Protein AF-A0A936GLF3-F1 (afdb_monomer)

Solvent-accessible surface area (backbone atoms only — not comparable to full-atom values): 52045 Å² total; per-residue (Å²): 117,77,66,60,58,56,53,58,58,56,68,70,69,73,68,84,71,76,74,74,59,72,46,74,48,62,35,44,57,38,58,92,47,51,23,3,26,34,34,38,21,39,68,71,64,82,55,68,41,81,65,39,56,28,52,60,91,56,74,83,63,98,60,67,26,32,47,21,50,56,65,43,80,45,95,91,67,32,33,36,32,35,21,38,41,87,27,85,92,68,18,25,17,34,37,32,41,34,35,80,88,76,57,47,74,45,73,72,43,76,30,51,71,90,50,32,27,46,44,82,72,38,44,62,40,79,44,87,86,66,30,39,32,40,50,25,28,52,7,38,97,63,51,31,1,26,37,34,41,31,36,77,90,81,73,46,76,46,79,76,44,65,16,71,66,83,86,15,34,30,74,57,52,60,46,72,47,97,86,57,33,38,36,38,38,26,51,36,26,39,29,40,31,35,78,90,75,74,43,78,44,82,78,44,84,49,81,32,49,53,51,57,78,46,76,45,98,84,45,34,35,36,36,37,22,49,41,32,66,91,70,80,42,61,52,33,39,36,39,38,29,70,88,77,72,47,72,51,73,38,61,54,84,88,81,84,91,83,86,88,83,89,61,82,60,80,85,88,91,87,86,79,93,59,57,86,52,86,53,88,67,81,46,44,43,57,35,46,40,79,75,80,70,34,68,67,43,53,50,72,66,80,95,70,97,70,57,75,50,52,50,75,49,73,47,75,84,70,33,38,36,35,39,40,71,46,92,82,56,21,48,32,36,34,41,32,37,74,91,78,62,44,59,44,81,78,46,70,48,91,51,74,83,67,71,66,67,78,74,84,68,82,84,84,78,79,82,55,66,26,26,63,27,78,94,53,53,69,33,68,41,92,43,54,71,52,70,47,45,36,51,76,60,73,68,30,55,25,32,42,38,37,38,34,41,93,90,49,74,42,73,36,71,44,91,40,62,52,48,59,43,45,49,28,65,54,46,58,61,69,61,37,60,28,41,34,30,23,21,40,23,41,78,94,40,72,40,44,68,28,62,73,35,39,36,30,35,32,78,78,67,56,52,16,22,66,35,73,93,58,48,72,36,71,44,86,52,58,81,45,69,48,48,40,50,79,47,91,83,46,73,32,26,39,39,37,35,28,32,74,83,80,62,51,73,44,76,47,77,36,53,54,60,39,47,46,49,73,45,78,80,47,46,57,55,37,47,27,42,35,33,23,21,33,25,28,61,84,28,74,39,39,55,59,59,74,37,39,37,26,40,36,78,66,55,69,64,28,36,69,27,87,82,51,57,62,28,72,39,88,44,58,71,51,78,41,45,36,52,80,71,72,38,41,51,25,29,40,39,36,43,24,35,70,82,80,66,50,76,44,77,45,73,60,53,88,50,34,51,57,50,37,61,65,82,46,91,88,56,64,62,55,38,46,28,37,36,30,27,20,36,23,20,86,90,48,69,32,51,69,38,72,65,35,43,36,30,38,29,69,66,52,66,62,23,29,64,39,71,91,55,42,75,31,76,40,75,47,52,74,51,78,42,50,39,54,87,57,89,65,35,45,27,31,40,39,38,35,21,40,84,88,68,50,79,68,33,67,40,79,35,70,78,52,41,51,61,48,37,55,58,80,45,40,89,81,63,60,72,41,61,34,35,36,31,25,18,35,23,40,96,88,48,79,31,48,67,30,57,77,32,42,36,32,28,51,44,32,28,65,31,73,90,57,49,72,34,68,40,91,44,67,65,45,74,48,48,37,53,75,53,84,83,31,43,14,25,35,41,35,39,29,43,81,85,66,52,75,42,75,36,78,37,88,36,58,76,43,40,43,46,38,53,44,75,60,48,88,78,63,63,58,42,54,28,40,34,30,25,18,42,24,40,98,89,47,72,52,48,69,18,64,71,36,44,33,26,35,30,66,75,76,84,52,42,67,43,68,82,56,53,66,34,75,58,87,53,61,82,41,69,50,45,38,56,80,58,93,72,51,60,38,31,43,36,39,46,35,40,81,90,69,53,81,51,78,72,46,74,32,75,50,58,44,46,52,48,65,82,54,91,84,61,68,71,41,45,34,38,36,34,43,30,42,27,38,100,87,48,72,53,74,85,44,69,77,39,51,34,45,30,7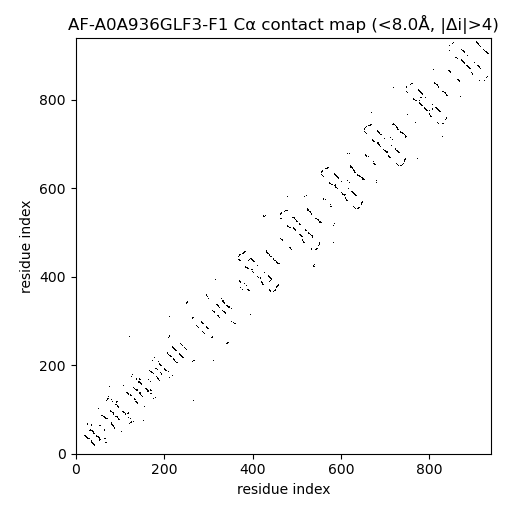8,64,90,74,83,86,77,89,131

Mean predicted aligned error: 22.21 Å

Radius of gyration: 53.86 Å; Cα contacts (8 Å, |Δi|>4): 2291; chains: 1; bounding box: 113×99×156 Å

Foldseek 3Di:
DVVVVVVVVVVVVPPPDPPFPKDKFKDCADDPQRQIFIWIDGPARPRIDTLGDFDHQDQPDDGFTRWAEGWDQFPVRWTKTKGARDHDQFAGTAIWTAHPVVRDIDGLGGHGPQAFHHLHRADWEQFPVRWIWTWGALGHPQRFIFIWTAHPVVSDIDTLDDDNPVLAGSPAYWDAFPVRWIWGDGQFFIWIADPVVSDIGTLDGADFADWHWDQDPQQKIKTWGQARPVVRAGTKIWIARPVPRDIDIAGDPDDDDDDDDDDDDDFDDDDDDADPDPTPPAAWGWGAGLLQRDIFWIGGDDDDDHYDHKDWDQHLVRKIWIWDADPQQKIWIWIADPVVRDIDTPDIHPHHGDIDDGPPDDDDDDFDEKFWDPVQFQEEDPALQDKTFIDQRRQFAKKWKWWDFPPDIFIDIDNGSGRIDSNLLSVDAAQTKTWMWMWTAHSNDITDTHDTGIYGYHNDFDEKFWPPVQFPEEDPALQDKTFMDDDPQFPWKWKWWQFPPPRDIFIDIGHRIDRSLPRAQDFAQTKTWIWMWGRHNNYIGYTPDIGIYHYHNAFDEKFWDPPQFQEEDPAQQPKTFIDQGRNFQWKKKWKAFPVPRDIDIDTPGDSGRIDGNLVDAPDDAQTKIWMWMWTHRPPDIHDTDGTGIYHYHNAFDAKWWDPVQFPD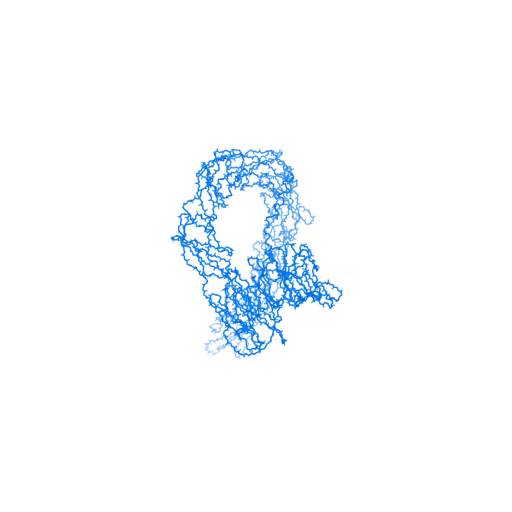EDAALQDKTFMDQTRQFQKKKKWKDFPVRHTQFIDIDGGSGRIDGNVVTHDDAAQGKMWMWMWTDHPPDTHDTDDIGIYHYHFKDWDPVFFPEEDPAQQDKTAIDQYPQQQWKWKWKAWPVGDIQIDTDRHSVVSIGGNCVRDNDDAFTKIWMWMWTAHPVGTHDTGDIGIGTYHHDDDKDWDVVLFADEDPDQQDKTFIDDGPQFQKKWKWKAWPVGDGDDIDIDRHRIDGNVVTDDDAQIKMWMWMWTDGPPDTDDIDDIGIYTHHDPDDDDDD

Nearest PDB structures (foldseek):
  7mrs-assembly1_A  TM=2.825E-01  e=1.597E-08  Danio rerio
  5e53-assembly1_A  TM=2.829E-01  e=9.459E-08  Gallus gallus
  7y8s-assembly1_B  TM=2.877E-01  e=1.962E-07  Chelicerata
  7y6e-assembly1_A  TM=3.778E-01  e=4.888E-05  Chelicerata
  5myb-assembly1_B  TM=4.053E-01  e=6.577E-04  Homo sapiens

pLDDT: mean 76.63, std 19.27, range [21.12, 97.56]

Sequence (940 aa):
MKHIYLLLIALVLSTSIYSQTEFWGTSRYGGANGTGYIFKTDGNGNNLSILYSFPKYNNTELTPFYPMGDMILAPDGNFYGNFASGCSGCGRGGIYQFNPKTYKLEGKIFFPEQYFGSVENKQLVLGEDGNIYGITINSGEYNRGCFFKYNPEINEINTIIDFNGLNGDGSHTILKGLDGEIYVQTYTNLCKYDPKTDTFTIIYESTGQRGRLILDSDNTMYGVTYNDNDKNEYFTIFKYNLNNNDFSYSTIPTILNTSTTGMLLEIVKYNESNISGCIYGQDTEINYDITTNTISKIDIFDQHNIMHPTILFKANNNMVYGFGLLFYQKLVLFEYNPLINEVKIKYTSSESNQQVPNNFFSIKELPIQTQLSAQYRNTTLEKIFSPIACDAVVGATNYTWRFTSGTEVITYETTTTSNILNPAEAGIKFNTQYSVEVKAKINNTWGIYGEAFQITTPQTIPTSKLQTAYCGITINALTESIKCIATSGATQYEYTFVDNVSGKKIVIKNLSTLRLDKVATLEYGRTYTVTVRPVFNNSYGNSDGSCTITTPATIPTTRLSEPYRNMQLTALNTTIYCDKLPCVSDYQWEVTDAVTNKVLVKLRGNNSNSFQLSMINGIDYGRTYKIRIKGVSGTLKGAYAESFNISTPTEVPTTSLQENYCNKTFSSPNDLLVCNTVLGATNYEWEVKDVAGNILGTKLKGSSSTTMTLALILTVEYNKTYEVRVRAKTSTKTGNYGSVCTVIFSGTTLTSKYCGITLTALNQSVFCNQIPNAIGYEWEVTSPTGAIYPKRFNTATSYFVKFNAIFTPEYGKTYQVRIKPIFSTGDGEFGAACSLTTPAFPDISLIETDCGSEITSLNQNISCTPILGVLKYEWQIYAIDGFYVNPITTTTPYLNIKDFRQENSTFYSIRVKGITNTQWQVWKLLCYYNTIYTEIRYRI

Structure (mmCIF, N/CA/C/O backbone):
data_AF-A0A936GLF3-F1
#
_entry.id   AF-A0A936GLF3-F1
#
loop_
_atom_site.group_PDB
_atom_site.id
_atom_site.type_symbol
_atom_site.label_atom_id
_atom_site.label_alt_id
_atom_site.label_comp_id
_atom_site.label_asym_id
_atom_site.label_entity_id
_atom_site.label_seq_id
_atom_site.pdbx_PDB_ins_code
_atom_site.Cartn_x
_atom_site.Cartn_y
_atom_site.Cartn_z
_atom_site.occupancy
_atom_site.B_iso_or_equiv
_atom_site.auth_seq_id
_atom_site.auth_comp_id
_atom_site.auth_asym_id
_atom_site.auth_atom_id
_atom_site.pdbx_PDB_model_num
ATOM 1 N N . MET A 1 1 ? -6.603 -14.149 -34.338 1.00 45.97 1 MET A N 1
ATOM 2 C CA . MET A 1 1 ? -6.456 -15.145 -33.248 1.00 45.97 1 MET A CA 1
ATOM 3 C C . MET A 1 1 ? -5.031 -15.690 -33.070 1.00 45.97 1 MET A C 1
ATOM 5 O O . MET A 1 1 ? -4.661 -15.922 -31.931 1.00 45.97 1 MET A O 1
ATOM 9 N N . LYS A 1 2 ? -4.180 -15.805 -34.109 1.00 36.19 2 LYS A N 1
ATOM 10 C CA . LYS A 1 2 ? -2.767 -16.244 -33.957 1.00 36.19 2 LYS A CA 1
ATOM 11 C C . LYS A 1 2 ? -1.847 -15.293 -33.158 1.00 36.19 2 LYS A C 1
ATOM 13 O O . LYS A 1 2 ? -0.898 -15.759 -32.546 1.00 36.19 2 LYS A O 1
ATOM 18 N N . HIS A 1 3 ? -2.135 -13.991 -33.097 1.00 42.34 3 HIS A N 1
ATOM 19 C CA . HIS A 1 3 ? -1.296 -13.025 -32.362 1.00 42.34 3 HIS A CA 1
ATOM 20 C C . HIS A 1 3 ? -1.610 -12.901 -30.862 1.00 42.34 3 HIS A C 1
ATOM 22 O O . HIS A 1 3 ? -0.771 -12.421 -30.110 1.00 42.34 3 HIS A O 1
ATOM 28 N N . ILE A 1 4 ? -2.773 -13.385 -30.411 1.00 45.56 4 ILE A N 1
ATOM 29 C CA . ILE A 1 4 ? -3.137 -13.390 -28.982 1.00 45.56 4 ILE A CA 1
ATOM 30 C C . ILE A 1 4 ? -2.404 -14.521 -28.243 1.00 45.56 4 ILE A C 1
ATOM 32 O O . ILE A 1 4 ? -1.982 -14.335 -27.107 1.00 45.56 4 ILE A O 1
ATOM 36 N N . TYR A 1 5 ? -2.140 -15.646 -28.916 1.00 41.78 5 TYR A N 1
ATOM 37 C CA . TYR A 1 5 ? -1.329 -16.733 -28.360 1.00 41.78 5 TYR A CA 1
ATOM 38 C C . TYR A 1 5 ? 0.158 -16.368 -28.226 1.00 41.78 5 TYR A C 1
ATOM 40 O O . TYR A 1 5 ? 0.781 -16.749 -27.241 1.00 41.78 5 TYR A O 1
ATOM 48 N N . LEU A 1 6 ? 0.717 -15.567 -29.143 1.00 40.53 6 LEU A N 1
ATOM 49 C CA . LEU A 1 6 ? 2.108 -15.103 -29.030 1.00 40.53 6 LEU A CA 1
ATOM 50 C C . LEU A 1 6 ? 2.318 -14.124 -27.859 1.00 40.53 6 LEU A C 1
ATOM 52 O O . LEU A 1 6 ? 3.379 -14.126 -27.243 1.00 40.53 6 LEU A O 1
ATOM 56 N N . LEU A 1 7 ? 1.306 -13.313 -27.530 1.00 39.41 7 LEU A N 1
ATOM 57 C CA . LEU A 1 7 ? 1.382 -12.337 -26.436 1.00 39.41 7 LEU A CA 1
ATOM 58 C C . LEU A 1 7 ? 1.214 -12.977 -25.048 1.00 39.41 7 LEU A C 1
ATOM 60 O O . LEU A 1 7 ? 1.805 -12.499 -24.085 1.00 39.41 7 LEU A O 1
ATOM 64 N N . LEU A 1 8 ? 0.461 -14.078 -24.950 1.00 40.53 8 LEU A N 1
ATOM 65 C CA . LEU A 1 8 ? 0.349 -14.872 -23.720 1.00 40.53 8 LEU A CA 1
ATOM 66 C C . LEU A 1 8 ? 1.626 -15.676 -23.422 1.00 40.53 8 LEU A C 1
ATOM 68 O O . LEU A 1 8 ? 1.959 -15.851 -22.257 1.00 40.53 8 LEU A O 1
ATOM 72 N N . ILE A 1 9 ? 2.382 -16.089 -24.446 1.00 45.22 9 ILE A N 1
ATOM 73 C CA . ILE A 1 9 ? 3.684 -16.762 -24.277 1.00 45.22 9 ILE A CA 1
ATOM 74 C C . ILE A 1 9 ? 4.770 -15.770 -23.819 1.00 45.22 9 ILE A C 1
ATOM 76 O O . ILE A 1 9 ? 5.608 -16.115 -22.992 1.00 45.22 9 ILE A O 1
ATOM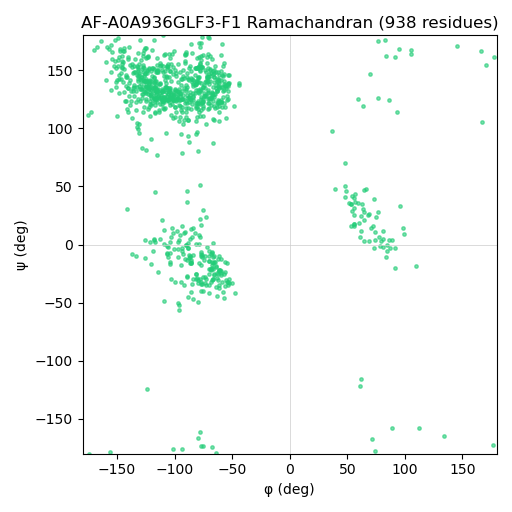 80 N N . ALA A 1 10 ? 4.719 -14.513 -24.274 1.00 43.03 10 ALA A N 1
ATOM 81 C CA . ALA A 1 10 ? 5.670 -13.475 -23.865 1.00 43.03 10 ALA A CA 1
ATOM 82 C C . ALA A 1 10 ? 5.452 -12.963 -22.425 1.00 43.03 10 ALA A C 1
ATOM 84 O O . ALA A 1 10 ? 6.412 -12.550 -21.778 1.00 43.03 10 ALA A O 1
ATOM 85 N N . LEU A 1 11 ? 4.219 -13.015 -21.898 1.00 35.62 11 LEU A N 1
ATOM 86 C CA . LEU A 1 11 ? 3.904 -12.542 -20.539 1.00 35.62 11 LEU A CA 1
ATOM 87 C C . LEU A 1 11 ? 4.306 -13.530 -19.426 1.00 35.62 11 LEU A C 1
ATOM 89 O O . LEU A 1 11 ? 4.382 -13.138 -18.266 1.00 35.62 11 LEU A O 1
ATOM 93 N N . VAL A 1 12 ? 4.581 -14.794 -19.768 1.00 40.00 12 VAL A N 1
ATOM 94 C CA . VAL A 1 12 ? 5.098 -15.814 -18.833 1.00 40.00 12 VAL A CA 1
ATOM 95 C C . VAL A 1 12 ? 6.639 -15.784 -18.763 1.00 40.00 12 VAL A C 1
ATOM 97 O O . VAL A 1 12 ? 7.228 -16.344 -17.848 1.00 40.00 12 VAL A O 1
ATOM 100 N N . LEU A 1 13 ? 7.308 -15.070 -19.678 1.00 39.56 13 LEU A N 1
ATOM 101 C CA . LEU A 1 13 ? 8.775 -15.014 -19.792 1.00 39.56 13 LEU A CA 1
ATOM 102 C C . LEU A 1 13 ? 9.434 -13.811 -19.084 1.00 39.56 13 LEU A C 1
ATOM 104 O O . LEU A 1 13 ? 10.646 -13.648 -19.186 1.00 39.56 13 LEU A O 1
ATOM 108 N N . SER A 1 14 ? 8.682 -12.968 -18.362 1.00 40.59 14 SER A N 1
ATOM 109 C CA . SER A 1 14 ? 9.227 -11.776 -17.678 1.00 40.59 14 SER A CA 1
ATOM 110 C C . SER A 1 14 ? 9.281 -11.865 -16.148 1.00 40.59 14 SER A C 1
ATOM 112 O O . SER A 1 14 ? 9.501 -10.852 -15.486 1.00 40.59 14 SER A O 1
ATOM 114 N N . THR A 1 15 ? 9.095 -13.047 -15.560 1.00 33.34 15 THR A N 1
ATOM 115 C CA . THR A 1 15 ? 9.520 -13.292 -14.177 1.00 33.34 15 THR A CA 1
ATOM 116 C C . THR A 1 15 ? 10.960 -13.782 -14.204 1.00 33.34 15 THR A C 1
ATOM 118 O O . THR A 1 15 ? 11.213 -14.927 -14.574 1.00 33.34 15 THR A O 1
ATOM 121 N N . SER A 1 16 ? 11.906 -12.937 -13.799 1.00 42.03 16 SER A N 1
ATOM 122 C CA . SER A 1 16 ? 13.244 -13.396 -13.431 1.00 42.03 16 SER A CA 1
ATOM 123 C C . SER A 1 16 ? 13.117 -14.244 -12.165 1.00 42.03 16 SER A C 1
ATOM 125 O O . SER A 1 16 ? 13.180 -13.735 -11.048 1.00 42.03 16 SER A O 1
ATOM 127 N N . ILE A 1 17 ? 12.865 -15.539 -12.339 1.00 30.55 17 ILE A N 1
ATOM 128 C CA . ILE A 1 17 ? 13.081 -16.534 -11.296 1.00 30.55 17 ILE A CA 1
ATOM 129 C C . ILE A 1 17 ? 14.597 -16.555 -11.104 1.00 30.55 17 ILE A C 1
ATOM 131 O O . ILE A 1 17 ? 15.321 -17.016 -11.984 1.00 30.55 17 ILE A O 1
ATOM 135 N N . TYR A 1 18 ? 15.098 -16.022 -9.989 1.00 39.81 18 TYR A N 1
ATOM 136 C CA . TYR A 1 18 ? 16.417 -16.441 -9.529 1.00 39.81 18 TYR A CA 1
ATOM 137 C C . TYR A 1 18 ? 16.290 -17.936 -9.251 1.00 39.81 18 TYR A C 1
ATOM 139 O O . TYR A 1 18 ? 15.622 -18.331 -8.296 1.00 39.81 18 TYR A O 1
ATOM 147 N N . SER A 1 19 ? 16.855 -18.772 -10.125 1.00 33.81 19 SER A N 1
ATOM 148 C CA . SER A 1 19 ? 17.089 -20.167 -9.775 1.00 33.81 19 SER A CA 1
ATOM 149 C C . SER A 1 19 ? 17.927 -20.139 -8.505 1.00 33.81 19 SER A C 1
ATOM 151 O O . SER A 1 19 ? 19.028 -19.588 -8.518 1.00 33.81 19 SER A O 1
ATOM 153 N N . GLN A 1 20 ? 17.415 -20.682 -7.401 1.00 48.06 20 GLN A N 1
ATOM 154 C CA . GLN A 1 20 ? 18.305 -21.055 -6.309 1.00 48.06 20 GLN A CA 1
ATOM 155 C C . GLN A 1 20 ? 19.348 -22.011 -6.892 1.00 48.06 20 GLN A C 1
ATOM 157 O O . GLN A 1 20 ? 19.014 -22.880 -7.702 1.00 48.06 20 GLN A O 1
ATOM 162 N N . THR A 1 21 ? 20.612 -21.817 -6.528 1.00 60.88 21 THR A N 1
ATOM 163 C CA . THR A 1 21 ? 21.656 -22.789 -6.838 1.00 60.88 21 THR A CA 1
ATOM 164 C C . THR A 1 21 ? 21.333 -24.053 -6.049 1.00 60.88 21 THR A C 1
ATOM 166 O O . THR A 1 21 ? 21.428 -24.060 -4.821 1.00 60.88 21 THR A O 1
ATOM 169 N N . GLU A 1 22 ? 20.873 -25.091 -6.743 1.00 72.06 22 GLU A N 1
ATOM 170 C CA . GLU A 1 22 ? 20.688 -26.421 -6.169 1.00 72.06 22 GLU A CA 1
ATOM 171 C C . GLU A 1 22 ? 22.010 -27.186 -6.297 1.00 72.06 22 GLU A C 1
ATOM 173 O O . GLU A 1 22 ? 22.526 -27.372 -7.401 1.00 72.06 22 GLU A O 1
ATOM 178 N N . PHE A 1 23 ? 22.554 -27.643 -5.174 1.00 75.69 23 PHE A N 1
ATOM 179 C CA . PHE A 1 23 ? 23.678 -28.569 -5.145 1.00 75.69 23 PHE A CA 1
ATOM 180 C C . PHE A 1 23 ? 23.168 -29.997 -5.098 1.00 75.69 23 PHE A C 1
ATOM 182 O O . PHE A 1 23 ? 22.276 -30.313 -4.316 1.00 75.69 23 PHE A O 1
ATOM 189 N N . TRP A 1 24 ? 23.757 -30.857 -5.920 1.00 84.44 24 TRP A N 1
ATOM 190 C CA . TRP A 1 24 ? 23.415 -32.269 -6.019 1.00 84.44 24 TRP A CA 1
ATOM 191 C C . TRP A 1 24 ? 24.628 -33.092 -5.633 1.00 84.44 24 TRP A C 1
ATOM 193 O O . TRP A 1 24 ? 25.751 -32.757 -6.006 1.00 84.44 24 TRP A O 1
ATOM 203 N N . GLY A 1 25 ? 24.398 -34.169 -4.898 1.00 82.25 25 GLY A N 1
ATOM 204 C CA . GLY A 1 25 ? 25.475 -35.026 -4.437 1.00 82.25 25 GLY A CA 1
ATOM 205 C C . GLY A 1 25 ? 25.000 -36.438 -4.170 1.00 82.25 25 GLY A C 1
ATOM 206 O O . GLY A 1 25 ? 23.803 -36.742 -4.192 1.00 82.25 25 GLY A O 1
ATOM 207 N N . THR A 1 26 ? 25.966 -37.309 -3.914 1.00 82.88 26 THR A N 1
ATOM 208 C CA . THR A 1 26 ? 25.702 -38.675 -3.484 1.00 82.88 26 THR A CA 1
ATOM 209 C C . THR A 1 26 ? 26.369 -38.939 -2.149 1.00 82.88 26 THR A C 1
ATOM 211 O O . THR A 1 26 ? 27.368 -38.320 -1.791 1.00 82.88 26 THR A O 1
ATOM 214 N N . SER A 1 27 ? 25.791 -39.855 -1.389 1.00 79.19 27 SER A N 1
ATOM 215 C CA . SER A 1 27 ? 26.422 -40.428 -0.215 1.00 79.19 27 SER A CA 1
ATOM 216 C C . SER A 1 27 ? 26.583 -41.916 -0.448 1.00 79.19 27 SER A C 1
ATOM 218 O O . SER A 1 27 ? 25.613 -42.597 -0.783 1.00 79.19 27 SER A O 1
ATOM 220 N N . ARG A 1 28 ? 27.809 -42.420 -0.277 1.00 74.44 28 ARG A N 1
ATOM 221 C CA . ARG A 1 28 ? 28.138 -43.840 -0.444 1.00 74.44 28 ARG A CA 1
ATOM 222 C C . ARG A 1 28 ? 27.364 -44.722 0.535 1.00 74.44 28 ARG A C 1
ATOM 224 O O . ARG A 1 28 ? 26.961 -45.817 0.167 1.00 74.44 28 ARG A O 1
ATOM 231 N N . TYR A 1 29 ? 27.164 -44.256 1.765 1.00 76.50 29 TYR A N 1
ATOM 232 C CA . TYR A 1 29 ? 26.521 -45.006 2.846 1.00 76.50 29 TYR A CA 1
ATOM 233 C C . TYR A 1 29 ? 25.313 -44.245 3.405 1.00 76.50 29 TYR A C 1
ATOM 235 O O . TYR A 1 29 ? 25.161 -43.045 3.200 1.00 76.50 29 TYR A O 1
ATOM 243 N N . GLY A 1 30 ? 24.431 -44.946 4.117 1.00 79.25 30 GLY A N 1
ATOM 244 C CA . GLY A 1 30 ? 23.194 -44.363 4.650 1.00 79.25 30 GLY A CA 1
ATOM 245 C C . GLY A 1 30 ? 22.020 -44.441 3.668 1.00 79.25 30 GLY A C 1
ATOM 246 O O . GLY A 1 30 ? 21.996 -45.300 2.785 1.00 79.25 30 GLY A O 1
ATOM 247 N N . GLY A 1 31 ? 21.016 -43.579 3.847 1.00 77.44 31 GLY A N 1
ATOM 248 C CA . GLY A 1 31 ? 19.733 -43.679 3.138 1.00 77.44 31 GLY A CA 1
ATOM 249 C C . GLY A 1 31 ? 18.855 -44.814 3.679 1.00 77.44 31 GLY A C 1
ATOM 250 O O . GLY A 1 31 ? 19.233 -45.504 4.626 1.00 77.44 31 GLY A O 1
ATOM 251 N N . ALA A 1 32 ? 17.682 -45.035 3.076 1.00 83.12 32 ALA A N 1
ATOM 252 C CA . ALA A 1 32 ? 16.688 -45.989 3.593 1.00 83.12 32 ALA A CA 1
ATOM 253 C C . ALA A 1 32 ? 17.197 -47.445 3.696 1.00 83.12 32 ALA A C 1
ATOM 255 O O . ALA A 1 32 ? 16.669 -48.225 4.483 1.00 83.12 32 ALA A O 1
ATOM 256 N N . ASN A 1 33 ? 18.230 -47.798 2.922 1.00 80.44 33 ASN A N 1
ATOM 257 C CA . ASN A 1 33 ? 18.776 -49.154 2.835 1.00 80.44 33 ASN A CA 1
ATOM 258 C C . ASN A 1 33 ? 20.240 -49.277 3.303 1.00 80.44 33 ASN A C 1
ATOM 260 O O . ASN A 1 33 ? 20.811 -50.363 3.212 1.00 80.44 33 ASN A O 1
ATOM 264 N N . GLY A 1 34 ? 20.866 -48.189 3.773 1.00 81.88 34 GLY A N 1
ATOM 265 C CA . GLY A 1 34 ? 22.269 -48.170 4.220 1.00 81.88 34 GLY A CA 1
ATOM 266 C C . GLY A 1 34 ? 23.331 -48.243 3.109 1.00 81.88 34 GLY A C 1
ATOM 267 O O . GLY A 1 34 ? 24.523 -48.161 3.398 1.00 81.88 34 GLY A O 1
ATOM 268 N N . THR A 1 35 ? 22.920 -48.371 1.849 1.00 80.19 35 THR A N 1
ATOM 269 C CA . THR A 1 35 ? 23.762 -48.568 0.651 1.00 80.19 35 THR A CA 1
ATOM 270 C C . THR A 1 35 ? 23.959 -47.301 -0.183 1.00 80.19 35 THR A C 1
ATOM 272 O O . THR A 1 35 ? 24.411 -47.374 -1.328 1.00 80.19 35 THR A O 1
ATOM 275 N N . GLY A 1 36 ? 23.624 -46.147 0.396 1.00 85.06 36 GLY A N 1
ATOM 276 C CA . GLY A 1 36 ? 23.843 -44.832 -0.186 1.00 85.06 36 GLY A CA 1
ATOM 277 C C . GLY A 1 36 ? 22.580 -44.168 -0.723 1.00 85.06 36 GLY A C 1
ATOM 278 O O . GLY A 1 36 ? 21.517 -44.782 -0.859 1.00 85.06 36 GLY A O 1
ATOM 279 N N . TYR A 1 37 ? 22.686 -42.877 -1.026 1.00 88.38 37 TYR A N 1
ATOM 280 C CA . TYR A 1 37 ? 21.581 -42.064 -1.534 1.00 88.38 37 TYR A CA 1
ATOM 281 C C . TYR A 1 37 ? 22.063 -40.900 -2.407 1.00 88.38 37 TYR A C 1
ATOM 283 O O . TYR A 1 37 ? 23.205 -40.464 -2.297 1.00 88.38 37 TYR A O 1
ATOM 291 N N . ILE A 1 38 ? 21.179 -40.391 -3.264 1.00 90.94 38 ILE A N 1
ATOM 292 C CA . ILE A 1 38 ? 21.331 -39.130 -3.999 1.00 90.94 38 ILE A CA 1
ATOM 293 C C . ILE A 1 38 ? 20.532 -38.065 -3.260 1.00 90.94 38 ILE A C 1
ATOM 295 O O . ILE A 1 38 ? 19.369 -38.291 -2.904 1.00 90.94 38 ILE A O 1
ATOM 299 N N . PHE A 1 39 ? 21.139 -36.905 -3.048 1.00 88.56 39 PHE A N 1
ATOM 300 C CA . PHE A 1 39 ? 20.505 -35.773 -2.392 1.00 88.56 39 PHE A CA 1
ATOM 301 C C . PHE A 1 39 ? 20.621 -34.496 -3.219 1.00 88.56 39 PHE A C 1
ATOM 303 O O . PHE A 1 39 ? 21.487 -34.377 -4.089 1.00 88.56 39 PHE A O 1
ATOM 310 N N . LYS A 1 40 ? 19.770 -33.523 -2.889 1.00 86.62 40 LYS A N 1
ATOM 311 C CA . LYS A 1 40 ? 19.974 -32.122 -3.253 1.00 86.62 40 LYS A CA 1
ATOM 312 C C . LYS A 1 40 ? 19.887 -31.207 -2.038 1.00 86.62 40 LYS A C 1
ATOM 314 O O . LYS A 1 40 ? 19.178 -31.528 -1.087 1.00 86.62 40 LYS A O 1
ATOM 319 N N . THR A 1 41 ? 20.568 -30.072 -2.085 1.00 81.50 41 THR A N 1
ATOM 320 C CA . THR A 1 41 ? 20.508 -29.012 -1.072 1.00 81.50 41 THR A CA 1
ATOM 321 C C . THR A 1 41 ? 20.606 -27.629 -1.714 1.00 81.50 41 THR A C 1
ATOM 323 O O . THR A 1 41 ? 20.953 -27.508 -2.886 1.00 81.50 41 THR A O 1
ATOM 326 N N . ASP A 1 42 ? 20.293 -26.579 -0.959 1.00 75.88 42 ASP A N 1
ATOM 327 C CA . ASP A 1 42 ? 20.563 -25.201 -1.364 1.00 75.88 42 ASP A CA 1
ATOM 328 C C . ASP A 1 42 ? 22.032 -24.802 -1.141 1.00 75.88 42 ASP A C 1
ATOM 330 O O . ASP A 1 42 ? 22.810 -25.529 -0.517 1.00 75.88 42 ASP A O 1
ATOM 334 N N . GLY A 1 43 ? 22.385 -23.606 -1.623 1.00 59.06 43 GLY A N 1
ATOM 335 C CA . GLY A 1 43 ? 23.725 -23.024 -1.530 1.00 59.06 43 GLY A CA 1
ATOM 336 C C . GLY A 1 43 ? 24.329 -22.919 -0.122 1.00 59.06 43 GLY A C 1
ATOM 337 O O . GLY A 1 43 ? 25.534 -22.739 0.005 1.00 59.06 43 GLY A O 1
ATOM 338 N N . ASN A 1 44 ? 23.501 -23.042 0.919 1.00 63.75 44 ASN A N 1
ATOM 339 C CA . ASN A 1 44 ? 23.886 -22.908 2.324 1.00 63.75 44 ASN A CA 1
ATOM 340 C C . ASN A 1 44 ? 23.781 -24.231 3.104 1.00 63.75 44 ASN A C 1
ATOM 342 O O . ASN A 1 44 ? 23.942 -24.224 4.322 1.00 63.75 44 ASN A O 1
ATOM 346 N N . GLY A 1 45 ? 23.454 -25.349 2.445 1.00 60.41 45 GLY A N 1
ATOM 347 C CA . GLY A 1 45 ? 23.322 -26.657 3.096 1.00 60.41 45 GLY A CA 1
ATOM 348 C C . GLY A 1 45 ? 22.056 -26.851 3.949 1.00 60.41 45 GLY A C 1
ATOM 349 O O . GLY A 1 45 ? 21.902 -27.896 4.576 1.00 60.41 45 GLY A O 1
ATOM 350 N N . ASN A 1 46 ? 21.136 -25.880 3.990 1.00 67.25 46 ASN A N 1
ATOM 351 C CA . ASN A 1 46 ? 20.007 -25.865 4.933 1.00 67.25 46 ASN A CA 1
ATOM 352 C C . ASN A 1 46 ? 18.777 -26.638 4.437 1.00 67.25 46 ASN A C 1
ATOM 354 O O . ASN A 1 46 ? 17.888 -26.958 5.223 1.00 67.25 46 ASN A O 1
ATOM 358 N N . ASN A 1 47 ? 18.719 -26.941 3.139 1.00 73.12 47 ASN A N 1
ATOM 359 C CA . ASN A 1 47 ? 17.574 -27.582 2.488 1.00 73.12 47 ASN A CA 1
ATOM 360 C C . ASN A 1 47 ? 17.929 -28.957 1.904 1.00 73.12 47 ASN A C 1
ATOM 362 O O . ASN A 1 47 ? 17.560 -29.284 0.773 1.00 73.12 47 ASN A O 1
ATOM 366 N N . LEU A 1 48 ? 18.654 -29.768 2.680 1.00 80.50 48 LEU A N 1
ATOM 367 C CA . LEU A 1 48 ? 19.023 -31.129 2.303 1.00 80.50 48 LEU A CA 1
ATOM 368 C C . LEU A 1 48 ? 17.779 -32.013 2.126 1.00 80.50 48 LEU A C 1
ATOM 370 O O . LEU A 1 48 ? 16.981 -32.196 3.044 1.00 80.50 48 LEU A O 1
ATOM 374 N N . SER A 1 49 ? 17.646 -32.619 0.953 1.00 85.81 49 SER A N 1
ATOM 375 C CA . SER A 1 49 ? 16.577 -33.559 0.624 1.00 85.81 49 SER A CA 1
ATOM 376 C C . SER A 1 49 ? 17.143 -34.794 -0.061 1.00 85.81 49 SER A C 1
ATOM 378 O O . SER A 1 49 ? 17.938 -34.696 -0.993 1.00 85.81 49 SER A O 1
ATOM 380 N N . ILE A 1 50 ? 16.724 -35.971 0.404 1.00 90.31 50 ILE A N 1
ATOM 381 C CA . ILE A 1 50 ? 17.079 -37.253 -0.207 1.00 90.31 50 ILE A CA 1
ATOM 382 C C . ILE A 1 50 ? 16.096 -37.522 -1.345 1.00 90.31 50 ILE A C 1
ATOM 384 O O . ILE A 1 50 ? 14.889 -37.590 -1.121 1.00 90.31 50 ILE A O 1
ATOM 388 N N . LEU A 1 51 ? 16.614 -37.679 -2.559 1.00 91.44 51 LEU A N 1
ATOM 389 C CA . LEU A 1 51 ? 15.814 -37.831 -3.778 1.00 91.44 51 LEU A CA 1
ATOM 390 C C . LEU A 1 51 ? 15.750 -39.274 -4.265 1.00 91.44 51 LEU A C 1
ATOM 392 O O . LEU A 1 51 ? 14.767 -39.681 -4.878 1.00 91.44 51 LEU A O 1
ATOM 396 N N . TYR A 1 52 ? 16.795 -40.048 -3.985 1.00 91.62 52 TYR A N 1
ATOM 397 C CA . TYR A 1 52 ? 16.870 -41.457 -4.340 1.00 91.62 52 TYR A CA 1
ATOM 398 C C . TYR A 1 52 ? 17.688 -42.199 -3.291 1.00 91.62 52 TYR A C 1
ATOM 400 O O . TYR A 1 52 ? 18.783 -41.768 -2.951 1.00 91.62 52 TYR A O 1
ATOM 408 N N . SER A 1 53 ? 17.176 -43.311 -2.772 1.00 92.06 53 SER A N 1
ATOM 409 C CA . SER A 1 53 ? 17.971 -44.236 -1.959 1.00 92.06 53 SER A CA 1
ATOM 410 C C . SER A 1 53 ? 18.360 -45.419 -2.826 1.00 92.06 53 SER A C 1
ATOM 412 O O . SER A 1 53 ? 17.491 -46.024 -3.455 1.00 92.06 53 SER A O 1
ATOM 414 N N . PHE A 1 54 ? 19.648 -45.758 -2.843 1.00 87.44 54 PHE A N 1
ATOM 415 C CA . PHE A 1 54 ? 20.106 -46.943 -3.554 1.00 87.44 54 PHE A CA 1
ATOM 416 C C . PHE A 1 54 ? 19.447 -48.189 -2.940 1.00 87.44 54 PHE A C 1
ATOM 418 O O . PHE A 1 54 ? 19.142 -48.202 -1.738 1.00 87.44 54 PHE A O 1
ATOM 425 N N . PRO A 1 55 ? 19.133 -49.211 -3.754 1.00 85.56 55 PRO A N 1
ATOM 426 C CA . PRO A 1 55 ? 18.439 -50.400 -3.277 1.00 85.56 55 PRO A CA 1
ATOM 427 C C . PRO A 1 55 ? 19.247 -51.104 -2.179 1.00 85.56 55 PRO A C 1
ATOM 429 O O . PRO A 1 55 ? 20.440 -50.864 -2.005 1.00 85.56 55 PRO A O 1
ATOM 432 N N . LYS A 1 56 ? 18.621 -51.990 -1.405 1.00 82.62 56 LYS A N 1
ATOM 433 C CA . LYS A 1 56 ? 19.363 -52.808 -0.437 1.00 82.62 56 LYS A CA 1
ATOM 434 C C . LYS A 1 56 ? 20.287 -53.769 -1.175 1.00 82.62 56 LYS A C 1
ATOM 436 O O . LYS A 1 56 ? 19.844 -54.420 -2.114 1.00 82.62 56 LYS A O 1
ATOM 441 N N . TYR A 1 57 ? 21.524 -53.882 -0.697 1.00 72.88 57 TYR A N 1
ATOM 442 C CA . TYR A 1 57 ? 22.510 -54.811 -1.236 1.00 72.88 57 TYR A CA 1
ATOM 443 C C . TYR A 1 57 ? 21.901 -56.211 -1.394 1.00 72.88 57 TYR A C 1
ATOM 445 O O . TYR A 1 57 ? 21.456 -56.815 -0.411 1.00 72.88 57 TYR A O 1
ATOM 453 N N . ASN A 1 58 ? 21.877 -56.701 -2.633 1.00 68.44 58 ASN A N 1
ATOM 454 C CA . ASN A 1 58 ? 21.508 -58.064 -2.974 1.00 68.44 58 ASN A CA 1
ATOM 455 C C . ASN A 1 58 ? 22.650 -58.709 -3.772 1.00 68.44 58 ASN A C 1
ATOM 457 O O . ASN A 1 58 ? 23.408 -58.041 -4.471 1.00 68.44 58 ASN A O 1
ATOM 461 N N . ASN A 1 59 ? 22.825 -60.018 -3.606 1.00 65.00 59 ASN A N 1
ATOM 462 C CA . ASN A 1 59 ? 23.891 -60.771 -4.265 1.00 65.00 59 ASN A CA 1
ATOM 463 C C . ASN A 1 59 ? 23.445 -61.457 -5.565 1.00 65.00 59 ASN A C 1
ATOM 465 O O . ASN A 1 59 ? 24.194 -62.258 -6.112 1.00 65.00 59 ASN A O 1
ATOM 469 N N . THR A 1 60 ? 22.227 -61.168 -6.028 1.00 63.25 60 THR A N 1
ATOM 470 C CA . THR A 1 60 ? 21.566 -61.872 -7.136 1.00 63.25 60 THR A CA 1
ATOM 471 C C . THR A 1 60 ? 21.197 -60.979 -8.316 1.00 63.25 60 THR A C 1
ATOM 473 O O . THR A 1 60 ? 20.922 -61.514 -9.385 1.00 63.25 60 THR A O 1
ATOM 476 N N . GLU A 1 61 ? 21.157 -59.651 -8.158 1.00 66.81 61 GLU A N 1
ATOM 477 C CA . GLU A 1 61 ? 20.747 -58.730 -9.225 1.00 66.81 61 GLU A CA 1
ATOM 478 C C . GLU A 1 61 ? 21.840 -57.705 -9.535 1.00 66.81 61 GLU A C 1
ATOM 480 O O . GLU A 1 61 ? 22.506 -57.166 -8.651 1.00 66.81 61 GLU A O 1
ATOM 485 N N . LEU A 1 62 ? 21.998 -57.407 -10.826 1.00 71.06 62 LEU A N 1
ATOM 486 C CA . LEU A 1 62 ? 22.869 -56.346 -11.316 1.00 71.06 62 LEU A CA 1
ATOM 487 C C . LEU A 1 62 ? 22.163 -54.998 -11.171 1.00 71.06 62 LEU A C 1
ATOM 489 O O . LEU A 1 62 ? 21.594 -54.474 -12.127 1.00 71.06 62 LEU A O 1
ATOM 493 N N . THR A 1 63 ? 22.188 -54.429 -9.969 1.00 76.81 63 THR A N 1
ATOM 494 C CA . THR A 1 63 ? 21.667 -53.078 -9.723 1.00 76.81 63 THR A CA 1
ATOM 495 C C . THR A 1 63 ? 22.735 -52.153 -9.142 1.00 76.81 63 THR A C 1
ATOM 497 O O . THR A 1 63 ? 23.635 -52.620 -8.444 1.00 76.81 63 THR A O 1
ATOM 500 N N . PRO A 1 64 ? 22.660 -50.835 -9.402 1.00 83.19 64 PRO A N 1
ATOM 501 C CA . PRO A 1 64 ? 23.576 -49.882 -8.790 1.00 83.19 64 PRO A CA 1
ATOM 502 C C . PRO A 1 64 ? 23.425 -49.835 -7.265 1.00 83.19 64 PRO A C 1
ATOM 504 O O . PRO A 1 64 ? 22.315 -49.699 -6.756 1.00 83.19 64 PRO A O 1
ATOM 507 N N . PHE A 1 65 ? 24.546 -49.902 -6.547 1.00 78.25 65 PHE A N 1
ATOM 508 C CA . PHE A 1 65 ? 24.671 -49.748 -5.092 1.00 78.25 65 PHE A CA 1
ATOM 509 C C . PHE A 1 65 ? 25.931 -48.940 -4.787 1.00 78.25 65 PHE A C 1
ATOM 511 O O . PHE A 1 65 ? 26.808 -48.866 -5.642 1.00 78.25 65 PHE A O 1
ATOM 518 N N . TYR A 1 66 ? 26.053 -48.361 -3.589 1.00 78.19 66 TYR A N 1
ATOM 519 C CA . TYR A 1 66 ? 27.268 -47.658 -3.160 1.00 78.19 66 TYR A CA 1
ATOM 520 C C . TYR A 1 66 ? 27.771 -46.667 -4.229 1.00 78.19 66 TYR A C 1
ATOM 522 O O . TYR A 1 66 ? 28.794 -46.935 -4.871 1.00 78.19 66 TYR A O 1
ATOM 530 N N . PRO A 1 67 ? 27.052 -45.553 -4.475 1.00 81.25 67 PRO A N 1
ATOM 531 C CA . PRO A 1 67 ? 27.505 -44.549 -5.433 1.00 81.25 67 PRO A CA 1
ATOM 532 C C . PRO A 1 67 ? 28.934 -44.109 -5.097 1.00 81.25 67 PRO A C 1
ATOM 534 O O . PRO A 1 67 ? 29.265 -43.854 -3.935 1.00 81.25 67 PRO A O 1
ATOM 537 N N . MET A 1 68 ? 29.779 -44.081 -6.124 1.00 73.00 68 MET A N 1
ATOM 538 C CA . MET A 1 68 ? 31.197 -43.754 -6.064 1.00 73.00 68 MET A CA 1
ATOM 539 C C . MET A 1 68 ? 31.407 -42.376 -6.699 1.00 73.00 68 MET A C 1
ATOM 541 O O . MET A 1 68 ? 31.168 -42.203 -7.892 1.00 73.00 68 MET A O 1
ATOM 545 N N . GLY A 1 69 ? 31.889 -41.417 -5.909 1.00 67.75 69 GLY A N 1
ATOM 546 C CA . GLY A 1 69 ? 32.283 -40.095 -6.398 1.00 67.75 69 GLY A CA 1
ATOM 547 C C . GLY A 1 69 ? 31.132 -39.171 -6.815 1.00 67.75 69 GLY A C 1
ATOM 548 O O . GLY A 1 69 ? 29.958 -39.394 -6.500 1.00 67.75 69 GLY A O 1
ATOM 549 N N . ASP A 1 70 ? 31.512 -38.094 -7.504 1.00 73.19 70 ASP A N 1
ATOM 550 C CA . ASP A 1 70 ? 30.606 -37.039 -7.957 1.00 73.19 70 ASP A CA 1
ATOM 551 C C . ASP A 1 70 ? 29.783 -37.477 -9.176 1.00 73.19 70 ASP A C 1
ATOM 553 O O . ASP A 1 70 ? 30.216 -38.294 -9.992 1.00 73.19 70 ASP A O 1
ATOM 557 N N . MET A 1 71 ? 28.596 -36.886 -9.326 1.00 86.31 71 MET A N 1
ATOM 558 C CA . MET A 1 71 ? 27.794 -37.021 -10.541 1.00 86.31 71 MET A CA 1
ATOM 559 C C . MET A 1 71 ? 28.093 -35.888 -11.515 1.00 86.31 71 MET A C 1
ATOM 561 O O . MET A 1 71 ? 28.251 -34.734 -11.119 1.00 86.31 71 MET A O 1
ATOM 565 N N . ILE A 1 72 ? 28.052 -36.200 -12.803 1.00 87.88 72 ILE A N 1
ATOM 566 C CA . ILE A 1 72 ? 28.171 -35.228 -13.884 1.00 87.88 72 ILE A CA 1
ATOM 567 C C . ILE A 1 72 ? 26.835 -35.023 -14.565 1.00 87.88 72 ILE A C 1
ATOM 569 O O . ILE A 1 72 ? 26.193 -35.983 -14.977 1.00 87.88 72 ILE A O 1
ATOM 573 N N . LEU A 1 73 ? 26.449 -33.762 -14.738 1.00 89.06 73 LEU A N 1
ATOM 574 C CA . LEU A 1 73 ? 25.325 -33.395 -15.587 1.00 89.06 73 LEU A CA 1
ATOM 575 C C . LEU A 1 73 ? 25.768 -33.417 -17.055 1.00 89.06 73 LEU A C 1
ATOM 577 O O . LEU A 1 73 ? 26.598 -32.601 -17.455 1.00 89.06 73 LEU A O 1
ATOM 581 N N . ALA A 1 74 ? 25.219 -34.338 -17.844 1.00 86.31 74 ALA A N 1
ATOM 582 C CA . ALA A 1 74 ? 25.499 -34.439 -19.273 1.00 86.31 74 ALA A CA 1
ATOM 583 C C . ALA A 1 74 ? 24.515 -33.588 -20.114 1.00 86.31 74 ALA A C 1
ATOM 585 O O . ALA A 1 74 ? 23.472 -33.161 -19.605 1.00 86.31 74 ALA A O 1
ATOM 586 N N . PRO A 1 75 ? 24.808 -33.333 -21.409 1.00 85.06 75 PRO A N 1
ATOM 587 C CA . PRO A 1 75 ? 23.962 -32.507 -22.283 1.00 85.06 75 PRO A CA 1
ATOM 588 C C . PRO A 1 75 ? 22.531 -33.031 -22.485 1.00 85.06 75 PRO A C 1
ATOM 590 O O . PRO A 1 75 ? 21.629 -32.252 -22.791 1.00 85.06 75 PRO A O 1
ATOM 593 N N . ASP A 1 76 ? 22.300 -34.328 -22.265 1.00 85.00 76 ASP A N 1
ATOM 594 C CA . ASP A 1 76 ? 20.971 -34.956 -22.288 1.00 85.00 76 ASP A CA 1
ATOM 595 C C . ASP A 1 76 ? 20.079 -34.552 -21.087 1.00 85.00 76 ASP A C 1
ATOM 597 O O . ASP A 1 76 ? 18.895 -34.899 -21.028 1.00 85.00 76 ASP A O 1
ATOM 601 N N . GLY A 1 77 ? 20.635 -33.795 -20.133 1.00 87.69 77 GLY A N 1
ATOM 602 C CA . GLY A 1 77 ? 19.958 -33.309 -18.936 1.00 87.69 77 GLY A CA 1
ATOM 603 C C . GLY A 1 77 ? 19.855 -34.335 -17.807 1.00 87.69 77 GLY A C 1
ATOM 604 O O . GLY A 1 77 ? 19.101 -34.096 -16.858 1.00 87.69 77 GLY A O 1
ATOM 605 N N . ASN A 1 78 ? 20.573 -35.459 -17.896 1.00 93.12 78 ASN A N 1
ATOM 606 C CA . ASN A 1 78 ? 20.656 -36.471 -16.847 1.00 93.12 78 ASN A CA 1
ATOM 607 C C . ASN A 1 78 ? 22.009 -36.413 -16.124 1.00 93.12 78 ASN A C 1
ATOM 609 O O . ASN A 1 78 ? 23.029 -36.006 -16.681 1.00 93.12 78 ASN A O 1
ATOM 613 N N . PHE A 1 79 ? 22.007 -36.837 -14.863 1.00 93.25 79 PHE A N 1
ATOM 614 C CA . PHE A 1 79 ? 23.223 -37.048 -14.094 1.00 93.25 79 PHE A CA 1
ATOM 615 C C . PHE A 1 79 ? 23.798 -38.427 -14.389 1.00 93.25 79 PHE A C 1
ATOM 617 O O . PHE A 1 79 ? 23.063 -39.408 -14.422 1.00 93.25 79 PHE A O 1
ATOM 624 N N . TYR A 1 80 ? 25.109 -38.513 -14.544 1.00 91.62 80 TYR A N 1
ATOM 625 C CA . TYR A 1 80 ? 25.836 -39.762 -14.693 1.00 91.62 80 TYR A CA 1
ATOM 626 C C . TYR A 1 80 ? 26.834 -39.896 -13.560 1.00 91.62 80 TYR A C 1
ATOM 628 O O . TYR A 1 80 ? 27.530 -38.939 -13.227 1.00 91.62 80 TYR A O 1
ATOM 636 N N . GLY A 1 81 ? 26.900 -41.076 -12.964 1.00 88.12 81 GLY A N 1
ATOM 637 C CA . GLY A 1 81 ? 27.812 -41.343 -11.864 1.00 88.12 81 GLY A CA 1
ATOM 638 C C . GLY A 1 81 ? 28.286 -42.782 -11.873 1.00 88.12 81 GLY A C 1
ATOM 639 O O . GLY A 1 81 ? 27.724 -43.641 -12.556 1.00 88.12 81 GLY A O 1
ATOM 640 N N . ASN A 1 82 ? 29.328 -43.036 -11.092 1.00 84.12 82 ASN A N 1
ATOM 641 C CA . ASN A 1 82 ? 29.877 -44.371 -10.929 1.00 84.12 82 ASN A CA 1
ATOM 642 C C . ASN A 1 82 ? 29.237 -45.062 -9.727 1.00 84.12 82 ASN A C 1
ATOM 644 O O . ASN A 1 82 ? 28.859 -44.422 -8.746 1.00 84.12 82 ASN A O 1
ATOM 648 N N . PHE A 1 83 ? 29.137 -46.382 -9.770 1.00 80.12 83 PHE A N 1
ATOM 649 C CA . PHE A 1 83 ? 28.690 -47.182 -8.631 1.00 80.12 83 PHE A CA 1
ATOM 650 C C . PHE A 1 83 ? 29.586 -48.400 -8.444 1.00 80.12 83 PHE A C 1
ATOM 652 O O . PHE A 1 83 ? 30.174 -48.898 -9.406 1.00 80.12 83 PHE A O 1
ATOM 659 N N . ALA A 1 84 ? 29.668 -48.896 -7.211 1.00 73.38 84 ALA A N 1
ATOM 660 C CA . ALA A 1 84 ? 30.332 -50.158 -6.911 1.00 73.38 84 ALA A CA 1
ATOM 661 C C . ALA A 1 84 ? 29.297 -51.292 -6.822 1.00 73.38 84 ALA A C 1
ATOM 663 O O . ALA A 1 84 ? 28.299 -51.185 -6.114 1.00 73.38 84 ALA A O 1
ATOM 664 N N . SER A 1 85 ? 29.530 -52.418 -7.498 1.00 64.38 85 SER A N 1
ATOM 665 C CA . SER A 1 85 ? 28.751 -53.642 -7.265 1.00 64.38 85 SER A CA 1
ATOM 666 C C . SER A 1 85 ? 29.459 -54.502 -6.225 1.00 64.38 85 SER A C 1
ATOM 668 O O . SER A 1 85 ? 30.649 -54.780 -6.331 1.00 64.38 85 SER A O 1
ATOM 670 N N . GLY A 1 86 ? 28.727 -54.919 -5.193 1.00 53.47 86 GLY A N 1
ATOM 671 C CA . GLY A 1 86 ? 29.295 -55.720 -4.110 1.00 53.47 86 GLY A CA 1
ATOM 672 C C . GLY A 1 86 ? 29.076 -57.231 -4.243 1.00 53.47 86 GLY A C 1
ATOM 673 O O . GLY A 1 86 ? 29.404 -57.939 -3.296 1.00 53.47 86 GLY A O 1
ATOM 674 N N . CYS A 1 87 ? 28.441 -57.749 -5.303 1.00 53.78 87 CYS A N 1
ATOM 675 C CA . CYS A 1 87 ? 28.142 -59.185 -5.391 1.00 53.78 87 CYS A CA 1
ATOM 676 C C . CYS A 1 87 ? 29.255 -59.989 -6.070 1.00 53.78 87 CYS A C 1
ATOM 678 O O . CYS A 1 87 ? 29.769 -59.601 -7.116 1.00 53.78 87 CYS A O 1
ATOM 680 N N . SER A 1 88 ? 29.653 -61.102 -5.438 1.00 51.38 88 SER A N 1
ATOM 681 C CA . SER A 1 88 ? 30.617 -62.056 -6.009 1.00 51.38 88 SER A CA 1
ATOM 682 C C . SER A 1 88 ? 30.073 -62.609 -7.327 1.00 51.38 88 SER A C 1
ATOM 684 O O . SER A 1 88 ? 28.965 -63.142 -7.330 1.00 51.38 88 SER A O 1
ATOM 686 N N . GLY A 1 89 ? 30.828 -62.488 -8.425 1.00 53.66 89 GLY A N 1
ATOM 687 C CA . GLY A 1 89 ? 30.431 -62.982 -9.752 1.00 53.66 89 GLY A CA 1
ATOM 688 C C . GLY A 1 89 ? 29.686 -61.982 -10.646 1.00 53.66 89 GLY A C 1
ATOM 689 O O . GLY A 1 89 ? 29.363 -62.311 -11.783 1.00 53.66 89 GLY A O 1
ATOM 690 N N . CYS A 1 90 ? 29.391 -60.770 -10.164 1.00 53.56 90 CYS A N 1
ATOM 691 C CA . CYS A 1 90 ? 28.493 -59.824 -10.841 1.00 53.56 90 CYS A CA 1
ATOM 692 C C . CYS A 1 90 ? 29.187 -58.651 -11.563 1.00 53.56 90 CYS A C 1
ATOM 694 O O . CYS A 1 90 ? 28.513 -57.768 -12.086 1.00 53.56 90 CYS A O 1
ATOM 696 N N . GLY A 1 91 ? 30.520 -58.586 -11.562 1.00 57.44 91 GLY A N 1
ATOM 697 C CA . GLY A 1 91 ? 31.259 -57.397 -12.004 1.00 57.44 91 GLY A CA 1
ATOM 698 C C . GLY A 1 91 ? 31.647 -56.461 -10.854 1.00 57.44 91 GLY A C 1
ATOM 699 O O . GLY A 1 91 ? 31.208 -56.654 -9.718 1.00 57.44 91 GLY A O 1
ATOM 700 N N . ARG A 1 92 ? 32.519 -55.476 -11.123 1.00 65.62 92 ARG A N 1
ATOM 701 C CA . ARG A 1 92 ? 33.175 -54.611 -10.108 1.00 65.62 92 ARG A CA 1
ATOM 702 C C . ARG A 1 92 ? 32.713 -53.141 -10.121 1.00 65.62 92 ARG A C 1
ATOM 704 O O . ARG A 1 92 ? 33.416 -52.268 -9.618 1.00 65.62 92 ARG A O 1
ATOM 711 N N . GLY A 1 93 ? 31.534 -52.856 -10.668 1.00 76.50 93 GLY A N 1
ATOM 712 C CA . GLY A 1 93 ? 30.932 -51.523 -10.706 1.00 76.50 93 GLY A CA 1
ATOM 713 C C . GLY A 1 93 ? 30.374 -51.165 -12.076 1.00 76.50 93 GLY A C 1
ATOM 714 O O . GLY A 1 93 ? 30.180 -52.033 -12.927 1.00 76.50 93 GLY A O 1
ATOM 715 N N . GLY A 1 94 ? 30.102 -49.885 -12.293 1.00 81.19 94 GLY A N 1
ATOM 716 C CA . GLY A 1 94 ? 29.542 -49.419 -13.554 1.00 81.19 94 GLY A CA 1
ATOM 717 C C . GLY A 1 94 ? 29.215 -47.933 -13.572 1.00 81.19 94 GLY A C 1
ATOM 718 O O . GLY A 1 94 ? 29.504 -47.213 -12.615 1.00 81.19 94 GLY A O 1
ATOM 719 N N . ILE A 1 95 ? 28.566 -47.508 -14.655 1.00 87.56 95 ILE A N 1
ATOM 720 C CA . ILE A 1 95 ? 28.025 -46.156 -14.837 1.00 87.56 95 ILE A CA 1
ATOM 721 C C . ILE A 1 95 ? 26.504 -46.235 -14.715 1.00 87.56 95 ILE A C 1
ATOM 723 O O . ILE A 1 95 ? 25.864 -47.037 -15.401 1.00 87.56 95 ILE A O 1
ATOM 727 N N . TYR A 1 96 ? 25.911 -45.404 -13.861 1.00 90.12 96 TYR A N 1
ATOM 728 C CA . TYR A 1 96 ? 24.466 -45.192 -13.813 1.00 90.12 96 TYR A CA 1
ATOM 729 C C . TYR A 1 96 ? 24.093 -43.842 -14.422 1.00 90.12 96 TYR A C 1
ATOM 731 O O . TYR A 1 96 ? 24.878 -42.897 -14.409 1.00 90.12 96 TYR A O 1
ATOM 739 N N . GLN A 1 97 ? 22.857 -43.756 -14.901 1.00 94.19 97 GLN A N 1
ATOM 740 C CA . GLN A 1 97 ? 22.170 -42.529 -15.270 1.00 94.19 97 GLN A CA 1
ATOM 741 C C . GLN A 1 97 ? 21.076 -42.255 -14.235 1.00 94.19 97 GLN A C 1
ATOM 743 O O . GLN A 1 97 ? 20.316 -43.145 -13.858 1.00 94.19 97 GLN A O 1
ATOM 748 N N . PHE A 1 98 ? 20.966 -41.014 -13.794 1.00 94.81 98 PHE A N 1
ATOM 749 C CA . PHE A 1 98 ? 19.936 -40.535 -12.896 1.00 94.81 98 PHE A CA 1
ATOM 750 C C . PHE A 1 98 ? 19.220 -39.346 -13.529 1.00 94.81 98 PHE A C 1
ATOM 752 O O . PHE A 1 98 ? 19.833 -38.342 -13.887 1.00 94.81 98 PHE A O 1
ATOM 759 N N . ASN A 1 99 ? 17.903 -39.453 -13.668 1.00 94.38 99 ASN A N 1
ATOM 760 C CA . ASN A 1 99 ? 17.090 -38.405 -14.259 1.00 94.38 99 ASN A CA 1
ATOM 761 C C . ASN A 1 99 ? 16.607 -37.434 -13.166 1.00 94.38 99 ASN A C 1
ATOM 763 O O . ASN A 1 99 ? 15.715 -37.794 -12.389 1.00 94.38 99 ASN A O 1
ATOM 767 N N . PRO A 1 100 ? 17.111 -36.186 -13.118 1.00 91.50 100 PRO A N 1
ATOM 768 C CA . PRO A 1 100 ? 16.786 -35.253 -12.039 1.00 91.50 100 PRO A CA 1
ATOM 769 C C . PRO A 1 100 ? 15.336 -34.745 -12.066 1.00 91.50 100 PRO A C 1
ATOM 771 O O . PRO A 1 100 ? 14.902 -34.114 -11.109 1.00 91.50 100 PRO A O 1
ATOM 774 N N . LYS A 1 101 ? 14.567 -35.013 -13.135 1.00 90.06 101 LYS A N 1
ATOM 775 C CA . LYS A 1 101 ? 13.150 -34.614 -13.253 1.00 90.06 101 LYS A CA 1
ATOM 776 C C . LYS A 1 101 ? 12.189 -35.687 -12.745 1.00 90.06 101 LYS A C 1
ATOM 778 O O . LYS A 1 101 ? 11.128 -35.364 -12.224 1.00 90.06 101 LYS A O 1
ATOM 783 N N . THR A 1 102 ? 12.533 -36.957 -12.944 1.00 92.56 102 THR A N 1
ATOM 784 C CA . THR A 1 102 ? 11.691 -38.112 -12.580 1.00 92.56 102 THR A CA 1
ATOM 785 C C . THR A 1 102 ? 12.203 -38.863 -11.354 1.00 92.56 102 THR A C 1
ATOM 787 O O . THR A 1 102 ? 11.510 -39.752 -10.866 1.00 92.56 102 THR A O 1
ATOM 790 N N . TYR A 1 103 ? 13.404 -38.518 -10.874 1.00 91.56 103 TYR A N 1
ATOM 791 C CA . TYR A 1 103 ? 14.129 -39.180 -9.786 1.00 91.56 103 TYR A CA 1
ATOM 792 C C . TYR A 1 103 ? 14.322 -40.687 -9.998 1.00 91.56 103 TYR A C 1
ATOM 794 O O . TYR A 1 103 ? 14.410 -41.463 -9.047 1.00 91.56 103 TYR A O 1
ATOM 802 N N . LYS A 1 104 ? 14.389 -41.107 -11.265 1.00 92.25 104 LYS A N 1
ATOM 803 C CA . LYS A 1 104 ? 14.658 -42.492 -11.653 1.00 92.25 104 LYS A CA 1
ATOM 804 C C . LYS A 1 104 ? 16.142 -42.689 -11.918 1.00 92.25 104 LYS A C 1
ATOM 806 O O . LYS A 1 104 ? 16.765 -41.854 -12.573 1.00 92.25 104 LYS A O 1
ATOM 811 N N . LEU A 1 105 ? 16.667 -43.811 -11.436 1.00 92.62 105 LEU A N 1
ATOM 812 C CA . LEU A 1 105 ? 18.033 -44.259 -11.666 1.00 92.62 105 LEU A CA 1
ATOM 813 C C . LEU A 1 105 ? 18.032 -45.524 -12.529 1.00 92.62 105 LEU A C 1
ATOM 815 O O . LEU A 1 105 ? 17.214 -46.418 -12.318 1.00 92.62 105 LEU A O 1
ATOM 819 N N . GLU A 1 106 ? 18.966 -45.602 -13.468 1.00 90.75 106 GLU A N 1
ATOM 820 C CA . GLU A 1 106 ? 19.160 -46.735 -14.369 1.00 90.75 106 GLU A CA 1
ATOM 821 C C . GLU A 1 106 ? 20.656 -47.056 -14.478 1.00 90.75 106 GLU A C 1
ATOM 823 O O . GLU A 1 106 ? 21.469 -46.159 -14.688 1.00 90.75 106 GLU A O 1
ATOM 828 N N . GLY A 1 107 ? 21.046 -48.325 -14.338 1.00 88.06 107 GLY A N 1
ATOM 829 C CA . GLY A 1 107 ? 22.416 -48.754 -14.638 1.00 88.06 107 GLY A CA 1
ATOM 830 C C . GLY A 1 107 ? 22.617 -48.841 -16.151 1.00 88.06 107 GLY A C 1
ATOM 831 O O . GLY A 1 107 ? 21.866 -49.548 -16.816 1.00 88.06 107 GLY A O 1
ATOM 832 N N . LYS A 1 108 ? 23.599 -48.116 -16.694 1.00 89.19 108 LYS A N 1
ATOM 833 C CA . LYS A 1 108 ? 23.851 -48.016 -18.142 1.00 89.19 108 LYS A CA 1
ATOM 834 C C . LYS A 1 108 ? 24.936 -48.963 -18.618 1.00 89.19 108 LYS A C 1
ATOM 836 O O . LYS A 1 108 ? 24.718 -49.733 -19.549 1.00 89.19 108 LYS A O 1
ATOM 841 N N . ILE A 1 109 ? 26.071 -48.941 -17.927 1.00 85.62 109 ILE A N 1
ATOM 842 C CA . ILE A 1 109 ? 27.202 -49.827 -18.184 1.00 85.62 109 ILE A CA 1
ATOM 843 C C . ILE A 1 109 ? 27.474 -50.620 -16.914 1.00 85.62 109 ILE A C 1
ATOM 845 O O . ILE A 1 109 ? 27.624 -50.031 -15.846 1.00 85.62 109 ILE A O 1
ATOM 849 N N . PHE A 1 110 ? 27.558 -51.942 -17.042 1.00 80.44 110 PHE A N 1
ATOM 850 C CA . PHE A 1 110 ? 27.975 -52.849 -15.977 1.00 80.44 110 PHE A CA 1
ATOM 851 C C . PHE A 1 110 ? 29.314 -53.465 -16.366 1.00 80.44 110 PHE A C 1
ATOM 853 O O . PHE A 1 110 ? 29.434 -54.097 -17.416 1.00 80.44 110 PHE A O 1
ATOM 860 N N . PHE A 1 111 ? 30.327 -53.251 -15.535 1.00 74.75 111 PHE A N 1
ATOM 861 C CA . PHE A 1 111 ? 31.695 -53.662 -15.814 1.00 74.75 111 PHE A CA 1
ATOM 862 C C . PHE A 1 111 ? 31.898 -55.161 -15.525 1.00 74.75 111 PHE A C 1
ATOM 864 O O . PHE A 1 111 ? 31.770 -55.563 -14.367 1.00 74.75 111 PHE A O 1
ATOM 871 N N . PRO A 1 112 ? 32.222 -56.004 -16.529 1.00 63.66 112 PRO A N 1
ATOM 872 C CA . PRO A 1 112 ? 32.379 -57.447 -16.342 1.00 63.66 112 PRO A CA 1
ATOM 873 C C . PRO A 1 112 ? 33.622 -57.810 -15.511 1.00 63.66 112 PRO A C 1
ATOM 875 O O . PRO A 1 112 ? 34.646 -57.128 -15.549 1.00 63.66 112 PRO A O 1
ATOM 878 N N . GLU A 1 113 ? 33.544 -58.942 -14.804 1.00 56.84 113 GLU A N 1
ATOM 879 C CA . GLU A 1 113 ? 34.495 -59.385 -13.765 1.00 56.84 113 GLU A CA 1
ATOM 880 C C . GLU A 1 113 ? 35.952 -59.562 -14.245 1.00 56.84 113 GLU A C 1
ATOM 882 O O . GLU A 1 113 ? 36.884 -59.409 -13.459 1.00 56.84 113 GLU A O 1
ATOM 887 N N . GLN A 1 114 ? 36.149 -59.845 -15.536 1.00 50.53 114 GLN A N 1
ATOM 888 C CA . GLN A 1 114 ? 37.434 -60.240 -16.131 1.00 50.53 114 GLN A CA 1
ATOM 889 C C . GLN A 1 114 ? 38.193 -59.121 -16.868 1.00 50.53 114 GLN A C 1
ATOM 891 O O . GLN A 1 114 ? 39.316 -59.356 -17.299 1.00 50.53 114 GLN A O 1
ATOM 896 N N . TYR A 1 115 ? 37.630 -57.913 -16.995 1.00 47.38 115 TYR A N 1
ATOM 897 C CA . TYR A 1 115 ? 38.300 -56.814 -17.716 1.00 47.38 115 TYR A CA 1
ATOM 898 C C . TYR A 1 115 ? 38.223 -55.451 -17.030 1.00 47.38 115 TYR A C 1
ATOM 900 O O . TYR A 1 115 ? 38.920 -54.527 -17.445 1.00 47.38 115 TYR A O 1
ATOM 908 N N . PHE A 1 116 ? 37.443 -55.309 -15.956 1.00 52.69 116 PHE A N 1
ATOM 909 C CA . PHE A 1 116 ? 37.219 -54.009 -15.339 1.00 52.69 116 PHE A CA 1
ATOM 910 C C . PHE A 1 116 ? 37.182 -54.096 -13.811 1.00 52.69 116 PHE A C 1
ATOM 912 O O . PHE A 1 116 ? 36.343 -54.775 -13.227 1.00 52.69 116 PHE A O 1
ATOM 919 N N . GLY A 1 117 ? 38.141 -53.437 -13.164 1.00 45.06 117 GLY A N 1
ATOM 920 C CA . GLY A 1 117 ? 38.252 -53.313 -11.723 1.00 45.06 117 GLY A CA 1
ATOM 921 C C . GLY A 1 117 ? 37.451 -52.163 -11.126 1.00 45.06 117 GLY A C 1
ATOM 922 O O . GLY A 1 117 ? 36.842 -51.361 -11.830 1.00 45.06 117 GLY A O 1
ATOM 923 N N . SER A 1 118 ? 37.435 -52.160 -9.793 1.00 47.69 118 SER A N 1
ATOM 924 C CA . SER A 1 118 ? 36.711 -51.236 -8.917 1.00 47.69 118 SER A CA 1
ATOM 925 C C . SER A 1 118 ? 36.839 -49.773 -9.364 1.00 47.69 118 SER A C 1
ATOM 927 O O . SER A 1 118 ? 37.927 -49.319 -9.702 1.00 47.69 118 SER A O 1
ATOM 929 N N . VAL A 1 119 ? 35.745 -49.008 -9.331 1.00 50.41 119 VAL A N 1
ATOM 930 C CA . VAL A 1 119 ? 35.738 -47.550 -9.586 1.00 50.41 119 VAL A CA 1
ATOM 931 C C . VAL A 1 119 ? 35.961 -46.765 -8.286 1.00 50.41 119 VAL A C 1
ATOM 933 O O . VAL A 1 119 ? 35.336 -45.732 -8.049 1.00 50.41 119 VAL A O 1
ATOM 936 N N . GLU A 1 120 ? 36.804 -47.291 -7.394 1.00 46.28 120 GLU A N 1
ATOM 937 C CA . GLU A 1 120 ? 37.086 -46.684 -6.093 1.00 46.28 120 GLU A CA 1
ATOM 938 C C . GLU A 1 120 ? 37.562 -45.236 -6.265 1.00 46.28 120 GLU A C 1
ATOM 940 O O . GLU A 1 120 ? 38.676 -44.976 -6.714 1.00 46.28 120 GLU A O 1
ATOM 945 N N . ASN A 1 121 ? 36.679 -44.313 -5.872 1.00 51.66 121 ASN A N 1
ATOM 946 C CA . ASN A 1 121 ? 36.901 -42.876 -5.691 1.00 51.66 121 ASN A CA 1
ATOM 947 C C . ASN A 1 121 ? 37.082 -41.993 -6.940 1.00 51.66 121 ASN A C 1
ATOM 949 O O . ASN A 1 121 ? 37.474 -40.839 -6.790 1.00 51.66 121 ASN A O 1
ATOM 953 N N . LYS A 1 122 ? 36.735 -42.440 -8.156 1.00 62.09 122 LYS A N 1
ATOM 954 C CA . LYS A 1 122 ? 37.153 -41.695 -9.365 1.00 62.09 122 LYS A CA 1
ATOM 955 C C . LYS A 1 122 ? 36.077 -40.834 -9.991 1.00 62.09 122 LYS A C 1
ATOM 957 O O . LYS A 1 122 ? 34.980 -41.295 -10.311 1.00 62.09 122 LYS A O 1
ATOM 962 N N . GLN A 1 123 ? 36.456 -39.576 -10.189 1.00 70.25 123 GLN A N 1
ATOM 963 C CA . GLN A 1 123 ? 35.676 -38.568 -10.886 1.00 70.25 123 GLN A CA 1
ATOM 964 C C . GLN A 1 123 ? 35.460 -38.988 -12.340 1.00 70.25 123 GLN A C 1
ATOM 966 O O . GLN A 1 123 ? 36.381 -39.451 -13.011 1.00 70.25 123 GLN A O 1
ATOM 971 N N . LEU A 1 124 ? 34.236 -38.819 -12.825 1.00 83.88 124 LEU A N 1
ATOM 972 C CA . LEU A 1 124 ? 33.995 -38.712 -14.257 1.00 83.88 124 LEU A CA 1
ATOM 973 C C . LEU A 1 124 ? 34.350 -37.286 -14.690 1.00 83.88 124 LEU A C 1
ATOM 975 O O . LEU A 1 124 ? 34.404 -36.384 -13.853 1.00 83.88 124 LEU A O 1
ATOM 979 N N . VAL A 1 125 ? 34.569 -37.066 -15.985 1.00 87.06 125 VAL A N 1
ATOM 980 C CA . VAL A 1 125 ? 34.753 -35.733 -16.580 1.00 87.06 125 VAL A CA 1
ATOM 981 C C . VAL A 1 125 ? 33.945 -35.625 -17.872 1.00 87.06 125 VAL A C 1
ATOM 983 O O . VAL A 1 125 ? 33.976 -36.534 -18.692 1.00 87.06 125 VAL A O 1
ATOM 986 N N . LEU A 1 126 ? 33.230 -34.514 -18.079 1.00 89.62 126 LEU A N 1
ATOM 987 C CA . LEU A 1 126 ? 32.500 -34.252 -19.325 1.00 89.62 126 LEU A CA 1
ATOM 988 C C . LEU A 1 126 ? 33.389 -33.508 -20.328 1.00 89.62 126 LEU A C 1
ATOM 990 O O . LEU A 1 126 ? 33.738 -32.340 -20.109 1.00 89.62 126 LEU A O 1
ATOM 994 N N . GLY A 1 127 ? 33.722 -34.161 -21.439 1.00 87.31 127 GLY A N 1
ATOM 995 C CA . GLY A 1 127 ? 34.448 -33.541 -22.547 1.00 87.31 127 GLY A CA 1
ATOM 996 C C . GLY A 1 127 ? 33.608 -32.507 -23.301 1.00 87.31 127 GLY A C 1
ATOM 997 O O . GLY A 1 127 ? 32.386 -32.445 -23.170 1.00 87.31 127 GLY A O 1
ATOM 998 N N . GLU A 1 128 ? 34.262 -31.640 -24.080 1.00 87.25 128 GLU A N 1
ATOM 999 C CA . GLU A 1 128 ? 33.557 -30.698 -24.976 1.00 87.25 128 GLU A CA 1
ATOM 1000 C C . GLU A 1 128 ? 32.808 -31.399 -26.117 1.00 87.25 128 GLU A C 1
ATOM 1002 O O . GLU A 1 128 ? 31.870 -30.844 -26.679 1.00 87.25 128 GLU A O 1
ATOM 1007 N N . ASP A 1 129 ? 33.212 -32.623 -26.434 1.00 86.44 129 ASP A N 1
ATOM 1008 C CA . ASP A 1 129 ? 32.606 -33.504 -27.428 1.00 86.44 129 ASP A CA 1
ATOM 1009 C C . ASP A 1 129 ? 31.337 -34.215 -26.921 1.00 86.44 129 ASP A C 1
ATOM 1011 O O . ASP A 1 129 ? 30.741 -35.001 -27.651 1.00 86.44 129 ASP A O 1
ATOM 1015 N N . GLY A 1 130 ? 30.920 -33.954 -25.676 1.00 87.06 130 GLY A N 1
ATOM 1016 C CA . GLY A 1 130 ? 29.731 -34.548 -25.062 1.00 87.06 130 GLY A CA 1
ATOM 1017 C C . GLY A 1 130 ? 29.936 -35.960 -24.508 1.00 87.06 130 GLY A C 1
ATOM 1018 O O . GLY A 1 130 ? 29.016 -36.499 -23.890 1.00 87.06 130 GLY A O 1
ATOM 1019 N N . ASN A 1 131 ? 31.131 -36.542 -24.664 1.00 91.69 131 ASN A N 1
ATOM 1020 C CA . ASN A 1 131 ? 31.474 -37.832 -24.074 1.00 91.69 131 ASN A CA 1
ATOM 1021 C C . ASN A 1 131 ? 31.879 -37.678 -22.601 1.00 91.69 131 ASN A C 1
ATOM 1023 O O . ASN A 1 131 ? 32.396 -36.647 -22.161 1.00 91.69 131 ASN A O 1
ATOM 1027 N N . ILE A 1 132 ? 31.653 -38.740 -21.832 1.00 91.06 132 ILE A N 1
ATOM 1028 C CA . ILE A 1 132 ? 32.028 -38.838 -20.425 1.00 91.06 132 ILE A CA 1
ATOM 1029 C C . ILE A 1 132 ? 33.298 -39.667 -20.316 1.00 91.06 132 ILE A C 1
ATOM 1031 O O . ILE A 1 132 ? 33.355 -40.811 -20.755 1.00 91.06 132 ILE A O 1
ATOM 1035 N N . TYR A 1 133 ? 34.309 -39.098 -19.690 1.00 89.50 133 TYR A N 1
ATOM 1036 C CA . TYR A 1 133 ? 35.626 -39.682 -19.554 1.00 89.50 133 TYR A CA 1
ATOM 1037 C C . TYR A 1 133 ? 35.846 -40.161 -18.136 1.00 89.50 133 TYR A C 1
ATOM 1039 O O . TYR A 1 133 ? 35.409 -39.525 -17.175 1.00 89.50 133 TYR A O 1
ATOM 1047 N N . GLY A 1 134 ? 36.551 -41.274 -18.003 1.00 85.06 134 GLY A N 1
ATOM 1048 C CA . GLY A 1 134 ? 36.855 -41.827 -16.700 1.00 85.06 134 GLY A CA 1
ATOM 1049 C C . GLY A 1 134 ? 38.069 -42.727 -16.730 1.00 85.06 134 GLY A C 1
ATOM 1050 O O . GLY A 1 134 ? 38.580 -43.117 -17.779 1.00 85.06 134 GLY A O 1
ATOM 1051 N N . ILE A 1 135 ? 38.525 -43.049 -15.530 1.00 80.44 135 ILE A N 1
ATOM 1052 C CA . ILE A 1 135 ? 39.622 -43.972 -15.292 1.00 80.44 135 ILE A CA 1
ATOM 1053 C C . ILE A 1 135 ? 39.145 -45.067 -14.347 1.00 80.44 135 ILE A C 1
ATOM 1055 O O . ILE A 1 135 ? 38.401 -44.818 -13.400 1.00 80.44 135 ILE A O 1
ATOM 1059 N N . THR A 1 136 ? 39.576 -46.290 -14.610 1.00 77.06 136 THR A N 1
ATOM 1060 C CA . THR A 1 136 ? 39.327 -47.451 -13.745 1.00 77.06 136 THR A CA 1
ATOM 1061 C C . THR A 1 136 ? 40.639 -47.904 -13.114 1.00 77.06 136 THR A C 1
ATOM 1063 O O . THR A 1 136 ? 41.700 -47.665 -13.685 1.00 77.06 136 THR A O 1
ATOM 1066 N N . ILE A 1 137 ? 40.589 -48.560 -11.952 1.00 69.44 137 ILE A N 1
ATOM 1067 C CA . ILE A 1 137 ? 41.755 -49.243 -11.360 1.00 69.44 137 ILE A CA 1
ATOM 1068 C C . ILE A 1 137 ? 41.593 -50.747 -11.507 1.00 69.44 137 ILE A C 1
ATOM 1070 O O . ILE A 1 137 ? 40.471 -51.240 -11.526 1.00 69.44 137 ILE A O 1
ATOM 1074 N N . ASN A 1 138 ? 42.702 -51.487 -11.572 1.00 68.44 138 ASN A N 1
ATOM 1075 C CA . ASN A 1 138 ? 42.691 -52.955 -11.622 1.00 68.44 138 ASN A CA 1
ATOM 1076 C C . ASN A 1 138 ? 41.813 -53.518 -12.764 1.00 68.44 138 ASN A C 1
ATOM 1078 O O . ASN A 1 138 ? 41.024 -54.444 -12.568 1.00 68.44 138 ASN A O 1
ATOM 1082 N N . SER A 1 139 ? 41.907 -52.883 -13.935 1.00 68.81 139 SER A N 1
ATOM 1083 C CA . SER A 1 139 ? 41.228 -53.208 -15.198 1.00 68.81 139 SER A CA 1
ATOM 1084 C C . SER A 1 139 ? 42.232 -53.253 -16.357 1.00 68.81 139 SER A C 1
ATOM 1086 O O . SER A 1 139 ? 43.412 -52.926 -16.162 1.00 68.81 139 SER A O 1
ATOM 1088 N N . GLY A 1 140 ? 41.754 -53.624 -17.549 1.00 67.88 140 GLY A N 1
ATOM 1089 C CA . GLY A 1 140 ? 42.561 -53.677 -18.769 1.00 67.88 140 GLY A CA 1
ATOM 1090 C C . GLY A 1 140 ? 43.486 -54.894 -18.826 1.00 67.88 140 GLY A C 1
ATOM 1091 O O . GLY A 1 140 ? 43.588 -55.665 -17.868 1.00 67.88 140 GLY A O 1
ATOM 1092 N N . GLU A 1 141 ? 44.187 -55.064 -19.950 1.00 75.69 141 GLU A N 1
ATOM 1093 C CA . GLU A 1 141 ? 45.059 -56.225 -20.219 1.00 75.69 141 GLU A CA 1
ATOM 1094 C C . GLU A 1 141 ? 46.125 -56.454 -19.127 1.00 75.69 141 GLU A C 1
ATOM 1096 O O . GLU A 1 141 ? 46.472 -57.590 -18.808 1.00 75.69 141 GLU A O 1
ATOM 1101 N N . TYR A 1 142 ? 46.601 -55.374 -18.499 1.00 78.25 142 TYR A N 1
ATOM 1102 C CA . TYR A 1 142 ? 47.684 -55.410 -17.511 1.00 78.25 142 TYR A CA 1
ATOM 1103 C C . TYR A 1 142 ? 47.216 -55.282 -16.058 1.00 78.25 142 TYR A C 1
ATOM 1105 O O . TYR A 1 142 ? 48.056 -55.170 -15.163 1.00 78.25 142 TYR A O 1
ATOM 1113 N N . ASN A 1 143 ? 45.899 -55.280 -15.805 1.00 75.19 143 ASN A N 1
ATOM 1114 C CA . ASN A 1 143 ? 45.311 -55.127 -14.468 1.00 75.19 143 ASN A CA 1
ATOM 1115 C C . ASN A 1 143 ? 45.828 -53.880 -13.714 1.00 75.19 143 ASN A C 1
ATOM 1117 O O . ASN A 1 143 ? 46.015 -53.896 -12.498 1.00 75.19 143 ASN A O 1
ATOM 1121 N N . ARG A 1 144 ? 46.093 -52.794 -14.447 1.00 75.56 144 ARG A N 1
ATOM 1122 C CA . ARG A 1 144 ? 46.622 -51.522 -13.917 1.00 75.56 144 ARG A CA 1
ATOM 1123 C C . ARG A 1 144 ? 45.676 -50.347 -14.133 1.00 75.56 144 ARG A C 1
ATOM 1125 O O . ARG A 1 144 ? 46.005 -49.232 -13.739 1.00 75.56 144 ARG A O 1
ATOM 1132 N N . GLY A 1 145 ? 44.492 -50.593 -14.686 1.00 79.56 145 GLY A N 1
ATOM 1133 C CA . GLY A 1 145 ? 43.529 -49.549 -14.997 1.00 79.56 145 GLY A CA 1
ATOM 1134 C C . GLY A 1 145 ? 43.451 -49.254 -16.490 1.00 79.56 145 GLY A C 1
ATOM 1135 O O . GLY A 1 145 ? 44.381 -49.552 -17.237 1.00 79.56 145 GLY A O 1
ATOM 1136 N N . CYS A 1 146 ? 42.390 -48.575 -16.908 1.00 81.38 146 CYS A N 1
ATOM 1137 C CA . CYS A 1 146 ? 42.288 -47.995 -18.243 1.00 81.38 146 CYS A CA 1
ATOM 1138 C C . CYS A 1 146 ? 41.665 -46.602 -18.179 1.00 81.38 146 CYS A C 1
ATOM 1140 O O . CYS A 1 146 ? 40.908 -46.294 -17.251 1.00 81.38 146 CYS A O 1
ATOM 1142 N N . PHE A 1 147 ? 41.986 -45.774 -19.169 1.00 86.88 147 PHE A N 1
ATOM 1143 C CA . PHE A 1 147 ? 41.308 -44.515 -19.451 1.00 86.88 147 PHE A CA 1
ATOM 1144 C C . PHE A 1 147 ? 40.300 -44.748 -20.577 1.00 86.88 147 PHE A C 1
ATOM 1146 O O . PHE A 1 147 ? 40.654 -45.287 -21.627 1.00 86.88 147 PHE A O 1
ATOM 1153 N N . PHE A 1 148 ? 39.040 -44.379 -20.352 1.00 87.00 148 PHE A N 1
ATOM 1154 C CA . PHE A 1 148 ? 37.925 -44.667 -21.252 1.00 87.00 148 PHE A CA 1
ATOM 1155 C C . PHE A 1 148 ? 37.112 -43.411 -21.579 1.00 87.00 148 PHE A C 1
ATOM 1157 O O . PHE A 1 148 ? 37.095 -42.447 -20.808 1.00 87.00 148 PHE A O 1
ATOM 1164 N N . LYS A 1 149 ? 36.377 -43.471 -22.695 1.00 90.94 149 LYS A N 1
ATOM 1165 C CA . LYS A 1 149 ? 35.280 -42.558 -23.041 1.00 90.94 149 LYS A CA 1
ATOM 1166 C C . LYS A 1 149 ? 33.968 -43.322 -23.168 1.00 90.94 149 LYS A C 1
ATOM 1168 O O . LYS A 1 149 ? 33.915 -44.383 -23.783 1.00 90.94 149 LYS A O 1
ATOM 1173 N N . TYR A 1 150 ? 32.911 -42.776 -22.592 1.00 89.88 150 TYR A N 1
ATOM 1174 C CA . TYR A 1 150 ? 31.546 -43.275 -22.645 1.00 89.88 150 TYR A CA 1
ATOM 1175 C C . TYR A 1 150 ? 30.669 -42.260 -23.374 1.00 89.88 150 TYR A C 1
ATOM 1177 O O . TYR A 1 150 ? 30.632 -41.087 -22.999 1.00 89.88 150 TYR A O 1
ATOM 1185 N N . ASN A 1 151 ? 29.961 -42.717 -24.402 1.00 91.56 151 ASN A N 1
ATOM 1186 C CA . ASN A 1 151 ? 29.005 -41.910 -25.138 1.00 91.56 151 ASN A CA 1
ATOM 1187 C C . ASN A 1 151 ? 27.591 -42.138 -24.567 1.00 91.56 151 ASN A C 1
ATOM 1189 O O . ASN A 1 151 ? 27.018 -43.216 -24.776 1.00 91.56 151 ASN A O 1
ATOM 1193 N N . PRO A 1 152 ? 27.004 -41.143 -23.873 1.00 90.44 152 PRO A N 1
ATOM 1194 C CA . PRO A 1 152 ? 25.680 -41.277 -23.275 1.00 90.44 152 PRO A CA 1
ATOM 1195 C C . PRO A 1 152 ? 24.534 -41.362 -24.296 1.00 90.44 152 PRO A C 1
ATOM 1197 O O . PRO A 1 152 ? 23.469 -41.865 -23.946 1.00 90.44 152 PRO A O 1
ATOM 1200 N N . GLU A 1 153 ? 24.722 -40.903 -25.540 1.00 87.75 153 GLU A N 1
ATOM 1201 C CA . GLU A 1 153 ? 23.669 -40.905 -26.568 1.00 87.75 153 GLU A CA 1
ATOM 1202 C C . GLU A 1 153 ? 23.411 -42.302 -27.140 1.00 87.75 153 GLU A C 1
ATOM 1204 O O . GLU A 1 153 ? 22.260 -42.679 -27.359 1.00 87.75 153 GLU A O 1
ATOM 1209 N N . ILE A 1 154 ? 24.477 -43.073 -27.367 1.00 88.56 154 ILE A N 1
ATOM 1210 C CA . ILE A 1 154 ? 24.405 -44.426 -27.949 1.00 88.56 154 ILE A CA 1
ATOM 1211 C C . ILE A 1 154 ? 24.647 -45.541 -26.922 1.00 88.56 154 ILE A C 1
ATOM 1213 O O . ILE A 1 154 ? 24.529 -46.715 -27.259 1.00 88.56 154 ILE A O 1
ATOM 1217 N N . ASN A 1 155 ? 24.926 -45.185 -25.662 1.00 88.44 155 ASN A N 1
ATOM 1218 C CA . ASN A 1 155 ? 25.237 -46.109 -24.566 1.00 88.44 155 ASN A CA 1
ATOM 1219 C C . ASN A 1 155 ? 26.430 -47.039 -24.873 1.00 88.44 155 ASN A C 1
ATOM 1221 O O . ASN A 1 155 ? 26.391 -48.237 -24.594 1.00 88.44 155 ASN A O 1
ATOM 1225 N N . GLU A 1 156 ? 27.498 -46.481 -25.445 1.00 88.69 156 GLU A N 1
ATOM 1226 C CA . GLU A 1 156 ? 28.717 -47.222 -25.791 1.00 88.69 156 GLU A CA 1
ATOM 1227 C C . GLU A 1 156 ? 29.920 -46.711 -24.998 1.00 88.69 156 GLU A C 1
ATOM 1229 O O . GLU A 1 156 ? 30.095 -45.507 -24.809 1.00 88.69 156 GLU A O 1
ATOM 1234 N N . ILE A 1 157 ? 30.776 -47.632 -24.554 1.00 87.19 157 ILE A N 1
ATOM 1235 C CA . ILE A 1 157 ? 32.033 -47.330 -23.867 1.00 87.19 157 ILE A CA 1
ATOM 1236 C C . ILE A 1 157 ? 33.214 -47.821 -24.702 1.00 87.19 157 ILE A C 1
ATOM 1238 O O . ILE A 1 157 ? 33.211 -48.947 -25.193 1.00 87.19 157 ILE A O 1
ATOM 1242 N N . ASN A 1 158 ? 34.231 -46.975 -24.841 1.00 87.62 158 ASN A N 1
ATOM 1243 C CA . ASN A 1 158 ? 35.463 -47.273 -25.556 1.00 87.62 158 ASN A CA 1
ATOM 1244 C C . ASN A 1 158 ? 36.669 -47.018 -24.652 1.00 87.62 158 ASN A C 1
ATOM 1246 O O . ASN A 1 158 ? 36.795 -45.945 -24.056 1.00 87.62 158 ASN A O 1
ATOM 1250 N N . THR A 1 159 ? 37.580 -47.982 -24.591 1.00 86.62 159 THR A N 1
ATOM 1251 C CA . THR A 1 159 ? 38.886 -47.796 -23.956 1.00 86.62 159 THR A CA 1
ATOM 1252 C C . THR A 1 159 ? 39.774 -46.954 -24.869 1.00 86.62 159 THR A C 1
ATOM 1254 O O . THR A 1 159 ? 39.961 -47.295 -26.033 1.00 86.62 159 THR A O 1
ATOM 1257 N N . ILE A 1 160 ? 40.311 -45.850 -24.345 1.00 88.50 160 ILE A N 1
ATOM 1258 C CA . ILE A 1 160 ? 41.266 -44.982 -25.049 1.00 88.50 160 ILE A CA 1
ATOM 1259 C C . ILE A 1 160 ? 42.676 -45.544 -24.890 1.00 88.50 160 ILE A C 1
ATOM 1261 O O . ILE A 1 160 ? 43.419 -45.647 -25.862 1.00 88.50 160 ILE A O 1
ATOM 1265 N N . ILE A 1 161 ? 43.049 -45.914 -23.662 1.00 86.75 161 ILE A N 1
ATOM 1266 C CA . ILE A 1 161 ? 44.344 -46.532 -23.381 1.00 86.75 161 ILE A CA 1
ATOM 1267 C C . ILE A 1 161 ? 44.255 -47.462 -22.170 1.00 86.75 161 ILE A C 1
ATOM 1269 O O . ILE A 1 161 ? 43.675 -47.109 -21.139 1.00 86.75 161 ILE A O 1
ATOM 1273 N N . ASP A 1 162 ? 44.856 -48.644 -22.297 1.00 85.62 162 ASP A N 1
ATOM 1274 C CA . ASP A 1 162 ? 45.124 -49.541 -21.176 1.00 85.62 162 ASP A CA 1
ATOM 1275 C C . ASP A 1 162 ? 46.460 -49.173 -20.536 1.00 85.62 162 ASP A C 1
ATOM 1277 O O . ASP A 1 162 ? 47.492 -49.046 -21.208 1.00 85.62 162 ASP A O 1
ATOM 1281 N N . PHE A 1 163 ? 46.449 -48.997 -19.218 1.00 84.25 163 PHE A N 1
ATOM 1282 C CA . PHE A 1 163 ? 47.664 -48.687 -18.492 1.00 84.25 163 PHE A CA 1
ATOM 1283 C C . PHE A 1 163 ? 48.509 -49.947 -18.303 1.00 84.25 163 PHE A C 1
ATOM 1285 O O . PHE A 1 163 ? 47.994 -50.986 -17.904 1.00 84.25 163 PHE A O 1
ATOM 1292 N N . ASN A 1 164 ? 49.814 -49.862 -18.557 1.00 83.50 164 ASN A N 1
ATOM 1293 C CA . ASN A 1 164 ? 50.756 -50.986 -18.482 1.00 83.50 164 ASN A CA 1
ATOM 1294 C C . ASN A 1 164 ? 51.912 -50.751 -17.492 1.00 83.50 164 ASN A C 1
ATOM 1296 O O . ASN A 1 164 ? 52.780 -51.608 -17.327 1.00 83.50 164 ASN A O 1
ATOM 1300 N N . GLY A 1 165 ? 51.917 -49.610 -16.797 1.00 73.62 165 GLY A N 1
ATOM 1301 C CA . GLY A 1 165 ? 52.978 -49.199 -15.878 1.00 73.62 165 GLY A CA 1
ATOM 1302 C C . GLY A 1 165 ? 54.081 -48.357 -16.519 1.00 73.62 165 GLY A C 1
ATOM 1303 O O . GLY A 1 165 ? 54.754 -47.641 -15.789 1.00 73.62 165 GLY A O 1
ATOM 1304 N N . LEU A 1 166 ? 54.247 -48.395 -17.847 1.00 75.31 166 LEU A N 1
ATOM 1305 C CA . LEU A 1 166 ? 55.133 -47.487 -18.592 1.00 75.31 166 LEU A CA 1
ATOM 1306 C C . LEU A 1 166 ? 54.382 -46.211 -18.988 1.00 75.31 166 LEU A C 1
ATOM 1308 O O . LEU A 1 166 ? 54.865 -45.103 -18.783 1.00 75.31 166 LEU A O 1
ATOM 1312 N N . ASN A 1 167 ? 53.156 -46.362 -19.492 1.00 74.19 167 ASN A N 1
ATOM 1313 C CA . ASN A 1 167 ? 52.259 -45.247 -19.822 1.00 74.19 167 ASN A CA 1
ATOM 1314 C C . ASN A 1 167 ? 51.435 -44.744 -18.617 1.00 74.19 167 ASN A C 1
ATOM 1316 O O . ASN A 1 167 ? 50.576 -43.877 -18.775 1.00 74.19 167 ASN A O 1
ATOM 1320 N N . GLY A 1 168 ? 51.724 -45.261 -17.421 1.00 75.12 168 GLY A N 1
ATOM 1321 C CA . GLY A 1 168 ? 51.084 -44.906 -16.160 1.00 75.12 168 GLY A CA 1
ATOM 1322 C C . GLY A 1 168 ? 50.248 -46.043 -15.573 1.00 75.12 168 GLY A C 1
ATOM 1323 O O . GLY A 1 168 ? 50.469 -47.222 -15.858 1.00 75.12 168 GLY A O 1
ATOM 1324 N N . ASP A 1 169 ? 49.302 -45.676 -14.717 1.00 74.44 169 ASP A N 1
ATOM 1325 C CA . ASP A 1 169 ? 48.312 -46.518 -14.052 1.00 74.44 169 ASP A CA 1
ATOM 1326 C C . ASP A 1 169 ? 47.012 -45.726 -13.810 1.00 74.44 169 ASP A C 1
ATOM 1328 O O . ASP A 1 169 ? 46.990 -44.495 -13.826 1.00 74.44 169 ASP A O 1
ATOM 1332 N N . GLY A 1 170 ? 45.905 -46.420 -13.568 1.00 66.75 170 GLY A N 1
ATOM 1333 C CA . GLY A 1 170 ? 44.602 -45.792 -13.356 1.00 66.75 170 GLY A CA 1
ATOM 1334 C C . GLY A 1 170 ? 44.416 -45.176 -11.970 1.00 66.75 170 GLY A C 1
ATOM 1335 O O . GLY A 1 170 ? 43.277 -44.951 -11.570 1.00 66.75 170 GLY A O 1
ATOM 1336 N N . SER A 1 171 ? 45.478 -44.940 -11.190 1.00 61.97 171 SER A N 1
ATOM 1337 C CA . SER A 1 171 ? 45.393 -44.860 -9.722 1.00 61.97 171 SER A CA 1
ATOM 1338 C C . SER A 1 171 ? 45.049 -43.493 -9.127 1.00 61.97 171 SER A C 1
ATOM 1340 O O . SER A 1 171 ? 44.653 -43.474 -7.964 1.00 61.97 171 SER A O 1
ATOM 1342 N N . HIS A 1 172 ? 45.030 -42.382 -9.882 1.00 68.56 172 HIS A N 1
ATOM 1343 C CA . HIS A 1 172 ? 44.820 -41.041 -9.290 1.00 68.56 172 HIS A CA 1
ATOM 1344 C C . HIS A 1 172 ? 43.637 -40.248 -9.871 1.00 68.56 172 HIS A C 1
ATOM 1346 O O . HIS A 1 172 ? 42.514 -40.738 -9.795 1.00 68.56 172 HIS A O 1
ATOM 1352 N N . THR A 1 173 ? 43.857 -39.031 -10.380 1.00 72.31 173 THR A N 1
ATOM 1353 C CA . THR A 1 173 ? 42.799 -38.054 -10.686 1.00 72.31 173 THR A CA 1
ATOM 1354 C C . THR A 1 173 ? 42.663 -37.818 -12.185 1.00 72.31 173 THR A C 1
ATOM 1356 O O . THR A 1 173 ? 43.630 -37.918 -12.937 1.00 72.31 173 THR A O 1
ATOM 1359 N N . ILE A 1 174 ? 41.465 -37.431 -12.602 1.00 78.44 174 ILE A N 1
ATOM 1360 C CA . ILE A 1 174 ? 41.163 -36.940 -13.944 1.00 78.44 174 ILE A CA 1
ATOM 1361 C C . ILE A 1 174 ? 40.506 -35.562 -13.817 1.00 78.44 174 ILE A C 1
ATOM 1363 O O . ILE A 1 174 ? 39.691 -35.350 -12.921 1.00 78.44 174 ILE A O 1
ATOM 1367 N N . LEU A 1 175 ? 40.885 -34.609 -14.667 1.00 79.25 175 LEU A N 1
ATOM 1368 C CA . LEU A 1 175 ? 40.285 -33.274 -14.701 1.00 79.25 175 LEU A CA 1
ATOM 1369 C C . LEU A 1 175 ? 40.205 -32.739 -16.132 1.00 79.25 175 LEU A C 1
ATOM 1371 O O . LEU A 1 175 ? 40.971 -33.148 -17.000 1.00 79.25 175 LEU A O 1
ATOM 1375 N N . LYS A 1 176 ? 39.292 -31.797 -16.369 1.00 83.44 176 LYS A N 1
ATOM 1376 C CA . LYS A 1 176 ? 39.209 -31.040 -17.624 1.00 83.44 176 LYS A CA 1
ATOM 1377 C C . LYS A 1 176 ? 39.925 -29.700 -17.479 1.00 83.44 176 LYS A C 1
ATOM 1379 O O . LYS A 1 176 ? 39.651 -28.974 -16.522 1.00 83.44 176 LYS A O 1
ATOM 1384 N N . GLY A 1 177 ? 40.807 -29.383 -18.424 1.00 76.50 177 GLY A N 1
ATOM 1385 C CA . GLY A 1 177 ? 41.435 -28.068 -18.539 1.00 76.50 177 GLY A CA 1
ATOM 1386 C C . GLY A 1 177 ? 40.505 -27.022 -19.159 1.00 76.50 177 GLY A C 1
ATOM 1387 O O . GLY A 1 177 ? 39.513 -27.360 -19.810 1.00 76.50 177 GLY A O 1
ATOM 1388 N N . LEU A 1 178 ? 40.817 -25.730 -18.980 1.00 74.75 178 LEU A N 1
ATOM 1389 C CA . LEU A 1 178 ? 40.089 -24.642 -19.664 1.00 74.75 178 LEU A CA 1
ATOM 1390 C C . LEU A 1 178 ? 40.370 -24.603 -21.177 1.00 74.75 178 LEU A C 1
ATOM 1392 O O . LEU A 1 178 ? 39.650 -23.944 -21.921 1.00 74.75 178 LEU A O 1
ATOM 1396 N N . ASP A 1 179 ? 41.409 -25.305 -21.622 1.00 78.44 179 ASP A N 1
ATOM 1397 C CA . ASP A 1 179 ? 41.762 -25.559 -23.023 1.00 78.44 179 ASP A CA 1
ATOM 1398 C C . ASP A 1 179 ? 40.874 -26.624 -23.700 1.00 78.44 179 ASP A C 1
ATOM 1400 O O . ASP A 1 179 ? 40.926 -26.793 -24.921 1.00 78.44 179 ASP A O 1
ATOM 1404 N N . GLY A 1 180 ? 40.037 -27.319 -22.925 1.00 79.31 180 GLY A N 1
ATOM 1405 C CA . GLY A 1 180 ? 39.174 -28.397 -23.401 1.00 79.31 180 GLY A CA 1
ATOM 1406 C C . GLY A 1 180 ? 39.861 -29.765 -23.474 1.00 79.31 180 GLY A C 1
ATOM 1407 O O . GLY A 1 180 ? 39.189 -30.741 -23.815 1.00 79.31 180 GLY A O 1
ATOM 1408 N N . GLU A 1 181 ? 41.149 -29.859 -23.123 1.00 87.94 181 GLU A N 1
ATOM 1409 C CA . GLU A 1 181 ? 41.879 -31.125 -22.998 1.00 87.94 181 GLU A CA 1
ATOM 1410 C C . GLU A 1 181 ? 41.568 -31.802 -21.646 1.00 87.94 181 GLU A C 1
ATOM 1412 O O . GLU A 1 181 ? 41.077 -31.192 -20.686 1.00 87.94 181 GLU A O 1
ATOM 1417 N N . ILE A 1 182 ? 41.832 -33.106 -21.570 1.00 87.56 182 ILE A N 1
ATOM 1418 C CA . ILE A 1 182 ? 41.599 -33.936 -20.387 1.00 87.56 182 ILE A CA 1
ATOM 1419 C C . ILE A 1 182 ? 42.938 -34.348 -19.804 1.00 87.56 182 ILE A C 1
ATOM 1421 O O . ILE A 1 182 ? 43.733 -35.019 -20.453 1.00 87.56 182 ILE A O 1
ATOM 1425 N N . TYR A 1 183 ? 43.164 -33.985 -18.551 1.00 82.88 183 TYR A N 1
ATOM 1426 C CA . TYR A 1 183 ? 44.397 -34.267 -17.840 1.00 82.88 183 TYR A CA 1
ATOM 1427 C C . TYR A 1 183 ? 44.192 -35.456 -16.914 1.00 82.88 183 TYR A C 1
ATOM 1429 O O . TYR A 1 183 ? 43.284 -35.468 -16.079 1.00 82.88 183 TYR A O 1
ATOM 1437 N N . VAL A 1 184 ? 45.042 -36.463 -17.079 1.00 80.69 184 VAL A N 1
ATOM 1438 C CA . VAL A 1 184 ? 45.010 -37.711 -16.323 1.00 80.69 184 VAL A CA 1
ATOM 1439 C C . VAL A 1 184 ? 46.298 -37.814 -15.527 1.00 80.69 184 VAL A C 1
ATOM 1441 O O . VAL A 1 184 ? 47.384 -37.956 -16.087 1.00 80.69 184 VAL A O 1
ATOM 1444 N N . GLN A 1 185 ? 46.172 -37.763 -14.207 1.00 76.25 185 GLN A N 1
ATOM 1445 C CA . GLN A 1 185 ? 47.267 -38.081 -13.308 1.00 76.25 185 GLN A CA 1
ATOM 1446 C C . GLN A 1 185 ? 47.266 -39.583 -13.042 1.00 76.25 185 GLN A C 1
ATOM 1448 O O . GLN A 1 185 ? 46.276 -40.160 -12.589 1.00 76.25 185 GLN A O 1
ATOM 1453 N N . THR A 1 186 ? 48.419 -40.191 -13.264 1.00 74.56 186 THR A N 1
ATOM 1454 C CA . THR A 1 186 ? 48.729 -41.570 -12.895 1.00 74.56 186 THR A CA 1
ATOM 1455 C C . THR A 1 186 ? 49.754 -41.580 -11.754 1.00 74.56 186 THR A C 1
ATOM 1457 O O . THR A 1 186 ? 50.164 -40.523 -11.275 1.00 74.56 186 THR A O 1
ATOM 1460 N N . TYR A 1 187 ? 50.170 -42.748 -11.269 1.00 66.69 187 TYR A N 1
ATOM 1461 C CA . TYR A 1 187 ? 51.174 -42.860 -10.200 1.00 66.69 187 TYR A CA 1
ATOM 1462 C C . TYR A 1 187 ? 52.536 -42.271 -10.577 1.00 66.69 187 TYR A C 1
ATOM 1464 O O . TYR A 1 187 ? 53.225 -41.702 -9.730 1.00 66.69 187 TYR A O 1
ATOM 1472 N N . THR A 1 188 ? 52.922 -42.400 -11.843 1.00 65.75 188 THR A N 1
ATOM 1473 C CA . THR A 1 188 ? 54.231 -41.961 -12.338 1.00 65.75 188 THR A CA 1
ATOM 1474 C C . THR A 1 188 ? 54.125 -40.825 -13.338 1.00 65.75 188 THR A C 1
ATOM 1476 O O . THR A 1 188 ? 55.064 -40.063 -13.477 1.00 65.75 188 THR A O 1
ATOM 1479 N N . ASN A 1 189 ? 52.995 -40.655 -14.018 1.00 75.50 189 ASN A N 1
ATOM 1480 C CA . ASN A 1 189 ? 52.899 -39.759 -15.167 1.00 75.50 189 ASN A CA 1
ATOM 1481 C C . ASN A 1 189 ? 51.743 -38.774 -15.008 1.00 75.50 189 ASN A C 1
ATOM 1483 O O . ASN A 1 189 ? 50.653 -39.161 -14.579 1.00 75.50 189 ASN A O 1
ATOM 1487 N N . LEU A 1 190 ? 51.960 -37.533 -15.432 1.00 79.00 190 LEU A N 1
ATOM 1488 C CA . LEU A 1 190 ? 50.887 -36.618 -15.793 1.00 79.00 190 LEU A CA 1
ATOM 1489 C C . LEU A 1 190 ? 50.713 -36.688 -17.310 1.00 79.00 190 LEU A C 1
ATOM 1491 O O . LEU A 1 190 ? 51.638 -36.416 -18.081 1.00 79.00 190 LEU A O 1
ATOM 1495 N N . CYS A 1 191 ? 49.516 -37.070 -17.726 1.00 82.12 191 CYS A N 1
ATOM 1496 C CA . CYS A 1 191 ? 49.149 -37.247 -19.118 1.00 82.12 191 CYS A CA 1
ATOM 1497 C C . CYS A 1 191 ? 48.075 -36.235 -19.503 1.00 82.12 191 CYS A C 1
ATOM 1499 O O . CYS A 1 191 ? 47.285 -35.798 -18.664 1.00 82.12 191 CYS A O 1
ATOM 1501 N N . LYS A 1 192 ? 48.014 -35.910 -20.789 1.00 87.06 192 LYS A N 1
ATOM 1502 C CA . LYS A 1 192 ? 46.914 -35.168 -21.386 1.00 87.06 192 LYS A CA 1
ATOM 1503 C C . LYS A 1 192 ? 46.310 -35.937 -22.548 1.00 87.06 192 LYS A C 1
ATOM 1505 O O . LYS A 1 192 ? 47.002 -36.664 -23.257 1.00 87.06 192 LYS A O 1
ATOM 1510 N N . TYR A 1 193 ? 45.024 -35.746 -22.750 1.00 89.12 193 TYR A N 1
ATOM 1511 C CA . TYR A 1 193 ? 44.266 -36.286 -23.854 1.00 89.12 193 TYR A CA 1
ATOM 1512 C C . TYR A 1 193 ? 43.510 -35.154 -24.529 1.00 89.12 193 TYR A C 1
ATOM 1514 O O . TYR A 1 193 ? 42.813 -34.395 -23.858 1.00 89.12 193 TYR A O 1
ATOM 1522 N N . ASP A 1 194 ? 43.639 -35.059 -25.846 1.00 90.06 194 ASP A N 1
ATOM 1523 C CA . ASP A 1 194 ? 42.871 -34.124 -26.657 1.00 90.06 194 ASP A CA 1
ATOM 1524 C C . ASP A 1 194 ? 41.688 -34.856 -27.317 1.00 90.06 194 ASP A C 1
ATOM 1526 O O . ASP A 1 194 ? 41.898 -35.640 -28.251 1.00 90.06 194 ASP A O 1
ATOM 1530 N N . PRO A 1 195 ? 40.437 -34.588 -26.887 1.00 88.19 195 PRO A N 1
ATOM 1531 C CA . PRO A 1 195 ? 39.241 -35.164 -27.502 1.00 88.19 195 PRO A CA 1
ATOM 1532 C C . PRO A 1 195 ? 39.067 -34.823 -28.988 1.00 88.19 195 PRO A C 1
ATOM 1534 O O . PRO A 1 195 ? 38.395 -35.560 -29.706 1.00 88.19 195 PRO A O 1
ATOM 1537 N N . LYS A 1 196 ? 39.646 -33.711 -29.470 1.00 86.94 196 LYS A N 1
ATOM 1538 C CA . LYS A 1 196 ? 39.492 -33.250 -30.864 1.00 86.94 196 LYS A CA 1
ATOM 1539 C C . LYS A 1 196 ? 40.355 -34.057 -31.825 1.00 86.94 196 LYS A C 1
ATOM 1541 O O . LYS A 1 196 ? 39.959 -34.270 -32.969 1.00 86.94 196 LYS A O 1
ATOM 1546 N N . THR A 1 197 ? 41.529 -34.485 -31.369 1.00 87.00 197 THR A N 1
ATOM 1547 C CA . THR A 1 197 ? 42.505 -35.234 -32.174 1.00 87.00 197 THR A CA 1
ATOM 1548 C C . THR A 1 197 ? 42.631 -36.702 -31.763 1.00 87.00 197 THR A C 1
ATOM 1550 O O . THR A 1 197 ? 43.420 -37.424 -32.365 1.00 87.00 197 THR A O 1
ATOM 1553 N N . ASP A 1 198 ? 41.867 -37.149 -30.758 1.00 85.94 198 ASP A N 1
ATOM 1554 C CA . ASP A 1 198 ? 41.916 -38.495 -30.158 1.00 85.94 198 ASP A CA 1
ATOM 1555 C C . ASP A 1 198 ? 43.343 -38.909 -29.750 1.00 85.94 198 ASP A C 1
ATOM 1557 O O . ASP A 1 198 ? 43.750 -40.061 -29.889 1.00 85.94 198 ASP A O 1
ATOM 1561 N N . THR A 1 199 ? 44.137 -37.941 -29.278 1.00 88.25 199 THR A N 1
ATOM 1562 C CA . THR A 1 199 ? 45.569 -38.127 -29.009 1.00 88.25 199 THR A CA 1
ATOM 1563 C C . THR A 1 199 ? 45.850 -38.115 -27.509 1.00 88.25 199 THR A C 1
ATOM 1565 O O . THR A 1 199 ? 45.554 -37.139 -26.823 1.00 88.25 199 THR A O 1
ATOM 1568 N N . PHE A 1 200 ? 46.470 -39.185 -27.000 1.00 86.38 200 PHE A N 1
ATOM 1569 C CA . PHE A 1 200 ? 46.939 -39.304 -25.615 1.00 86.38 200 PHE A CA 1
ATOM 1570 C C . PHE A 1 200 ? 48.453 -39.065 -25.540 1.00 86.38 200 PHE A C 1
ATOM 1572 O O . PHE A 1 200 ? 49.223 -39.737 -26.223 1.00 86.38 200 PHE A O 1
ATOM 1579 N N . THR A 1 201 ? 48.888 -38.116 -24.711 1.00 86.44 201 THR A N 1
ATOM 1580 C CA . THR A 1 201 ? 50.291 -37.688 -24.590 1.00 86.44 201 THR A CA 1
ATOM 1581 C C . THR A 1 201 ? 50.727 -37.668 -23.130 1.00 86.44 201 THR A C 1
ATOM 1583 O O . THR A 1 201 ? 50.040 -37.109 -22.279 1.00 86.44 201 THR A O 1
ATOM 1586 N N . ILE A 1 202 ? 51.899 -38.224 -22.832 1.00 83.06 202 ILE A N 1
ATOM 1587 C CA . ILE A 1 202 ? 52.549 -38.065 -21.526 1.00 83.06 202 ILE A CA 1
ATOM 1588 C C . ILE A 1 202 ? 53.275 -36.718 -21.539 1.00 83.06 202 ILE A C 1
ATOM 1590 O O . ILE A 1 202 ? 54.130 -36.495 -22.393 1.00 83.06 202 ILE A O 1
ATOM 1594 N N . ILE A 1 203 ? 52.907 -35.807 -20.636 1.00 77.62 203 ILE A N 1
ATOM 1595 C CA . ILE A 1 203 ? 53.473 -34.445 -20.585 1.00 77.62 203 ILE A CA 1
ATOM 1596 C C . ILE A 1 203 ? 54.476 -34.255 -19.456 1.00 77.62 203 ILE A C 1
ATOM 1598 O O . ILE A 1 203 ? 55.265 -33.314 -19.494 1.00 77.62 203 ILE A O 1
ATOM 1602 N N . TYR A 1 204 ? 54.475 -35.157 -18.476 1.00 73.75 204 TYR A N 1
ATOM 1603 C CA . TYR A 1 204 ? 55.486 -35.197 -17.432 1.00 73.75 204 TYR A CA 1
ATOM 1604 C C . TYR A 1 204 ? 55.607 -36.609 -16.850 1.00 73.75 204 TYR A C 1
ATOM 1606 O O . TYR A 1 204 ? 54.599 -37.240 -16.526 1.00 73.75 204 TYR A O 1
ATOM 1614 N N . GLU A 1 205 ? 56.843 -37.085 -16.707 1.00 68.31 205 GLU A N 1
ATOM 1615 C CA . GLU A 1 205 ? 57.197 -38.360 -16.076 1.00 68.31 205 GLU A CA 1
ATOM 1616 C C . GLU A 1 205 ? 57.844 -38.089 -14.710 1.00 68.31 205 GLU A C 1
ATOM 1618 O O . GLU A 1 205 ? 58.676 -37.197 -14.557 1.00 68.31 205 GLU A O 1
ATOM 1623 N N . SER A 1 206 ? 57.441 -38.851 -13.701 1.00 58.38 206 SER A N 1
ATOM 1624 C CA . SER A 1 206 ? 57.803 -38.694 -12.295 1.00 58.38 206 SER A CA 1
ATOM 1625 C C . SER A 1 206 ? 58.086 -40.056 -11.660 1.00 58.38 206 SER A C 1
ATOM 1627 O O . SER A 1 206 ? 57.367 -41.032 -11.875 1.00 58.38 206 SER A O 1
ATOM 1629 N N . THR A 1 207 ? 59.096 -40.112 -10.794 1.00 50.94 207 THR A N 1
ATOM 1630 C CA . THR A 1 207 ? 59.546 -41.339 -10.114 1.00 50.94 207 THR A CA 1
ATOM 1631 C C . THR A 1 207 ? 58.913 -41.566 -8.736 1.00 50.94 207 THR A C 1
ATOM 1633 O O . THR A 1 207 ? 59.124 -42.622 -8.130 1.00 50.94 207 THR A O 1
ATOM 1636 N N . GLY A 1 208 ? 58.076 -40.649 -8.238 1.00 56.75 208 GLY A N 1
ATOM 1637 C CA . GLY A 1 208 ? 57.308 -40.891 -7.016 1.00 56.75 208 GLY A CA 1
ATOM 1638 C C . GLY A 1 208 ? 56.324 -39.783 -6.660 1.00 56.75 208 GLY A C 1
ATOM 1639 O O . GLY A 1 208 ? 56.729 -38.691 -6.273 1.00 56.75 208 GLY A O 1
ATOM 1640 N N . GLN A 1 209 ? 55.014 -40.052 -6.745 1.00 57.69 209 GLN A N 1
ATOM 1641 C CA . GLN A 1 209 ? 53.998 -39.096 -6.293 1.00 57.69 209 GLN A CA 1
ATOM 1642 C C . GLN A 1 209 ? 52.742 -39.746 -5.707 1.00 57.69 209 GLN A C 1
ATOM 1644 O O . GLN A 1 209 ? 52.241 -40.759 -6.187 1.00 57.69 209 GLN A O 1
ATOM 1649 N N . ARG A 1 210 ? 52.220 -39.086 -4.664 1.00 56.25 210 ARG A N 1
ATOM 1650 C CA . ARG A 1 210 ? 50.827 -39.142 -4.213 1.00 56.25 210 ARG A CA 1
ATOM 1651 C C . ARG A 1 210 ? 50.419 -37.756 -3.724 1.00 56.25 210 ARG A C 1
ATOM 1653 O O . ARG A 1 210 ? 51.041 -37.227 -2.806 1.00 56.25 210 ARG A O 1
ATOM 1660 N N . GLY A 1 211 ? 49.359 -37.231 -4.326 1.00 52.19 211 GLY A N 1
ATOM 1661 C CA . GLY A 1 211 ? 48.696 -35.975 -3.992 1.00 52.19 211 GLY A CA 1
ATOM 1662 C C . GLY A 1 211 ? 47.680 -35.628 -5.081 1.00 52.19 211 GLY A C 1
ATOM 1663 O O . GLY A 1 211 ? 47.794 -36.098 -6.213 1.00 52.19 211 GLY A O 1
ATOM 1664 N N . ARG A 1 212 ? 46.647 -34.851 -4.744 1.00 56.16 212 ARG A N 1
ATOM 1665 C CA . ARG A 1 212 ? 45.619 -34.442 -5.708 1.00 56.16 212 ARG A CA 1
ATOM 1666 C C . ARG A 1 212 ? 46.049 -33.188 -6.474 1.00 56.16 212 ARG A C 1
ATOM 1668 O O . ARG A 1 212 ? 46.635 -32.286 -5.882 1.00 56.16 212 ARG A O 1
ATOM 1675 N N . LEU A 1 213 ? 45.696 -33.113 -7.759 1.00 64.50 213 LEU A N 1
ATOM 1676 C CA . LEU A 1 213 ? 45.847 -31.901 -8.561 1.00 64.50 213 LEU A CA 1
ATOM 1677 C C . LEU A 1 213 ? 44.702 -30.910 -8.325 1.00 64.50 213 LEU A C 1
ATOM 1679 O O . LEU A 1 213 ? 43.526 -31.288 -8.306 1.00 64.50 213 LEU A O 1
ATOM 1683 N N . ILE A 1 214 ? 45.044 -29.628 -8.224 1.00 61.50 214 ILE A N 1
ATOM 1684 C CA . ILE A 1 214 ? 44.094 -28.524 -8.381 1.00 61.50 214 ILE A CA 1
ATOM 1685 C C . ILE A 1 214 ? 44.486 -27.699 -9.606 1.00 61.50 214 ILE A C 1
ATOM 1687 O O . ILE A 1 214 ? 45.647 -27.342 -9.765 1.00 61.50 214 ILE A O 1
ATOM 1691 N N . LEU A 1 215 ? 43.516 -27.395 -10.468 1.00 62.94 215 LEU A N 1
ATOM 1692 C CA . LEU A 1 215 ? 43.690 -26.484 -11.600 1.00 62.94 215 LEU A CA 1
ATOM 1693 C C . LEU A 1 215 ? 43.205 -25.092 -11.205 1.00 62.94 215 LEU A C 1
ATOM 1695 O O . LEU A 1 215 ? 42.064 -24.954 -10.764 1.00 62.94 215 LEU A O 1
ATOM 1699 N N . ASP A 1 216 ? 44.043 -24.078 -11.333 1.00 60.53 216 ASP A N 1
ATOM 1700 C CA . ASP A 1 216 ? 43.715 -22.687 -11.034 1.00 60.53 216 ASP A CA 1
ATOM 1701 C C . ASP A 1 216 ? 43.183 -21.943 -12.274 1.00 60.53 216 ASP A C 1
ATOM 1703 O O . ASP A 1 216 ? 43.283 -22.423 -13.403 1.00 60.53 216 ASP A O 1
ATOM 1707 N N . SER A 1 217 ? 42.550 -20.784 -12.067 1.00 61.03 217 SER A N 1
ATOM 1708 C CA . SER A 1 217 ? 41.900 -20.011 -13.142 1.00 61.03 217 SER A CA 1
ATOM 1709 C C . SER A 1 217 ? 42.878 -19.455 -14.181 1.00 61.03 217 SER A C 1
ATOM 1711 O O . SER A 1 217 ? 42.461 -19.011 -15.245 1.00 61.03 217 SER A O 1
ATOM 1713 N N . ASP A 1 218 ? 44.169 -19.443 -13.859 1.00 62.44 218 ASP A N 1
ATOM 1714 C CA . ASP A 1 218 ? 45.271 -19.031 -14.726 1.00 62.44 218 ASP A CA 1
ATOM 1715 C C . ASP A 1 218 ? 45.866 -20.201 -15.535 1.00 62.44 218 ASP A C 1
ATOM 1717 O O . ASP A 1 218 ? 46.918 -20.039 -16.157 1.00 62.44 218 ASP A O 1
ATOM 1721 N N . ASN A 1 219 ? 45.201 -21.365 -15.538 1.00 65.56 219 ASN A N 1
ATOM 1722 C CA . ASN A 1 219 ? 45.677 -22.604 -16.154 1.00 65.56 219 ASN A CA 1
ATOM 1723 C C . ASN A 1 219 ? 46.950 -23.180 -15.503 1.00 65.56 219 ASN A C 1
ATOM 1725 O O . ASN A 1 219 ? 47.645 -23.998 -16.106 1.00 65.56 219 ASN A O 1
ATOM 1729 N N . THR A 1 220 ? 47.257 -22.805 -14.258 1.00 68.94 220 THR A N 1
ATOM 1730 C CA . THR A 1 220 ? 48.313 -23.456 -13.477 1.00 68.94 220 THR A CA 1
ATOM 1731 C C . THR A 1 220 ? 47.742 -24.629 -12.680 1.00 68.94 220 THR A C 1
ATOM 1733 O O . THR A 1 220 ? 46.818 -24.475 -11.881 1.00 68.94 220 THR A O 1
ATOM 1736 N N . MET A 1 221 ? 48.297 -25.823 -12.878 1.00 69.38 221 MET A N 1
ATOM 1737 C CA . MET A 1 221 ? 48.036 -26.991 -12.043 1.00 69.38 221 MET A CA 1
ATOM 1738 C C . MET A 1 221 ? 49.009 -27.041 -10.874 1.00 69.38 221 MET A C 1
ATOM 1740 O O . MET A 1 221 ? 50.211 -26.886 -11.061 1.00 69.38 221 MET A O 1
ATOM 1744 N N . TYR A 1 222 ? 48.499 -27.320 -9.680 1.00 69.31 222 TYR A N 1
ATOM 1745 C CA . TYR A 1 222 ? 49.301 -27.553 -8.484 1.00 69.31 222 TYR A CA 1
ATOM 1746 C C . TYR A 1 222 ? 49.087 -28.976 -7.985 1.00 69.31 222 TYR A C 1
ATOM 1748 O O . TYR A 1 222 ? 47.950 -29.448 -7.953 1.00 69.31 222 TYR A O 1
ATOM 1756 N N . GLY A 1 223 ? 50.160 -29.632 -7.553 1.00 64.56 223 GLY A N 1
ATOM 1757 C CA . GLY A 1 223 ? 50.113 -30.955 -6.938 1.00 64.56 223 GLY A CA 1
ATOM 1758 C C . GLY A 1 223 ? 51.136 -31.109 -5.819 1.00 64.56 223 GLY A C 1
ATOM 1759 O O . GLY A 1 223 ? 52.006 -30.260 -5.627 1.00 64.56 223 GLY A O 1
ATOM 1760 N N . VAL A 1 224 ? 51.016 -32.197 -5.059 1.00 63.59 224 VAL A N 1
ATOM 1761 C CA . VAL A 1 224 ? 51.955 -32.556 -3.986 1.00 63.59 224 VAL A CA 1
ATOM 1762 C C . VAL A 1 224 ? 52.498 -33.960 -4.213 1.00 63.59 224 VAL A C 1
ATOM 1764 O O . VAL A 1 224 ? 51.772 -34.854 -4.645 1.00 63.59 224 VAL A O 1
ATOM 1767 N N . THR A 1 225 ? 53.776 -34.155 -3.903 1.00 60.22 225 THR A N 1
ATOM 1768 C CA . THR A 1 225 ? 54.455 -35.450 -3.913 1.00 60.22 225 THR A CA 1
ATOM 1769 C C . THR A 1 225 ? 54.490 -36.032 -2.498 1.00 60.22 225 THR A C 1
ATOM 1771 O O . THR A 1 225 ? 54.704 -35.312 -1.530 1.00 60.22 225 THR A O 1
ATOM 1774 N N . TYR A 1 226 ? 54.282 -37.341 -2.343 1.00 52.19 226 TYR A N 1
ATOM 1775 C CA . TYR A 1 226 ? 54.435 -38.007 -1.043 1.00 52.19 226 TYR A CA 1
ATOM 1776 C C . TYR A 1 226 ? 55.887 -38.416 -0.798 1.00 52.19 226 TYR A C 1
ATOM 1778 O O . TYR A 1 226 ? 56.376 -38.228 0.305 1.00 52.19 226 TYR A O 1
ATOM 1786 N N . ASN A 1 227 ? 56.580 -38.926 -1.819 1.00 53.34 227 ASN A N 1
ATOM 1787 C CA . ASN A 1 227 ? 57.997 -39.275 -1.762 1.00 53.34 227 ASN A CA 1
ATOM 1788 C C . ASN A 1 227 ? 58.606 -39.096 -3.160 1.00 53.34 227 ASN A C 1
ATOM 1790 O O . ASN A 1 227 ? 58.252 -39.855 -4.063 1.00 53.34 227 ASN A O 1
ATOM 1794 N N . ASP A 1 228 ? 59.466 -38.093 -3.342 1.00 52.75 228 ASP A N 1
ATOM 1795 C CA . ASP A 1 228 ? 60.266 -37.930 -4.561 1.00 52.75 228 ASP A CA 1
ATOM 1796 C C . ASP A 1 228 ? 61.480 -38.870 -4.450 1.00 52.75 228 ASP A C 1
ATOM 1798 O O . ASP A 1 228 ? 62.468 -38.563 -3.777 1.00 52.75 228 ASP A O 1
ATOM 1802 N N . ASN A 1 229 ? 61.377 -40.059 -5.058 1.00 48.22 229 ASN A N 1
ATOM 1803 C CA . ASN A 1 229 ? 62.408 -41.099 -4.963 1.00 48.22 229 ASN A CA 1
ATOM 1804 C C . ASN A 1 229 ? 63.758 -40.652 -5.551 1.00 48.22 229 ASN A C 1
ATOM 1806 O O . ASN A 1 229 ? 64.792 -41.152 -5.112 1.00 48.22 229 ASN A O 1
ATOM 1810 N N . ASP A 1 230 ? 63.768 -39.698 -6.490 1.00 49.50 230 ASP A N 1
ATOM 1811 C CA . ASP A 1 230 ? 65.009 -39.157 -7.059 1.00 49.50 230 ASP A CA 1
ATOM 1812 C C . ASP A 1 230 ? 65.701 -38.164 -6.115 1.00 49.50 230 ASP A C 1
ATOM 1814 O O . ASP A 1 230 ? 66.892 -37.885 -6.273 1.00 49.50 230 ASP A O 1
ATOM 1818 N N . LYS A 1 231 ? 64.977 -37.634 -5.117 1.00 49.78 231 LYS A N 1
ATOM 1819 C CA . LYS A 1 231 ? 65.480 -36.602 -4.195 1.00 49.78 231 LYS A CA 1
ATOM 1820 C C . LYS A 1 231 ? 65.507 -37.006 -2.721 1.00 49.78 231 LYS A C 1
ATOM 1822 O O . LYS A 1 231 ? 66.067 -36.258 -1.928 1.00 49.78 231 LYS A O 1
ATOM 1827 N N . ASN A 1 232 ? 64.985 -38.180 -2.344 1.00 48.97 232 ASN A N 1
ATOM 1828 C CA . ASN A 1 232 ? 64.867 -38.628 -0.943 1.00 48.97 232 ASN A CA 1
ATOM 1829 C C . ASN A 1 232 ? 64.083 -37.637 -0.048 1.00 48.97 232 ASN A C 1
ATOM 1831 O O . ASN A 1 232 ? 64.350 -37.522 1.151 1.00 48.97 232 ASN A O 1
ATOM 1835 N N . GLU A 1 233 ? 63.111 -36.915 -0.612 1.00 50.84 233 GLU A N 1
ATOM 1836 C CA . GLU A 1 233 ? 62.346 -35.875 0.089 1.00 50.84 233 GLU A CA 1
ATOM 1837 C C . GLU A 1 233 ? 60.835 -36.165 0.070 1.00 50.84 233 GLU A C 1
ATOM 1839 O O . GLU A 1 233 ? 60.266 -36.572 -0.946 1.00 50.84 233 GLU A O 1
ATOM 1844 N N . TYR A 1 234 ? 60.176 -35.940 1.212 1.00 50.44 234 TYR A N 1
ATOM 1845 C CA . TYR A 1 234 ? 58.731 -36.112 1.400 1.00 50.44 234 TYR A CA 1
ATOM 1846 C C . TYR A 1 234 ? 58.004 -34.752 1.284 1.00 50.44 234 TYR A C 1
ATOM 1848 O O . TYR A 1 234 ? 58.525 -33.743 1.757 1.00 50.44 234 TYR A O 1
ATOM 1856 N N . PHE A 1 235 ? 56.781 -34.724 0.731 1.00 53.38 235 PHE A N 1
ATOM 1857 C CA . PHE A 1 235 ? 55.888 -33.542 0.675 1.00 53.38 235 PHE A CA 1
ATOM 1858 C C . PHE A 1 235 ? 56.367 -32.349 -0.185 1.00 53.38 235 PHE A C 1
ATOM 1860 O O . PHE A 1 235 ? 56.302 -31.199 0.250 1.00 53.38 235 PHE A O 1
ATOM 1867 N N . THR A 1 236 ? 56.813 -32.574 -1.425 1.00 58.00 236 THR A N 1
ATOM 1868 C CA . THR A 1 236 ? 57.149 -31.476 -2.358 1.00 58.00 236 THR A CA 1
ATOM 1869 C C . THR A 1 236 ? 55.891 -30.927 -3.036 1.00 58.00 236 THR A C 1
ATOM 1871 O O . THR A 1 236 ? 55.096 -31.700 -3.565 1.00 58.00 236 THR A O 1
ATOM 1874 N N . ILE A 1 237 ? 55.714 -29.602 -3.084 1.00 63.41 237 ILE A N 1
ATOM 1875 C CA . ILE A 1 237 ? 54.658 -28.967 -3.892 1.00 63.41 237 ILE A CA 1
ATOM 1876 C C . ILE A 1 237 ? 55.224 -28.697 -5.283 1.00 63.41 237 ILE A C 1
ATOM 1878 O O . ILE A 1 237 ? 56.278 -28.073 -5.405 1.00 63.41 237 ILE A O 1
ATOM 1882 N N . PHE A 1 238 ? 54.521 -29.118 -6.329 1.00 66.69 238 PHE A N 1
ATOM 1883 C CA . PHE A 1 238 ? 54.842 -28.750 -7.704 1.00 66.69 238 PHE A CA 1
ATOM 1884 C C . PHE A 1 238 ? 53.737 -27.898 -8.320 1.00 66.69 238 PHE A C 1
ATOM 1886 O O . PHE A 1 238 ? 52.561 -28.025 -7.974 1.00 66.69 238 PHE A O 1
ATOM 1893 N N . LYS A 1 239 ? 54.135 -27.032 -9.250 1.00 71.38 239 LYS A N 1
ATOM 1894 C CA . LYS A 1 239 ? 53.245 -26.279 -10.124 1.00 71.38 239 LYS A CA 1
ATOM 1895 C C . LYS A 1 239 ? 53.627 -26.508 -11.582 1.00 71.38 239 LYS A C 1
ATOM 1897 O O . LYS A 1 239 ? 54.811 -26.547 -11.918 1.00 71.38 239 LYS A O 1
ATOM 1902 N N . TYR A 1 240 ? 52.619 -26.634 -12.430 1.00 71.00 240 TYR A N 1
ATOM 1903 C CA . TYR A 1 240 ? 52.756 -26.795 -13.868 1.00 71.00 240 TYR A CA 1
ATOM 1904 C C . TYR A 1 240 ? 51.788 -25.859 -14.579 1.00 71.00 240 TYR A C 1
ATOM 1906 O O . TYR A 1 240 ? 50.575 -25.987 -14.418 1.00 71.00 240 TYR A O 1
ATOM 1914 N N . ASN A 1 241 ? 52.303 -24.897 -15.337 1.00 71.31 241 ASN A N 1
ATOM 1915 C CA . ASN A 1 241 ? 51.465 -23.964 -16.078 1.00 71.31 241 ASN A CA 1
ATOM 1916 C C . ASN A 1 241 ? 51.174 -24.510 -17.481 1.00 71.31 241 ASN A C 1
ATOM 1918 O O . ASN A 1 241 ? 52.077 -24.695 -18.294 1.00 71.31 241 ASN A O 1
ATOM 1922 N N . LEU A 1 242 ? 49.892 -24.760 -17.759 1.00 69.38 242 LEU A N 1
ATOM 1923 C CA . LEU A 1 242 ? 49.432 -25.376 -19.006 1.00 69.38 242 LEU A CA 1
ATOM 1924 C C . LEU A 1 242 ? 49.610 -24.465 -20.230 1.00 69.38 242 LEU A C 1
ATOM 1926 O O . LEU A 1 242 ? 49.651 -24.953 -21.353 1.00 69.38 242 LEU A O 1
ATOM 1930 N N . ASN A 1 243 ? 49.728 -23.145 -20.043 1.00 68.25 243 ASN A N 1
ATOM 1931 C CA . ASN A 1 243 ? 49.836 -22.211 -21.168 1.00 68.25 243 ASN A CA 1
ATOM 1932 C C . ASN A 1 243 ? 51.253 -22.161 -21.756 1.00 68.25 243 ASN A C 1
ATOM 1934 O O . ASN A 1 243 ? 51.420 -21.856 -22.936 1.00 68.25 243 ASN A O 1
ATOM 1938 N N . ASN A 1 244 ? 52.278 -22.392 -20.933 1.00 70.12 244 ASN A N 1
ATOM 1939 C CA . ASN A 1 244 ? 53.685 -22.268 -21.325 1.00 70.12 244 ASN A CA 1
ATOM 1940 C C . ASN A 1 244 ? 54.518 -23.532 -21.044 1.00 70.12 244 ASN A C 1
ATOM 1942 O O . ASN A 1 244 ? 55.723 -23.518 -21.291 1.00 70.12 244 ASN A O 1
ATOM 1946 N N . ASN A 1 245 ? 53.888 -24.609 -20.562 1.00 67.44 245 ASN A N 1
ATOM 1947 C CA . ASN A 1 245 ? 54.520 -25.863 -20.144 1.00 67.44 245 ASN A CA 1
ATOM 1948 C C . ASN A 1 245 ? 55.610 -25.685 -19.069 1.00 67.44 245 ASN A C 1
ATOM 1950 O O . ASN A 1 245 ? 56.523 -26.506 -18.973 1.00 67.44 245 ASN A O 1
ATOM 1954 N N . ASP A 1 246 ? 55.540 -24.613 -18.277 1.00 71.25 246 ASP A N 1
ATOM 1955 C CA . ASP A 1 246 ? 56.534 -24.311 -17.248 1.00 71.25 246 ASP A CA 1
ATOM 1956 C C . ASP A 1 246 ? 56.283 -25.150 -15.989 1.00 71.25 246 ASP A C 1
ATOM 1958 O O . ASP A 1 246 ? 55.198 -25.103 -15.401 1.00 71.25 246 ASP A O 1
ATOM 1962 N N . PHE A 1 247 ? 57.293 -25.916 -15.573 1.00 66.12 247 PHE A N 1
ATOM 1963 C CA . PHE A 1 247 ? 57.246 -26.792 -14.404 1.00 66.12 247 PHE A CA 1
ATOM 1964 C C . PHE A 1 247 ? 58.213 -26.296 -13.331 1.00 66.12 247 PHE A C 1
ATOM 1966 O O . PHE A 1 247 ? 59.407 -26.124 -13.575 1.00 66.12 247 PHE A O 1
ATOM 1973 N N . SER A 1 248 ? 57.722 -26.122 -12.105 1.00 66.19 248 SER A N 1
ATOM 1974 C CA . SER A 1 248 ? 58.572 -25.777 -10.960 1.00 66.19 248 SER A CA 1
ATOM 1975 C C . SER A 1 248 ? 58.069 -26.409 -9.670 1.00 66.19 248 SER A C 1
ATOM 1977 O O . SER A 1 248 ? 56.901 -26.772 -9.547 1.00 66.19 248 SER A O 1
ATOM 1979 N N . TYR A 1 249 ? 58.964 -26.560 -8.697 1.00 61.94 249 TYR A N 1
ATOM 1980 C CA . TYR A 1 249 ? 58.657 -27.174 -7.411 1.00 61.94 249 TYR A CA 1
ATOM 1981 C C . TYR A 1 249 ? 59.217 -26.358 -6.240 1.00 61.94 249 TYR A C 1
ATOM 1983 O O . TYR A 1 249 ? 60.114 -25.527 -6.409 1.00 61.94 249 TYR A O 1
ATOM 1991 N N . SER A 1 250 ? 58.659 -26.581 -5.051 1.00 54.22 250 SER A N 1
ATOM 1992 C CA . SER A 1 250 ? 59.108 -26.006 -3.782 1.00 54.22 250 SER A CA 1
ATOM 1993 C C . SER A 1 250 ? 59.015 -27.063 -2.682 1.00 54.22 250 SER A C 1
ATOM 1995 O O . SER A 1 250 ? 58.040 -27.818 -2.607 1.00 54.22 250 SER A O 1
ATOM 1997 N N . THR A 1 251 ? 60.059 -27.165 -1.863 1.00 50.19 251 THR A N 1
ATOM 1998 C CA . THR A 1 251 ? 60.209 -28.204 -0.837 1.00 50.19 251 THR A CA 1
ATOM 1999 C C . THR A 1 251 ? 59.856 -27.654 0.543 1.00 50.19 251 THR A C 1
ATOM 2001 O O . THR A 1 251 ? 60.071 -26.477 0.841 1.00 50.19 251 THR A O 1
ATOM 2004 N N . ILE A 1 252 ? 59.290 -28.502 1.404 1.00 46.62 252 ILE A N 1
ATOM 2005 C CA . ILE A 1 252 ? 59.127 -28.179 2.826 1.00 46.62 252 ILE A CA 1
ATOM 2006 C C . ILE A 1 252 ? 60.510 -28.311 3.496 1.00 46.62 252 ILE A C 1
ATOM 2008 O O . ILE A 1 252 ? 61.200 -29.296 3.232 1.00 46.62 252 ILE A O 1
ATOM 2012 N N . PRO A 1 253 ? 60.940 -27.373 4.364 1.00 42.38 253 PRO A N 1
ATOM 2013 C CA . PRO A 1 253 ? 62.217 -27.484 5.069 1.00 42.38 253 PRO A CA 1
ATOM 2014 C C . PRO A 1 253 ? 62.337 -28.819 5.828 1.00 42.38 253 PRO A C 1
ATOM 2016 O O . PRO A 1 253 ? 61.454 -29.181 6.606 1.00 42.38 253 PRO A O 1
ATOM 2019 N N . THR A 1 254 ? 63.429 -29.548 5.592 1.00 37.38 254 THR A N 1
ATOM 2020 C CA . THR A 1 254 ? 63.678 -30.927 6.039 1.00 37.38 254 THR A CA 1
ATOM 2021 C C . THR A 1 254 ? 63.639 -31.081 7.562 1.00 37.38 254 THR A C 1
ATOM 2023 O O . THR A 1 254 ? 64.449 -30.489 8.274 1.00 37.38 254 THR A O 1
ATOM 2026 N N . ILE A 1 255 ? 62.767 -31.958 8.075 1.00 34.84 255 ILE A N 1
ATOM 2027 C CA . ILE A 1 255 ? 62.874 -32.505 9.436 1.00 34.84 255 ILE A CA 1
ATOM 2028 C C . ILE A 1 255 ? 62.712 -34.040 9.374 1.00 34.84 255 ILE A C 1
ATOM 2030 O O . ILE A 1 255 ? 61.602 -34.555 9.356 1.00 34.84 255 ILE A O 1
ATOM 2034 N N . LEU A 1 256 ? 63.866 -34.726 9.415 1.00 30.53 256 LEU A N 1
ATOM 2035 C CA . LEU A 1 256 ? 64.137 -36.124 9.824 1.00 30.53 256 LEU A CA 1
ATOM 2036 C C . LEU A 1 256 ? 64.001 -37.299 8.817 1.00 30.53 256 LEU A C 1
ATOM 2038 O O . LEU A 1 256 ? 62.951 -37.584 8.257 1.00 30.53 256 LEU A O 1
ATOM 2042 N N . ASN A 1 257 ? 65.118 -38.041 8.714 1.00 32.78 257 ASN A N 1
ATOM 2043 C CA . ASN A 1 257 ? 65.321 -39.361 8.099 1.00 32.78 257 ASN A CA 1
ATOM 2044 C C . ASN A 1 257 ? 64.487 -40.471 8.774 1.00 32.78 257 ASN A C 1
ATOM 2046 O O . ASN A 1 257 ? 64.540 -40.590 9.997 1.00 32.78 257 ASN A O 1
ATOM 2050 N N . THR A 1 258 ? 63.841 -41.353 7.999 1.00 28.62 258 THR A N 1
ATOM 2051 C CA . THR A 1 258 ? 63.937 -42.842 8.023 1.00 28.62 258 THR A CA 1
ATOM 2052 C C . THR A 1 258 ? 62.795 -43.494 7.216 1.00 28.62 258 THR A C 1
ATOM 2054 O O . THR A 1 258 ? 61.881 -42.831 6.744 1.00 28.62 258 THR A O 1
ATOM 2057 N N . SER A 1 259 ? 62.954 -44.789 6.944 1.00 32.91 259 SER A N 1
ATOM 2058 C CA . SER A 1 259 ? 62.443 -45.592 5.828 1.00 32.91 259 SER A CA 1
ATOM 2059 C C . SER A 1 259 ? 61.020 -46.185 5.953 1.00 32.91 259 SER A C 1
ATOM 2061 O O . SER A 1 259 ? 60.531 -46.412 7.053 1.00 32.91 259 SER A O 1
ATOM 2063 N N . THR A 1 260 ? 60.495 -46.623 4.793 1.00 26.33 260 THR A N 1
ATOM 2064 C CA . THR A 1 260 ? 59.512 -47.708 4.491 1.00 26.33 260 THR A CA 1
ATOM 2065 C C . THR A 1 260 ? 57.983 -47.444 4.376 1.00 26.33 260 THR A C 1
ATOM 2067 O O . THR A 1 260 ? 57.291 -47.230 5.359 1.00 26.33 260 THR A O 1
ATOM 2070 N N . THR A 1 261 ? 57.502 -47.645 3.126 1.00 25.67 261 THR A N 1
ATOM 2071 C CA . THR A 1 261 ? 56.255 -48.277 2.582 1.00 25.67 261 THR A CA 1
ATOM 2072 C C . THR A 1 261 ? 54.822 -47.752 2.835 1.00 25.67 261 THR A C 1
ATOM 2074 O O . THR A 1 261 ? 54.306 -47.905 3.929 1.00 25.67 261 THR A O 1
ATOM 2077 N N . GLY A 1 262 ? 54.136 -47.397 1.716 1.00 25.11 262 GLY A N 1
ATOM 2078 C CA . GLY A 1 262 ? 52.675 -47.521 1.424 1.00 25.11 262 GLY A CA 1
ATOM 2079 C C . GLY A 1 262 ? 51.721 -46.593 2.212 1.00 25.11 262 GLY A C 1
ATOM 2080 O O . GLY A 1 262 ? 51.985 -46.315 3.358 1.00 25.11 262 GLY A O 1
ATOM 2081 N N . MET A 1 263 ? 50.572 -46.060 1.761 1.00 21.12 263 MET A N 1
ATOM 2082 C CA . MET A 1 263 ? 49.580 -46.380 0.715 1.00 21.12 263 MET A CA 1
ATOM 2083 C C . MET A 1 263 ? 48.582 -45.124 0.580 1.00 21.12 263 MET A C 1
ATOM 2085 O O . MET A 1 263 ? 48.697 -44.220 1.405 1.00 21.12 263 MET A O 1
ATOM 2089 N N . LEU A 1 264 ? 47.717 -44.986 -0.464 1.00 23.25 264 LEU A N 1
ATOM 2090 C CA . LEU A 1 264 ? 46.872 -43.819 -0.946 1.00 23.25 264 LEU A CA 1
ATOM 2091 C C . LEU A 1 264 ? 45.603 -43.335 -0.146 1.00 23.25 264 LEU A C 1
ATOM 2093 O O . LEU A 1 264 ? 44.910 -44.177 0.405 1.00 23.25 264 LEU A O 1
ATOM 2097 N N . LEU A 1 265 ? 45.163 -42.050 -0.298 1.00 23.19 265 LEU A N 1
ATOM 2098 C CA . LEU A 1 265 ? 43.753 -41.633 -0.635 1.00 23.19 265 LEU A CA 1
ATOM 2099 C C . LEU A 1 265 ? 43.598 -40.129 -1.060 1.00 23.19 265 LEU A C 1
ATOM 2101 O O . LEU A 1 265 ? 44.546 -39.361 -0.956 1.00 23.19 265 LEU A O 1
ATOM 2105 N N . GLU A 1 266 ? 42.412 -39.738 -1.564 1.00 23.62 266 GLU A N 1
ATOM 2106 C CA . GLU A 1 266 ? 42.037 -38.659 -2.529 1.00 23.62 266 GLU A CA 1
ATOM 2107 C C . GLU A 1 266 ? 41.092 -37.563 -1.911 1.00 23.62 266 GLU A C 1
ATOM 2109 O O . GLU A 1 266 ? 40.665 -37.772 -0.782 1.00 23.62 266 GLU A O 1
ATOM 2114 N N . ILE A 1 267 ? 40.692 -36.448 -2.600 1.00 25.88 267 ILE A N 1
ATOM 2115 C CA . ILE A 1 267 ? 39.837 -35.320 -2.041 1.00 25.88 267 ILE A CA 1
ATOM 2116 C C . ILE A 1 267 ? 39.701 -33.960 -2.828 1.00 25.88 267 ILE A C 1
ATOM 2118 O O . ILE A 1 267 ? 40.623 -33.157 -2.776 1.00 25.88 267 ILE A O 1
ATOM 2122 N N . VAL A 1 268 ? 38.552 -33.700 -3.488 1.00 24.80 268 VAL A N 1
ATOM 2123 C CA . VAL A 1 268 ? 37.995 -32.634 -4.381 1.00 24.80 268 VAL A CA 1
ATOM 2124 C C . VAL A 1 268 ? 37.884 -31.183 -3.880 1.00 24.80 268 VAL A C 1
ATOM 2126 O O . VAL A 1 268 ? 37.655 -30.914 -2.711 1.00 24.80 268 VAL A O 1
ATOM 2129 N N . LYS A 1 269 ? 38.012 -30.253 -4.844 1.00 22.45 269 LYS A N 1
ATOM 2130 C CA . LYS A 1 269 ? 37.954 -28.779 -4.783 1.00 22.45 269 LYS A CA 1
ATOM 2131 C C . LYS A 1 269 ? 36.510 -28.256 -4.621 1.00 22.45 269 LYS A C 1
ATOM 2133 O O . LYS A 1 269 ? 35.656 -28.674 -5.394 1.00 22.45 269 LYS A O 1
ATOM 2138 N N . TYR A 1 270 ? 36.264 -27.283 -3.732 1.00 24.86 270 TYR A N 1
ATOM 2139 C CA . TYR A 1 270 ? 35.001 -26.518 -3.638 1.00 24.86 270 TYR A CA 1
ATOM 2140 C C . TYR A 1 270 ? 35.222 -25.067 -3.147 1.00 24.86 270 TYR A C 1
ATOM 2142 O O . TYR A 1 270 ? 36.043 -24.836 -2.268 1.00 24.86 270 TYR A O 1
ATOM 2150 N N . ASN A 1 271 ? 34.455 -24.125 -3.712 1.00 24.00 271 ASN A N 1
ATOM 2151 C CA . ASN A 1 271 ? 34.119 -22.759 -3.247 1.00 24.00 271 ASN A CA 1
ATOM 2152 C C . ASN A 1 271 ? 32.667 -22.513 -3.753 1.00 24.00 271 ASN A C 1
ATOM 2154 O O . ASN A 1 271 ? 32.311 -23.067 -4.789 1.00 24.00 271 ASN A O 1
ATOM 2158 N N . GLU A 1 272 ? 31.738 -21.780 -3.129 1.00 27.06 272 GLU A N 1
ATOM 2159 C CA . GLU A 1 272 ? 31.817 -20.615 -2.241 1.00 27.06 272 GLU A CA 1
ATOM 2160 C C . GLU A 1 272 ? 30.522 -20.462 -1.403 1.00 27.06 272 GLU A C 1
ATOM 2162 O O . GLU A 1 272 ? 29.441 -20.852 -1.844 1.00 27.06 272 GLU A O 1
ATOM 2167 N N . SER A 1 273 ? 30.659 -19.771 -0.261 1.00 25.27 273 SER A N 1
ATOM 2168 C CA . SER A 1 273 ? 29.663 -19.024 0.547 1.00 25.27 273 SER A CA 1
ATOM 2169 C C . SER A 1 273 ? 29.209 -19.558 1.915 1.00 25.27 273 SER A C 1
ATOM 2171 O O . SER A 1 273 ? 28.807 -18.735 2.729 1.00 25.27 273 SER A O 1
ATOM 2173 N N . ASN A 1 274 ? 29.392 -20.839 2.243 1.00 25.70 274 ASN A N 1
ATOM 2174 C CA . ASN A 1 274 ? 29.482 -21.365 3.621 1.00 25.70 274 ASN A CA 1
ATOM 2175 C C . ASN A 1 274 ? 29.870 -22.849 3.545 1.00 25.70 274 ASN A C 1
ATOM 2177 O O . ASN A 1 274 ? 29.098 -23.654 3.031 1.00 25.70 274 ASN A O 1
ATOM 2181 N N . ILE A 1 275 ? 31.059 -23.228 4.025 1.00 29.27 275 ILE A N 1
ATOM 2182 C CA . ILE A 1 275 ? 31.466 -24.639 4.083 1.00 29.27 275 ILE A CA 1
ATOM 2183 C C . ILE A 1 275 ? 31.082 -25.188 5.458 1.00 29.27 275 ILE A C 1
ATOM 2185 O O . ILE A 1 275 ? 31.776 -24.957 6.443 1.00 29.27 275 ILE A O 1
ATOM 2189 N N . SER A 1 276 ? 30.004 -25.964 5.514 1.00 29.30 276 SER A N 1
ATOM 2190 C CA . SER A 1 276 ? 29.921 -27.102 6.430 1.00 29.30 276 SER A CA 1
ATOM 2191 C C . SER A 1 276 ? 30.043 -28.363 5.576 1.00 29.30 276 SER A C 1
ATOM 2193 O O . SER A 1 276 ? 29.102 -28.810 4.925 1.00 29.30 276 SER A O 1
ATOM 2195 N N . GLY A 1 277 ? 31.261 -28.892 5.484 1.00 28.52 277 GLY A N 1
ATOM 2196 C CA . GLY A 1 277 ? 31.564 -30.081 4.695 1.00 28.52 277 GLY A CA 1
ATOM 2197 C C . GLY A 1 277 ? 32.052 -31.201 5.601 1.00 28.52 277 GLY A C 1
ATOM 2198 O O . GLY A 1 277 ? 33.143 -31.111 6.151 1.00 28.52 277 GLY A O 1
ATOM 2199 N N . CYS A 1 278 ? 31.282 -32.283 5.724 1.00 26.52 278 CYS A N 1
ATOM 2200 C CA . CYS A 1 278 ? 31.840 -33.566 6.149 1.00 26.52 278 CYS A CA 1
ATOM 2201 C C . CYS A 1 278 ? 32.658 -34.130 4.980 1.00 26.52 278 CYS A C 1
ATOM 2203 O O . CYS A 1 278 ? 32.094 -34.610 3.997 1.00 26.52 278 CYS A O 1
ATOM 2205 N N . ILE A 1 279 ? 33.984 -34.047 5.070 1.00 28.31 279 ILE A N 1
ATOM 2206 C CA . ILE A 1 279 ? 34.906 -34.624 4.087 1.00 28.31 279 ILE A CA 1
ATOM 2207 C C . ILE A 1 279 ? 35.178 -36.069 4.519 1.00 28.31 279 ILE A C 1
ATOM 2209 O O . ILE A 1 279 ? 35.869 -36.298 5.506 1.00 28.31 279 ILE A O 1
ATOM 2213 N N . TYR A 1 280 ? 34.630 -37.063 3.812 1.00 30.94 280 TYR A N 1
ATOM 2214 C CA . TYR A 1 280 ? 34.946 -38.467 4.100 1.00 30.94 280 TYR A CA 1
ATOM 2215 C C . TYR A 1 280 ? 36.179 -38.918 3.311 1.00 30.94 280 TYR A C 1
ATOM 2217 O O . TYR A 1 280 ? 36.088 -39.392 2.181 1.00 30.94 280 TYR A O 1
ATOM 2225 N N . GLY A 1 281 ? 37.331 -38.806 3.963 1.00 28.03 281 GLY A N 1
ATOM 2226 C CA . GLY A 1 281 ? 38.456 -39.721 3.817 1.00 28.03 281 GLY A CA 1
ATOM 2227 C C . GLY A 1 281 ? 38.832 -40.149 5.227 1.00 28.03 281 GLY A C 1
ATOM 2228 O O . GLY A 1 281 ? 39.655 -39.487 5.827 1.00 28.03 281 GLY A O 1
ATOM 2229 N N . GLN A 1 282 ? 38.123 -41.148 5.762 1.00 34.62 282 GLN A N 1
ATOM 2230 C CA . GLN A 1 282 ? 38.216 -41.663 7.138 1.00 34.62 282 GLN A CA 1
ATOM 2231 C C . GLN A 1 282 ? 38.475 -40.594 8.216 1.00 34.62 282 GLN A C 1
ATOM 2233 O O . GLN A 1 282 ? 39.600 -40.205 8.511 1.00 34.62 282 GLN A O 1
ATOM 2238 N N . ASP A 1 283 ? 37.373 -40.179 8.840 1.00 43.41 283 ASP A N 1
ATOM 2239 C CA . ASP A 1 283 ? 37.373 -39.721 10.222 1.00 43.41 283 ASP A CA 1
ATOM 2240 C C . ASP A 1 283 ? 38.177 -38.442 10.507 1.00 43.41 283 ASP A C 1
ATOM 2242 O O . ASP A 1 283 ? 38.910 -38.381 11.486 1.00 43.41 283 ASP A O 1
ATOM 2246 N N . THR A 1 284 ? 38.029 -37.386 9.690 1.00 39.59 284 THR A N 1
ATOM 2247 C CA . THR A 1 284 ? 38.436 -36.017 10.069 1.00 39.59 284 THR A CA 1
ATOM 2248 C C . THR A 1 284 ? 37.406 -34.955 9.645 1.00 39.59 284 THR A C 1
ATOM 2250 O O . THR A 1 284 ? 37.082 -34.836 8.466 1.00 39.59 284 THR A O 1
ATOM 2253 N N . GLU A 1 285 ? 36.894 -34.156 10.585 1.00 41.25 285 GLU A N 1
ATOM 2254 C CA . GLU A 1 285 ? 35.965 -33.036 10.345 1.00 41.25 285 GLU A CA 1
ATOM 2255 C C . GLU A 1 285 ? 36.725 -31.705 10.452 1.00 41.25 285 GLU A C 1
ATOM 2257 O O . GLU A 1 285 ? 37.259 -31.411 11.517 1.00 41.25 285 GLU A O 1
ATOM 2262 N N . ILE A 1 286 ? 36.760 -30.887 9.388 1.00 45.28 286 ILE A N 1
ATOM 2263 C CA . ILE A 1 286 ? 37.367 -29.541 9.399 1.00 45.28 286 ILE A CA 1
ATOM 2264 C C . ILE A 1 286 ? 36.302 -28.498 9.060 1.00 45.28 286 ILE A C 1
ATOM 2266 O O . ILE A 1 286 ? 35.743 -28.521 7.966 1.00 45.28 286 ILE A O 1
ATOM 2270 N N . ASN A 1 287 ? 36.079 -27.535 9.957 1.00 42.56 287 ASN A N 1
ATOM 2271 C CA . ASN A 1 287 ? 35.207 -26.389 9.691 1.00 42.56 287 ASN A CA 1
ATOM 2272 C C . ASN A 1 287 ? 36.056 -25.149 9.400 1.00 42.56 287 ASN A C 1
ATOM 2274 O O . ASN A 1 287 ? 36.733 -24.630 10.287 1.00 42.56 287 ASN A O 1
ATOM 2278 N N . TYR A 1 288 ? 36.027 -24.682 8.151 1.00 40.19 288 TYR A N 1
ATOM 2279 C CA . TYR A 1 288 ? 36.715 -23.475 7.693 1.00 40.19 288 TYR A CA 1
ATOM 2280 C C . TYR A 1 288 ? 35.695 -22.441 7.215 1.00 40.19 288 TYR A C 1
ATOM 2282 O O . TYR A 1 288 ? 34.920 -22.679 6.291 1.00 40.19 288 TYR A O 1
ATOM 2290 N N . ASP A 1 289 ? 35.712 -21.282 7.860 1.00 40.62 289 ASP A N 1
ATOM 2291 C CA . ASP A 1 289 ? 34.874 -20.141 7.537 1.00 40.62 289 ASP A CA 1
ATOM 2292 C C . ASP A 1 289 ? 35.628 -19.237 6.551 1.00 40.62 289 ASP A C 1
ATOM 2294 O O . ASP A 1 289 ? 36.596 -18.564 6.905 1.00 40.62 289 ASP A O 1
ATOM 2298 N N . ILE A 1 290 ? 35.187 -19.243 5.291 1.00 36.12 290 ILE A N 1
ATOM 2299 C CA . ILE A 1 290 ? 35.749 -18.430 4.199 1.00 36.12 290 ILE A CA 1
ATOM 2300 C C . ILE A 1 290 ? 35.506 -16.926 4.418 1.00 36.12 290 ILE A C 1
ATOM 2302 O O . ILE A 1 290 ? 36.308 -16.099 3.978 1.00 36.12 290 ILE A O 1
ATOM 2306 N N . THR A 1 291 ? 34.414 -16.557 5.093 1.00 35.78 291 THR A N 1
ATOM 2307 C CA . THR A 1 291 ? 34.040 -15.156 5.340 1.00 35.78 291 THR A CA 1
ATOM 2308 C C . THR A 1 291 ? 34.876 -14.503 6.429 1.00 35.78 291 THR A C 1
ATOM 2310 O O . THR A 1 291 ? 35.188 -13.316 6.340 1.00 35.78 291 THR A O 1
ATOM 2313 N N . THR A 1 292 ? 35.282 -15.263 7.440 1.00 38.94 292 THR A N 1
ATOM 2314 C CA . THR A 1 292 ? 36.212 -14.793 8.476 1.00 38.94 292 THR A CA 1
ATOM 2315 C C . THR A 1 292 ? 37.653 -15.210 8.194 1.00 38.94 292 THR A C 1
ATOM 2317 O O . THR A 1 292 ? 38.570 -14.707 8.840 1.00 38.94 292 THR A O 1
ATOM 2320 N N . ASN A 1 293 ? 37.861 -16.103 7.222 1.00 38.72 293 ASN A N 1
ATOM 2321 C CA . ASN A 1 293 ? 39.129 -16.763 6.929 1.00 38.72 293 ASN A CA 1
ATOM 2322 C C . ASN A 1 293 ? 39.700 -17.510 8.158 1.00 38.72 293 ASN A C 1
ATOM 2324 O O . ASN A 1 293 ? 40.902 -17.461 8.426 1.00 38.72 293 ASN A O 1
ATOM 2328 N N . THR A 1 294 ? 38.837 -18.182 8.934 1.00 40.09 294 THR A N 1
ATOM 2329 C CA . THR A 1 294 ? 39.216 -18.882 10.179 1.00 40.09 294 THR A CA 1
ATOM 2330 C C . THR A 1 294 ? 38.823 -20.355 10.168 1.00 40.09 294 THR A C 1
ATOM 2332 O O . THR A 1 294 ? 37.720 -20.697 9.757 1.00 40.09 294 THR A O 1
ATOM 2335 N N . ILE A 1 295 ? 39.678 -21.228 10.704 1.00 41.28 295 ILE A N 1
ATOM 2336 C CA . ILE A 1 295 ? 39.331 -22.630 10.985 1.00 41.28 295 ILE A CA 1
ATOM 2337 C C . ILE A 1 295 ? 38.760 -22.708 12.404 1.00 41.28 295 ILE A C 1
ATOM 2339 O O . ILE A 1 295 ? 39.429 -22.310 13.359 1.00 41.28 295 ILE A O 1
ATOM 2343 N N . SER A 1 296 ? 37.528 -23.192 12.539 1.00 43.09 296 SER A N 1
ATOM 2344 C CA . SER A 1 296 ? 36.775 -23.218 13.797 1.00 43.09 296 SER A CA 1
ATOM 2345 C C . SER A 1 296 ? 36.711 -24.594 14.462 1.00 43.09 296 SER A C 1
ATOM 2347 O O . SER A 1 296 ? 36.359 -24.660 15.635 1.00 43.09 296 SER A O 1
ATOM 2349 N N . LYS A 1 297 ? 37.045 -25.685 13.754 1.00 41.09 297 LYS A N 1
ATOM 2350 C CA . LYS A 1 297 ? 37.056 -27.049 14.312 1.00 41.09 297 LYS A CA 1
ATOM 2351 C C . LYS A 1 297 ? 37.928 -27.997 13.483 1.00 41.09 297 LYS A C 1
ATOM 2353 O O . LYS A 1 297 ? 37.892 -27.905 12.258 1.00 41.09 297 LYS A O 1
ATOM 2358 N N . ILE A 1 298 ? 38.661 -28.895 14.149 1.00 43.34 298 ILE A N 1
ATOM 2359 C CA . ILE A 1 298 ? 39.310 -30.082 13.562 1.00 43.34 298 ILE A CA 1
ATOM 2360 C C . ILE A 1 298 ? 39.081 -31.265 14.522 1.00 43.34 298 ILE A C 1
ATOM 2362 O O . ILE A 1 298 ? 39.675 -31.268 15.599 1.00 43.34 298 ILE A O 1
ATOM 2366 N N . ASP A 1 299 ? 38.241 -32.238 14.160 1.00 40.44 299 ASP A N 1
ATOM 2367 C CA . ASP A 1 299 ? 38.043 -33.491 14.922 1.00 40.44 299 ASP A CA 1
ATOM 2368 C C . ASP A 1 299 ? 38.576 -34.683 14.120 1.00 40.44 299 ASP A C 1
ATOM 2370 O O . ASP A 1 299 ? 38.315 -34.736 12.926 1.00 40.44 299 ASP A O 1
ATOM 2374 N N . ILE A 1 300 ? 39.268 -35.639 14.757 1.00 42.94 300 ILE A N 1
ATOM 2375 C CA . ILE A 1 300 ? 39.766 -36.887 14.140 1.00 42.94 300 ILE A CA 1
ATOM 2376 C C . ILE A 1 300 ? 39.158 -38.094 14.888 1.00 42.94 300 ILE A C 1
ATOM 2378 O O . ILE A 1 300 ? 39.238 -38.131 16.115 1.00 42.94 300 ILE A O 1
ATOM 2382 N N . PHE A 1 301 ? 38.559 -39.076 14.198 1.00 39.44 301 PHE A N 1
ATOM 2383 C CA . PHE A 1 301 ? 37.859 -40.233 14.799 1.00 39.44 301 PHE A CA 1
ATOM 2384 C C . PHE A 1 301 ? 38.541 -41.606 14.498 1.00 39.44 301 PHE A C 1
ATOM 2386 O O . PHE A 1 301 ? 38.021 -42.419 13.755 1.00 39.44 301 PHE A O 1
ATOM 2393 N N . ASP A 1 302 ? 39.642 -41.913 15.199 1.00 35.47 302 ASP A N 1
ATOM 2394 C CA . ASP A 1 302 ? 40.061 -43.270 15.661 1.00 35.47 302 ASP A CA 1
ATOM 2395 C C . ASP A 1 302 ? 40.999 -44.230 14.843 1.00 35.47 302 ASP A C 1
ATOM 2397 O O . ASP A 1 302 ? 41.265 -44.117 13.651 1.00 35.47 302 ASP A O 1
ATOM 2401 N N . GLN A 1 303 ? 41.541 -45.198 15.607 1.00 33.91 303 GLN A N 1
ATOM 2402 C CA . GLN A 1 303 ? 42.844 -45.899 15.644 1.00 33.91 303 GLN A CA 1
ATOM 2403 C C . GLN A 1 303 ? 43.247 -46.940 14.569 1.00 33.91 303 GLN A C 1
ATOM 2405 O O . GLN A 1 303 ? 44.115 -47.777 14.846 1.00 33.91 303 GLN A O 1
ATOM 2410 N N . HIS A 1 304 ? 42.703 -46.941 13.349 1.00 34.06 304 HIS A N 1
ATOM 2411 C CA . HIS A 1 304 ? 43.075 -47.985 12.371 1.00 34.06 304 HIS A CA 1
ATOM 2412 C C . HIS A 1 304 ? 44.191 -47.567 11.397 1.00 34.06 304 HIS A C 1
ATOM 2414 O O . HIS A 1 304 ? 44.171 -46.529 10.750 1.00 34.06 304 HIS A O 1
ATOM 2420 N N . ASN A 1 305 ? 45.207 -48.427 11.334 1.00 35.94 305 ASN A N 1
ATOM 2421 C CA . ASN A 1 305 ? 46.568 -48.196 10.851 1.00 35.94 305 ASN A CA 1
ATOM 2422 C C . ASN A 1 305 ? 46.700 -48.175 9.306 1.00 35.94 305 ASN A C 1
ATOM 2424 O O . ASN A 1 305 ? 47.504 -48.927 8.753 1.00 35.94 305 ASN A O 1
ATOM 2428 N N . ILE A 1 306 ? 45.879 -47.395 8.582 1.00 30.44 306 ILE A N 1
ATOM 2429 C CA . ILE A 1 306 ? 45.857 -47.395 7.103 1.00 30.44 306 ILE A CA 1
ATOM 2430 C C . ILE A 1 306 ? 45.674 -45.972 6.508 1.00 30.44 306 ILE A C 1
ATOM 2432 O O . ILE A 1 306 ? 44.596 -45.407 6.595 1.00 30.44 306 ILE A O 1
ATOM 2436 N N . MET A 1 307 ? 46.724 -45.486 5.814 1.00 35.34 307 MET A N 1
ATOM 2437 C CA . MET A 1 307 ? 46.794 -44.467 4.725 1.00 35.34 307 MET A CA 1
ATOM 2438 C C . MET A 1 307 ? 46.290 -43.022 4.948 1.00 35.34 307 MET A C 1
ATOM 2440 O O . MET A 1 307 ? 45.115 -42.797 5.199 1.00 35.34 307 MET A O 1
ATOM 2444 N N . HIS A 1 308 ? 47.143 -42.010 4.704 1.00 44.31 308 HIS A N 1
ATOM 2445 C CA . HIS A 1 308 ? 46.834 -40.596 4.995 1.00 44.31 308 HIS A CA 1
ATOM 2446 C C . HIS A 1 308 ? 47.020 -39.628 3.791 1.00 44.31 308 HIS A C 1
ATOM 2448 O O . HIS A 1 308 ? 48.148 -39.486 3.312 1.00 44.31 308 HIS A O 1
ATOM 2454 N N . PRO A 1 309 ? 45.959 -38.939 3.304 1.00 44.94 309 PRO A N 1
ATOM 2455 C CA . PRO A 1 309 ? 46.015 -37.932 2.226 1.00 44.94 309 PRO A CA 1
ATOM 2456 C C . PRO A 1 309 ? 46.643 -36.593 2.633 1.00 44.94 309 PRO A C 1
ATOM 2458 O O . PRO A 1 309 ? 46.444 -36.130 3.755 1.00 44.94 309 PRO A O 1
ATOM 2461 N N . THR A 1 310 ? 47.279 -35.908 1.674 1.00 50.31 310 THR A N 1
ATOM 2462 C CA . THR A 1 310 ? 47.590 -34.469 1.763 1.00 50.31 310 THR A CA 1
ATOM 2463 C C . THR A 1 310 ? 46.473 -33.667 1.091 1.00 50.31 310 THR A C 1
ATOM 2465 O O . THR A 1 310 ? 46.246 -33.827 -0.110 1.00 50.31 310 THR A O 1
ATOM 2468 N N . ILE A 1 311 ? 45.776 -32.801 1.832 1.00 51.44 311 ILE A N 1
ATOM 2469 C CA . ILE A 1 311 ? 44.728 -31.919 1.282 1.00 51.44 311 ILE A CA 1
ATOM 2470 C C . ILE A 1 311 ? 45.374 -30.602 0.854 1.00 51.44 311 ILE A C 1
ATOM 2472 O O . ILE A 1 311 ? 46.133 -30.033 1.632 1.00 51.44 311 ILE A O 1
ATOM 2476 N N . LEU A 1 312 ? 45.047 -30.105 -0.344 1.00 51.19 312 LEU A N 1
ATOM 2477 C CA . LEU A 1 312 ? 45.413 -28.767 -0.819 1.00 51.19 312 LEU A CA 1
ATOM 2478 C C . LEU A 1 312 ? 44.160 -27.930 -1.056 1.00 51.19 312 LEU A C 1
ATOM 2480 O O . LEU A 1 312 ? 43.214 -28.388 -1.697 1.00 51.19 312 LEU A O 1
ATOM 2484 N N . PHE A 1 313 ? 44.183 -26.679 -0.610 1.00 52.22 313 PHE A N 1
ATOM 2485 C CA . PHE A 1 313 ? 43.153 -25.700 -0.935 1.00 52.22 313 PHE A CA 1
ATOM 2486 C C . PHE A 1 313 ? 43.778 -24.322 -1.150 1.00 52.22 313 PHE A C 1
ATOM 2488 O O . PHE A 1 313 ? 44.774 -23.958 -0.528 1.00 52.22 313 PHE A O 1
ATOM 2495 N N . LYS A 1 314 ? 43.198 -23.547 -2.064 1.00 50.78 314 LYS A N 1
ATOM 2496 C CA . LYS A 1 314 ? 43.608 -22.168 -2.326 1.00 50.78 314 LYS A CA 1
ATOM 2497 C C . LYS A 1 314 ? 42.672 -21.243 -1.560 1.00 50.78 314 LYS A C 1
ATOM 2499 O O . LYS A 1 314 ? 41.460 -21.351 -1.729 1.00 50.78 314 LYS A O 1
ATOM 2504 N N . ALA A 1 315 ? 43.217 -20.360 -0.728 1.00 46.62 315 ALA A N 1
ATOM 2505 C CA . ALA A 1 315 ? 42.409 -19.359 -0.039 1.00 46.62 315 ALA A CA 1
ATOM 2506 C C . ALA A 1 315 ? 42.306 -18.071 -0.872 1.00 46.62 315 ALA A C 1
ATOM 2508 O O . ALA A 1 315 ? 43.096 -17.823 -1.787 1.00 46.62 315 ALA A O 1
ATOM 2509 N N . ASN A 1 316 ? 41.346 -17.214 -0.522 1.00 42.75 316 ASN A N 1
ATOM 2510 C CA . ASN A 1 316 ? 41.033 -15.982 -1.263 1.00 42.75 316 ASN A CA 1
ATOM 2511 C C . ASN A 1 316 ? 42.192 -14.966 -1.317 1.00 42.75 316 ASN A C 1
ATOM 2513 O O . ASN A 1 316 ? 42.158 -14.031 -2.110 1.00 42.75 316 ASN A O 1
ATOM 2517 N N . ASN A 1 317 ? 43.235 -15.156 -0.506 1.00 48.84 317 ASN A N 1
ATOM 2518 C CA . ASN A 1 317 ? 44.451 -14.341 -0.480 1.00 48.84 317 ASN A CA 1
ATOM 2519 C C . ASN A 1 317 ? 45.526 -14.787 -1.497 1.00 48.84 317 ASN A C 1
ATOM 2521 O O . ASN A 1 317 ? 46.672 -14.359 -1.382 1.00 48.84 317 ASN A O 1
ATOM 2525 N N . ASN A 1 318 ? 45.184 -15.647 -2.467 1.00 50.44 318 ASN A N 1
ATOM 2526 C CA . ASN A 1 318 ? 46.103 -16.245 -3.449 1.00 50.44 318 ASN A CA 1
ATOM 2527 C C . ASN A 1 318 ? 47.212 -17.133 -2.860 1.00 50.44 318 ASN A C 1
ATOM 2529 O O . ASN A 1 318 ? 48.117 -17.534 -3.589 1.00 50.44 318 ASN A O 1
ATOM 2533 N N . MET A 1 319 ? 47.132 -17.494 -1.582 1.00 51.59 319 MET A N 1
ATOM 2534 C CA . MET A 1 319 ? 48.022 -18.479 -0.973 1.00 51.59 319 MET A CA 1
ATOM 2535 C C . MET A 1 319 ? 47.423 -19.877 -1.136 1.00 51.59 319 MET A C 1
ATOM 2537 O O . MET A 1 319 ? 46.201 -20.059 -1.122 1.00 51.59 319 MET A O 1
ATOM 2541 N N . VAL A 1 320 ? 48.290 -20.874 -1.277 1.00 52.38 320 VAL A N 1
ATOM 2542 C CA . VAL A 1 320 ? 47.887 -22.282 -1.291 1.00 52.38 320 VAL A CA 1
ATOM 2543 C C . VAL A 1 320 ? 48.211 -22.861 0.073 1.00 52.38 320 VAL A C 1
ATOM 2545 O O . VAL A 1 320 ? 49.340 -22.768 0.535 1.00 52.38 320 VAL A O 1
ATOM 2548 N N . TYR A 1 321 ? 47.237 -23.462 0.732 1.00 57.41 321 TYR A N 1
ATOM 2549 C CA . TYR A 1 321 ? 47.434 -24.134 2.006 1.00 57.41 321 TYR A CA 1
ATOM 2550 C C . TYR A 1 321 ? 47.347 -25.635 1.802 1.00 57.41 321 TYR A C 1
ATOM 2552 O O . TYR A 1 321 ? 46.610 -26.116 0.935 1.00 57.41 321 TYR A O 1
ATOM 2560 N N . GLY A 1 322 ? 48.085 -26.376 2.620 1.00 53.69 322 GLY A N 1
ATOM 2561 C CA . GLY A 1 322 ? 47.959 -27.817 2.645 1.00 53.69 322 GLY A CA 1
ATOM 2562 C C . GLY A 1 322 ? 48.156 -28.436 4.014 1.00 53.69 322 GLY A C 1
ATOM 2563 O O . GLY A 1 322 ? 48.845 -27.893 4.876 1.00 53.69 322 GLY A O 1
ATOM 2564 N N . PHE A 1 323 ? 47.522 -29.588 4.198 1.00 55.91 323 PHE A N 1
ATOM 2565 C CA . PHE A 1 323 ? 47.659 -30.422 5.386 1.00 55.91 323 PHE A CA 1
ATOM 2566 C C . PHE A 1 323 ? 48.401 -31.700 5.022 1.00 55.91 323 PHE A C 1
ATOM 2568 O O . PHE A 1 323 ? 48.021 -32.340 4.049 1.00 55.91 323 PHE A O 1
ATOM 2575 N N . GLY A 1 324 ? 49.413 -32.088 5.797 1.00 50.62 324 GLY A N 1
ATOM 2576 C CA . GLY A 1 324 ? 50.124 -33.363 5.656 1.00 50.62 324 GLY A CA 1
ATOM 2577 C C . GLY A 1 324 ? 50.257 -34.086 6.997 1.00 50.62 324 GLY A C 1
ATOM 2578 O O . GLY A 1 324 ? 50.232 -33.451 8.048 1.00 50.62 324 GLY A O 1
ATOM 2579 N N . LEU A 1 325 ? 50.401 -35.412 6.978 1.00 49.38 325 LEU A N 1
ATOM 2580 C CA . LEU A 1 325 ? 50.645 -36.228 8.173 1.00 49.38 325 LEU A CA 1
ATOM 2581 C C . LEU A 1 325 ? 52.079 -36.773 8.145 1.00 49.38 325 LEU A C 1
ATOM 2583 O O . LEU A 1 325 ? 52.442 -37.533 7.249 1.00 49.38 325 LEU A O 1
ATOM 2587 N N . LEU A 1 326 ? 52.897 -36.381 9.126 1.00 45.94 326 LEU A N 1
ATOM 2588 C CA . LEU A 1 326 ? 54.241 -36.932 9.334 1.00 45.94 326 LEU A CA 1
ATOM 2589 C C . LEU A 1 326 ? 54.154 -38.252 10.120 1.00 45.94 326 LEU A C 1
ATOM 2591 O O . LEU A 1 326 ? 53.232 -38.446 10.919 1.00 45.94 326 LEU A O 1
ATOM 2595 N N . PHE A 1 327 ? 55.127 -39.151 9.910 1.00 43.38 327 PHE A N 1
ATOM 2596 C CA . PHE A 1 327 ? 55.250 -40.420 10.646 1.00 43.38 327 PHE A CA 1
ATOM 2597 C C . PHE A 1 327 ? 55.026 -40.211 12.159 1.00 43.38 327 PHE A C 1
ATOM 2599 O O . PHE A 1 327 ? 55.507 -39.230 12.726 1.00 43.38 327 PHE A O 1
ATOM 2606 N N . TYR A 1 328 ? 54.301 -41.145 12.792 1.00 44.31 328 TYR A N 1
ATOM 2607 C CA . TYR A 1 328 ? 53.737 -41.061 14.156 1.00 44.31 328 TYR A CA 1
ATOM 2608 C C . TYR A 1 328 ? 52.474 -40.192 14.321 1.00 44.31 328 TYR A C 1
ATOM 2610 O O . TYR A 1 328 ? 52.215 -39.693 15.413 1.00 44.31 328 TYR A O 1
ATOM 2618 N N . GLN A 1 329 ? 51.654 -40.056 13.269 1.00 49.28 329 GLN A N 1
ATOM 2619 C CA . GLN A 1 329 ? 50.320 -39.434 13.335 1.00 49.28 329 GLN A CA 1
ATOM 2620 C C . GLN A 1 329 ? 50.339 -37.938 13.748 1.00 49.28 329 GLN A C 1
ATOM 2622 O O . GLN A 1 329 ? 49.434 -37.453 14.430 1.00 49.28 329 GLN A O 1
ATOM 2627 N N . LYS A 1 330 ? 51.374 -37.187 13.333 1.00 48.47 330 LYS A N 1
ATOM 2628 C CA . LYS A 1 330 ? 51.484 -35.736 13.578 1.00 48.47 330 LYS A CA 1
ATOM 2629 C C . LYS A 1 330 ? 50.968 -34.930 12.389 1.00 48.47 330 LYS A C 1
ATOM 2631 O O . LYS A 1 330 ? 51.519 -35.029 11.294 1.00 48.47 330 LYS A O 1
ATOM 2636 N N . LEU A 1 331 ? 49.940 -34.113 12.610 1.00 51.94 331 LEU A N 1
ATOM 2637 C CA . LEU A 1 331 ? 49.336 -33.241 11.602 1.00 51.94 331 LEU A CA 1
ATOM 2638 C C . LEU A 1 331 ? 50.201 -31.994 11.387 1.00 51.94 331 LEU A C 1
ATOM 2640 O O . LEU A 1 331 ? 50.568 -31.317 12.346 1.00 51.94 331 LEU A O 1
ATOM 2644 N N . VAL A 1 332 ? 50.479 -31.661 10.130 1.00 53.00 332 VAL A N 1
ATOM 2645 C CA . VAL A 1 332 ? 51.226 -30.473 9.710 1.00 53.00 332 VAL A CA 1
ATOM 2646 C C . VAL A 1 332 ? 50.352 -29.617 8.810 1.00 53.00 332 VAL A C 1
ATOM 2648 O O . VAL A 1 332 ? 49.836 -30.112 7.814 1.00 53.00 332 VAL A O 1
ATOM 2651 N N . LEU A 1 333 ? 50.226 -28.329 9.126 1.00 55.62 333 LEU A N 1
ATOM 2652 C CA . LEU A 1 333 ? 49.650 -27.332 8.220 1.00 55.62 333 LEU A CA 1
ATOM 2653 C C . LEU A 1 333 ? 50.780 -26.490 7.642 1.00 55.62 333 LEU A C 1
ATOM 2655 O O . LEU A 1 333 ? 51.559 -25.889 8.391 1.00 55.62 333 LEU A O 1
ATOM 2659 N N . PHE A 1 334 ? 50.838 -26.416 6.319 1.00 56.69 334 PHE A N 1
ATOM 2660 C CA . PHE A 1 334 ? 51.773 -25.576 5.588 1.00 56.69 334 PHE A CA 1
ATOM 2661 C C . PHE A 1 334 ? 51.042 -24.565 4.698 1.00 56.69 334 PHE A C 1
ATOM 2663 O O . PHE A 1 334 ? 49.936 -24.793 4.214 1.00 56.69 334 PHE A O 1
ATOM 2670 N N . GLU A 1 335 ? 51.677 -23.416 4.514 1.00 58.12 335 GLU A N 1
ATOM 2671 C CA . GLU A 1 335 ? 51.260 -22.319 3.647 1.00 58.12 335 GLU A CA 1
ATOM 2672 C C . GLU A 1 335 ? 52.296 -22.175 2.530 1.00 58.12 335 GLU A C 1
ATOM 2674 O O . GLU A 1 335 ? 53.490 -22.081 2.803 1.00 58.12 335 GLU A O 1
ATOM 2679 N N . TYR A 1 336 ? 51.845 -22.123 1.285 1.00 52.34 336 TYR A N 1
ATOM 2680 C CA . TYR A 1 336 ? 52.644 -21.883 0.094 1.00 52.34 336 TYR A CA 1
ATOM 2681 C C . TYR A 1 336 ? 52.265 -20.545 -0.533 1.00 52.34 336 TYR A C 1
ATOM 2683 O O . TYR A 1 336 ? 51.096 -20.282 -0.829 1.00 52.34 336 TYR A O 1
ATOM 2691 N N . ASN A 1 337 ? 53.274 -19.703 -0.747 1.00 59.28 337 ASN A N 1
ATOM 2692 C CA . ASN A 1 337 ? 53.142 -18.461 -1.486 1.00 59.28 337 ASN A CA 1
ATOM 2693 C C . ASN A 1 337 ? 53.555 -18.672 -2.951 1.00 59.28 337 ASN A C 1
ATOM 2695 O O . ASN A 1 337 ? 54.757 -18.749 -3.234 1.00 59.28 337 ASN A O 1
ATOM 2699 N N . PRO A 1 338 ? 52.606 -18.705 -3.900 1.00 48.22 338 PRO A N 1
ATOM 2700 C CA . PRO A 1 338 ? 52.923 -18.948 -5.303 1.00 48.22 338 PRO A CA 1
ATOM 2701 C C . PRO A 1 338 ? 53.667 -17.786 -5.978 1.00 48.22 338 PRO A C 1
ATOM 2703 O O . PRO A 1 338 ? 54.343 -18.021 -6.981 1.00 48.22 338 PRO A O 1
ATOM 2706 N N . LEU A 1 339 ? 53.588 -16.561 -5.433 1.00 52.91 339 LEU A N 1
ATOM 2707 C CA . LEU A 1 339 ? 54.249 -15.374 -5.995 1.00 52.91 339 LEU A CA 1
ATOM 2708 C C . LEU A 1 339 ? 55.763 -15.382 -5.767 1.00 52.91 339 LEU A C 1
ATOM 2710 O O . LEU A 1 339 ? 56.511 -14.887 -6.603 1.00 52.91 339 LEU A O 1
ATOM 2714 N N . ILE A 1 340 ? 56.208 -15.944 -4.641 1.00 53.91 340 ILE A N 1
ATOM 2715 C CA . ILE A 1 340 ? 57.629 -15.980 -4.247 1.00 53.91 340 ILE A CA 1
ATOM 2716 C C . ILE A 1 340 ? 58.187 -17.404 -4.120 1.00 53.91 340 ILE A C 1
ATOM 2718 O O . ILE A 1 340 ? 59.337 -17.580 -3.735 1.00 53.91 340 ILE A O 1
ATOM 2722 N N . ASN A 1 341 ? 57.384 -18.415 -4.458 1.00 50.78 341 ASN A N 1
ATOM 2723 C CA . ASN A 1 341 ? 57.727 -19.837 -4.417 1.00 50.78 341 ASN A CA 1
ATOM 2724 C C . ASN A 1 341 ? 58.198 -20.355 -3.039 1.00 50.78 341 ASN A C 1
ATOM 2726 O O . ASN A 1 341 ? 59.075 -21.215 -2.956 1.00 50.78 341 ASN A O 1
ATOM 2730 N N . GLU A 1 342 ? 57.608 -19.852 -1.954 1.00 53.66 342 GLU A N 1
ATOM 2731 C CA . GLU A 1 342 ? 58.033 -20.148 -0.578 1.00 53.66 342 GLU A CA 1
ATOM 2732 C C . GLU A 1 342 ? 56.994 -21.003 0.162 1.00 53.66 342 GLU A C 1
ATOM 2734 O O . GLU A 1 342 ? 55.807 -20.674 0.137 1.00 53.66 342 GLU A O 1
ATOM 2739 N N . VAL A 1 343 ? 57.438 -22.056 0.862 1.00 47.88 343 VAL A N 1
ATOM 2740 C CA . VAL A 1 343 ? 56.596 -22.884 1.746 1.00 47.88 343 VAL A CA 1
ATOM 2741 C C . VAL A 1 343 ? 56.955 -22.643 3.213 1.00 47.88 343 VAL A C 1
ATOM 2743 O O . VAL A 1 343 ? 58.123 -22.684 3.597 1.00 47.88 343 VAL A O 1
ATOM 2746 N N . LYS A 1 344 ? 55.942 -22.422 4.056 1.00 55.41 344 LYS A N 1
ATOM 2747 C CA . LYS A 1 344 ? 56.073 -22.205 5.502 1.00 55.41 344 LYS A CA 1
ATOM 2748 C C . LYS A 1 344 ? 55.222 -23.191 6.283 1.00 55.41 344 LYS A C 1
ATOM 2750 O O . LYS A 1 344 ? 54.023 -23.294 6.050 1.00 55.41 344 LYS A O 1
ATOM 2755 N N . ILE A 1 345 ? 55.815 -23.846 7.278 1.00 52.12 345 ILE A N 1
ATOM 2756 C CA . ILE A 1 345 ? 55.055 -24.623 8.262 1.00 52.12 345 ILE A CA 1
ATOM 2757 C C . ILE A 1 345 ? 54.388 -23.642 9.229 1.00 52.12 345 ILE A C 1
ATOM 2759 O O . ILE A 1 345 ? 55.056 -22.824 9.861 1.00 52.12 345 ILE A O 1
ATOM 2763 N N . LYS A 1 346 ? 53.061 -23.715 9.333 1.00 51.94 346 LYS A N 1
ATOM 2764 C CA . LYS A 1 346 ? 52.263 -22.911 10.268 1.00 51.94 346 LYS A CA 1
ATOM 2765 C C . LYS A 1 346 ? 51.991 -23.643 11.570 1.00 51.94 346 LYS A C 1
ATOM 2767 O O . LYS A 1 346 ? 51.871 -22.996 12.605 1.00 51.94 346 LYS A O 1
ATOM 2772 N N . TYR A 1 347 ? 51.868 -24.967 11.514 1.00 50.03 347 TYR A N 1
ATOM 2773 C CA . TYR A 1 347 ? 51.502 -25.777 12.669 1.00 50.03 347 TYR A CA 1
ATOM 2774 C C . TYR A 1 347 ? 52.001 -27.218 12.531 1.00 50.03 347 TYR A C 1
ATOM 2776 O O . TYR A 1 347 ? 52.067 -27.751 11.423 1.00 50.03 347 TYR A O 1
ATOM 2784 N N . THR A 1 348 ? 52.324 -27.843 13.663 1.00 51.31 348 THR A N 1
ATOM 2785 C CA . THR A 1 348 ? 52.713 -29.254 13.785 1.00 51.31 348 THR A CA 1
ATOM 2786 C C . THR A 1 348 ? 52.097 -29.791 15.080 1.00 51.31 348 THR A C 1
ATOM 2788 O O . THR A 1 348 ? 52.344 -29.215 16.141 1.00 51.31 348 THR A O 1
ATOM 2791 N N . SER A 1 349 ? 51.291 -30.855 15.032 1.00 47.94 349 SER A N 1
ATOM 2792 C CA . SER A 1 349 ? 50.710 -31.444 16.248 1.00 47.94 349 SER A CA 1
ATOM 2793 C C . SER A 1 349 ? 51.737 -32.285 17.018 1.00 47.94 349 SER A C 1
ATOM 2795 O O . SER A 1 349 ? 52.703 -32.804 16.448 1.00 47.94 349 SER A O 1
ATOM 2797 N N . SER A 1 350 ? 51.558 -32.403 18.338 1.00 44.97 350 SER A N 1
ATOM 2798 C CA . SER A 1 350 ? 52.451 -33.190 19.196 1.00 44.97 350 SER A CA 1
ATOM 2799 C C . SER A 1 350 ? 52.097 -34.683 19.243 1.00 44.97 350 SER A C 1
ATOM 2801 O O . SER A 1 350 ? 53.036 -35.467 19.296 1.00 44.97 350 SER A O 1
ATOM 2803 N N . GLU A 1 351 ? 50.813 -35.068 19.160 1.00 45.84 351 GLU A N 1
ATOM 2804 C CA . GLU A 1 351 ? 50.276 -36.447 19.024 1.00 45.84 351 GLU A CA 1
ATOM 2805 C C . GLU A 1 351 ? 48.836 -36.405 18.443 1.00 45.84 351 GLU A C 1
ATOM 2807 O O . GLU A 1 351 ? 48.244 -35.328 18.334 1.00 45.84 351 GLU A O 1
ATOM 2812 N N . SER A 1 352 ? 48.271 -37.556 18.060 1.00 43.28 352 SER A N 1
ATOM 2813 C CA . SER A 1 352 ? 47.105 -37.718 17.164 1.00 43.28 352 SER A CA 1
ATOM 2814 C C . SER A 1 352 ? 45.699 -37.487 17.726 1.00 43.28 352 SER A C 1
ATOM 2816 O O . SER A 1 352 ? 44.734 -37.736 17.015 1.00 43.28 352 SER A O 1
ATOM 2818 N N . ASN A 1 353 ? 45.541 -36.993 18.956 1.00 37.75 353 ASN A N 1
ATOM 2819 C CA . ASN A 1 353 ? 44.223 -36.957 19.612 1.00 37.75 353 ASN A CA 1
ATOM 2820 C C . ASN A 1 353 ? 43.939 -35.694 20.445 1.00 37.75 353 ASN A C 1
ATOM 2822 O O . ASN A 1 353 ? 43.204 -35.745 21.431 1.00 37.75 353 ASN A O 1
ATOM 2826 N N . GLN A 1 354 ? 44.496 -34.537 20.076 1.00 39.41 354 GLN A N 1
ATOM 2827 C CA . GLN A 1 354 ? 44.110 -33.266 20.704 1.00 39.41 354 GLN A CA 1
ATOM 2828 C C . GLN A 1 354 ? 43.322 -32.370 19.751 1.00 39.41 354 GLN A C 1
ATOM 2830 O O . GLN A 1 354 ? 43.805 -32.026 18.673 1.00 39.41 354 GLN A O 1
ATOM 2835 N N . GLN A 1 355 ? 42.132 -31.946 20.195 1.00 39.69 355 GLN A N 1
ATOM 2836 C CA . GLN A 1 355 ? 41.403 -30.835 19.588 1.00 39.69 355 GLN A CA 1
ATOM 2837 C C . GLN A 1 355 ? 42.308 -29.604 19.548 1.00 39.69 355 GLN A C 1
ATOM 2839 O O . GLN A 1 355 ? 42.812 -29.151 20.580 1.00 39.69 355 GLN A O 1
ATOM 2844 N N . VAL A 1 356 ? 42.496 -29.050 18.350 1.00 37.28 356 VAL A N 1
ATOM 2845 C CA . VAL A 1 356 ? 43.127 -27.741 18.188 1.00 37.28 356 VAL A CA 1
ATOM 2846 C C . VAL A 1 356 ? 42.238 -26.722 18.917 1.00 37.28 356 VAL A C 1
ATOM 2848 O O . VAL A 1 356 ? 41.047 -26.655 18.612 1.00 37.28 356 VAL A O 1
ATOM 2851 N N . PRO A 1 357 ? 42.751 -25.950 19.892 1.00 35.84 357 PRO A N 1
ATOM 2852 C CA . PRO A 1 357 ? 41.924 -25.017 20.648 1.00 35.84 357 PRO A CA 1
ATOM 2853 C C . PRO A 1 357 ? 41.263 -23.994 19.719 1.00 35.84 357 PRO A C 1
ATOM 2855 O O . PRO A 1 357 ? 41.925 -23.421 18.850 1.00 35.84 357 PRO A O 1
ATOM 2858 N N . ASN A 1 358 ? 39.969 -23.741 19.927 1.00 33.03 358 ASN A N 1
ATOM 2859 C CA . ASN A 1 358 ? 39.228 -22.721 19.187 1.00 33.03 358 ASN A CA 1
ATOM 2860 C C . ASN A 1 358 ? 39.963 -21.371 19.289 1.00 33.03 358 ASN A C 1
ATOM 2862 O O . ASN A 1 358 ? 40.192 -20.885 20.398 1.00 33.03 358 ASN A O 1
ATOM 2866 N N . ASN A 1 359 ? 40.276 -20.769 18.132 1.00 35.75 359 ASN A N 1
ATOM 2867 C CA . ASN A 1 359 ? 40.847 -19.419 17.934 1.00 35.75 359 ASN A CA 1
ATOM 2868 C C . ASN A 1 359 ? 42.376 -19.269 17.767 1.00 35.75 359 ASN A C 1
ATOM 2870 O O . ASN A 1 359 ? 42.925 -18.228 18.125 1.00 35.75 359 ASN A O 1
ATOM 2874 N N . PHE A 1 360 ? 43.086 -20.221 17.155 1.00 32.00 360 PHE A N 1
ATOM 2875 C CA . PHE A 1 360 ? 44.531 -20.058 16.891 1.00 32.00 360 PHE A CA 1
ATOM 2876 C C . PHE A 1 360 ? 44.921 -19.236 15.638 1.00 32.00 360 PHE A C 1
ATOM 2878 O O . PHE A 1 360 ? 46.113 -19.041 15.402 1.00 32.00 360 PHE A O 1
ATOM 2885 N N . PHE A 1 361 ? 43.974 -18.694 14.856 1.00 32.25 361 PHE A N 1
ATOM 2886 C CA . PHE A 1 361 ? 44.283 -17.869 13.675 1.00 32.25 361 PHE A CA 1
ATOM 2887 C C . PHE A 1 361 ? 43.658 -16.467 13.732 1.00 32.25 361 PHE A C 1
ATOM 2889 O O . PHE A 1 361 ? 42.446 -16.310 13.642 1.00 32.25 361 PHE A O 1
ATOM 2896 N N . SER A 1 362 ? 44.509 -15.437 13.771 1.00 29.11 362 SER A N 1
ATOM 2897 C CA . SER A 1 362 ? 44.204 -14.108 13.225 1.00 29.11 362 SER A CA 1
ATOM 2898 C C . SER A 1 362 ? 45.396 -13.658 12.378 1.00 29.11 362 SER A C 1
ATOM 2900 O O . SER A 1 362 ? 46.450 -13.304 12.915 1.00 29.11 362 SER A O 1
ATOM 2902 N N . ILE A 1 363 ? 45.271 -13.716 11.053 1.00 33.97 363 ILE A N 1
ATOM 2903 C CA . ILE A 1 363 ? 46.301 -13.202 10.145 1.00 33.97 363 ILE A CA 1
ATOM 2904 C C . ILE A 1 363 ? 46.117 -11.683 10.067 1.00 33.97 363 ILE A C 1
ATOM 2906 O O . ILE A 1 363 ? 45.046 -11.195 9.724 1.00 33.97 363 ILE A O 1
ATOM 2910 N N . LYS A 1 364 ? 47.156 -10.923 10.419 1.00 30.39 364 LYS A N 1
ATOM 2911 C CA . LYS A 1 364 ? 47.177 -9.463 10.282 1.00 30.39 364 LYS A CA 1
ATOM 2912 C C . LYS A 1 364 ? 47.453 -9.115 8.812 1.00 30.39 364 LYS A C 1
ATOM 2914 O O . LYS A 1 364 ? 48.548 -9.384 8.327 1.00 30.39 364 LYS A O 1
ATOM 2919 N N . GLU A 1 365 ? 46.457 -8.573 8.112 1.00 36.53 365 GLU A N 1
ATOM 2920 C CA . GLU A 1 365 ? 46.519 -8.234 6.681 1.00 36.53 365 GLU A CA 1
ATOM 2921 C C . GLU A 1 365 ? 47.477 -7.065 6.364 1.00 36.53 365 GLU A C 1
ATOM 2923 O O . GLU A 1 365 ? 47.596 -6.108 7.134 1.00 36.53 365 GLU A O 1
ATOM 2928 N N . LEU A 1 366 ? 48.105 -7.111 5.180 1.00 37.62 366 LEU A N 1
ATOM 2929 C CA . LEU A 1 366 ? 48.490 -5.910 4.428 1.00 37.62 366 LEU A CA 1
ATOM 2930 C C . LEU A 1 366 ? 47.248 -5.423 3.655 1.00 37.62 366 LEU A C 1
ATOM 2932 O O . LEU A 1 366 ? 46.538 -6.259 3.095 1.00 37.62 366 LEU A O 1
ATOM 2936 N N . PRO A 1 367 ? 46.957 -4.110 3.607 1.00 45.75 367 PRO A N 1
ATOM 2937 C CA . PRO A 1 367 ? 45.708 -3.610 3.045 1.00 45.75 367 PRO A CA 1
ATOM 2938 C C . PRO A 1 367 ? 45.624 -3.847 1.532 1.00 45.75 367 PRO A C 1
ATOM 2940 O O . PRO A 1 367 ? 46.531 -3.502 0.777 1.00 45.75 367 PRO A O 1
ATOM 2943 N N . ILE A 1 368 ? 44.498 -4.407 1.098 1.00 55.19 368 ILE A N 1
ATOM 2944 C CA . ILE A 1 368 ? 44.206 -4.745 -0.296 1.00 55.19 368 ILE A CA 1
ATOM 2945 C C . ILE A 1 368 ? 43.980 -3.455 -1.107 1.00 55.19 368 ILE A C 1
ATOM 2947 O O . ILE A 1 368 ? 43.141 -2.627 -0.741 1.00 55.19 368 ILE A O 1
ATOM 2951 N N . GLN A 1 369 ? 44.733 -3.291 -2.201 1.00 72.06 369 GLN A N 1
ATOM 2952 C CA . GLN A 1 369 ? 44.663 -2.158 -3.134 1.00 72.06 369 GLN A CA 1
ATOM 2953 C C . GLN A 1 369 ? 44.269 -2.623 -4.545 1.00 72.06 369 GLN A C 1
ATOM 2955 O O . GLN A 1 369 ? 44.676 -3.691 -4.992 1.00 72.06 369 GLN A O 1
ATOM 2960 N N . THR A 1 370 ? 43.492 -1.799 -5.254 1.00 85.44 370 THR A N 1
ATOM 2961 C CA . THR A 1 370 ? 43.153 -1.945 -6.684 1.00 85.44 370 THR A CA 1
ATOM 2962 C C . THR A 1 370 ? 43.235 -0.585 -7.355 1.00 85.44 370 THR A C 1
ATOM 2964 O O . THR A 1 370 ? 43.047 0.441 -6.705 1.00 85.44 370 THR A O 1
ATOM 2967 N N . GLN A 1 371 ? 43.512 -0.556 -8.651 1.00 89.56 371 GLN A N 1
ATOM 2968 C CA . GLN A 1 371 ? 43.630 0.676 -9.418 1.00 89.56 371 GLN A CA 1
ATOM 2969 C C . GLN A 1 371 ? 43.096 0.487 -10.833 1.00 89.56 371 GLN A C 1
ATOM 2971 O O . GLN A 1 371 ? 42.847 -0.633 -11.272 1.00 89.56 371 GLN A O 1
ATOM 2976 N N . LEU A 1 372 ? 42.893 1.589 -11.550 1.00 92.19 372 LEU A N 1
ATOM 2977 C CA . LEU A 1 372 ? 42.395 1.568 -12.925 1.00 92.19 372 LEU A CA 1
ATOM 2978 C C . LEU A 1 372 ? 43.271 0.655 -13.804 1.00 92.19 372 LEU A C 1
ATOM 2980 O O . LEU A 1 372 ? 44.490 0.691 -13.676 1.00 92.19 372 LEU A O 1
ATOM 2984 N N . SER A 1 373 ? 42.701 -0.153 -14.698 1.00 91.12 373 SER A N 1
ATOM 2985 C CA . SER A 1 373 ? 43.476 -1.059 -15.554 1.00 91.12 373 SER A CA 1
ATOM 2986 C C . SER A 1 373 ? 44.354 -0.292 -16.535 1.00 91.12 373 SER A C 1
ATOM 2988 O O . SER A 1 373 ? 43.974 0.776 -17.020 1.00 91.12 373 SER A O 1
ATOM 2990 N N . ALA A 1 374 ? 45.517 -0.863 -16.862 1.00 85.62 374 ALA A N 1
ATOM 2991 C CA . ALA A 1 374 ? 46.585 -0.202 -17.619 1.00 85.62 374 ALA A CA 1
ATOM 2992 C C . ALA A 1 374 ? 46.112 0.526 -18.890 1.00 85.62 374 ALA A C 1
ATOM 2994 O O . ALA A 1 374 ? 46.519 1.658 -19.130 1.00 85.62 374 ALA A O 1
ATOM 2995 N N . GLN A 1 375 ? 45.200 -0.081 -19.651 1.00 86.69 375 GLN A N 1
ATOM 2996 C CA . GLN A 1 375 ? 44.670 0.465 -20.906 1.00 86.69 375 GLN A CA 1
ATOM 2997 C C . GLN A 1 375 ? 43.876 1.779 -20.770 1.00 86.69 375 GLN A C 1
ATOM 2999 O O . GLN A 1 375 ? 43.702 2.478 -21.761 1.00 86.69 375 GLN A O 1
ATOM 3004 N N . TYR A 1 376 ? 43.390 2.126 -19.572 1.00 89.38 376 TYR A N 1
ATOM 3005 C CA . TYR A 1 376 ? 42.573 3.328 -19.347 1.00 89.38 376 TYR A CA 1
ATOM 3006 C C . TYR A 1 376 ? 43.338 4.453 -18.638 1.00 89.38 376 TYR A C 1
ATOM 3008 O O . TYR A 1 376 ? 42.850 5.583 -18.568 1.00 89.38 376 TYR A O 1
ATOM 3016 N N . ARG A 1 377 ? 44.540 4.173 -18.120 1.00 91.75 377 ARG A N 1
ATOM 3017 C CA . ARG A 1 377 ? 45.338 5.124 -17.334 1.00 91.75 377 ARG A CA 1
ATOM 3018 C C . ARG A 1 377 ? 45.803 6.290 -18.204 1.00 91.75 377 ARG A C 1
ATOM 3020 O O . ARG A 1 377 ? 46.504 6.086 -19.189 1.00 91.75 377 ARG A O 1
ATOM 3027 N N . ASN A 1 378 ? 45.464 7.514 -17.803 1.00 90.88 378 ASN A N 1
ATOM 3028 C CA . ASN A 1 378 ? 45.865 8.762 -18.464 1.00 90.88 378 ASN A CA 1
ATOM 3029 C C . ASN A 1 378 ? 45.393 8.862 -19.926 1.00 90.88 378 ASN A C 1
ATOM 3031 O O . ASN A 1 378 ? 46.085 9.419 -20.776 1.00 90.88 378 ASN A O 1
ATOM 3035 N N . THR A 1 379 ? 44.204 8.327 -20.218 1.00 89.12 379 THR A N 1
ATOM 3036 C CA . THR A 1 379 ? 43.632 8.288 -21.574 1.00 89.12 379 THR A CA 1
ATOM 3037 C C . THR A 1 379 ? 42.452 9.246 -21.750 1.00 89.12 379 THR A C 1
ATOM 3039 O O . THR A 1 379 ? 41.856 9.735 -20.787 1.00 89.12 379 THR A O 1
ATOM 3042 N N . THR A 1 380 ? 42.096 9.514 -23.009 1.00 88.75 380 THR A N 1
ATOM 3043 C CA . THR A 1 380 ? 40.799 10.106 -23.364 1.00 88.75 380 THR A CA 1
ATOM 3044 C C . THR A 1 380 ? 39.870 8.985 -23.805 1.00 88.75 380 THR A C 1
ATOM 3046 O O . THR A 1 380 ? 40.213 8.228 -24.711 1.00 88.75 380 THR A O 1
ATOM 3049 N N . LEU A 1 381 ? 38.702 8.867 -23.177 1.00 84.81 381 LEU A N 1
ATOM 3050 C CA . LEU A 1 381 ? 37.717 7.857 -23.557 1.00 84.81 381 LEU A CA 1
ATOM 3051 C C . LEU A 1 381 ? 37.159 8.187 -24.946 1.00 84.81 381 LEU A C 1
ATOM 3053 O O . LEU A 1 381 ? 36.709 9.307 -25.171 1.00 84.81 381 LEU A O 1
ATOM 3057 N N . GLU A 1 382 ? 37.117 7.213 -25.859 1.00 75.75 382 GLU A N 1
ATOM 3058 C CA . GLU A 1 382 ? 36.495 7.409 -27.181 1.00 75.75 382 GLU A CA 1
ATOM 3059 C C . GLU A 1 382 ? 34.987 7.678 -27.071 1.00 75.75 382 GLU A C 1
ATOM 3061 O O . GLU A 1 382 ? 34.412 8.465 -27.825 1.00 75.75 382 GLU A O 1
ATOM 3066 N N . LYS A 1 383 ? 34.330 7.012 -26.115 1.00 75.00 383 LYS A N 1
ATOM 3067 C CA . LYS A 1 383 ? 32.913 7.179 -25.782 1.00 75.00 383 LYS A CA 1
ATOM 3068 C C . LYS A 1 383 ? 32.766 7.081 -24.270 1.00 75.00 383 LYS A C 1
ATOM 3070 O O . LYS A 1 383 ? 33.297 6.162 -23.658 1.00 75.00 383 LYS A O 1
ATOM 3075 N N . ILE A 1 384 ? 31.977 7.970 -23.672 1.00 76.62 384 ILE A N 1
ATOM 3076 C CA . ILE A 1 384 ? 31.699 7.948 -22.224 1.00 76.62 384 ILE A CA 1
ATOM 3077 C C . ILE A 1 384 ? 30.913 6.691 -21.787 1.00 76.62 384 ILE A C 1
ATOM 3079 O O . ILE A 1 384 ? 30.836 6.401 -20.601 1.00 76.62 384 ILE A O 1
ATOM 3083 N N . PHE A 1 385 ? 30.329 5.964 -22.752 1.00 73.12 385 PHE A N 1
ATOM 3084 C CA . PHE A 1 385 ? 29.579 4.716 -22.552 1.00 73.12 385 PHE A CA 1
ATOM 3085 C C . PHE A 1 385 ? 30.425 3.456 -22.722 1.00 73.12 385 PHE A C 1
ATOM 3087 O O . PHE A 1 385 ? 29.903 2.355 -22.553 1.00 73.12 385 PHE A O 1
ATOM 3094 N N . SER A 1 386 ? 31.688 3.601 -23.129 1.00 78.31 386 SER A N 1
ATOM 3095 C CA . SER A 1 386 ? 32.596 2.465 -23.205 1.00 78.31 386 SER A CA 1
ATOM 3096 C C . SER A 1 386 ? 33.005 2.075 -21.783 1.00 78.31 386 SER A C 1
ATOM 3098 O O . SER A 1 386 ? 33.427 2.954 -21.027 1.00 78.31 386 SER A O 1
ATOM 3100 N N . PRO A 1 387 ? 32.869 0.797 -21.398 1.00 85.50 387 PRO A N 1
ATOM 3101 C CA . PRO A 1 387 ? 33.237 0.346 -20.065 1.00 85.50 387 PRO A CA 1
ATOM 3102 C C . PRO A 1 387 ? 34.728 0.570 -19.793 1.00 85.50 387 PRO A C 1
ATOM 3104 O O . PRO A 1 387 ? 35.564 0.306 -20.654 1.00 85.50 387 PRO A O 1
ATOM 3107 N N . ILE A 1 388 ? 35.047 1.023 -18.582 1.00 90.69 388 ILE A N 1
ATOM 3108 C CA . ILE A 1 388 ? 36.400 1.046 -18.021 1.00 90.69 388 ILE A CA 1
ATOM 3109 C C . ILE A 1 388 ? 36.514 -0.039 -16.952 1.00 90.69 388 ILE A C 1
ATOM 3111 O O . ILE A 1 388 ? 35.517 -0.417 -16.344 1.00 90.69 388 ILE A O 1
ATOM 3115 N N . ALA A 1 389 ? 37.719 -0.541 -16.709 1.00 91.50 389 ALA A N 1
ATOM 3116 C CA . ALA A 1 389 ? 37.964 -1.587 -15.721 1.00 91.50 389 ALA A CA 1
ATOM 3117 C C . ALA A 1 389 ? 39.080 -1.185 -14.757 1.00 91.50 389 ALA A C 1
ATOM 3119 O O . ALA A 1 389 ? 39.960 -0.403 -15.123 1.00 91.50 389 ALA A O 1
ATOM 3120 N N . CYS A 1 390 ? 39.019 -1.699 -13.531 1.00 90.19 390 CYS A N 1
ATOM 3121 C CA . CYS A 1 390 ? 40.118 -1.701 -12.576 1.00 90.19 390 CYS A CA 1
ATOM 3122 C C . CYS A 1 390 ? 40.723 -3.101 -12.496 1.00 90.19 390 CYS A C 1
ATOM 3124 O O . CYS A 1 390 ? 40.128 -4.078 -12.954 1.00 90.19 390 CYS A O 1
ATOM 3126 N N . ASP A 1 391 ? 41.920 -3.208 -11.937 1.00 87.94 391 ASP A N 1
ATOM 3127 C CA . ASP A 1 391 ? 42.569 -4.496 -11.735 1.00 87.94 391 ASP A CA 1
ATOM 3128 C C . ASP A 1 391 ? 41.698 -5.349 -10.794 1.00 87.94 391 ASP A C 1
ATOM 3130 O O . ASP A 1 391 ? 41.328 -4.913 -9.696 1.00 87.94 391 ASP A O 1
ATOM 3134 N N . ALA A 1 392 ? 41.299 -6.534 -11.266 1.00 81.12 392 ALA A N 1
ATOM 3135 C CA . ALA A 1 392 ? 40.343 -7.382 -10.566 1.00 81.12 392 ALA A CA 1
ATOM 3136 C C . ALA A 1 392 ? 40.951 -7.903 -9.259 1.00 81.12 392 ALA A C 1
ATOM 3138 O O . ALA A 1 392 ? 42.045 -8.465 -9.242 1.00 81.12 392 ALA A O 1
ATOM 3139 N N . VAL A 1 393 ? 40.216 -7.733 -8.167 1.00 78.00 393 VAL A N 1
ATOM 3140 C CA . VAL A 1 393 ? 40.581 -8.216 -6.840 1.00 78.00 393 VAL A CA 1
ATOM 3141 C C . VAL A 1 393 ? 39.778 -9.473 -6.535 1.00 78.00 393 VAL A C 1
ATOM 3143 O O . VAL A 1 393 ? 38.546 -9.459 -6.516 1.00 78.00 393 VAL A O 1
ATOM 3146 N N . VAL A 1 394 ? 40.489 -10.568 -6.289 1.00 70.06 394 VAL A N 1
ATOM 3147 C CA . VAL A 1 394 ? 39.895 -11.860 -5.931 1.00 70.06 394 VAL A CA 1
ATOM 3148 C C . VAL A 1 394 ? 39.144 -11.731 -4.600 1.00 70.06 394 VAL A C 1
ATOM 3150 O O . VAL A 1 394 ? 39.653 -11.147 -3.647 1.00 70.06 394 VAL A O 1
ATOM 3153 N N . GLY A 1 395 ? 37.909 -12.239 -4.543 1.00 68.38 395 GLY A N 1
ATOM 3154 C CA . GLY A 1 395 ? 37.042 -12.148 -3.360 1.00 68.38 395 GLY A CA 1
ATOM 3155 C C . GLY A 1 395 ? 36.340 -10.798 -3.166 1.00 68.38 395 GLY A C 1
ATOM 3156 O O . GLY A 1 395 ? 35.631 -10.617 -2.174 1.00 68.38 395 GLY A O 1
ATOM 3157 N N . ALA A 1 396 ? 36.509 -9.841 -4.087 1.00 74.81 396 ALA A N 1
ATOM 3158 C CA . ALA A 1 396 ? 35.808 -8.567 -4.010 1.00 74.81 396 ALA A CA 1
ATOM 3159 C C . ALA A 1 396 ? 34.309 -8.734 -4.292 1.00 74.81 396 ALA A C 1
ATOM 3161 O O . ALA A 1 396 ? 33.915 -9.164 -5.375 1.00 74.81 396 ALA A O 1
ATOM 3162 N N . THR A 1 397 ? 33.462 -8.340 -3.341 1.00 81.50 397 THR A N 1
ATOM 3163 C CA . THR A 1 397 ? 32.004 -8.353 -3.511 1.00 81.50 397 THR A CA 1
ATOM 3164 C C . THR A 1 397 ? 31.519 -7.146 -4.310 1.00 81.50 397 THR A C 1
ATOM 3166 O O . THR A 1 397 ? 30.541 -7.247 -5.046 1.00 81.50 397 THR A O 1
ATOM 3169 N N . ASN A 1 398 ? 32.201 -6.004 -4.161 1.00 88.19 398 ASN A N 1
ATOM 3170 C CA . ASN A 1 398 ? 31.850 -4.715 -4.758 1.00 88.19 398 ASN A CA 1
ATOM 3171 C C . ASN A 1 398 ? 33.108 -3.849 -4.925 1.00 88.19 398 ASN A C 1
ATOM 3173 O O . ASN A 1 398 ? 34.098 -4.024 -4.210 1.00 88.19 398 ASN A O 1
ATOM 3177 N N . TYR A 1 399 ? 33.042 -2.859 -5.811 1.00 91.44 399 TYR A N 1
ATOM 3178 C CA . TYR A 1 399 ? 34.081 -1.852 -6.010 1.00 91.44 399 TYR A CA 1
ATOM 3179 C C . TYR A 1 399 ? 33.499 -0.461 -5.792 1.00 91.44 399 TYR A C 1
ATOM 3181 O O . TYR A 1 399 ? 32.402 -0.160 -6.255 1.00 91.44 399 TYR A O 1
ATOM 3189 N N . THR A 1 400 ? 34.250 0.408 -5.120 1.00 93.00 400 THR A N 1
ATOM 3190 C CA . THR A 1 400 ? 33.950 1.839 -5.055 1.00 93.00 400 THR A CA 1
ATOM 3191 C C . THR A 1 400 ? 34.924 2.593 -5.942 1.00 93.00 400 THR A C 1
ATOM 3193 O O . THR A 1 400 ? 36.137 2.519 -5.742 1.00 93.00 400 THR A O 1
ATOM 3196 N N . TRP A 1 401 ? 34.375 3.359 -6.871 1.00 94.25 401 TRP A N 1
ATOM 3197 C CA . TRP A 1 401 ? 35.076 4.242 -7.789 1.00 94.25 401 TRP A CA 1
ATOM 3198 C C . TRP A 1 401 ? 34.910 5.677 -7.325 1.00 94.25 401 TRP A C 1
ATOM 3200 O O . TRP A 1 401 ? 33.793 6.106 -7.036 1.00 94.25 401 TRP A O 1
ATOM 3210 N N . ARG A 1 402 ? 36.001 6.434 -7.281 1.00 94.38 402 ARG A N 1
ATOM 3211 C CA . ARG A 1 402 ? 36.002 7.854 -6.945 1.00 94.38 402 ARG A CA 1
ATOM 3212 C C . ARG A 1 402 ? 36.582 8.646 -8.105 1.00 94.38 402 ARG A C 1
ATOM 3214 O O . ARG A 1 402 ? 37.732 8.437 -8.467 1.00 94.38 402 ARG A O 1
ATOM 3221 N N . PHE A 1 403 ? 35.795 9.563 -8.655 1.00 93.88 403 PHE A N 1
ATOM 3222 C CA . PHE A 1 403 ? 36.181 10.485 -9.719 1.00 93.88 403 PHE A CA 1
ATOM 3223 C C . PHE A 1 403 ? 36.279 11.899 -9.150 1.00 93.88 403 PHE A C 1
ATOM 3225 O O . PHE A 1 403 ? 35.303 12.411 -8.605 1.00 93.88 403 PHE A O 1
ATOM 3232 N N . THR A 1 404 ? 37.429 12.547 -9.309 1.00 92.62 404 THR A N 1
ATOM 3233 C CA . THR A 1 404 ? 37.691 13.891 -8.778 1.00 92.62 404 THR A CA 1
ATOM 3234 C C . THR A 1 404 ? 38.053 14.853 -9.907 1.00 92.62 404 THR A C 1
ATOM 3236 O O . THR A 1 404 ? 39.007 14.603 -10.638 1.00 92.62 404 THR A O 1
ATOM 3239 N N . SER A 1 405 ? 37.316 15.956 -10.046 1.00 91.19 405 SER A N 1
ATOM 3240 C CA . SER A 1 405 ? 37.590 17.039 -11.005 1.00 91.19 405 SER A CA 1
ATOM 3241 C C . SER A 1 405 ? 37.539 18.386 -10.280 1.00 91.19 405 SER A C 1
ATOM 3243 O O . SER A 1 405 ? 36.461 18.894 -9.963 1.00 91.19 405 SER A O 1
ATOM 3245 N N . GLY A 1 406 ? 38.699 18.984 -10.000 1.00 87.19 406 GLY A N 1
ATOM 3246 C CA . GLY A 1 406 ? 38.778 20.201 -9.186 1.00 87.19 406 GLY A CA 1
ATOM 3247 C C . GLY A 1 406 ? 38.250 19.954 -7.768 1.00 87.19 406 GLY A C 1
ATOM 3248 O O . GLY A 1 406 ? 38.823 19.161 -7.029 1.00 87.19 406 GLY A O 1
ATOM 3249 N N . THR A 1 407 ? 37.157 20.623 -7.389 1.00 82.75 407 THR A N 1
ATOM 3250 C CA . THR A 1 407 ? 36.476 20.434 -6.091 1.00 82.75 407 THR A CA 1
ATOM 3251 C C . THR A 1 407 ? 35.344 19.403 -6.130 1.00 82.75 407 THR A C 1
ATOM 3253 O O . THR A 1 407 ? 34.792 19.065 -5.083 1.00 82.75 407 THR A O 1
ATOM 3256 N N . GLU A 1 408 ? 34.968 18.909 -7.312 1.00 85.50 408 GLU A N 1
ATOM 3257 C CA . GLU A 1 408 ? 33.865 17.961 -7.480 1.00 85.50 408 GLU A CA 1
ATOM 3258 C C . GLU A 1 408 ? 34.362 16.522 -7.302 1.00 85.50 408 GLU A C 1
ATOM 3260 O O . GLU A 1 408 ? 35.282 16.092 -7.999 1.00 85.50 408 GLU A O 1
ATOM 3265 N N . VAL A 1 409 ? 33.733 15.777 -6.386 1.00 90.00 409 VAL A N 1
ATOM 3266 C CA . VAL A 1 409 ? 34.026 14.364 -6.107 1.00 90.00 409 VAL A CA 1
ATOM 3267 C C . VAL A 1 409 ? 32.762 13.540 -6.326 1.00 90.00 409 VAL A C 1
ATOM 3269 O O . VAL A 1 409 ? 31.747 13.750 -5.663 1.00 90.00 409 VAL A O 1
ATOM 3272 N N . ILE A 1 410 ? 32.837 12.580 -7.240 1.00 89.81 410 ILE A N 1
ATOM 3273 C CA . ILE A 1 410 ? 31.763 11.648 -7.579 1.00 89.81 410 ILE A CA 1
ATOM 3274 C C . ILE A 1 410 ? 32.192 10.262 -7.113 1.00 89.81 410 ILE A C 1
ATOM 3276 O O . ILE A 1 410 ? 33.281 9.805 -7.448 1.00 89.81 410 ILE A O 1
ATOM 3280 N N . THR A 1 411 ? 31.347 9.591 -6.333 1.00 90.44 411 THR A N 1
ATOM 3281 C CA . THR A 1 411 ? 31.608 8.226 -5.859 1.00 90.44 411 THR A CA 1
ATOM 3282 C C . THR A 1 411 ? 30.539 7.287 -6.398 1.00 90.44 411 THR A C 1
ATOM 3284 O O . THR A 1 411 ? 29.352 7.586 -6.275 1.00 90.44 411 THR A O 1
ATOM 3287 N N . TYR A 1 412 ? 30.953 6.166 -6.983 1.00 89.19 412 TYR A N 1
ATOM 3288 C CA . TYR A 1 412 ? 30.062 5.137 -7.510 1.00 89.19 412 TYR A CA 1
ATOM 3289 C C . TYR A 1 412 ? 30.446 3.767 -6.960 1.00 89.19 412 TYR A C 1
ATOM 3291 O O . TYR A 1 412 ? 31.594 3.346 -7.078 1.00 89.19 412 TYR A O 1
ATOM 3299 N N . GLU A 1 413 ? 29.480 3.072 -6.371 1.00 90.00 413 GLU A N 1
ATOM 3300 C CA . GLU A 1 413 ? 29.649 1.725 -5.837 1.00 90.00 413 GLU A CA 1
ATOM 3301 C C . GLU A 1 413 ? 28.977 0.723 -6.776 1.00 90.00 413 GLU A C 1
ATOM 3303 O O . GLU A 1 413 ? 27.784 0.834 -7.064 1.00 90.00 413 GLU A O 1
ATOM 3308 N N . THR A 1 414 ? 29.735 -0.255 -7.271 1.00 84.31 414 THR A N 1
ATOM 3309 C CA . THR A 1 414 ? 29.158 -1.351 -8.052 1.00 84.31 414 THR A CA 1
ATOM 3310 C C . THR A 1 414 ? 28.313 -2.219 -7.127 1.00 84.31 414 THR A C 1
ATOM 3312 O O . THR A 1 414 ? 28.705 -2.488 -5.999 1.00 84.31 414 THR A O 1
ATOM 3315 N N . THR A 1 415 ? 27.159 -2.700 -7.585 1.00 78.19 415 THR A N 1
ATOM 3316 C CA . THR A 1 415 ? 26.314 -3.637 -6.814 1.00 78.19 415 THR A CA 1
ATOM 3317 C C . THR A 1 415 ? 26.689 -5.102 -7.042 1.00 78.19 415 THR A C 1
ATOM 3319 O O . THR A 1 415 ? 26.110 -5.994 -6.427 1.00 78.19 415 THR A O 1
ATOM 3322 N N . THR A 1 416 ? 27.661 -5.345 -7.920 1.00 77.88 416 THR A N 1
ATOM 3323 C CA . THR A 1 416 ? 28.145 -6.663 -8.327 1.00 77.88 416 THR A CA 1
ATOM 3324 C C . THR A 1 416 ? 29.655 -6.773 -8.119 1.00 77.88 416 THR A C 1
ATOM 3326 O O . THR A 1 416 ? 30.353 -5.765 -7.957 1.00 77.88 416 THR A O 1
ATOM 3329 N N . THR A 1 417 ? 30.165 -7.999 -8.241 1.00 81.94 417 THR A N 1
ATOM 3330 C CA . THR A 1 417 ? 31.597 -8.343 -8.257 1.00 81.94 417 THR A CA 1
ATOM 3331 C C . THR A 1 417 ? 32.342 -7.809 -9.488 1.00 81.94 417 THR A C 1
ATOM 3333 O O . THR A 1 417 ? 33.537 -8.050 -9.645 1.00 81.94 417 THR A O 1
ATOM 3336 N N . SER A 1 418 ? 31.656 -7.086 -10.380 1.00 82.50 418 SER A N 1
ATOM 3337 C CA . SER A 1 418 ? 32.244 -6.512 -11.585 1.00 82.50 418 SER A CA 1
ATOM 3338 C C . SER A 1 418 ? 33.280 -5.445 -11.233 1.00 82.50 418 SER A C 1
ATOM 3340 O O . SER A 1 418 ? 32.947 -4.398 -10.676 1.00 82.50 418 SER A O 1
ATOM 3342 N N . ASN A 1 419 ? 34.524 -5.675 -11.652 1.00 89.12 419 ASN A N 1
ATOM 3343 C CA . ASN A 1 419 ? 35.600 -4.681 -11.701 1.00 89.12 419 ASN A CA 1
ATOM 3344 C C . ASN A 1 419 ? 35.475 -3.741 -12.917 1.00 89.12 419 ASN A C 1
ATOM 3346 O O . ASN A 1 419 ? 36.376 -2.950 -13.193 1.00 89.12 419 ASN A O 1
ATOM 3350 N N . ILE A 1 420 ? 34.382 -3.855 -13.673 1.00 88.62 420 ILE A N 1
ATOM 3351 C CA . ILE A 1 420 ? 34.062 -3.041 -14.840 1.00 88.62 420 ILE A CA 1
ATOM 3352 C C . ILE A 1 420 ? 32.970 -2.042 -14.462 1.00 88.62 420 ILE A C 1
ATOM 3354 O O . ILE A 1 420 ? 31.959 -2.412 -13.860 1.00 88.62 420 ILE A O 1
ATOM 3358 N N . LEU A 1 421 ? 33.164 -0.791 -14.869 1.00 86.94 421 LEU A N 1
ATOM 3359 C CA . LEU A 1 421 ? 32.234 0.315 -14.711 1.00 86.94 421 LEU A CA 1
ATOM 3360 C C . LEU A 1 421 ? 31.983 0.972 -16.066 1.00 86.94 421 LEU A C 1
ATOM 3362 O O . LEU A 1 421 ? 32.921 1.339 -16.769 1.00 86.94 421 LEU A O 1
ATOM 3366 N N . ASN A 1 422 ? 30.721 1.209 -16.413 1.00 84.88 422 ASN A N 1
ATOM 3367 C CA . ASN A 1 422 ? 30.401 2.184 -17.445 1.00 84.88 422 ASN A CA 1
ATOM 3368 C C . ASN A 1 422 ? 30.521 3.598 -16.842 1.00 84.88 422 ASN A C 1
ATOM 3370 O O . ASN A 1 422 ? 29.739 3.925 -15.951 1.00 84.88 422 ASN A O 1
ATOM 3374 N N . PRO A 1 423 ? 31.449 4.461 -17.293 1.00 81.25 423 PRO A N 1
ATOM 3375 C CA . PRO A 1 423 ? 31.655 5.780 -16.687 1.00 81.25 423 PRO A CA 1
ATOM 3376 C C . PRO A 1 423 ? 30.383 6.639 -16.640 1.00 81.25 423 PRO A C 1
ATOM 3378 O O . PRO A 1 423 ? 30.187 7.411 -15.701 1.00 81.25 423 PRO A O 1
ATOM 3381 N N . ALA A 1 424 ? 29.477 6.466 -17.608 1.00 72.06 424 ALA A N 1
ATOM 3382 C CA . ALA A 1 424 ? 28.184 7.141 -17.606 1.00 72.06 424 ALA A CA 1
ATOM 3383 C C . ALA A 1 424 ? 27.284 6.754 -16.416 1.00 72.06 424 ALA A C 1
ATOM 3385 O O . ALA A 1 424 ? 26.483 7.578 -15.988 1.00 72.06 424 ALA A O 1
ATOM 3386 N N . GLU A 1 425 ? 27.412 5.543 -15.860 1.00 78.12 425 GLU A N 1
ATOM 3387 C CA . GLU A 1 425 ? 26.676 5.111 -14.658 1.00 78.12 425 GLU A CA 1
ATOM 3388 C C . GLU A 1 425 ? 27.105 5.860 -13.401 1.00 78.12 425 GLU A C 1
ATOM 3390 O O . GLU A 1 425 ? 26.280 6.112 -12.524 1.00 78.12 425 GLU A O 1
ATOM 3395 N N . ALA A 1 426 ? 28.371 6.273 -13.339 1.00 78.94 426 ALA A N 1
ATOM 3396 C CA . ALA A 1 426 ? 28.879 7.086 -12.245 1.00 78.94 426 ALA A CA 1
ATOM 3397 C C . ALA A 1 426 ? 28.395 8.545 -12.314 1.00 78.94 426 ALA A C 1
ATOM 3399 O O . ALA A 1 426 ? 28.578 9.284 -11.354 1.00 78.94 426 ALA A O 1
ATOM 3400 N N . GLY A 1 427 ? 27.763 8.980 -13.412 1.00 76.38 427 GLY A N 1
ATOM 3401 C CA . GLY A 1 427 ? 27.264 10.352 -13.557 1.00 76.38 427 GLY A CA 1
ATOM 3402 C C . GLY A 1 427 ? 28.358 11.390 -13.828 1.00 76.38 427 GLY A C 1
ATOM 3403 O O . GLY A 1 427 ? 28.174 12.573 -13.538 1.00 76.38 427 GLY A O 1
ATOM 3404 N N . ILE A 1 428 ? 29.503 10.971 -14.379 1.00 83.50 428 ILE A N 1
ATOM 3405 C CA . ILE A 1 428 ? 30.574 11.896 -14.768 1.00 83.50 428 ILE A CA 1
ATOM 3406 C C . ILE A 1 428 ? 30.159 12.749 -15.982 1.00 83.50 428 ILE A C 1
ATOM 3408 O O . ILE A 1 428 ? 29.357 12.333 -16.828 1.00 83.50 428 ILE A O 1
ATOM 3412 N N . LYS A 1 429 ? 30.700 13.969 -16.073 1.00 82.38 429 LYS A N 1
ATOM 3413 C CA . LYS A 1 429 ? 30.348 14.968 -17.095 1.00 82.38 429 LYS A CA 1
ATOM 3414 C C . LYS A 1 429 ? 31.181 14.794 -18.367 1.00 82.38 429 LYS A C 1
ATOM 3416 O O . LYS A 1 429 ? 32.321 14.337 -18.321 1.00 82.38 429 LYS A O 1
ATOM 3421 N N . PHE A 1 430 ? 30.617 15.197 -19.505 1.00 82.25 430 PHE A N 1
ATOM 3422 C CA . PHE A 1 430 ? 31.338 15.300 -20.781 1.00 82.25 430 PHE A CA 1
ATOM 3423 C C . PHE A 1 430 ? 32.394 16.414 -20.752 1.00 82.25 430 PHE A C 1
ATOM 3425 O O . PHE A 1 430 ? 32.288 17.341 -19.947 1.00 82.25 430 PHE A O 1
ATOM 3432 N N . ASN A 1 431 ? 33.379 16.346 -21.656 1.00 84.06 431 ASN A N 1
ATOM 3433 C CA . ASN A 1 431 ? 34.461 17.326 -21.793 1.00 84.06 431 ASN A CA 1
ATOM 3434 C C . ASN A 1 431 ? 35.145 17.694 -20.457 1.00 84.06 431 ASN A C 1
ATOM 3436 O O . ASN A 1 431 ? 35.387 18.866 -20.172 1.00 84.06 431 ASN A O 1
ATOM 3440 N N . THR A 1 432 ? 35.372 16.701 -19.595 1.00 87.12 432 THR A N 1
ATOM 3441 C CA . THR A 1 432 ? 35.888 16.894 -18.234 1.00 87.12 432 THR A CA 1
ATOM 3442 C C . THR A 1 432 ? 36.988 15.874 -17.947 1.00 87.12 432 THR A C 1
ATOM 3444 O O . THR A 1 432 ? 36.867 14.699 -18.303 1.00 87.12 432 THR A O 1
ATOM 3447 N N . GLN A 1 433 ? 38.067 16.325 -17.310 1.00 91.56 433 GLN A N 1
ATOM 3448 C CA . GLN A 1 433 ? 39.151 15.467 -16.840 1.00 91.56 433 GLN A CA 1
ATOM 3449 C C . GLN A 1 433 ? 38.909 15.078 -15.379 1.00 91.56 433 GLN A C 1
ATOM 3451 O O . GLN A 1 433 ? 38.616 15.939 -14.554 1.00 91.56 433 GLN A O 1
ATOM 3456 N N . TYR A 1 434 ? 39.043 13.791 -15.068 1.00 92.94 434 TYR A N 1
ATOM 3457 C CA . TYR A 1 434 ? 38.859 13.239 -13.731 1.00 92.94 434 TYR A CA 1
ATOM 3458 C C . TYR A 1 434 ? 40.090 12.457 -13.282 1.00 92.94 434 TYR A C 1
ATOM 3460 O O . TYR A 1 434 ? 40.590 11.607 -14.014 1.00 92.94 434 TYR A O 1
ATOM 3468 N N . SER A 1 435 ? 40.492 12.672 -12.032 1.00 94.31 435 SER A N 1
ATOM 3469 C CA . SER A 1 435 ? 41.361 11.772 -11.277 1.00 94.31 435 SER A CA 1
ATOM 3470 C C . SER A 1 435 ? 40.525 10.620 -10.721 1.00 94.31 435 SER A C 1
ATOM 3472 O O . SER A 1 435 ? 39.569 10.870 -9.986 1.00 94.31 435 SER A O 1
ATOM 3474 N N . VAL A 1 436 ? 40.863 9.380 -11.068 1.00 94.75 436 VAL A N 1
ATOM 3475 C CA . VAL A 1 436 ? 40.092 8.173 -10.745 1.00 94.75 436 VAL A CA 1
ATOM 3476 C C . VAL A 1 436 ? 40.859 7.287 -9.781 1.00 94.75 436 VAL A C 1
ATOM 3478 O O . VAL A 1 436 ? 41.982 6.882 -10.070 1.00 94.75 436 VAL A O 1
ATOM 3481 N N . GLU A 1 437 ? 40.222 6.946 -8.668 1.00 94.88 437 GLU A N 1
ATOM 3482 C CA . GLU A 1 437 ? 40.732 6.026 -7.651 1.00 94.88 437 GLU A CA 1
ATOM 3483 C C . GLU A 1 437 ? 39.702 4.924 -7.396 1.00 94.88 437 GLU A C 1
ATOM 3485 O O . GLU A 1 437 ? 38.495 5.177 -7.425 1.00 94.88 437 GLU A O 1
ATOM 3490 N N . VAL A 1 438 ? 40.160 3.700 -7.123 1.00 93.50 438 VAL A N 1
ATOM 3491 C CA . VAL A 1 438 ? 39.270 2.548 -6.912 1.00 93.50 438 VAL A CA 1
ATOM 3492 C C . VAL A 1 438 ? 39.667 1.794 -5.647 1.00 93.50 438 VAL A C 1
ATOM 3494 O O . VAL A 1 438 ? 40.844 1.715 -5.305 1.00 93.50 438 VAL A O 1
ATOM 3497 N N . LYS A 1 439 ? 38.681 1.259 -4.925 1.00 90.75 439 LYS A N 1
ATOM 3498 C CA . LYS A 1 439 ? 38.886 0.324 -3.809 1.00 90.75 439 LYS A CA 1
ATOM 3499 C C . LYS A 1 439 ? 37.898 -0.834 -3.888 1.00 90.75 439 LYS A C 1
ATOM 3501 O O . LYS A 1 439 ? 36.762 -0.647 -4.321 1.00 90.75 439 LYS A O 1
ATOM 3506 N N . ALA A 1 440 ? 38.315 -2.011 -3.438 1.00 86.69 440 ALA A N 1
ATOM 3507 C CA . ALA A 1 440 ? 37.486 -3.212 -3.400 1.00 86.69 440 ALA A CA 1
ATOM 3508 C C . ALA A 1 440 ? 36.913 -3.453 -1.993 1.00 86.69 440 ALA A C 1
ATOM 3510 O O . ALA A 1 440 ? 37.526 -3.073 -0.991 1.00 86.69 440 ALA A O 1
ATOM 3511 N N . LYS A 1 441 ? 35.736 -4.080 -1.918 1.00 83.69 441 LYS A N 1
ATOM 3512 C CA . LYS A 1 441 ? 35.131 -4.580 -0.678 1.00 83.69 441 LYS A CA 1
ATOM 3513 C C . LYS A 1 441 ? 35.306 -6.084 -0.610 1.00 83.69 441 LYS A C 1
ATOM 3515 O O . LYS A 1 441 ? 34.873 -6.768 -1.528 1.00 83.69 441 LYS A O 1
ATOM 3520 N N . ILE A 1 442 ? 35.871 -6.594 0.472 1.00 75.94 442 ILE A N 1
ATOM 3521 C CA . ILE A 1 442 ? 36.009 -8.034 0.717 1.00 75.94 442 ILE A CA 1
ATOM 3522 C C . ILE A 1 442 ? 35.438 -8.306 2.103 1.00 75.94 442 ILE A C 1
ATOM 3524 O O . ILE A 1 442 ? 35.694 -7.542 3.032 1.00 75.94 442 ILE A O 1
ATOM 3528 N N . ASN A 1 443 ? 34.612 -9.345 2.242 1.00 68.12 443 ASN A N 1
ATOM 3529 C CA . ASN A 1 443 ? 34.008 -9.739 3.524 1.00 68.12 443 ASN A CA 1
ATOM 3530 C C . ASN A 1 443 ? 33.355 -8.561 4.276 1.00 68.12 443 ASN A C 1
ATOM 3532 O O . ASN A 1 443 ? 33.576 -8.336 5.463 1.00 68.12 443 ASN A O 1
ATOM 3536 N N . ASN A 1 444 ? 32.574 -7.751 3.552 1.00 70.69 444 ASN A N 1
ATOM 3537 C CA . ASN A 1 444 ? 31.932 -6.529 4.048 1.00 70.69 444 ASN A CA 1
ATOM 3538 C C . ASN A 1 444 ? 32.857 -5.405 4.562 1.00 70.69 444 ASN A C 1
ATOM 3540 O O . ASN A 1 444 ? 32.348 -4.367 4.993 1.00 70.69 444 ASN A O 1
ATOM 3544 N N . THR A 1 445 ? 34.175 -5.532 4.415 1.00 70.12 445 THR A N 1
ATOM 3545 C CA . THR A 1 445 ? 35.155 -4.502 4.777 1.00 70.12 445 THR A CA 1
ATOM 3546 C C . THR A 1 445 ? 35.722 -3.844 3.523 1.00 70.12 445 THR A C 1
ATOM 3548 O O . THR A 1 445 ? 36.057 -4.508 2.545 1.00 70.12 445 THR A O 1
ATOM 3551 N N . TRP A 1 446 ? 35.808 -2.513 3.523 1.00 80.88 446 TRP A N 1
ATOM 3552 C CA . TRP A 1 446 ? 36.416 -1.769 2.420 1.00 80.88 446 TRP A CA 1
ATOM 3553 C C . TRP A 1 446 ? 37.936 -1.734 2.559 1.00 80.88 446 TRP A C 1
ATOM 3555 O O . TRP A 1 446 ? 38.441 -1.322 3.603 1.00 80.88 446 TRP A O 1
ATOM 3565 N N . GLY A 1 447 ? 38.643 -2.076 1.480 1.00 74.12 447 GLY A N 1
ATOM 3566 C CA . GLY A 1 447 ? 40.071 -1.804 1.343 1.00 74.12 447 GLY A CA 1
ATOM 3567 C C . GLY A 1 447 ? 40.374 -0.304 1.229 1.00 74.12 447 GLY A C 1
ATOM 3568 O O . GLY A 1 447 ? 39.490 0.555 1.341 1.00 74.12 447 GLY A O 1
ATOM 3569 N N . ILE A 1 448 ? 41.638 0.024 0.975 1.00 80.25 448 ILE A N 1
ATOM 3570 C CA . ILE A 1 448 ? 42.067 1.407 0.725 1.00 80.25 448 ILE A CA 1
ATOM 3571 C C . ILE A 1 448 ? 42.009 1.721 -0.774 1.00 80.25 448 ILE A C 1
ATOM 3573 O O . ILE A 1 448 ? 42.052 0.820 -1.610 1.00 80.25 448 ILE A O 1
ATOM 3577 N N . TYR A 1 449 ? 41.889 3.004 -1.119 1.00 86.56 449 TYR A N 1
ATOM 3578 C CA . TYR A 1 449 ? 42.017 3.432 -2.512 1.00 86.56 449 TYR A CA 1
ATOM 3579 C C . TYR A 1 449 ? 43.434 3.132 -3.014 1.00 86.56 449 TYR A C 1
ATOM 3581 O O . TYR A 1 449 ? 44.405 3.407 -2.303 1.00 86.56 449 TYR A O 1
ATOM 3589 N N . GLY A 1 450 ? 43.540 2.533 -4.203 1.00 82.62 450 GLY A N 1
ATOM 3590 C CA . GLY A 1 450 ? 44.818 2.404 -4.899 1.00 82.62 450 GLY A CA 1
ATOM 3591 C C . GLY A 1 450 ? 45.218 3.693 -5.613 1.00 82.62 450 GLY A C 1
ATOM 3592 O O . GLY A 1 450 ? 44.660 4.763 -5.365 1.00 82.62 450 GLY A O 1
ATOM 3593 N N . GLU A 1 451 ? 46.207 3.587 -6.496 1.00 88.94 451 GLU A N 1
ATOM 3594 C CA . GLU A 1 451 ? 46.796 4.737 -7.180 1.00 88.94 451 GLU A CA 1
ATOM 3595 C C . GLU A 1 451 ? 45.782 5.485 -8.066 1.00 88.94 451 GLU A C 1
ATOM 3597 O O . GLU A 1 451 ? 44.948 4.883 -8.752 1.00 88.94 451 GLU A O 1
ATOM 3602 N N . ALA A 1 452 ? 45.870 6.818 -8.044 1.00 92.06 452 ALA A N 1
ATOM 3603 C CA . ALA A 1 452 ? 45.002 7.706 -8.801 1.00 92.06 452 ALA A CA 1
ATOM 3604 C C . ALA A 1 452 ? 45.501 7.890 -10.244 1.00 92.06 452 ALA A C 1
ATOM 3606 O O . ALA A 1 452 ? 46.639 8.305 -10.461 1.00 92.06 452 ALA A O 1
ATOM 3607 N N . PHE A 1 453 ? 44.628 7.678 -11.234 1.00 94.31 453 PHE A N 1
ATOM 3608 C CA . PHE A 1 453 ? 44.944 7.877 -12.658 1.00 94.31 453 PHE A CA 1
ATOM 3609 C C . PHE A 1 453 ? 43.979 8.847 -13.335 1.00 94.31 453 PHE A C 1
ATOM 3611 O O . PHE A 1 453 ? 42.810 8.919 -12.968 1.00 94.31 453 PHE A O 1
ATOM 3618 N N . GLN A 1 454 ? 44.441 9.579 -14.352 1.00 93.25 454 GLN A N 1
ATOM 3619 C CA . GLN A 1 454 ? 43.584 10.524 -15.071 1.00 93.25 454 GLN A CA 1
ATOM 3620 C C . GLN A 1 454 ? 42.764 9.832 -16.166 1.00 93.25 454 GLN A C 1
ATOM 3622 O O . GLN A 1 454 ? 43.281 8.989 -16.896 1.00 93.25 454 GLN A O 1
ATOM 3627 N N . ILE A 1 455 ? 41.510 10.244 -16.343 1.00 92.88 455 ILE A N 1
ATOM 3628 C CA . ILE A 1 455 ? 40.721 9.991 -17.557 1.00 92.88 455 ILE A CA 1
ATOM 3629 C C . ILE A 1 455 ? 40.125 11.306 -18.059 1.00 92.88 455 ILE A C 1
ATOM 3631 O O . ILE A 1 455 ? 39.727 12.154 -17.264 1.00 92.88 455 ILE A O 1
ATOM 3635 N N . THR A 1 456 ? 40.026 11.479 -19.375 1.00 90.31 456 THR A N 1
ATOM 3636 C CA . THR A 1 456 ? 39.339 12.630 -19.988 1.00 90.31 456 THR A CA 1
ATOM 3637 C C . THR A 1 456 ? 38.111 12.146 -20.753 1.00 90.31 456 THR A C 1
ATOM 3639 O O . THR A 1 456 ? 38.207 11.227 -21.568 1.00 90.31 456 THR A O 1
ATOM 3642 N N . THR A 1 457 ? 36.936 12.719 -20.481 1.00 87.19 457 THR A N 1
ATOM 3643 C CA . THR A 1 457 ? 35.697 12.355 -21.188 1.00 87.19 457 THR A CA 1
ATOM 3644 C C . THR A 1 457 ? 35.609 13.040 -22.562 1.00 87.19 457 THR A C 1
ATOM 3646 O O . THR A 1 457 ? 36.169 14.125 -22.738 1.00 87.19 457 THR A O 1
ATOM 3649 N N . PRO A 1 458 ? 34.907 12.446 -23.552 1.00 81.12 458 PRO A N 1
ATOM 3650 C CA . PRO A 1 458 ? 34.851 12.988 -24.909 1.00 81.12 458 PRO A CA 1
ATOM 3651 C C . PRO A 1 458 ? 34.305 14.423 -24.965 1.00 81.12 458 PRO A C 1
ATOM 3653 O O . PRO A 1 458 ? 33.373 14.774 -24.234 1.00 81.12 458 PRO A O 1
ATOM 3656 N N . GLN A 1 459 ? 34.837 15.228 -25.891 1.00 75.81 459 GLN A N 1
ATOM 3657 C CA . GLN A 1 459 ? 34.407 16.612 -26.134 1.00 75.81 459 GLN A CA 1
ATOM 3658 C C . GLN A 1 459 ? 33.067 16.700 -26.892 1.00 75.81 459 GLN A C 1
ATOM 3660 O O . GLN A 1 459 ? 32.315 17.663 -26.736 1.00 75.81 459 GLN A O 1
ATOM 3665 N N . THR A 1 460 ? 32.739 15.697 -27.709 1.00 77.12 460 THR A N 1
ATOM 3666 C CA . THR A 1 460 ? 31.491 15.639 -28.479 1.00 77.12 460 THR A CA 1
ATOM 3667 C C . THR A 1 460 ? 30.334 15.128 -27.617 1.00 77.12 460 THR A C 1
ATOM 3669 O O . THR A 1 460 ? 30.229 13.943 -27.304 1.00 77.12 460 THR A O 1
ATOM 3672 N N . ILE A 1 461 ? 29.432 16.036 -27.236 1.00 77.06 461 ILE A N 1
ATOM 3673 C CA . ILE A 1 461 ? 28.233 15.716 -26.450 1.00 77.06 461 ILE A CA 1
ATOM 3674 C C . ILE A 1 461 ? 27.144 15.182 -27.394 1.00 77.06 461 ILE A C 1
ATOM 3676 O O . ILE A 1 461 ? 26.743 15.904 -28.310 1.00 77.06 461 ILE A O 1
ATOM 3680 N N . PRO A 1 462 ? 26.621 13.960 -27.190 1.00 83.25 462 PRO A N 1
ATOM 3681 C CA . PRO A 1 462 ? 25.574 13.417 -28.043 1.00 83.25 462 PRO A CA 1
ATOM 3682 C C . PRO A 1 462 ? 24.302 14.270 -28.007 1.00 83.25 462 PRO A C 1
ATOM 3684 O O . PRO A 1 462 ? 23.887 14.743 -26.944 1.00 83.25 462 PRO A O 1
ATOM 3687 N N . THR A 1 463 ? 23.652 14.424 -29.160 1.00 89.00 463 THR A N 1
ATOM 3688 C CA . THR A 1 463 ? 22.400 15.170 -29.288 1.00 89.00 463 THR A CA 1
ATOM 3689 C C . THR A 1 463 ? 21.223 14.288 -29.702 1.00 89.00 463 THR A C 1
ATOM 3691 O O . THR A 1 463 ? 21.394 13.180 -30.213 1.00 89.00 463 THR A O 1
ATOM 3694 N N . SER A 1 464 ? 20.004 14.775 -29.463 1.00 93.75 464 SER A N 1
ATOM 3695 C CA . SER A 1 464 ? 18.762 14.202 -29.996 1.00 93.75 464 SER A CA 1
ATOM 3696 C C . SER A 1 464 ? 17.764 15.322 -30.288 1.00 93.75 464 SER A C 1
ATOM 3698 O O . SER A 1 464 ? 17.912 16.440 -29.800 1.00 93.75 464 SER A O 1
ATOM 3700 N N . LYS A 1 465 ? 16.753 15.026 -31.101 1.00 94.44 465 LYS A N 1
ATOM 3701 C CA . LYS A 1 465 ? 15.633 15.917 -31.415 1.00 94.44 465 LYS A CA 1
ATOM 3702 C C . LYS A 1 465 ? 14.414 15.116 -31.818 1.00 94.44 465 LYS A C 1
ATOM 3704 O O . LYS A 1 465 ? 14.521 13.922 -32.104 1.00 94.44 465 LYS A O 1
ATOM 3709 N N . LEU A 1 466 ? 13.254 15.761 -31.853 1.00 95.81 466 LEU A N 1
ATOM 3710 C CA . LEU A 1 466 ? 12.048 15.122 -32.365 1.00 95.81 466 LEU A CA 1
ATOM 3711 C C . LEU A 1 466 ? 12.225 14.766 -33.851 1.00 95.81 466 LEU A C 1
ATOM 3713 O O . LEU A 1 466 ? 12.830 15.532 -34.600 1.00 95.81 466 LEU A O 1
ATOM 3717 N N . GLN A 1 467 ? 11.725 13.607 -34.289 1.00 95.12 467 GLN A N 1
ATOM 3718 C CA . GLN A 1 467 ? 11.767 13.261 -35.711 1.00 95.12 467 GLN A CA 1
ATOM 3719 C C . GLN A 1 467 ? 10.945 14.272 -36.520 1.00 95.12 467 GLN A C 1
ATOM 3721 O O . GLN A 1 467 ? 9.862 14.674 -36.095 1.00 95.12 467 GLN A O 1
ATOM 3726 N N . THR A 1 468 ? 11.430 14.626 -37.712 1.00 92.12 468 THR A N 1
ATOM 3727 C CA . THR A 1 468 ? 10.829 15.652 -38.583 1.00 92.12 468 THR A CA 1
ATOM 3728 C C . THR A 1 468 ? 9.341 15.414 -38.859 1.00 92.12 468 THR A C 1
ATOM 3730 O O . THR A 1 468 ? 8.580 16.369 -38.942 1.00 92.12 468 THR A O 1
ATOM 3733 N N . ALA A 1 469 ? 8.903 14.151 -38.924 1.00 92.75 469 ALA A N 1
ATOM 3734 C CA . ALA A 1 469 ? 7.504 13.776 -39.147 1.00 92.75 469 ALA A CA 1
ATOM 3735 C C . ALA A 1 469 ? 6.529 14.267 -38.059 1.00 92.75 469 ALA A C 1
ATOM 3737 O O . ALA A 1 469 ? 5.339 14.391 -38.326 1.00 92.75 469 ALA A O 1
ATOM 3738 N N . TYR A 1 470 ? 7.015 14.546 -36.846 1.00 93.69 470 TYR A N 1
ATOM 3739 C CA . TYR A 1 470 ? 6.192 15.057 -35.746 1.00 93.69 470 TYR A CA 1
ATOM 3740 C C . TYR A 1 470 ? 6.347 16.564 -35.552 1.00 93.69 470 TYR A C 1
ATOM 3742 O O . TYR A 1 470 ? 5.894 17.085 -34.535 1.00 93.69 470 TYR A O 1
ATOM 3750 N N . CYS A 1 471 ? 7.007 17.261 -36.483 1.00 92.81 471 CYS A N 1
ATOM 3751 C CA . CYS A 1 471 ? 7.307 18.669 -36.315 1.00 92.81 471 CYS A CA 1
ATOM 3752 C C . CYS A 1 471 ? 6.330 19.609 -37.000 1.00 92.81 471 CYS A C 1
ATOM 3754 O O . CYS A 1 471 ? 6.090 19.495 -38.196 1.00 92.81 471 CYS A O 1
ATOM 3756 N N . GLY A 1 472 ? 5.772 20.544 -36.224 1.00 91.81 472 GLY A N 1
ATOM 3757 C CA . GLY A 1 472 ? 4.758 21.490 -36.683 1.00 91.81 472 GLY A CA 1
ATOM 3758 C C . GLY A 1 472 ? 3.377 20.865 -36.887 1.00 91.81 472 GLY A C 1
ATOM 3759 O O . GLY A 1 472 ? 2.505 21.502 -37.473 1.00 91.81 472 GLY A O 1
ATOM 3760 N N . ILE A 1 473 ? 3.163 19.626 -36.430 1.00 93.94 473 ILE A N 1
ATOM 3761 C CA . ILE A 1 473 ? 1.900 18.915 -36.638 1.00 93.94 473 ILE A CA 1
ATOM 3762 C C . ILE A 1 473 ? 0.879 19.230 -35.544 1.00 93.94 473 ILE A C 1
ATOM 3764 O O . ILE A 1 473 ? 1.222 19.498 -34.388 1.00 93.94 473 ILE A O 1
ATOM 3768 N N . THR A 1 474 ? -0.397 19.105 -35.904 1.00 94.06 474 THR A N 1
ATOM 3769 C CA . THR A 1 474 ? -1.474 18.918 -34.928 1.00 94.06 474 THR A CA 1
ATOM 3770 C C . THR A 1 474 ? -1.680 17.423 -34.721 1.00 94.06 474 THR A C 1
ATOM 3772 O O . THR A 1 474 ? -1.922 16.692 -35.677 1.00 94.06 474 THR A O 1
ATOM 3775 N N . ILE A 1 475 ? -1.546 16.966 -33.480 1.00 92.19 475 ILE A N 1
ATOM 3776 C CA . ILE A 1 475 ? -1.754 15.568 -33.095 1.00 92.19 475 ILE A CA 1
ATOM 3777 C C . ILE A 1 475 ? -3.250 15.250 -33.188 1.00 92.19 475 ILE A C 1
ATOM 3779 O O . ILE A 1 475 ? -4.067 16.045 -32.723 1.00 92.19 475 ILE A O 1
ATOM 3783 N N . ASN A 1 476 ? -3.619 14.081 -33.721 1.00 88.75 476 ASN A N 1
ATOM 3784 C CA . ASN A 1 476 ? -5.032 13.705 -33.851 1.00 88.75 476 ASN A CA 1
ATOM 3785 C C . ASN A 1 476 ? -5.631 13.254 -32.513 1.00 88.75 476 ASN A C 1
ATOM 3787 O O . ASN A 1 476 ? -6.764 13.598 -32.179 1.00 88.75 476 ASN A O 1
ATOM 3791 N N . ALA A 1 477 ? -4.863 12.495 -31.728 1.00 89.69 477 ALA A N 1
ATOM 3792 C CA . ALA A 1 477 ? -5.267 12.028 -30.408 1.00 89.69 477 ALA A CA 1
ATOM 3793 C C . ALA A 1 477 ? -4.076 11.968 -29.447 1.00 89.69 477 ALA A C 1
ATOM 3795 O O . ALA A 1 477 ? -3.006 11.478 -29.791 1.00 89.69 477 ALA A O 1
ATOM 3796 N N . LEU A 1 478 ? -4.271 12.371 -28.189 1.00 91.06 478 LEU A N 1
ATOM 3797 C CA . LEU A 1 478 ? -3.207 12.300 -27.175 1.00 91.06 478 LEU A CA 1
ATOM 3798 C C . LEU A 1 478 ? -2.791 10.859 -26.827 1.00 91.06 478 LEU A C 1
ATOM 3800 O O . LEU A 1 478 ? -1.781 10.652 -26.172 1.00 91.06 478 LEU A O 1
ATOM 3804 N N . THR A 1 479 ? -3.517 9.841 -27.284 1.00 89.56 479 THR A N 1
ATOM 3805 C CA . THR A 1 479 ? -3.089 8.437 -27.179 1.00 89.56 479 THR A CA 1
ATOM 3806 C C . THR A 1 479 ? -2.000 8.048 -28.184 1.00 89.56 479 THR A C 1
ATOM 3808 O O . THR A 1 479 ? -1.456 6.945 -28.089 1.00 89.56 479 THR A O 1
ATOM 3811 N N . GLU A 1 480 ? -1.701 8.905 -29.164 1.00 89.56 480 GLU A N 1
ATOM 3812 C CA . GLU A 1 480 ? -0.649 8.681 -30.155 1.00 89.56 480 GLU A CA 1
ATOM 3813 C C . GLU A 1 480 ? 0.751 8.823 -29.543 1.00 89.56 480 GLU A C 1
ATOM 3815 O O . GLU A 1 480 ? 0.948 9.386 -28.460 1.00 89.56 480 GLU A O 1
ATOM 3820 N N . SER A 1 481 ? 1.739 8.262 -30.243 1.00 93.31 481 SER A N 1
ATOM 3821 C CA . SER A 1 481 ? 3.146 8.348 -29.857 1.00 93.31 481 SER A CA 1
ATOM 3822 C C . SER A 1 481 ? 3.913 9.278 -30.779 1.00 93.31 481 SER A C 1
ATOM 3824 O O . SER A 1 481 ? 3.763 9.200 -31.995 1.00 93.31 481 SER A O 1
ATOM 3826 N N . ILE A 1 482 ? 4.796 10.080 -30.197 1.00 94.69 482 ILE A N 1
ATOM 3827 C CA . ILE A 1 482 ? 5.830 10.825 -30.913 1.00 94.69 482 ILE A CA 1
ATOM 3828 C C . ILE A 1 482 ? 7.179 10.129 -30.729 1.00 94.69 482 ILE A C 1
ATOM 3830 O O . ILE A 1 482 ? 7.378 9.405 -29.748 1.00 94.69 482 ILE A O 1
ATOM 3834 N N . LYS A 1 483 ? 8.110 10.325 -31.666 1.00 95.69 483 LYS A N 1
ATOM 3835 C CA . LYS A 1 483 ? 9.445 9.717 -31.596 1.00 95.69 483 LYS A CA 1
ATOM 3836 C C . LYS A 1 483 ? 10.551 10.742 -31.778 1.00 95.69 483 LYS A C 1
ATOM 3838 O O . LYS A 1 483 ? 10.425 11.657 -32.592 1.00 95.69 483 LYS A O 1
ATOM 3843 N N . CYS A 1 484 ? 11.651 10.556 -31.060 1.00 95.31 484 CYS A N 1
ATOM 3844 C CA . CYS A 1 484 ? 12.890 11.300 -31.262 1.00 95.31 484 CYS A CA 1
ATOM 3845 C C . CYS A 1 484 ? 13.921 10.484 -32.055 1.00 95.31 484 CYS A C 1
ATOM 3847 O O . CYS A 1 484 ? 13.769 9.278 -32.266 1.00 95.31 484 CYS A O 1
ATOM 3849 N N . ILE A 1 485 ? 14.972 11.153 -32.531 1.00 94.56 485 ILE A N 1
ATOM 3850 C CA . ILE A 1 485 ? 16.123 10.495 -33.154 1.00 94.56 485 ILE A CA 1
ATOM 3851 C C . ILE A 1 485 ? 16.887 9.747 -32.060 1.00 94.56 485 ILE A C 1
ATOM 3853 O O . ILE A 1 485 ? 17.368 10.363 -31.108 1.00 94.56 485 ILE A O 1
ATOM 3857 N N . ALA A 1 486 ? 16.970 8.422 -32.181 1.00 90.75 486 ALA A N 1
ATOM 3858 C CA . ALA A 1 486 ? 17.650 7.604 -31.192 1.00 90.75 486 ALA A CA 1
ATOM 3859 C C . ALA A 1 486 ? 19.172 7.812 -31.256 1.00 90.75 486 ALA A C 1
ATOM 3861 O O . ALA A 1 486 ? 19.777 7.745 -32.323 1.00 90.75 486 ALA A O 1
ATOM 3862 N N . THR A 1 487 ? 19.781 8.036 -30.099 1.00 88.00 487 THR A N 1
ATOM 3863 C CA . THR A 1 487 ? 21.213 8.220 -29.897 1.00 88.00 487 THR A CA 1
ATOM 3864 C C . THR A 1 487 ? 21.804 6.942 -29.301 1.00 88.00 487 THR A C 1
ATOM 3866 O O . THR A 1 487 ? 21.280 6.405 -28.324 1.00 88.00 487 THR A O 1
ATOM 3869 N N . SER A 1 488 ? 22.902 6.444 -29.874 1.00 80.88 488 SER A N 1
ATOM 3870 C CA . SER A 1 488 ? 23.589 5.248 -29.368 1.00 80.88 488 SER A CA 1
ATOM 3871 C C . SER A 1 488 ? 24.006 5.423 -27.903 1.00 80.88 488 SER A C 1
ATOM 3873 O O . SER A 1 488 ? 24.590 6.444 -27.546 1.00 80.88 488 SER A O 1
ATOM 3875 N N . GLY A 1 489 ? 23.727 4.420 -27.068 1.00 73.44 489 GLY A N 1
ATOM 3876 C CA . GLY A 1 489 ? 24.040 4.422 -25.634 1.00 73.44 489 GLY A CA 1
ATOM 3877 C C . GLY A 1 489 ? 23.009 5.121 -24.739 1.00 73.44 489 GLY A C 1
ATOM 3878 O O . GLY A 1 489 ? 23.082 4.963 -23.524 1.00 73.44 489 GLY A O 1
ATOM 3879 N N . ALA A 1 490 ? 22.037 5.859 -25.294 1.00 84.00 490 ALA A N 1
ATOM 3880 C CA . ALA A 1 490 ? 21.016 6.541 -24.497 1.00 84.00 490 ALA A CA 1
ATOM 3881 C C . ALA A 1 490 ? 20.038 5.534 -23.890 1.00 84.00 490 ALA A C 1
ATOM 3883 O O . ALA A 1 490 ? 19.374 4.791 -24.616 1.00 84.00 490 ALA A O 1
ATOM 3884 N N . THR A 1 491 ? 19.923 5.536 -22.562 1.00 85.00 491 THR A N 1
ATOM 3885 C CA . THR A 1 491 ? 18.992 4.656 -21.846 1.00 85.00 491 THR A CA 1
ATOM 3886 C C . THR A 1 491 ? 17.578 5.229 -21.837 1.00 85.00 491 THR A C 1
ATOM 3888 O O . THR A 1 491 ? 16.605 4.476 -21.854 1.00 85.00 491 THR A O 1
ATOM 3891 N N . GLN A 1 492 ? 17.448 6.560 -21.864 1.00 93.12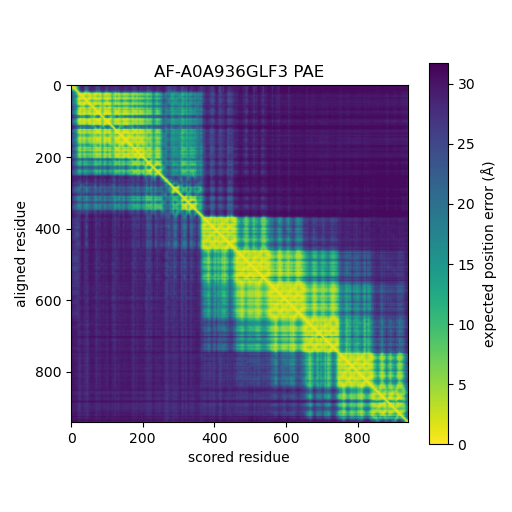 492 GLN A N 1
ATOM 3892 C CA . GLN A 1 492 ? 16.180 7.290 -21.956 1.00 93.12 492 GLN A CA 1
ATOM 3893 C C . GLN A 1 492 ? 16.382 8.622 -22.697 1.00 93.12 492 GLN A C 1
ATOM 3895 O O . GLN A 1 492 ? 17.489 8.991 -23.077 1.00 93.12 492 GLN A O 1
ATOM 3900 N N . TYR A 1 493 ? 15.301 9.368 -22.888 1.00 94.50 493 TYR A N 1
ATOM 3901 C CA . TYR A 1 493 ? 15.279 10.704 -23.468 1.00 94.50 493 TYR A CA 1
ATOM 3902 C C . TYR A 1 493 ? 14.420 11.592 -22.590 1.00 94.50 493 TYR A C 1
ATOM 3904 O O . TYR A 1 493 ? 13.331 11.199 -22.169 1.00 94.50 493 TYR A O 1
ATOM 3912 N N . GLU A 1 494 ? 14.914 12.792 -22.318 1.00 95.56 494 GLU A N 1
ATOM 3913 C CA . GLU A 1 494 ? 14.161 13.817 -21.620 1.00 95.56 494 GLU A CA 1
ATOM 3914 C C . GLU A 1 494 ? 13.480 14.714 -22.649 1.00 95.56 494 GLU A C 1
ATOM 3916 O O . GLU A 1 494 ? 14.140 15.430 -23.405 1.00 95.56 494 GLU A O 1
ATOM 3921 N N . TYR A 1 495 ? 12.153 14.667 -22.657 1.00 96.19 495 TYR A N 1
ATOM 3922 C CA . TYR A 1 495 ? 11.297 15.530 -23.451 1.00 96.19 495 TYR A CA 1
ATOM 3923 C C . TYR A 1 495 ? 10.877 16.706 -22.579 1.00 96.19 495 TYR A C 1
ATOM 3925 O O . TYR A 1 495 ? 10.306 16.526 -21.500 1.00 96.19 495 TYR A O 1
ATOM 3933 N N . THR A 1 496 ? 11.149 17.913 -23.052 1.00 96.56 496 THR A N 1
ATOM 3934 C CA . THR A 1 496 ? 10.692 19.152 -22.434 1.00 96.56 496 THR A CA 1
ATOM 3935 C C . THR A 1 496 ? 9.623 19.763 -23.320 1.00 96.56 496 THR A C 1
ATOM 3937 O O . THR A 1 496 ? 9.923 20.162 -24.436 1.00 96.56 496 THR A O 1
ATOM 3940 N N . PHE A 1 497 ? 8.399 19.867 -22.811 1.00 96.00 497 PHE A N 1
ATOM 3941 C CA . PHE A 1 497 ? 7.287 20.571 -23.439 1.00 96.00 497 PHE A CA 1
ATOM 3942 C C . PHE A 1 497 ? 7.134 21.929 -22.764 1.00 96.00 497 PHE A C 1
ATOM 3944 O O . PHE A 1 497 ? 6.969 22.000 -21.548 1.00 96.00 497 PHE A O 1
ATOM 3951 N N . VAL A 1 498 ? 7.166 23.005 -23.536 1.00 96.06 498 VAL A N 1
ATOM 3952 C CA . VAL A 1 498 ? 6.899 24.363 -23.058 1.00 96.06 498 VAL A CA 1
ATOM 3953 C C . VAL A 1 498 ? 5.622 24.836 -23.722 1.00 96.06 498 VAL A C 1
ATOM 3955 O O . VAL A 1 498 ? 5.578 24.932 -24.943 1.00 96.06 498 VAL A O 1
ATOM 3958 N N . ASP A 1 499 ? 4.575 25.089 -22.938 1.00 93.88 499 ASP A N 1
ATOM 3959 C CA . ASP A 1 499 ? 3.343 25.687 -23.462 1.00 93.88 499 ASP A CA 1
ATOM 3960 C C . ASP A 1 499 ? 3.652 27.089 -23.995 1.00 93.88 499 ASP A C 1
ATOM 3962 O O . ASP A 1 499 ? 4.112 27.954 -23.247 1.00 93.88 499 ASP A O 1
ATOM 3966 N N . ASN A 1 500 ? 3.377 27.322 -25.276 1.00 93.38 500 ASN A N 1
ATOM 3967 C CA . ASN A 1 500 ? 3.670 28.594 -25.932 1.00 93.38 500 ASN A CA 1
ATOM 3968 C C . ASN A 1 500 ? 2.816 29.757 -25.403 1.00 93.38 500 ASN A C 1
ATOM 3970 O O . ASN A 1 500 ? 3.148 30.909 -25.670 1.00 93.38 500 ASN A O 1
ATOM 3974 N N . VAL A 1 501 ? 1.726 29.477 -24.678 1.00 89.25 501 VAL A N 1
ATOM 3975 C CA . VAL A 1 501 ? 0.864 30.510 -24.086 1.00 89.25 501 VAL A CA 1
ATOM 3976 C C . VAL A 1 501 ? 1.232 30.767 -22.630 1.00 89.25 501 VAL A C 1
ATOM 3978 O O . VAL A 1 501 ? 1.502 31.904 -22.255 1.00 89.25 501 VAL A O 1
ATOM 3981 N N . SER A 1 502 ? 1.222 29.729 -21.789 1.00 88.94 502 SER A N 1
ATOM 3982 C CA . SER A 1 502 ? 1.458 29.899 -20.347 1.00 88.94 502 SER A CA 1
ATOM 3983 C C . SER A 1 502 ? 2.937 29.901 -19.950 1.00 88.94 502 SER A C 1
ATOM 3985 O O . SER A 1 502 ? 3.257 30.223 -18.808 1.00 88.94 502 SER A O 1
ATOM 3987 N N . GLY A 1 503 ? 3.841 29.487 -20.844 1.00 91.12 503 GLY A N 1
ATOM 3988 C CA . GLY A 1 503 ? 5.251 29.240 -20.525 1.00 91.12 503 GLY A CA 1
ATOM 3989 C C . GLY A 1 503 ? 5.473 28.021 -19.622 1.00 91.12 503 GLY A C 1
ATOM 3990 O O . GLY A 1 503 ? 6.608 27.738 -19.233 1.00 91.12 503 GLY A O 1
ATOM 3991 N N . LYS A 1 504 ? 4.411 27.280 -19.271 1.00 91.00 504 LYS A N 1
ATOM 3992 C CA . LYS A 1 504 ? 4.490 26.125 -18.378 1.00 91.00 504 LYS A CA 1
ATOM 3993 C C . LYS A 1 504 ? 5.377 25.046 -18.993 1.00 91.00 504 LYS A C 1
ATOM 3995 O O . LYS A 1 504 ? 5.097 24.536 -20.078 1.00 91.00 504 LYS A O 1
ATOM 4000 N N . LYS A 1 505 ? 6.420 24.673 -18.252 1.00 93.81 505 LYS A N 1
ATOM 4001 C CA . LYS A 1 505 ? 7.377 23.631 -18.622 1.00 93.81 505 LYS A CA 1
ATOM 4002 C C . LYS A 1 505 ? 6.969 22.285 -18.023 1.00 93.81 505 LYS A C 1
ATOM 4004 O O . LYS A 1 505 ? 6.809 22.167 -16.810 1.00 93.81 505 LYS A O 1
ATOM 4009 N N . ILE A 1 506 ? 6.841 21.270 -18.869 1.00 93.88 506 ILE A N 1
ATOM 4010 C CA . ILE A 1 506 ? 6.588 19.877 -18.497 1.00 93.88 506 ILE A CA 1
ATOM 4011 C C . ILE A 1 506 ? 7.790 19.061 -18.959 1.00 93.88 506 ILE A C 1
ATOM 4013 O O . ILE A 1 506 ? 8.144 19.085 -20.135 1.00 93.88 506 ILE A O 1
ATOM 4017 N N . VAL A 1 507 ? 8.425 18.349 -18.034 1.00 94.94 507 VAL A N 1
ATOM 4018 C CA . VAL A 1 507 ? 9.596 17.515 -18.317 1.00 94.94 507 VAL A CA 1
ATOM 4019 C C . VAL A 1 507 ? 9.240 16.068 -18.031 1.00 94.94 507 VAL A C 1
ATOM 4021 O O . VAL A 1 507 ? 8.723 15.758 -16.959 1.00 94.94 507 VAL A O 1
ATOM 4024 N N . ILE A 1 508 ? 9.509 15.183 -18.985 1.00 95.19 508 ILE A N 1
ATOM 4025 C CA . ILE A 1 508 ? 9.264 13.749 -18.842 1.00 95.19 508 ILE A CA 1
ATOM 4026 C C . ILE A 1 508 ? 10.407 12.955 -19.459 1.00 95.19 508 ILE A C 1
ATOM 4028 O O . ILE A 1 508 ? 10.900 13.289 -20.536 1.00 95.19 508 ILE A O 1
ATOM 4032 N N . LYS A 1 509 ? 10.808 11.879 -18.783 1.00 94.19 509 LYS A N 1
ATOM 4033 C CA . LYS A 1 509 ? 11.757 10.905 -19.316 1.00 94.19 509 LYS A CA 1
ATOM 4034 C C . LYS A 1 509 ? 11.008 9.698 -19.862 1.00 94.19 509 LYS A C 1
ATOM 4036 O O . LYS A 1 509 ? 10.103 9.182 -19.209 1.00 94.19 509 LYS A O 1
ATOM 4041 N N . ASN A 1 510 ? 11.355 9.269 -21.066 1.00 94.69 510 ASN A N 1
ATOM 4042 C CA . ASN A 1 510 ? 10.807 8.066 -21.687 1.00 94.69 510 ASN A CA 1
ATOM 4043 C C . ASN A 1 510 ? 11.841 7.471 -22.650 1.00 94.69 510 ASN A C 1
ATOM 4045 O O . ASN A 1 510 ? 12.902 8.049 -22.867 1.00 94.69 510 ASN A O 1
ATOM 4049 N N . LEU A 1 511 ? 11.540 6.328 -23.251 1.00 94.56 511 LEU A N 1
ATOM 4050 C CA . LEU A 1 511 ? 12.301 5.804 -24.377 1.00 94.56 511 LEU A CA 1
ATOM 4051 C C . LEU A 1 511 ? 12.198 6.749 -25.590 1.00 94.56 511 LEU A C 1
ATOM 4053 O O . LEU A 1 511 ? 11.527 7.787 -25.568 1.00 94.56 511 LEU A O 1
ATOM 4057 N N . SER A 1 512 ? 12.847 6.378 -26.692 1.00 94.00 512 SER A N 1
ATOM 4058 C CA . SER A 1 512 ? 12.820 7.154 -27.943 1.00 94.00 512 SER A CA 1
ATOM 4059 C C . SER A 1 512 ? 11.421 7.308 -28.553 1.00 94.00 512 SER A C 1
ATOM 4061 O O . SER A 1 512 ? 11.236 8.079 -29.491 1.00 94.00 512 SER A O 1
ATOM 4063 N N . THR A 1 513 ? 10.434 6.573 -28.034 1.00 95.56 513 THR A N 1
ATOM 4064 C CA . THR A 1 513 ? 9.011 6.698 -28.353 1.00 95.56 513 THR A CA 1
ATOM 4065 C C . THR A 1 513 ? 8.248 7.117 -27.098 1.00 95.56 513 THR A C 1
ATOM 4067 O O . THR A 1 513 ? 8.313 6.435 -26.077 1.00 95.56 513 THR A O 1
ATOM 4070 N N . LEU A 1 514 ? 7.490 8.209 -27.185 1.00 94.75 514 LEU A N 1
ATOM 4071 C CA . LEU A 1 514 ? 6.707 8.774 -26.089 1.00 94.75 514 LEU A CA 1
ATOM 4072 C C . LEU A 1 514 ? 5.231 8.856 -26.480 1.00 94.75 514 LEU A C 1
ATOM 4074 O O . LEU A 1 514 ? 4.873 9.591 -27.397 1.00 94.75 514 LEU A O 1
ATOM 4078 N N . ARG A 1 515 ? 4.363 8.153 -25.746 1.00 93.31 515 ARG A N 1
ATOM 4079 C CA . ARG A 1 515 ? 2.912 8.379 -25.816 1.00 93.31 515 ARG A CA 1
ATOM 4080 C C . ARG A 1 515 ? 2.535 9.667 -25.091 1.00 93.31 515 ARG A C 1
ATOM 4082 O O . ARG A 1 515 ? 2.928 9.855 -23.937 1.00 93.31 515 ARG A O 1
ATOM 4089 N N . LEU A 1 516 ? 1.750 10.525 -25.737 1.00 92.06 516 LEU A N 1
ATOM 4090 C CA . LEU A 1 516 ? 1.403 11.838 -25.183 1.00 92.06 516 LEU A CA 1
ATOM 4091 C C . LEU A 1 516 ? 0.460 11.747 -23.971 1.00 92.06 516 LEU A C 1
ATOM 4093 O O . LEU A 1 516 ? 0.538 12.581 -23.077 1.00 92.06 516 LEU A O 1
ATOM 4097 N N . ASP A 1 517 ? -0.335 10.680 -23.863 1.00 89.69 517 ASP A N 1
ATOM 4098 C CA . ASP A 1 517 ? -1.214 10.397 -22.721 1.00 89.69 517 ASP A CA 1
ATOM 4099 C C . ASP A 1 517 ? -0.455 10.101 -21.417 1.00 89.69 517 ASP A C 1
ATOM 4101 O O . ASP A 1 517 ? -1.035 10.147 -20.329 1.00 89.69 517 ASP A O 1
ATOM 4105 N N . LYS A 1 518 ? 0.851 9.818 -21.514 1.00 89.56 518 LYS A N 1
ATOM 4106 C CA . LYS A 1 518 ? 1.761 9.666 -20.371 1.00 89.56 518 LYS A CA 1
ATOM 4107 C C . LYS A 1 518 ? 2.403 10.979 -19.940 1.00 89.56 518 LYS A C 1
ATOM 4109 O O . LYS A 1 518 ? 2.969 11.038 -18.851 1.00 89.56 518 LYS A O 1
ATOM 4114 N N . VAL A 1 519 ? 2.304 12.027 -20.753 1.00 90.25 519 VAL A N 1
ATOM 4115 C CA . VAL A 1 519 ? 2.806 13.357 -20.412 1.00 90.25 519 VAL A CA 1
ATOM 4116 C C . VAL A 1 519 ? 1.765 14.034 -19.528 1.00 90.25 519 VAL A C 1
ATOM 4118 O O . VAL A 1 519 ? 0.765 14.588 -19.992 1.00 90.25 519 VAL A O 1
ATOM 4121 N N . ALA A 1 520 ? 1.975 13.930 -18.216 1.00 73.44 520 ALA A N 1
ATOM 4122 C CA . ALA A 1 520 ? 1.059 14.489 -17.238 1.00 73.44 520 ALA A CA 1
ATOM 4123 C C . ALA A 1 520 ? 0.853 15.992 -17.490 1.00 73.44 520 ALA A C 1
ATOM 4125 O O . ALA A 1 520 ? 1.809 16.745 -17.671 1.00 73.44 520 ALA A O 1
ATOM 4126 N N . THR A 1 521 ? -0.404 16.436 -17.438 1.00 82.25 521 THR A N 1
ATOM 4127 C CA . THR A 1 521 ? -0.808 17.851 -17.526 1.00 82.25 521 THR A CA 1
ATOM 4128 C C . THR A 1 521 ? -0.648 18.542 -18.883 1.00 82.25 521 THR A C 1
ATOM 4130 O O . THR A 1 521 ? -0.753 19.769 -18.931 1.00 82.25 521 THR A O 1
ATOM 4133 N N . LEU A 1 522 ? -0.444 17.793 -19.976 1.00 90.00 522 LEU A N 1
ATOM 4134 C CA . LEU A 1 522 ? -0.751 18.341 -21.301 1.00 90.00 522 LEU A CA 1
ATOM 4135 C C . LEU A 1 522 ? -2.219 18.764 -21.344 1.00 90.00 522 LEU A C 1
ATOM 4137 O O . LEU A 1 522 ? -3.085 18.052 -20.845 1.00 90.00 522 LEU A O 1
ATOM 4141 N N . GLU A 1 523 ? -2.487 19.911 -21.948 1.00 90.81 523 GLU A N 1
ATOM 4142 C CA . GLU A 1 523 ? -3.833 20.428 -22.143 1.00 90.81 523 GLU A CA 1
ATOM 4143 C C . GLU A 1 523 ? -4.222 20.314 -23.618 1.00 90.81 523 GLU A C 1
ATOM 4145 O O . GLU A 1 523 ? -3.393 20.478 -24.516 1.00 90.81 523 GLU A O 1
ATOM 4150 N N . TYR A 1 524 ? -5.500 20.044 -23.869 1.00 92.75 524 TYR A N 1
ATOM 4151 C CA . TYR A 1 524 ? -6.100 20.128 -25.201 1.00 92.75 524 TYR A CA 1
ATOM 4152 C C . TYR A 1 524 ? -6.134 21.579 -25.706 1.00 92.75 524 TYR A C 1
ATOM 4154 O O . TYR A 1 524 ? -6.276 22.514 -24.917 1.00 92.75 524 TYR A O 1
ATOM 4162 N N . GLY A 1 525 ? -6.033 21.760 -27.025 1.00 90.50 525 GLY A N 1
ATOM 4163 C CA . GLY A 1 525 ? -6.068 23.063 -27.693 1.00 90.50 525 GLY A CA 1
ATOM 4164 C C . GLY A 1 525 ? -4.848 23.950 -27.433 1.00 90.50 525 GLY A C 1
ATOM 4165 O O . GLY A 1 525 ? -4.965 25.174 -27.476 1.00 90.50 525 GLY A O 1
ATOM 4166 N N . ARG A 1 526 ? -3.688 23.358 -27.135 1.00 91.88 526 ARG A N 1
ATOM 4167 C CA . ARG A 1 526 ? -2.433 24.071 -26.853 1.00 91.88 526 ARG A CA 1
ATOM 4168 C C . ARG A 1 526 ? -1.350 23.711 -27.855 1.00 91.88 526 ARG A C 1
ATOM 4170 O O . ARG A 1 526 ? -1.298 22.590 -28.351 1.00 91.88 526 ARG A O 1
ATOM 4177 N N . THR A 1 527 ? -0.433 24.644 -28.077 1.00 94.94 527 THR A N 1
ATOM 4178 C CA . THR A 1 527 ? 0.799 24.393 -28.828 1.00 94.94 527 THR A CA 1
ATOM 4179 C C . THR A 1 527 ? 1.973 24.382 -27.865 1.00 94.94 527 THR A C 1
ATOM 4181 O O . THR A 1 527 ? 2.179 25.346 -27.128 1.00 94.94 527 THR A O 1
ATOM 4184 N N . TYR A 1 528 ? 2.745 23.300 -27.890 1.00 95.38 528 TYR A N 1
ATOM 4185 C CA . TYR A 1 528 ? 3.930 23.118 -27.066 1.00 95.38 528 TYR A CA 1
ATOM 4186 C C . TYR A 1 528 ? 5.184 23.156 -27.928 1.00 95.38 528 TYR A C 1
ATOM 4188 O O . TYR A 1 528 ? 5.271 22.445 -28.928 1.00 95.38 528 TYR A O 1
ATOM 4196 N N . THR A 1 529 ? 6.179 23.929 -27.505 1.00 97.00 529 THR A N 1
ATOM 4197 C CA . THR A 1 529 ? 7.550 23.795 -27.99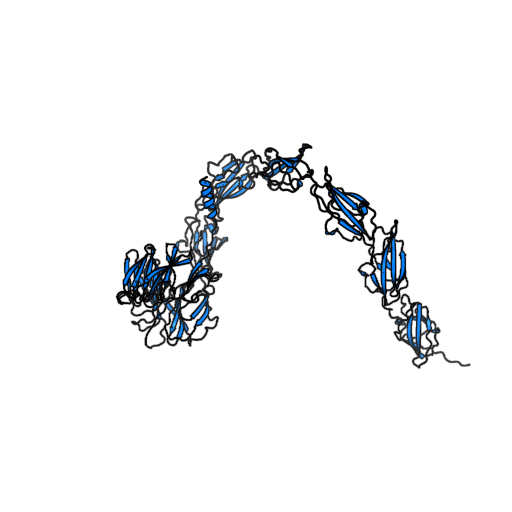8 1.00 97.00 529 THR A CA 1
ATOM 4198 C C . THR A 1 529 ? 8.221 22.635 -27.272 1.00 97.00 529 THR A C 1
ATOM 4200 O O . THR A 1 529 ? 8.359 22.647 -26.050 1.00 97.00 529 THR A O 1
ATOM 4203 N N . VAL A 1 530 ? 8.622 21.622 -28.029 1.00 96.75 530 VAL A N 1
ATOM 4204 C CA . VAL A 1 530 ? 9.243 20.387 -27.568 1.00 96.75 530 VAL A CA 1
ATOM 4205 C C . VAL A 1 530 ? 10.729 20.406 -27.890 1.00 96.75 530 VAL A C 1
ATOM 4207 O O . VAL A 1 530 ? 11.127 20.546 -29.047 1.00 96.75 530 VAL A O 1
ATOM 4210 N N . THR A 1 531 ? 11.558 20.222 -26.870 1.00 96.94 531 THR A N 1
ATOM 4211 C CA . THR A 1 531 ? 12.972 19.868 -27.028 1.00 96.94 531 THR A CA 1
ATOM 4212 C C . THR A 1 531 ? 13.204 18.477 -26.464 1.00 96.94 531 THR A C 1
ATOM 4214 O O . THR A 1 531 ? 12.522 18.047 -25.531 1.00 96.94 531 THR A O 1
ATOM 4217 N N . VAL A 1 532 ? 14.148 17.747 -27.051 1.00 96.62 532 VAL A N 1
ATOM 4218 C CA . VAL A 1 532 ? 14.494 16.394 -26.610 1.00 96.62 532 VAL A CA 1
ATOM 4219 C C . VAL A 1 532 ? 15.993 16.328 -26.418 1.00 96.62 532 VAL A C 1
ATOM 4221 O O . VAL A 1 532 ? 16.726 16.787 -27.282 1.00 96.62 532 VAL A O 1
ATOM 4224 N N . ARG A 1 533 ? 16.456 15.757 -25.309 1.00 94.06 533 ARG A N 1
ATOM 4225 C CA . ARG A 1 533 ? 17.877 15.447 -25.110 1.00 94.06 533 ARG A CA 1
ATOM 4226 C C . ARG A 1 533 ? 18.049 14.001 -24.648 1.00 94.06 533 ARG A C 1
ATOM 4228 O O . ARG A 1 533 ? 17.212 13.519 -23.880 1.00 94.06 533 ARG A O 1
ATOM 4235 N N . PRO A 1 534 ? 19.091 13.292 -25.109 1.00 92.00 534 PRO A N 1
ATOM 4236 C CA . PRO A 1 534 ? 19.334 11.926 -24.675 1.00 92.00 534 PRO A CA 1
ATOM 4237 C C . PRO A 1 534 ? 19.822 11.917 -23.220 1.00 92.00 534 PRO A C 1
ATOM 4239 O O . PRO A 1 534 ? 20.544 12.817 -22.785 1.00 92.00 534 PRO A O 1
ATOM 4242 N N . VAL A 1 535 ? 19.395 10.912 -22.462 1.00 88.12 535 VAL A N 1
ATOM 4243 C CA . VAL A 1 535 ? 19.747 10.693 -21.056 1.00 88.12 535 VAL A CA 1
ATOM 4244 C C . VAL A 1 535 ? 20.512 9.384 -20.950 1.00 88.12 535 VAL A C 1
ATOM 4246 O O . VAL A 1 535 ? 20.101 8.356 -21.493 1.00 88.12 535 VAL A O 1
ATOM 4249 N N . PHE A 1 536 ? 21.612 9.431 -20.212 1.00 81.38 536 PHE A N 1
ATOM 4250 C CA . PHE A 1 536 ? 22.542 8.330 -20.050 1.00 81.38 536 PHE A CA 1
ATOM 4251 C C . PHE A 1 536 ? 22.840 8.134 -18.569 1.00 81.38 536 PHE A C 1
ATOM 4253 O O . PHE A 1 536 ? 23.654 8.866 -18.020 1.00 81.38 536 PHE A O 1
ATOM 4260 N N . ASN A 1 537 ? 22.133 7.213 -17.911 1.00 66.44 537 ASN A N 1
ATOM 4261 C CA . ASN A 1 537 ? 22.327 6.868 -16.492 1.00 66.44 537 ASN A CA 1
ATOM 4262 C C . ASN A 1 537 ? 22.614 8.089 -15.583 1.00 66.44 537 ASN A C 1
ATOM 4264 O O . ASN A 1 537 ? 23.520 8.076 -14.764 1.00 66.44 537 ASN A O 1
ATOM 4268 N N . ASN A 1 538 ? 21.786 9.137 -15.738 1.00 66.94 538 ASN A N 1
ATOM 4269 C CA . ASN A 1 538 ? 21.798 10.446 -15.053 1.00 66.94 538 ASN A CA 1
ATOM 4270 C C . ASN A 1 538 ? 22.716 11.553 -15.603 1.00 66.94 538 ASN A C 1
ATOM 4272 O O . ASN A 1 538 ? 22.550 12.705 -15.196 1.00 66.94 538 ASN A O 1
ATOM 4276 N N . SER A 1 539 ? 23.554 11.272 -16.597 1.00 74.88 539 SER A N 1
ATOM 4277 C CA . SER A 1 539 ? 24.187 12.296 -17.437 1.00 74.88 539 SER A CA 1
ATOM 4278 C C . SER A 1 539 ? 23.280 12.687 -18.610 1.00 74.88 539 SER A C 1
ATOM 4280 O O . SER A 1 539 ? 22.490 11.885 -19.115 1.00 74.88 539 SER A O 1
ATOM 4282 N N . TYR A 1 540 ? 23.375 13.941 -19.054 1.00 83.38 540 TYR A N 1
ATOM 4283 C CA . TYR A 1 540 ? 22.524 14.491 -20.111 1.00 83.38 540 TYR A CA 1
ATOM 4284 C C . TYR A 1 540 ? 23.358 14.841 -21.337 1.00 83.38 540 TYR A C 1
ATOM 4286 O O . TYR A 1 540 ? 24.385 15.507 -21.225 1.00 83.38 540 TYR A O 1
ATOM 4294 N N . GLY A 1 541 ? 22.885 14.416 -22.506 1.00 84.81 541 GLY A N 1
ATOM 4295 C CA . GLY A 1 541 ? 23.313 15.000 -23.767 1.00 84.81 541 GLY A CA 1
ATOM 4296 C C . GLY A 1 541 ? 22.646 16.353 -24.020 1.00 84.81 541 GLY A C 1
ATOM 4297 O O . GLY A 1 541 ? 21.907 16.884 -23.184 1.00 84.81 541 GLY A O 1
ATOM 4298 N N . ASN A 1 542 ? 22.871 16.890 -25.213 1.00 87.88 542 ASN A N 1
ATOM 4299 C CA . ASN A 1 542 ? 22.307 18.166 -25.638 1.00 87.88 542 ASN A CA 1
ATOM 4300 C C . ASN A 1 542 ? 21.041 17.967 -26.483 1.00 87.88 542 ASN A C 1
ATOM 4302 O O . ASN A 1 542 ? 20.835 16.929 -27.111 1.00 87.88 542 ASN A O 1
ATOM 4306 N N . SER A 1 543 ? 20.171 18.972 -26.508 1.00 90.25 543 SER A N 1
ATOM 4307 C CA . SER A 1 543 ? 19.066 19.016 -27.469 1.00 90.25 543 SER A CA 1
ATOM 4308 C C . SER A 1 543 ? 19.541 19.606 -28.792 1.00 90.25 543 SER A C 1
ATOM 4310 O O . SER A 1 543 ? 20.124 20.690 -28.794 1.00 90.25 543 SER A O 1
ATOM 4312 N N . ASP A 1 544 ? 19.255 18.935 -29.905 1.00 90.69 544 ASP A N 1
ATOM 4313 C CA . ASP A 1 544 ? 19.510 19.439 -31.260 1.00 90.69 544 ASP A CA 1
ATOM 4314 C C . ASP A 1 544 ? 18.262 20.144 -31.814 1.00 90.69 544 ASP A C 1
ATOM 4316 O O . ASP A 1 544 ? 17.482 19.599 -32.590 1.00 90.69 544 ASP A O 1
ATOM 4320 N N . GLY A 1 545 ? 18.038 21.379 -31.376 1.00 88.00 545 GLY A N 1
ATOM 4321 C CA . GLY A 1 545 ? 16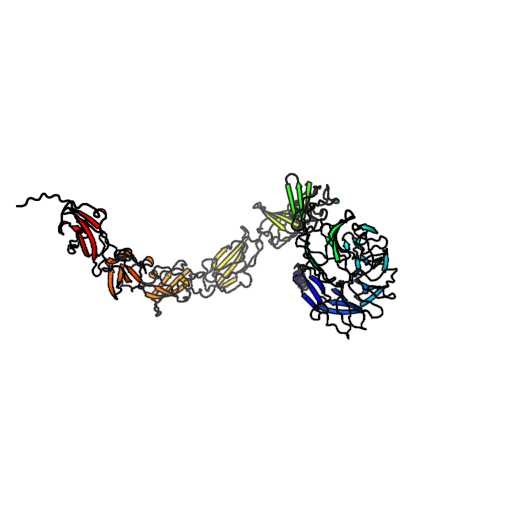.904 22.187 -31.822 1.00 88.00 545 GLY A CA 1
ATOM 4322 C C . GLY A 1 545 ? 15.590 21.908 -31.087 1.00 88.00 545 GLY A C 1
ATOM 4323 O O . GLY A 1 545 ? 15.483 21.059 -30.197 1.00 88.00 545 GLY A O 1
ATOM 4324 N N . SER A 1 546 ? 14.581 22.699 -31.441 1.00 92.19 546 SER A N 1
ATOM 4325 C CA . SER A 1 546 ? 13.235 22.654 -30.878 1.00 92.19 546 SER A CA 1
ATOM 4326 C C . SER A 1 546 ? 12.203 22.488 -31.981 1.00 92.19 546 SER A C 1
ATOM 4328 O O . SER A 1 546 ? 12.466 22.721 -33.161 1.00 92.19 546 SER A O 1
ATOM 4330 N N . CYS A 1 547 ? 11.022 22.035 -31.588 1.00 91.81 547 CYS A N 1
ATOM 4331 C CA . CYS A 1 547 ? 9.978 21.677 -32.520 1.00 91.81 547 CYS A CA 1
ATOM 4332 C C . CYS A 1 547 ? 8.600 21.899 -31.895 1.00 91.81 547 CYS A C 1
ATOM 4334 O O . CYS A 1 547 ? 8.435 21.627 -30.713 1.00 91.81 547 CYS A O 1
ATOM 4336 N N . THR A 1 548 ? 7.601 22.375 -32.638 1.00 95.88 548 THR A N 1
ATOM 4337 C CA . THR A 1 548 ? 6.252 22.572 -32.087 1.00 95.88 548 THR A CA 1
ATOM 4338 C C . THR A 1 548 ? 5.344 21.372 -32.340 1.00 95.88 548 THR A C 1
ATOM 4340 O O . THR A 1 548 ? 5.382 20.767 -33.410 1.00 95.88 548 THR A O 1
ATOM 4343 N N . ILE A 1 549 ? 4.497 21.055 -31.359 1.00 95.75 549 ILE A N 1
ATOM 4344 C CA . ILE A 1 549 ? 3.345 20.163 -31.522 1.00 95.75 549 ILE A CA 1
ATOM 4345 C C . ILE A 1 549 ? 2.085 20.872 -31.030 1.00 95.75 549 ILE A C 1
ATOM 4347 O O . ILE A 1 549 ? 2.116 21.546 -29.998 1.00 95.75 549 ILE A O 1
ATOM 4351 N N . THR A 1 550 ? 0.970 20.700 -31.731 1.00 95.56 550 THR A N 1
ATOM 4352 C CA . THR A 1 550 ? -0.336 21.223 -31.307 1.00 95.56 550 THR A CA 1
ATOM 4353 C C . THR A 1 550 ? -1.233 20.071 -30.865 1.00 95.56 550 THR A C 1
ATOM 4355 O O . THR A 1 550 ? -1.387 19.082 -31.579 1.00 95.56 550 THR A O 1
ATOM 4358 N N . THR A 1 551 ? -1.800 20.158 -29.661 1.00 94.12 551 THR A N 1
ATOM 4359 C CA . THR A 1 551 ? -2.752 19.169 -29.138 1.00 94.12 551 THR A CA 1
ATOM 4360 C C . THR A 1 551 ? -4.141 19.376 -29.757 1.00 94.12 551 THR A C 1
ATOM 4362 O O . THR A 1 551 ? -4.463 20.492 -30.177 1.00 94.12 551 THR A O 1
ATOM 4365 N N . PRO A 1 552 ? -4.995 18.334 -29.814 1.00 92.81 552 PRO A N 1
ATOM 4366 C CA . PRO A 1 552 ? -6.317 18.451 -30.426 1.00 92.81 552 PRO A CA 1
ATOM 4367 C C . PRO A 1 552 ? -7.141 19.583 -29.801 1.00 92.81 552 PRO A C 1
ATOM 4369 O O . PRO A 1 552 ? -7.195 19.708 -28.577 1.00 92.81 552 PRO A O 1
ATOM 4372 N N . ALA A 1 553 ? -7.824 20.380 -30.625 1.00 91.62 553 ALA A N 1
ATOM 4373 C CA . ALA A 1 553 ? -8.645 21.507 -30.166 1.00 91.62 553 ALA A CA 1
ATOM 4374 C C . ALA A 1 553 ? -9.930 21.082 -29.429 1.00 91.62 553 ALA A C 1
ATOM 4376 O O . ALA A 1 553 ? -10.569 21.895 -28.765 1.00 91.62 553 ALA A O 1
ATOM 4377 N N . THR A 1 554 ? -10.317 19.811 -29.539 1.00 92.06 554 THR A N 1
ATOM 4378 C CA . THR A 1 554 ? -11.528 19.254 -28.931 1.00 92.06 554 THR A CA 1
ATOM 4379 C C . THR A 1 554 ? -11.187 18.113 -27.985 1.00 92.06 554 THR A C 1
ATOM 4381 O O . THR A 1 554 ? -10.418 17.217 -28.333 1.00 92.06 554 THR A O 1
ATOM 4384 N N . ILE A 1 555 ? -11.816 18.107 -26.809 1.00 92.81 555 ILE A N 1
ATOM 4385 C CA . ILE A 1 555 ? -11.726 16.996 -25.856 1.00 92.81 555 ILE A CA 1
ATOM 4386 C C . ILE A 1 555 ? -12.677 15.878 -26.318 1.00 92.81 555 ILE A C 1
ATOM 4388 O O . ILE A 1 555 ? -13.849 16.179 -26.574 1.00 92.81 555 ILE A O 1
ATOM 4392 N N . PRO A 1 556 ? -12.234 14.607 -26.391 1.00 93.00 556 PRO A N 1
ATOM 4393 C CA . PRO A 1 556 ? -13.121 13.486 -26.684 1.00 93.00 556 PRO A CA 1
ATOM 4394 C C . PRO A 1 556 ? -14.276 13.400 -25.679 1.00 93.00 556 PRO A C 1
ATOM 4396 O O . PRO A 1 556 ? -14.125 13.710 -24.496 1.00 93.00 556 PRO A O 1
ATOM 4399 N N . THR A 1 557 ? -15.444 12.961 -26.136 1.00 94.94 557 THR A N 1
ATOM 4400 C CA . THR A 1 557 ? -16.593 12.734 -25.253 1.00 94.94 557 THR A CA 1
ATOM 4401 C C . THR A 1 557 ? -16.352 11.530 -24.341 1.00 94.94 557 THR A C 1
ATOM 4403 O O . THR A 1 557 ? -15.749 10.545 -24.758 1.00 94.94 557 THR A O 1
ATOM 4406 N N . THR A 1 558 ? -16.873 11.576 -23.114 1.00 95.50 558 THR A N 1
ATOM 4407 C CA . THR A 1 558 ? -16.871 10.452 -22.164 1.00 95.50 558 THR A CA 1
ATOM 4408 C C . THR A 1 558 ? -18.281 10.188 -21.656 1.00 95.50 558 THR A C 1
ATOM 4410 O O . THR A 1 558 ? -19.126 11.082 -21.643 1.00 95.50 558 THR A O 1
ATOM 4413 N N . ARG A 1 559 ? -18.535 8.954 -21.234 1.00 95.19 559 ARG A N 1
ATOM 4414 C CA . ARG A 1 559 ? -19.815 8.479 -20.712 1.00 95.19 559 ARG A CA 1
ATOM 4415 C C . ARG A 1 559 ? -19.596 7.558 -19.523 1.00 95.19 559 ARG A C 1
ATOM 4417 O O . ARG A 1 559 ? -18.467 7.156 -19.261 1.00 95.19 559 ARG A O 1
ATOM 4424 N N . LEU A 1 560 ? -20.672 7.213 -18.816 1.00 96.75 560 LEU A N 1
ATOM 4425 C CA . LEU A 1 560 ? -20.620 6.176 -17.784 1.00 96.75 560 LEU A CA 1
ATOM 4426 C C . LEU A 1 560 ? -20.037 4.883 -18.365 1.00 96.75 560 LEU A C 1
ATOM 4428 O O . LEU A 1 560 ? -20.377 4.501 -19.484 1.00 96.75 560 LEU A O 1
ATOM 4432 N N . SER A 1 561 ? -19.150 4.229 -17.625 1.00 96.62 561 SER A N 1
ATOM 4433 C CA . SER A 1 561 ? -18.596 2.926 -17.988 1.00 96.62 561 SER A CA 1
ATOM 4434 C C . SER A 1 561 ? -19.602 1.820 -17.669 1.00 96.62 561 SER A C 1
ATOM 4436 O O . SER A 1 561 ? -20.457 1.980 -16.796 1.00 96.62 561 SER A O 1
ATOM 4438 N N . GLU A 1 562 ? -19.500 0.680 -18.348 1.00 93.38 562 GLU A N 1
ATOM 4439 C CA . GLU A 1 562 ? -20.205 -0.527 -17.898 1.00 93.38 562 GLU A CA 1
ATOM 4440 C C . GLU A 1 562 ? -19.627 -0.999 -16.550 1.00 93.38 562 GLU A C 1
ATOM 4442 O O . GLU A 1 562 ? -18.417 -0.861 -16.343 1.00 93.38 562 GLU A O 1
ATOM 4447 N N . PRO A 1 563 ? -20.440 -1.545 -15.623 1.00 93.94 563 PRO A N 1
ATOM 4448 C CA . PRO A 1 563 ? -21.876 -1.850 -15.727 1.00 93.94 563 PRO A CA 1
ATOM 4449 C C . PRO A 1 563 ? -22.795 -0.727 -15.205 1.00 93.94 563 PRO A C 1
ATOM 4451 O O . PRO A 1 563 ? -23.959 -0.962 -14.896 1.00 93.94 563 PRO A O 1
ATOM 4454 N N . TYR A 1 564 ? -22.286 0.495 -15.026 1.00 95.25 564 TYR A N 1
ATOM 4455 C CA . TYR A 1 564 ? -23.022 1.555 -14.328 1.00 95.25 564 TYR A CA 1
ATOM 4456 C C . TYR A 1 564 ? -24.157 2.159 -15.157 1.00 95.25 564 TYR A C 1
ATOM 4458 O O . TYR A 1 564 ? -24.986 2.888 -14.626 1.00 95.25 564 TYR A O 1
ATOM 4466 N N . ARG A 1 565 ? -24.218 1.903 -16.461 1.00 94.94 565 ARG A N 1
ATOM 4467 C CA . ARG A 1 565 ? -25.244 2.479 -17.335 1.00 94.94 565 ARG A CA 1
ATOM 4468 C C . ARG A 1 565 ? -26.618 1.908 -16.981 1.00 94.94 565 ARG A C 1
ATOM 4470 O O . ARG A 1 565 ? -26.799 0.698 -16.985 1.00 94.94 565 ARG A O 1
ATOM 4477 N N . ASN A 1 566 ? -27.602 2.776 -16.726 1.00 94.69 566 ASN A N 1
ATOM 4478 C CA . ASN A 1 566 ? -28.978 2.367 -16.392 1.00 94.69 566 ASN A CA 1
ATOM 4479 C C . ASN A 1 566 ? -29.080 1.531 -15.102 1.00 94.69 566 ASN A C 1
ATOM 4481 O O . ASN A 1 566 ? -30.026 0.768 -14.925 1.00 94.69 566 ASN A O 1
ATOM 4485 N N . MET A 1 567 ? -28.111 1.687 -14.193 1.00 94.94 567 MET A N 1
ATOM 4486 C CA . MET A 1 567 ? -28.007 0.904 -12.966 1.00 94.94 567 MET A CA 1
ATOM 4487 C C . MET A 1 567 ? -28.962 1.397 -11.866 1.00 94.94 567 MET A C 1
ATOM 4489 O O . MET A 1 567 ? -29.156 2.599 -11.663 1.00 94.94 567 MET A O 1
ATOM 4493 N N . GLN A 1 568 ? -29.495 0.447 -11.095 1.00 95.81 568 GLN A N 1
ATOM 4494 C CA . GLN A 1 568 ? -30.103 0.688 -9.787 1.00 95.81 568 GLN A CA 1
ATOM 4495 C C . GLN A 1 568 ? -29.001 0.679 -8.717 1.00 95.81 568 GLN A C 1
ATOM 4497 O O . GLN A 1 568 ? -28.345 -0.343 -8.505 1.00 95.81 568 GLN A O 1
ATOM 4502 N N . LEU A 1 569 ? -28.780 1.802 -8.036 1.00 95.00 569 LEU A N 1
ATOM 4503 C CA . LEU A 1 569 ? -27.803 1.878 -6.953 1.00 95.00 569 LEU A CA 1
ATOM 4504 C C . LEU A 1 569 ? -28.295 1.121 -5.721 1.00 95.00 569 LEU A C 1
ATOM 4506 O O . LEU A 1 569 ? -29.476 1.163 -5.375 1.00 95.00 569 LEU A O 1
ATOM 4510 N N . THR A 1 570 ? -27.356 0.499 -5.014 1.00 91.25 570 THR A N 1
ATOM 4511 C CA . THR A 1 570 ? -27.596 -0.113 -3.702 1.00 91.25 570 THR A CA 1
ATOM 4512 C C . THR A 1 570 ? -27.505 0.910 -2.570 1.00 91.25 570 THR A C 1
ATOM 4514 O O . THR A 1 570 ? -28.212 0.780 -1.574 1.00 91.25 570 THR A O 1
ATOM 4517 N N . ALA A 1 571 ? -26.693 1.961 -2.733 1.00 91.44 571 ALA A N 1
ATOM 4518 C CA . ALA A 1 571 ? -26.571 3.077 -1.799 1.00 91.44 571 ALA A CA 1
ATOM 4519 C C . ALA A 1 571 ? -26.213 4.386 -2.530 1.00 91.44 571 ALA A C 1
ATOM 4521 O O . ALA A 1 571 ? -25.672 4.379 -3.633 1.00 91.44 571 ALA A O 1
ATOM 4522 N N . LEU A 1 572 ? -26.475 5.546 -1.918 1.00 91.81 572 LEU A N 1
ATOM 4523 C CA . LEU A 1 572 ? -26.146 6.842 -2.539 1.00 91.81 572 LEU A CA 1
ATOM 4524 C C . LEU A 1 572 ? -24.634 7.114 -2.651 1.00 91.81 572 LEU A C 1
ATOM 4526 O O . LEU A 1 572 ? -24.220 7.925 -3.481 1.00 91.81 572 LEU A O 1
ATOM 4530 N N . ASN A 1 573 ? -23.818 6.444 -1.833 1.00 93.19 573 ASN A N 1
ATOM 4531 C CA . ASN A 1 573 ? -22.354 6.487 -1.890 1.00 93.19 573 ASN A CA 1
ATOM 4532 C C . ASN A 1 573 ? -21.746 5.379 -2.764 1.00 93.19 573 ASN A C 1
ATOM 4534 O O . ASN A 1 573 ? -20.530 5.195 -2.744 1.00 93.19 573 ASN A O 1
ATOM 4538 N N . THR A 1 574 ? -22.547 4.635 -3.533 1.00 95.12 574 THR A N 1
ATOM 4539 C CA . THR A 1 574 ? -22.007 3.710 -4.532 1.00 95.12 574 THR A CA 1
ATOM 4540 C C . THR A 1 574 ? -21.161 4.494 -5.538 1.00 95.12 574 THR A C 1
ATOM 4542 O O . THR A 1 574 ? -21.640 5.435 -6.173 1.00 95.12 574 THR A O 1
ATOM 4545 N N . THR A 1 575 ? -19.889 4.117 -5.674 1.00 96.44 575 THR A N 1
ATOM 4546 C CA . THR A 1 575 ? -18.967 4.752 -6.621 1.00 96.44 575 THR A CA 1
ATOM 4547 C C . THR A 1 575 ? -19.254 4.269 -8.038 1.00 96.44 575 THR A C 1
ATOM 4549 O O . THR A 1 575 ? -19.169 3.074 -8.317 1.00 96.44 575 THR A O 1
ATOM 4552 N N . ILE A 1 576 ? -19.551 5.209 -8.932 1.00 96.69 576 ILE A N 1
ATOM 4553 C CA . ILE A 1 576 ? -19.722 4.980 -10.370 1.00 96.69 576 ILE A CA 1
ATOM 4554 C C . ILE A 1 576 ? -18.567 5.615 -11.139 1.00 96.69 576 ILE A C 1
ATOM 4556 O O . ILE A 1 576 ? -17.966 6.585 -10.673 1.00 96.69 576 ILE A O 1
ATOM 4560 N N . TYR A 1 577 ? -18.256 5.076 -12.317 1.00 97.50 577 TYR A N 1
ATOM 4561 C CA . TYR A 1 577 ? -17.115 5.515 -13.121 1.00 97.50 577 TYR A CA 1
ATOM 4562 C C . TYR A 1 577 ? -17.540 5.887 -14.539 1.00 97.50 577 TYR A C 1
ATOM 4564 O O . TYR A 1 577 ? -18.461 5.289 -15.095 1.00 97.50 577 TYR A O 1
ATOM 4572 N N . CYS A 1 578 ? -16.861 6.873 -15.122 1.00 96.62 578 CYS A N 1
ATOM 4573 C CA . CYS A 1 578 ? -16.908 7.165 -16.549 1.00 96.62 578 CYS A CA 1
ATOM 4574 C C . CYS A 1 578 ? -15.639 6.684 -17.262 1.00 96.62 578 CYS A C 1
ATOM 4576 O O . CYS A 1 578 ? -14.589 6.479 -16.638 1.00 96.62 578 CYS A O 1
ATOM 4578 N N . ASP A 1 579 ? -15.741 6.538 -18.583 1.00 94.94 579 ASP A N 1
ATOM 4579 C CA . ASP A 1 579 ? -14.633 6.124 -19.437 1.00 94.94 579 ASP A CA 1
ATOM 4580 C C . ASP A 1 579 ? -13.504 7.160 -19.325 1.00 94.94 579 ASP A C 1
ATOM 4582 O O . ASP A 1 579 ? -13.685 8.353 -19.601 1.00 94.94 579 ASP A O 1
ATOM 4586 N N . LYS A 1 580 ? -12.333 6.718 -18.859 1.00 92.56 580 LYS A N 1
ATOM 4587 C CA . LYS A 1 580 ? -11.221 7.619 -18.548 1.00 92.56 580 LYS A CA 1
ATOM 4588 C C . LYS A 1 580 ? -10.660 8.245 -19.827 1.00 92.56 580 LYS A C 1
ATOM 4590 O O . LYS A 1 580 ? -10.240 7.540 -20.740 1.00 92.56 580 LYS A O 1
ATOM 4595 N N . LEU A 1 581 ? -10.596 9.572 -19.853 1.00 92.00 581 LEU A N 1
ATOM 4596 C CA . LEU A 1 581 ? -10.002 10.361 -20.924 1.00 92.00 581 LEU A CA 1
ATOM 4597 C C . LEU A 1 581 ? -8.519 10.661 -20.646 1.00 92.00 581 LEU A C 1
ATOM 4599 O O . LEU A 1 581 ? -8.145 10.912 -19.494 1.00 92.00 581 LEU A O 1
ATOM 4603 N N . PRO A 1 582 ? -7.661 10.671 -21.681 1.00 89.00 582 PRO A N 1
ATOM 4604 C CA . PRO A 1 582 ? -6.260 11.042 -21.537 1.00 89.00 582 PRO A CA 1
ATOM 4605 C C . PRO A 1 582 ? -6.121 12.553 -21.331 1.00 89.00 582 PRO A C 1
ATOM 4607 O O . PRO A 1 582 ? -6.816 13.332 -21.984 1.00 89.00 582 PRO A O 1
ATOM 4610 N N . CYS A 1 583 ? -5.203 12.947 -20.443 1.00 86.69 583 CYS A N 1
ATOM 4611 C CA . CYS A 1 583 ? -4.759 14.332 -20.220 1.00 86.69 583 CYS A CA 1
ATOM 4612 C C . CYS A 1 583 ? -5.852 15.364 -19.877 1.00 86.69 583 CYS A C 1
ATOM 4614 O O . CYS A 1 583 ? -5.603 16.562 -19.934 1.00 86.69 583 CYS A O 1
ATOM 4616 N N . VAL A 1 584 ? -7.052 14.939 -19.478 1.00 91.25 584 VAL A N 1
ATOM 4617 C CA . VAL A 1 584 ? -8.021 15.865 -18.878 1.00 91.25 584 VAL A CA 1
ATOM 4618 C C . VAL A 1 584 ? -7.551 16.253 -17.474 1.00 91.25 584 VAL A C 1
ATOM 4620 O O . VAL A 1 584 ? -6.957 15.447 -16.759 1.00 91.25 584 VAL A O 1
ATOM 4623 N N . SER A 1 585 ? -7.786 17.499 -17.077 1.00 90.38 585 SER A N 1
ATOM 4624 C CA . SER A 1 585 ? -7.512 17.976 -15.721 1.00 90.38 585 SER A CA 1
ATOM 4625 C C . SER A 1 585 ? -8.629 17.599 -14.748 1.00 90.38 585 SER A C 1
ATOM 4627 O O . SER A 1 585 ? -8.383 17.490 -13.547 1.00 90.38 585 SER A O 1
ATOM 4629 N N . ASP A 1 586 ? -9.856 17.403 -15.244 1.00 93.50 586 ASP A N 1
ATOM 4630 C CA . ASP A 1 586 ? -11.011 17.052 -14.419 1.00 93.50 586 ASP A CA 1
ATOM 4631 C C . ASP A 1 586 ? -12.191 16.494 -15.234 1.00 93.50 586 ASP A C 1
ATOM 4633 O O . ASP A 1 586 ? -12.182 16.497 -16.467 1.00 93.50 586 ASP A O 1
ATOM 4637 N N . TYR A 1 587 ? -13.239 16.068 -14.529 1.00 95.62 587 TYR A N 1
ATOM 4638 C CA . TYR A 1 587 ? -14.522 15.645 -15.080 1.00 95.62 587 TYR A CA 1
ATOM 4639 C C . TYR A 1 587 ? -15.648 16.479 -14.473 1.00 95.62 587 TYR A C 1
ATOM 4641 O O . TYR A 1 587 ? -15.770 16.611 -13.250 1.00 95.62 587 TYR A O 1
ATOM 4649 N N . GLN A 1 588 ? -16.498 17.027 -15.340 1.00 96.44 588 GLN A N 1
ATOM 4650 C CA . GLN A 1 588 ? -17.722 17.707 -14.935 1.00 96.44 588 GLN A CA 1
ATOM 4651 C C . GLN A 1 588 ? -18.898 16.742 -15.102 1.00 96.44 588 GLN A C 1
ATOM 4653 O O . GLN A 1 588 ? -19.240 16.351 -16.221 1.00 96.44 588 GLN A O 1
ATOM 4658 N N . TRP A 1 589 ? -19.503 16.382 -13.976 1.00 96.94 589 TRP A N 1
ATOM 4659 C CA . TRP A 1 589 ? -20.661 15.507 -13.871 1.00 96.94 589 TRP A CA 1
ATOM 4660 C C . TRP A 1 589 ? -21.925 16.348 -13.811 1.00 96.94 589 TRP A C 1
ATOM 4662 O O . TRP A 1 589 ? -22.019 17.284 -13.015 1.00 96.94 589 TRP A O 1
ATOM 4672 N N . GLU A 1 590 ? -22.895 16.013 -14.648 1.00 97.44 590 GLU A N 1
ATOM 4673 C CA . GLU A 1 590 ? -24.218 16.613 -14.631 1.00 97.44 590 GLU A CA 1
ATOM 4674 C C . GLU A 1 590 ? -25.253 15.544 -14.313 1.00 97.44 590 GLU A C 1
ATOM 4676 O O . GLU A 1 590 ? -25.314 14.507 -14.974 1.00 97.44 590 GLU A O 1
ATOM 4681 N N . VAL A 1 591 ? -26.051 15.811 -13.286 1.00 97.31 591 VAL A N 1
ATOM 4682 C CA . VAL A 1 591 ? -27.056 14.917 -12.726 1.00 97.31 591 VAL A CA 1
ATOM 4683 C C . VAL A 1 591 ? -28.392 15.637 -12.812 1.00 97.31 591 VAL A C 1
ATOM 4685 O O . VAL A 1 591 ? -28.613 16.635 -12.130 1.00 97.31 591 VAL A O 1
ATOM 4688 N N . THR A 1 592 ? -29.272 15.155 -13.681 1.00 97.19 592 THR A N 1
ATOM 4689 C CA . THR A 1 592 ? -30.597 15.743 -13.899 1.00 97.19 592 THR A CA 1
ATOM 4690 C C . THR A 1 592 ? -31.658 14.822 -13.328 1.00 97.19 592 THR A C 1
ATOM 4692 O O . THR A 1 592 ? -31.736 13.663 -13.724 1.00 97.19 592 THR A O 1
ATOM 4695 N N . ASP A 1 593 ? -32.481 15.314 -12.410 1.00 94.56 593 ASP A N 1
ATOM 4696 C CA . ASP A 1 593 ? -33.645 14.567 -11.922 1.00 94.56 593 ASP A CA 1
ATOM 4697 C C . ASP A 1 593 ? -34.616 14.314 -13.085 1.00 94.56 593 ASP A C 1
ATOM 4699 O O . ASP A 1 593 ? -35.079 15.258 -13.727 1.00 94.56 593 ASP A O 1
ATOM 4703 N N . ALA A 1 594 ? -34.916 13.044 -13.373 1.00 92.94 594 ALA A N 1
ATOM 4704 C CA . ALA A 1 594 ? -35.752 12.669 -14.511 1.00 92.94 594 ALA A CA 1
ATOM 4705 C C . ALA A 1 594 ? -37.218 13.117 -14.370 1.00 92.94 594 ALA A C 1
ATOM 4707 O O . ALA A 1 594 ? -37.928 13.158 -15.373 1.00 92.94 594 ALA A O 1
ATOM 4708 N N . VAL A 1 595 ? -37.667 13.447 -13.154 1.00 89.25 595 VAL A N 1
ATOM 4709 C CA . VAL A 1 595 ? -39.032 13.907 -12.870 1.00 89.25 595 VAL A CA 1
ATOM 4710 C C . VAL A 1 595 ? -39.093 15.429 -12.831 1.00 89.25 595 VAL A C 1
ATOM 4712 O O . VAL A 1 595 ? -39.922 16.033 -13.505 1.00 89.25 595 VAL A O 1
ATOM 4715 N N . THR A 1 596 ? -38.226 16.065 -12.039 1.00 91.50 596 THR A N 1
ATOM 4716 C CA . THR A 1 596 ? -38.289 17.525 -11.832 1.00 91.50 596 THR A CA 1
ATOM 4717 C C . THR A 1 596 ? -37.519 18.324 -12.883 1.00 91.50 596 THR A C 1
ATOM 4719 O O . THR A 1 596 ? -37.642 19.545 -12.926 1.00 91.50 596 THR A O 1
ATOM 4722 N N . ASN A 1 597 ? -36.711 17.659 -13.719 1.00 92.50 597 ASN A N 1
ATOM 4723 C CA . ASN A 1 597 ? -35.741 18.271 -14.636 1.00 92.50 597 ASN A CA 1
ATOM 4724 C C . ASN A 1 597 ? -34.731 19.203 -13.944 1.00 92.50 597 ASN A C 1
ATOM 4726 O O . ASN A 1 597 ? -34.061 20.003 -14.597 1.00 92.50 597 ASN A O 1
ATOM 4730 N N . LYS A 1 598 ? -34.585 19.100 -12.618 1.00 93.50 598 LYS A N 1
ATOM 4731 C CA . LYS A 1 598 ? -33.597 19.873 -11.872 1.00 93.50 598 LYS A CA 1
ATOM 4732 C C . LYS A 1 598 ? -32.198 19.385 -12.234 1.00 93.50 598 LYS A C 1
ATOM 4734 O O . LYS A 1 598 ? -31.866 18.225 -11.997 1.00 93.50 598 LYS A O 1
ATOM 4739 N N . VAL A 1 599 ? -31.383 20.287 -12.774 1.00 96.19 599 VAL A N 1
ATOM 4740 C CA . VAL A 1 599 ? -29.998 20.014 -13.171 1.00 96.19 599 VAL A CA 1
ATOM 4741 C C . VAL A 1 599 ? -29.054 20.356 -12.024 1.00 96.19 599 VAL A C 1
ATOM 4743 O O . VAL A 1 599 ? -29.048 21.477 -11.515 1.00 96.19 599 VAL A O 1
ATOM 4746 N N . LEU A 1 600 ? -28.231 19.389 -11.634 1.00 95.06 600 LEU A N 1
ATOM 4747 C CA . LEU A 1 600 ? -27.167 19.547 -10.654 1.00 95.06 600 LEU A CA 1
ATOM 4748 C C . LEU A 1 600 ? -25.825 19.273 -11.330 1.00 95.06 600 LEU A C 1
ATOM 4750 O O . LEU A 1 600 ? -25.677 18.295 -12.057 1.00 95.06 600 LEU A O 1
ATOM 4754 N N . VAL A 1 601 ? -24.833 20.124 -11.085 1.00 95.25 601 VAL A N 1
ATOM 4755 C CA . VAL A 1 601 ? -23.508 20.006 -11.702 1.00 95.25 601 VAL A CA 1
ATOM 4756 C C . VAL A 1 601 ? -22.446 19.911 -10.619 1.00 95.25 601 VAL A C 1
ATOM 4758 O O . VAL A 1 601 ? -22.448 20.690 -9.666 1.00 95.25 601 VAL A O 1
ATOM 4761 N N . LYS A 1 602 ? -21.496 18.991 -10.795 1.00 95.19 602 LYS A N 1
ATOM 4762 C CA . LYS A 1 602 ? -20.325 18.860 -9.930 1.00 95.19 602 LYS A CA 1
ATOM 4763 C C . LYS A 1 602 ? -19.064 18.671 -10.753 1.00 95.19 602 LYS A C 1
ATOM 4765 O O . LYS A 1 602 ? -18.969 17.777 -11.587 1.00 95.19 602 LYS A O 1
ATOM 4770 N N . LEU A 1 603 ? -18.076 19.508 -10.473 1.00 95.00 603 LEU A N 1
ATOM 4771 C CA . LEU A 1 603 ? -16.696 19.278 -10.876 1.00 95.00 603 LEU A CA 1
ATOM 4772 C C . LEU A 1 603 ? -16.043 18.360 -9.827 1.00 95.00 603 LEU A C 1
ATOM 4774 O O . LEU A 1 603 ? -16.156 18.647 -8.631 1.00 95.00 603 LEU A O 1
ATOM 4778 N N . ARG A 1 604 ? -15.438 17.235 -10.239 1.00 93.00 604 ARG A N 1
ATOM 4779 C CA . ARG A 1 604 ? -14.932 16.219 -9.291 1.00 93.00 604 ARG A CA 1
ATOM 4780 C C . ARG A 1 604 ? -13.713 16.718 -8.512 1.00 93.00 604 ARG A C 1
ATOM 4782 O O . ARG A 1 604 ? -13.599 16.451 -7.315 1.00 93.00 604 ARG A O 1
ATOM 4789 N N . GLY A 1 605 ? -12.791 17.404 -9.172 1.00 87.44 605 GLY A N 1
ATOM 4790 C CA . GLY A 1 605 ? -11.444 17.661 -8.674 1.00 87.44 605 GLY A CA 1
ATOM 4791 C C . GLY A 1 605 ? -10.496 16.490 -8.952 1.00 87.44 605 GLY A C 1
ATOM 4792 O O . GLY A 1 605 ? -10.913 15.351 -9.168 1.00 87.44 605 GLY A O 1
ATOM 4793 N N . ASN A 1 606 ? -9.191 16.751 -8.870 1.00 83.50 606 ASN A N 1
ATOM 4794 C CA . ASN A 1 606 ? -8.122 15.739 -8.864 1.00 83.50 606 ASN A CA 1
ATOM 4795 C C . ASN A 1 606 ? -8.161 14.732 -10.034 1.00 83.50 606 ASN A C 1
ATOM 4797 O O . ASN A 1 606 ? -7.837 13.564 -9.826 1.00 83.50 606 ASN A O 1
ATOM 4801 N N . ASN A 1 607 ? -8.567 15.153 -11.240 1.00 85.62 607 ASN A N 1
ATOM 4802 C CA . ASN A 1 607 ? -8.576 14.318 -12.452 1.00 85.62 607 ASN A CA 1
ATOM 4803 C C . ASN A 1 607 ? -9.217 12.926 -12.261 1.00 85.62 607 ASN A C 1
ATOM 4805 O O . ASN A 1 607 ? -8.638 11.883 -12.575 1.00 85.62 607 ASN A O 1
ATOM 4809 N N . SER A 1 608 ? -10.414 12.891 -11.691 1.00 91.88 608 SER A N 1
ATOM 4810 C CA . SER A 1 608 ? -11.032 11.626 -11.309 1.00 91.88 608 SER A CA 1
ATOM 4811 C C . SER A 1 608 ? -12.286 11.339 -12.085 1.00 91.88 608 SER A C 1
ATOM 4813 O O . SER A 1 608 ? -13.271 12.072 -12.028 1.00 91.88 608 SER A O 1
ATOM 4815 N N . ASN A 1 609 ? -12.256 10.189 -12.737 1.00 95.00 609 ASN A N 1
ATOM 4816 C CA . ASN A 1 609 ? -13.349 9.648 -13.522 1.00 95.00 609 ASN A CA 1
ATOM 4817 C C . ASN A 1 609 ? -14.376 8.889 -12.662 1.00 95.00 609 ASN A C 1
ATOM 4819 O O . ASN A 1 609 ? -15.182 8.145 -13.203 1.00 95.00 609 ASN A O 1
ATOM 4823 N N . SER A 1 610 ? -14.335 9.038 -11.338 1.00 96.12 610 SER A N 1
ATOM 4824 C CA . SER A 1 610 ? -15.268 8.417 -10.397 1.00 96.12 610 SER A CA 1
ATOM 4825 C C . SER A 1 610 ? -16.169 9.452 -9.737 1.00 96.12 610 SER A C 1
ATOM 4827 O O . SER A 1 610 ? -15.766 10.599 -9.530 1.00 96.12 610 SER A O 1
ATOM 4829 N N . PHE A 1 611 ? -17.379 9.040 -9.379 1.00 95.94 611 PHE A N 1
ATOM 4830 C CA . PHE A 1 611 ? -18.390 9.910 -8.803 1.00 95.94 611 PHE A CA 1
ATOM 4831 C C . PHE A 1 611 ? -19.318 9.128 -7.871 1.00 95.94 611 PHE A C 1
ATOM 4833 O O . PHE A 1 611 ? -19.513 7.928 -8.036 1.00 95.94 611 PHE A O 1
ATOM 4840 N N . GLN A 1 612 ? -19.885 9.804 -6.877 1.00 95.75 612 GLN A N 1
ATOM 4841 C CA . GLN A 1 612 ? -20.937 9.270 -6.014 1.00 95.75 612 GLN A CA 1
ATOM 4842 C C . GLN A 1 612 ? -22.048 10.309 -5.954 1.00 95.75 612 GLN A C 1
ATOM 4844 O O . GLN A 1 612 ? -21.770 11.499 -5.787 1.00 95.75 612 GLN A O 1
ATOM 4849 N N . LEU A 1 613 ? -23.306 9.881 -6.049 1.00 93.69 613 LEU A N 1
ATOM 4850 C CA . LEU A 1 613 ? -24.431 10.815 -5.999 1.00 93.69 613 LEU A CA 1
ATOM 4851 C C . LEU A 1 613 ? -24.482 11.558 -4.653 1.00 93.69 613 LEU A C 1
ATOM 4853 O O . LEU A 1 613 ? -24.825 12.736 -4.622 1.00 93.69 613 LEU A O 1
ATOM 4857 N N . SER A 1 614 ? -24.028 10.928 -3.563 1.00 90.56 614 SER A N 1
ATOM 4858 C CA . SER A 1 614 ? -23.884 11.561 -2.244 1.00 90.56 614 SER A CA 1
ATOM 4859 C C . SER A 1 614 ? -22.932 12.768 -2.201 1.00 90.56 614 SER A C 1
ATOM 4861 O O . SER A 1 614 ? -22.934 13.494 -1.212 1.00 90.56 614 SER A O 1
ATOM 4863 N N . MET A 1 615 ? -22.120 13.013 -3.239 1.00 91.94 615 MET A N 1
ATOM 4864 C CA . MET A 1 615 ? -21.232 14.187 -3.327 1.00 91.94 615 MET A CA 1
ATOM 4865 C C . MET A 1 615 ? -21.960 15.488 -3.708 1.00 91.94 615 MET A C 1
ATOM 4867 O O . MET A 1 615 ? -21.336 16.559 -3.714 1.00 91.94 615 MET A O 1
ATOM 4871 N N . ILE A 1 616 ? -23.245 15.408 -4.071 1.00 89.38 616 ILE A N 1
ATOM 4872 C CA . ILE A 1 616 ? -24.080 16.554 -4.435 1.00 89.38 616 ILE A CA 1
ATOM 4873 C C . ILE A 1 616 ? -25.305 16.610 -3.520 1.00 89.38 616 ILE A C 1
ATOM 4875 O O . ILE A 1 616 ? -26.010 15.623 -3.326 1.00 89.38 616 ILE A O 1
ATOM 4879 N N . ASN A 1 617 ? -25.602 17.802 -3.006 1.00 85.62 617 ASN A N 1
ATOM 4880 C CA . ASN A 1 617 ? -26.822 18.049 -2.245 1.00 85.62 617 ASN A CA 1
ATOM 4881 C C . ASN A 1 617 ? -28.050 18.092 -3.169 1.00 85.62 617 ASN A C 1
ATOM 4883 O O . ASN A 1 617 ? -28.015 18.710 -4.233 1.00 85.62 617 ASN A O 1
ATOM 4887 N N . GLY A 1 618 ? -29.164 17.504 -2.728 1.00 83.50 618 GLY A N 1
ATOM 4888 C CA . GLY A 1 618 ? -30.420 17.483 -3.488 1.00 83.50 618 GLY A CA 1
ATOM 4889 C C . GLY A 1 618 ? -30.675 16.197 -4.278 1.00 83.50 618 GLY A C 1
ATOM 4890 O O . GLY A 1 618 ? -31.561 16.192 -5.130 1.00 83.50 618 GLY A O 1
ATOM 4891 N N . ILE A 1 619 ? -29.922 15.132 -3.995 1.00 90.12 619 ILE A N 1
ATOM 4892 C CA . ILE A 1 619 ? -30.256 13.766 -4.408 1.00 90.12 619 ILE A CA 1
ATOM 4893 C C . ILE A 1 619 ? -31.228 13.152 -3.397 1.00 90.12 619 ILE A C 1
ATOM 4895 O O . ILE A 1 619 ? -31.026 13.280 -2.191 1.00 90.12 619 ILE A O 1
ATOM 4899 N N . ASP A 1 620 ? -32.258 12.470 -3.891 1.00 89.69 620 ASP A N 1
ATOM 4900 C CA . ASP A 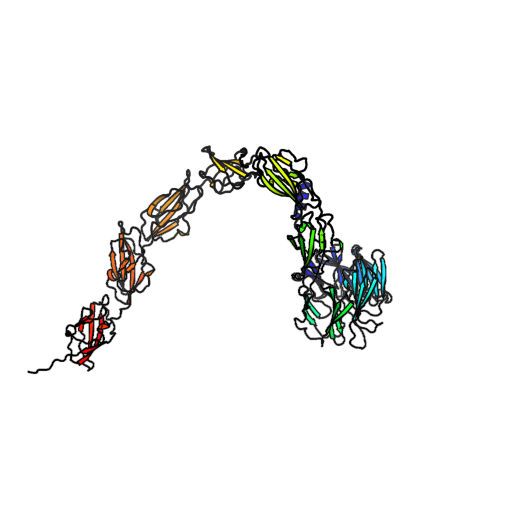1 620 ? -33.306 11.834 -3.099 1.00 89.69 620 ASP A CA 1
ATOM 4901 C C . ASP A 1 620 ? -33.421 10.330 -3.413 1.00 89.69 620 ASP A C 1
ATOM 4903 O O . ASP A 1 620 ? -32.947 9.847 -4.449 1.00 89.69 620 ASP A O 1
ATOM 4907 N N . TYR A 1 621 ? -34.044 9.581 -2.506 1.00 92.38 621 TYR A N 1
ATOM 4908 C CA . TYR A 1 621 ? -34.293 8.143 -2.638 1.00 92.38 621 TYR A CA 1
ATOM 4909 C C . TYR A 1 621 ? -35.515 7.867 -3.525 1.00 92.38 621 TYR A C 1
ATOM 4911 O O . TYR A 1 621 ? -36.436 8.681 -3.610 1.00 92.38 621 TYR A O 1
ATOM 4919 N N . GLY A 1 622 ? -35.526 6.711 -4.195 1.00 90.81 622 GLY A N 1
ATOM 4920 C CA . GLY A 1 622 ? -36.595 6.298 -5.109 1.00 90.81 622 GLY A CA 1
ATOM 4921 C C . GLY A 1 622 ? -36.738 7.183 -6.349 1.00 90.81 622 GLY A C 1
ATOM 4922 O O . GLY A 1 622 ? -37.837 7.323 -6.883 1.00 90.81 622 GLY A O 1
ATOM 4923 N N . ARG A 1 623 ? -35.646 7.811 -6.797 1.00 91.88 623 ARG A N 1
ATOM 4924 C CA . ARG A 1 623 ? -35.610 8.704 -7.962 1.00 91.88 623 ARG A CA 1
ATOM 4925 C C . ARG A 1 623 ? -34.691 8.152 -9.038 1.00 91.88 623 ARG A C 1
ATOM 4927 O O . ARG A 1 623 ? -33.688 7.512 -8.742 1.00 91.88 623 ARG A O 1
ATOM 4934 N N . THR A 1 624 ? -34.994 8.479 -10.287 1.00 95.44 624 THR A N 1
ATOM 4935 C CA . THR A 1 624 ? -34.095 8.241 -11.417 1.00 95.44 624 THR A CA 1
ATOM 4936 C C . THR A 1 624 ? -33.461 9.555 -11.847 1.00 95.44 624 THR A C 1
ATOM 4938 O O . THR A 1 624 ? -34.151 10.556 -12.036 1.00 95.44 624 THR A O 1
ATOM 4941 N N . TYR A 1 625 ? -32.146 9.544 -12.027 1.00 96.12 625 TYR A N 1
ATOM 4942 C CA . TYR A 1 625 ? -31.359 10.678 -12.487 1.00 96.12 625 TYR A CA 1
ATOM 4943 C C . TYR A 1 625 ? -30.711 10.365 -13.833 1.00 96.12 625 TYR A C 1
ATOM 4945 O O . TYR A 1 625 ? -30.080 9.325 -13.996 1.00 96.12 625 TYR A O 1
ATOM 4953 N N . LYS A 1 626 ? -30.824 11.286 -14.790 1.00 97.38 626 LYS A N 1
ATOM 4954 C CA . LYS A 1 626 ? -30.063 11.271 -16.042 1.00 97.38 626 LYS A CA 1
ATOM 4955 C C . LYS A 1 626 ? -28.679 11.851 -15.782 1.00 97.38 626 LYS A C 1
ATOM 4957 O O . LYS A 1 626 ? -28.560 13.023 -15.424 1.00 97.38 626 LYS A O 1
ATOM 4962 N N . ILE A 1 627 ? -27.643 11.043 -15.972 1.00 97.56 627 ILE A N 1
ATOM 4963 C CA . ILE A 1 627 ? -26.249 11.427 -15.761 1.00 97.56 627 ILE A CA 1
ATOM 4964 C C . ILE A 1 627 ? -25.534 11.548 -17.101 1.00 97.56 627 ILE A C 1
ATOM 4966 O O . ILE A 1 627 ? -25.522 10.602 -17.890 1.00 97.56 627 ILE A O 1
ATOM 4970 N N . ARG A 1 628 ? -24.893 12.695 -17.334 1.00 97.12 628 ARG A N 1
ATOM 4971 C CA . ARG A 1 628 ? -23.951 12.908 -18.443 1.00 97.12 628 ARG A CA 1
ATOM 4972 C C . ARG A 1 628 ? -22.666 13.552 -17.936 1.00 97.12 628 ARG A C 1
ATOM 4974 O O . ARG A 1 628 ? -22.671 14.289 -16.952 1.00 97.12 628 ARG A O 1
ATOM 4981 N N . ILE A 1 629 ? -21.556 13.250 -18.601 1.00 97.38 629 ILE A N 1
ATOM 4982 C CA . ILE A 1 629 ? -20.213 13.642 -18.169 1.00 97.38 629 ILE A CA 1
ATOM 4983 C C . ILE A 1 629 ? -19.473 14.268 -19.345 1.00 97.38 629 ILE A C 1
ATOM 4985 O O . ILE A 1 629 ? -19.688 13.900 -20.499 1.00 97.38 629 ILE A O 1
ATOM 4989 N N . LYS A 1 630 ? -18.601 15.231 -19.052 1.00 96.44 630 LYS A N 1
ATOM 4990 C CA . LYS A 1 630 ? -17.626 15.758 -20.008 1.00 96.44 630 LYS A CA 1
ATOM 4991 C C . LYS A 1 630 ? -16.256 15.903 -19.362 1.00 96.44 630 LYS A C 1
ATOM 4993 O O . LYS A 1 630 ? -16.155 16.191 -18.167 1.00 96.44 630 LYS A O 1
ATOM 4998 N N . GLY A 1 631 ? -15.213 15.736 -20.168 1.00 95.12 631 GLY A N 1
ATOM 4999 C CA . GLY A 1 631 ? -13.848 16.059 -19.767 1.00 95.12 631 GLY A CA 1
ATOM 5000 C C . GLY A 1 631 ? -13.624 17.570 -19.701 1.00 95.12 631 GLY A C 1
ATOM 5001 O O . GLY A 1 631 ? -14.217 18.339 -20.464 1.00 95.12 631 GLY A O 1
ATOM 5002 N N . VAL A 1 632 ? -12.757 17.991 -18.789 1.00 93.69 632 VAL A N 1
ATOM 5003 C CA . VAL A 1 632 ? -12.293 19.372 -18.631 1.00 93.69 632 VAL A CA 1
ATOM 5004 C C . VAL A 1 632 ? -10.770 19.361 -18.692 1.00 93.69 632 VAL A C 1
ATOM 5006 O O . VAL A 1 632 ? -10.144 18.537 -18.034 1.00 93.69 632 VAL A O 1
ATOM 5009 N N . SER A 1 633 ? -10.175 20.254 -19.477 1.00 90.81 633 SER A N 1
ATOM 5010 C CA . SER A 1 633 ? -8.725 20.396 -19.643 1.00 90.81 633 SER A CA 1
ATOM 5011 C C . SER A 1 633 ? -8.349 21.870 -19.533 1.00 90.81 633 SER A C 1
ATOM 5013 O O . SER A 1 633 ? -8.546 22.629 -20.481 1.00 90.81 633 SER A O 1
ATOM 5015 N N . GLY A 1 634 ? -7.831 22.288 -18.378 1.00 83.88 634 GLY A N 1
ATOM 5016 C CA . GLY A 1 634 ? -7.583 23.703 -18.103 1.00 83.88 634 GLY A CA 1
ATOM 5017 C C . GLY A 1 634 ? -8.893 24.496 -18.163 1.00 83.88 634 GLY A C 1
ATOM 5018 O O . GLY A 1 634 ? -9.847 24.187 -17.449 1.00 83.88 634 GLY A O 1
ATOM 5019 N N . THR A 1 635 ? -8.965 25.497 -19.042 1.00 82.69 635 THR A N 1
ATOM 5020 C CA . THR A 1 635 ? -10.192 26.280 -19.288 1.00 82.69 635 THR A CA 1
ATOM 5021 C C . THR A 1 635 ? -11.127 25.648 -20.322 1.00 82.69 635 THR A C 1
ATOM 5023 O O . THR A 1 635 ? -12.304 26.014 -20.386 1.00 82.69 635 THR A O 1
ATOM 5026 N N . LEU A 1 636 ? -10.644 24.688 -21.118 1.00 90.00 636 LEU A N 1
ATOM 5027 C CA . LEU A 1 636 ? -11.429 24.038 -22.161 1.00 90.00 636 LEU A CA 1
ATOM 5028 C C . LEU A 1 636 ? -12.362 22.982 -21.554 1.00 90.00 636 LEU A C 1
ATOM 5030 O O . LEU A 1 636 ? -11.941 22.109 -20.792 1.00 90.00 636 LEU A O 1
ATOM 5034 N N . LYS A 1 637 ? -13.644 23.034 -21.923 1.00 93.06 637 LYS A N 1
ATOM 5035 C CA . LYS A 1 637 ? -14.654 22.039 -21.537 1.00 93.06 637 LYS A CA 1
ATOM 5036 C C . LYS A 1 637 ? -15.111 21.276 -22.773 1.00 93.06 637 LYS A C 1
ATOM 5038 O O . LYS A 1 637 ? -15.481 21.895 -23.765 1.00 93.06 637 LYS A O 1
ATOM 5043 N N . GLY A 1 638 ? -15.112 19.948 -22.694 1.00 93.81 638 GLY A N 1
ATOM 5044 C CA . GLY A 1 638 ? -15.577 19.085 -23.777 1.00 93.81 638 GLY A CA 1
ATOM 5045 C C . GLY A 1 638 ? -17.092 19.143 -23.983 1.00 93.81 638 GLY A C 1
ATOM 5046 O O . GLY A 1 638 ? -17.828 19.795 -23.235 1.00 93.81 638 GLY A O 1
ATOM 5047 N N . ALA A 1 639 ? -17.570 18.413 -24.986 1.00 95.38 639 ALA A N 1
ATOM 5048 C CA . ALA A 1 639 ? -18.996 18.165 -25.160 1.00 95.38 639 ALA A CA 1
ATOM 5049 C C . ALA A 1 639 ? -19.479 17.079 -24.184 1.00 95.38 639 ALA A C 1
ATOM 5051 O O . ALA A 1 639 ? -18.723 16.179 -23.809 1.00 95.38 639 ALA A O 1
ATOM 5052 N N . TYR A 1 640 ? -20.746 17.160 -23.777 1.00 94.88 640 TYR A N 1
ATOM 5053 C CA . TYR A 1 640 ? -21.390 16.043 -23.092 1.00 94.88 640 TYR A CA 1
ATOM 5054 C C . TYR A 1 640 ? -21.716 14.940 -24.097 1.00 94.88 640 TYR A C 1
ATOM 5056 O O . TYR A 1 640 ? -22.219 15.228 -25.183 1.00 94.88 640 TYR A O 1
ATOM 5064 N N . ALA A 1 641 ? -21.469 13.691 -23.710 1.00 92.88 641 ALA A N 1
ATOM 5065 C CA . ALA A 1 641 ? -22.004 12.537 -24.421 1.00 92.88 641 ALA A CA 1
ATOM 5066 C C . ALA A 1 641 ? -23.502 12.332 -24.117 1.00 92.88 641 ALA A C 1
ATOM 5068 O O . ALA A 1 641 ? -24.141 13.127 -23.417 1.00 92.88 641 ALA A O 1
ATOM 5069 N N . GLU A 1 642 ? -24.044 11.224 -24.621 1.00 92.06 642 GLU A N 1
ATOM 5070 C CA . GLU A 1 642 ? -25.361 10.714 -24.242 1.00 92.06 642 GLU A CA 1
ATOM 5071 C C . GLU A 1 642 ? -25.497 10.550 -22.714 1.00 92.06 642 GLU A C 1
ATOM 5073 O O . GLU A 1 642 ? -24.534 10.235 -22.006 1.00 92.06 642 GLU A O 1
ATOM 5078 N N . SER A 1 643 ? -26.702 10.794 -22.195 1.00 94.62 643 SER A N 1
ATOM 5079 C CA . SER A 1 643 ? -27.009 10.611 -20.776 1.00 94.62 643 SER A CA 1
ATOM 5080 C C . SER A 1 643 ? -27.495 9.196 -20.489 1.00 94.62 643 SER A C 1
ATOM 5082 O O . SER A 1 643 ? -28.293 8.666 -21.260 1.00 94.62 643 SER A O 1
ATOM 5084 N N . PHE A 1 644 ? -27.136 8.650 -19.330 1.00 97.12 644 PHE A N 1
ATOM 5085 C CA . PHE A 1 644 ? -27.642 7.363 -18.844 1.00 97.12 644 PHE A CA 1
ATOM 5086 C C . PHE A 1 644 ? -28.460 7.543 -17.575 1.00 97.12 644 PHE A C 1
ATOM 5088 O O . PHE A 1 644 ? -28.191 8.443 -16.781 1.00 97.12 644 PHE A O 1
ATOM 5095 N N . ASN A 1 645 ? -29.445 6.676 -17.372 1.00 96.62 645 ASN A N 1
ATOM 5096 C CA . ASN A 1 645 ? -30.244 6.707 -16.157 1.00 96.62 645 ASN A CA 1
ATOM 5097 C C . ASN A 1 645 ? -29.476 6.052 -15.002 1.00 96.62 645 ASN A C 1
ATOM 5099 O O . ASN A 1 645 ? -28.764 5.075 -15.192 1.00 96.62 645 ASN A O 1
ATOM 5103 N N . ILE A 1 646 ? -29.628 6.583 -13.797 1.00 97.38 646 ILE A N 1
ATOM 5104 C CA . ILE A 1 646 ? -29.212 5.955 -12.546 1.00 97.38 646 ILE A CA 1
ATOM 5105 C C . ILE A 1 646 ? -30.370 6.096 -11.578 1.00 97.38 646 ILE A C 1
ATOM 5107 O O . ILE A 1 646 ? -30.813 7.211 -11.301 1.00 97.38 646 ILE A O 1
ATOM 5111 N N . SER A 1 647 ? -30.852 4.979 -11.060 1.00 95.94 647 SER A N 1
ATOM 5112 C CA . SER A 1 647 ? -31.949 4.972 -10.101 1.00 95.94 647 SER A CA 1
ATOM 5113 C C . SER A 1 647 ? -31.406 4.791 -8.687 1.00 95.94 647 SER A C 1
ATOM 5115 O O . SER A 1 647 ? -30.593 3.905 -8.431 1.00 95.94 647 SER A O 1
ATOM 5117 N N . THR A 1 648 ? -31.811 5.660 -7.763 1.00 94.81 648 THR A N 1
ATOM 5118 C CA . THR A 1 648 ? -31.420 5.589 -6.350 1.00 94.81 648 THR A CA 1
ATOM 5119 C C . THR A 1 648 ? -32.204 4.494 -5.624 1.00 94.81 648 THR A C 1
ATOM 5121 O O . THR A 1 648 ? -33.273 4.093 -6.100 1.00 94.81 648 THR A O 1
ATOM 5124 N N . PRO A 1 649 ? -31.707 3.989 -4.475 1.00 93.56 649 PRO A N 1
ATOM 5125 C CA . PRO A 1 649 ? -32.416 2.968 -3.709 1.00 93.56 649 PRO A CA 1
ATOM 5126 C C . PRO A 1 649 ? -33.845 3.413 -3.406 1.00 93.56 649 PRO A C 1
ATOM 5128 O O . PRO A 1 649 ? -34.071 4.579 -3.078 1.00 93.56 649 PRO A O 1
ATOM 5131 N N . THR A 1 650 ? -34.805 2.497 -3.530 1.00 91.50 650 THR A N 1
ATOM 5132 C CA . THR A 1 650 ? -36.225 2.833 -3.396 1.00 91.50 650 THR A CA 1
ATOM 5133 C C . THR A 1 650 ? -36.541 3.343 -2.001 1.00 91.50 650 THR A C 1
ATOM 5135 O O . THR A 1 650 ? -37.227 4.351 -1.871 1.00 91.50 650 THR A O 1
ATOM 5138 N N . GLU A 1 651 ? -36.021 2.691 -0.964 1.00 90.94 651 GLU A N 1
ATOM 5139 C CA . GLU A 1 651 ? -36.268 3.043 0.433 1.00 90.94 651 GLU A CA 1
ATOM 5140 C C . GLU A 1 651 ? -35.140 3.880 1.036 1.00 90.94 651 GLU A C 1
ATOM 5142 O O . GLU A 1 651 ? -33.966 3.706 0.708 1.00 90.94 651 GLU A O 1
ATOM 5147 N N . VAL A 1 652 ? -35.511 4.774 1.956 1.00 92.25 652 VAL A N 1
ATOM 5148 C CA . VAL A 1 652 ? -34.543 5.486 2.798 1.00 92.25 652 VAL A CA 1
ATOM 5149 C C . VAL A 1 652 ? -34.007 4.488 3.835 1.00 92.25 652 VAL A C 1
ATOM 5151 O O . VAL A 1 652 ? -34.823 3.860 4.517 1.00 92.25 652 VAL A O 1
ATOM 5154 N N . PRO A 1 653 ? -32.678 4.334 3.992 1.00 92.12 653 PRO A N 1
ATOM 5155 C CA . PRO A 1 653 ? -32.097 3.438 4.985 1.00 92.12 653 PRO A CA 1
ATOM 5156 C C . PRO A 1 653 ? -32.629 3.712 6.396 1.00 92.12 653 PRO A C 1
ATOM 5158 O O . PRO A 1 653 ? -32.752 4.866 6.816 1.00 92.12 653 PRO A O 1
ATOM 5161 N N . THR A 1 654 ? -32.927 2.647 7.141 1.00 93.88 654 THR A N 1
ATOM 5162 C CA . THR A 1 654 ? -33.301 2.748 8.556 1.00 93.88 654 THR A CA 1
ATOM 5163 C C . THR A 1 654 ? -32.119 3.243 9.385 1.00 93.88 654 THR A C 1
ATOM 5165 O O . THR A 1 654 ? -30.973 2.889 9.112 1.00 93.88 654 THR A O 1
ATOM 5168 N N . THR A 1 655 ? -32.396 4.014 10.434 1.00 94.25 655 THR A N 1
ATOM 5169 C CA . THR A 1 655 ? -31.392 4.430 11.421 1.00 94.25 655 THR A CA 1
ATOM 5170 C C . THR A 1 655 ? -31.840 4.080 12.829 1.00 94.25 655 THR A C 1
ATOM 5172 O O . THR A 1 655 ? -33.033 4.035 13.111 1.00 94.25 655 THR A O 1
ATOM 5175 N N . SER A 1 656 ? -30.872 3.853 13.705 1.00 94.12 656 SER A N 1
ATOM 5176 C CA . SER A 1 656 ? -31.076 3.527 15.110 1.00 94.12 656 SER A CA 1
ATOM 5177 C C . SER A 1 656 ? -30.177 4.403 15.968 1.00 94.12 656 SER A C 1
ATOM 5179 O O . SER A 1 656 ? -29.223 5.012 15.470 1.00 94.12 656 SER A O 1
ATOM 5181 N N . LEU A 1 657 ? -30.471 4.456 17.265 1.00 94.44 657 LEU A N 1
ATOM 5182 C CA . LEU A 1 657 ? -29.550 5.027 18.240 1.00 94.44 657 LEU A CA 1
ATOM 5183 C C . LEU A 1 657 ? -28.219 4.264 18.192 1.00 94.44 657 LEU A C 1
ATOM 5185 O O . LEU A 1 657 ? -28.192 3.063 17.920 1.00 94.44 657 LEU A O 1
ATOM 5189 N N . GLN A 1 658 ? -27.118 4.975 18.423 1.00 94.44 658 GLN A N 1
ATOM 5190 C CA . GLN A 1 658 ? -25.811 4.344 18.553 1.00 94.44 658 GLN A CA 1
ATOM 5191 C C . GLN A 1 658 ? -25.790 3.463 19.809 1.00 94.44 658 GLN A C 1
ATOM 5193 O O . GLN A 1 658 ? -26.395 3.796 20.830 1.00 94.44 658 GLN A O 1
ATOM 5198 N N . GLU A 1 659 ? -25.090 2.334 19.726 1.00 89.06 659 GLU A N 1
ATOM 5199 C CA . GLU A 1 659 ? -25.134 1.256 20.722 1.00 89.06 659 GLU A CA 1
ATOM 5200 C C . GLU A 1 659 ? -24.788 1.724 22.143 1.00 89.06 659 GLU A C 1
ATOM 5202 O O . GLU A 1 659 ? -25.426 1.321 23.110 1.00 89.06 659 GLU A O 1
ATOM 5207 N N . ASN A 1 660 ? -23.858 2.672 22.272 1.00 87.69 660 ASN A N 1
ATOM 5208 C CA . ASN A 1 660 ? -23.424 3.262 23.540 1.00 87.69 660 ASN A CA 1
ATOM 5209 C C . ASN A 1 660 ? -24.487 4.122 24.255 1.00 87.69 660 ASN A C 1
ATOM 5211 O O . ASN A 1 660 ? -24.250 4.571 25.381 1.00 87.69 660 ASN A O 1
ATOM 5215 N N . TYR A 1 661 ? -25.628 4.380 23.615 1.00 88.56 661 TYR A N 1
ATOM 5216 C CA . TYR A 1 661 ? -26.776 5.058 24.219 1.00 88.56 661 TYR A CA 1
ATOM 5217 C C . TYR A 1 661 ? -27.940 4.105 24.511 1.00 88.56 661 TYR A C 1
ATOM 5219 O O . TYR A 1 661 ? -28.893 4.520 25.167 1.00 88.56 661 TYR A O 1
ATOM 5227 N N . CYS A 1 662 ? -27.863 2.846 24.068 1.00 89.31 662 CYS A N 1
ATOM 5228 C CA . CYS A 1 662 ? -28.891 1.843 24.324 1.00 89.31 662 CYS A CA 1
ATOM 5229 C C . CYS A 1 662 ? -28.663 1.100 25.632 1.00 89.31 662 CYS A C 1
ATOM 5231 O O . CYS A 1 662 ? -27.532 0.811 26.012 1.00 89.31 662 CYS A O 1
ATOM 5233 N N . ASN A 1 663 ? -29.763 0.804 26.329 1.00 87.00 663 ASN A N 1
ATOM 5234 C CA . ASN A 1 663 ? -29.788 0.234 27.678 1.00 87.00 663 ASN A CA 1
ATOM 5235 C C . ASN A 1 663 ? -29.015 1.069 28.716 1.00 87.00 663 ASN A C 1
ATOM 5237 O O . ASN A 1 663 ? -28.654 0.571 29.782 1.00 87.00 663 ASN A O 1
ATOM 5241 N N . LYS A 1 664 ? -28.733 2.340 28.410 1.00 82.62 664 LYS A N 1
ATOM 5242 C CA . LYS A 1 664 ? -27.949 3.217 29.274 1.00 82.62 664 LYS A CA 1
ATOM 5243 C C . LYS A 1 664 ? -28.843 3.926 30.286 1.00 82.62 664 LYS A C 1
ATOM 5245 O O . LYS A 1 664 ? -29.938 4.387 29.953 1.00 82.62 664 LYS A O 1
ATOM 5250 N N . THR A 1 665 ? -28.321 4.065 31.502 1.00 80.69 665 THR A N 1
ATOM 5251 C CA . THR A 1 665 ? -28.888 4.932 32.532 1.00 80.69 665 THR A CA 1
ATOM 5252 C C . THR A 1 665 ? -28.375 6.360 32.372 1.00 80.69 665 THR A C 1
ATOM 5254 O O . THR A 1 665 ? -27.166 6.603 32.390 1.00 80.69 665 THR A O 1
ATOM 5257 N N . PHE A 1 666 ? -29.295 7.307 32.246 1.00 77.19 666 PHE A N 1
ATOM 5258 C CA . PHE A 1 666 ? -29.037 8.739 32.166 1.00 77.19 666 PHE A CA 1
ATOM 5259 C C . PHE A 1 666 ? -29.389 9.414 33.494 1.00 77.19 666 PHE A C 1
ATOM 5261 O O . PHE A 1 666 ? -30.342 9.029 34.176 1.00 77.19 666 PHE A O 1
ATOM 5268 N N . SER A 1 667 ? -28.609 10.428 33.867 1.00 67.88 667 SER A N 1
ATOM 5269 C CA . SER A 1 667 ? -28.836 11.221 35.082 1.00 67.88 667 SER A CA 1
ATOM 5270 C C . SER A 1 667 ? -29.650 12.486 34.798 1.00 67.88 667 SER A C 1
ATOM 5272 O O . SER A 1 667 ? -30.239 13.064 35.715 1.00 67.88 667 SER A O 1
ATOM 5274 N N . SER A 1 668 ? -29.731 12.909 33.530 1.00 73.69 668 SER A N 1
ATOM 5275 C CA . SER A 1 668 ? -30.411 14.136 33.123 1.00 73.69 668 SER A CA 1
ATOM 5276 C C . SER A 1 668 ? -31.187 13.962 31.808 1.00 73.69 668 SER A C 1
ATOM 5278 O O . SER A 1 668 ? -30.637 13.473 30.824 1.00 73.69 668 SER A O 1
ATOM 5280 N N . PRO A 1 669 ? -32.443 14.441 31.710 1.00 76.62 669 PRO A N 1
ATOM 5281 C CA . PRO A 1 669 ? -33.240 14.375 30.479 1.00 76.62 669 PRO A CA 1
ATOM 5282 C C . PRO A 1 669 ? -32.714 15.284 29.354 1.00 76.62 669 PRO A C 1
ATOM 5284 O O . PRO A 1 669 ? -33.195 15.208 28.220 1.00 76.62 669 PRO A O 1
ATOM 5287 N N . ASN A 1 670 ? -31.726 16.135 29.657 1.00 81.00 670 ASN A N 1
ATOM 5288 C CA . ASN A 1 670 ? -30.988 16.944 28.686 1.00 81.00 670 ASN A CA 1
ATOM 5289 C C . ASN A 1 670 ? -29.736 16.244 28.138 1.00 81.00 670 ASN A C 1
ATOM 5291 O O . ASN A 1 670 ? -29.040 16.825 27.306 1.00 81.00 670 ASN A O 1
ATOM 5295 N N . ASP A 1 671 ? -29.437 15.024 28.588 1.00 82.81 671 ASP A N 1
ATOM 5296 C CA . ASP A 1 671 ? -28.330 14.248 28.042 1.00 82.81 671 ASP A CA 1
ATOM 5297 C C . ASP A 1 671 ? -28.600 13.917 26.565 1.00 82.81 671 ASP A C 1
ATOM 5299 O O . ASP A 1 671 ? -29.724 13.597 26.163 1.00 82.81 671 ASP A O 1
ATOM 5303 N N . LEU A 1 672 ? -27.561 14.041 25.736 1.00 89.19 672 LEU A N 1
ATOM 5304 C CA . LEU A 1 672 ? -27.672 13.846 24.293 1.00 89.19 672 LEU A CA 1
ATOM 5305 C C . LEU A 1 672 ? -27.737 12.357 23.947 1.00 89.19 672 LEU A C 1
ATOM 5307 O O . LEU A 1 672 ? -26.834 11.591 24.280 1.00 89.19 672 LEU A O 1
ATOM 5311 N N . LEU A 1 673 ? -28.763 11.989 23.189 1.00 91.88 673 LEU A N 1
ATOM 5312 C CA . LEU A 1 673 ? -28.845 10.752 22.424 1.00 91.88 673 LEU A CA 1
ATOM 5313 C C . LEU A 1 673 ? -28.367 11.006 21.002 1.00 91.88 673 LEU A C 1
ATOM 5315 O O . LEU A 1 673 ? -28.661 12.057 20.430 1.00 91.88 673 LEU A O 1
ATOM 5319 N N . VAL A 1 674 ? -27.667 10.034 20.422 1.00 94.31 674 VAL A N 1
ATOM 5320 C CA . VAL A 1 674 ? -27.115 10.132 19.067 1.00 94.31 674 VAL A CA 1
ATOM 5321 C C . VAL A 1 674 ? -27.551 8.924 18.244 1.00 94.31 674 VAL A C 1
ATOM 5323 O O . VAL A 1 674 ? -27.513 7.793 18.726 1.00 94.31 674 VAL A O 1
ATOM 5326 N N . CYS A 1 675 ? -27.975 9.157 17.003 1.00 94.44 675 CYS A N 1
ATOM 5327 C CA . CYS A 1 675 ? -28.323 8.110 16.042 1.00 94.44 675 CYS A CA 1
ATOM 5328 C C . CYS A 1 675 ? -27.304 7.988 14.907 1.00 94.44 675 CYS A C 1
ATOM 5330 O O . CYS A 1 675 ? -26.494 8.886 14.660 1.00 94.44 675 CYS A O 1
ATOM 5332 N N . ASN A 1 676 ? -27.355 6.861 14.198 1.00 93.31 676 ASN A N 1
ATOM 5333 C CA . ASN A 1 676 ? -26.526 6.634 13.021 1.00 93.31 676 ASN A CA 1
ATOM 5334 C C . ASN A 1 676 ? -26.902 7.600 11.887 1.00 93.31 676 ASN A C 1
ATOM 5336 O O . ASN A 1 676 ? -28.077 7.873 11.626 1.00 93.31 676 ASN A O 1
ATOM 5340 N N . THR A 1 677 ? -25.893 8.117 11.187 1.00 91.75 677 THR A N 1
ATOM 5341 C CA . THR A 1 677 ? -26.120 9.059 10.083 1.00 91.75 677 THR A CA 1
ATOM 5342 C C . THR A 1 677 ? -26.596 8.316 8.835 1.00 91.75 677 THR A C 1
ATOM 5344 O O . THR A 1 677 ? -25.980 7.337 8.422 1.00 91.75 677 THR A O 1
ATOM 5347 N N . VAL A 1 678 ? -27.653 8.815 8.196 1.00 90.50 678 VAL A N 1
ATOM 5348 C CA . VAL A 1 678 ? -28.157 8.355 6.897 1.00 90.50 678 VAL A CA 1
ATOM 5349 C C . VAL A 1 678 ? -27.815 9.391 5.832 1.00 90.50 678 VAL A C 1
ATOM 5351 O O . VAL A 1 678 ? -28.167 10.566 5.945 1.00 90.50 678 VAL A O 1
ATOM 5354 N N . LEU A 1 679 ? -27.120 8.962 4.778 1.00 88.75 679 LEU A N 1
ATOM 5355 C CA . LEU A 1 679 ? -26.747 9.836 3.664 1.00 88.75 679 LEU A CA 1
ATOM 5356 C C . LEU A 1 679 ? -27.994 10.390 2.966 1.00 88.75 679 LEU A C 1
ATOM 5358 O O . LEU A 1 679 ? -28.932 9.647 2.686 1.00 88.75 679 LEU A O 1
ATOM 5362 N N . GLY A 1 680 ? -28.004 11.690 2.672 1.00 83.44 680 GLY A N 1
ATOM 5363 C CA . GLY A 1 680 ? -29.145 12.365 2.041 1.00 83.44 680 GLY A CA 1
ATOM 5364 C C . GLY A 1 680 ? -30.312 12.690 2.986 1.00 83.44 680 GLY A C 1
ATOM 5365 O O . GLY A 1 680 ? -31.281 13.307 2.548 1.00 83.44 680 GLY A O 1
ATOM 5366 N N . ALA A 1 681 ? -30.236 12.328 4.272 1.00 88.75 681 ALA A N 1
ATOM 5367 C CA . ALA A 1 681 ? -31.245 12.718 5.253 1.00 88.75 681 ALA A CA 1
ATOM 5368 C C . ALA A 1 681 ? -31.179 14.225 5.544 1.00 88.75 681 ALA A C 1
ATOM 5370 O O . ALA A 1 681 ? -30.137 14.759 5.927 1.00 88.75 681 ALA A O 1
ATOM 5371 N N . THR A 1 682 ? -32.310 14.912 5.402 1.00 88.69 682 THR A N 1
ATOM 5372 C CA . THR A 1 682 ? -32.453 16.333 5.751 1.00 88.69 682 THR A CA 1
ATOM 5373 C C . THR A 1 682 ? -32.885 16.506 7.205 1.00 88.69 682 THR A C 1
ATOM 5375 O O . THR A 1 682 ? -32.556 17.508 7.848 1.00 88.69 682 THR A O 1
ATOM 5378 N N . ASN A 1 683 ? -33.601 15.514 7.742 1.00 90.81 683 ASN A N 1
ATOM 5379 C CA . ASN A 1 683 ? -34.193 15.540 9.071 1.00 90.81 683 ASN A CA 1
ATOM 5380 C C . ASN A 1 683 ? -34.186 14.147 9.708 1.00 90.81 683 ASN A C 1
ATOM 5382 O O . ASN A 1 683 ? -34.243 13.132 9.012 1.00 90.81 683 ASN A O 1
ATOM 5386 N N . TYR A 1 684 ? -34.210 14.120 11.039 1.00 94.44 684 TYR A N 1
ATOM 5387 C CA . TYR A 1 684 ? -34.439 12.905 11.819 1.00 94.44 684 TYR A CA 1
ATOM 5388 C C . TYR A 1 684 ? -35.676 13.092 12.685 1.00 94.44 684 TYR A C 1
ATOM 5390 O O . TYR A 1 684 ? -35.840 14.126 13.338 1.00 94.44 684 TYR A O 1
ATOM 5398 N N . GLU A 1 685 ? -36.559 12.103 12.671 1.00 95.19 685 GLU A N 1
ATOM 5399 C CA . GLU A 1 685 ? -37.767 12.092 13.485 1.00 95.19 685 GLU A CA 1
ATOM 5400 C C . GLU A 1 685 ? -37.635 11.028 14.567 1.00 95.19 685 GLU A C 1
ATOM 5402 O O . GLU A 1 685 ? -37.388 9.856 14.278 1.00 95.19 685 GLU A O 1
ATOM 5407 N N . TRP A 1 686 ? -37.773 11.469 15.809 1.00 95.50 686 TRP A N 1
ATOM 5408 C CA . TRP A 1 686 ? -37.579 10.671 17.006 1.00 95.50 686 TRP A CA 1
ATOM 5409 C C . TRP A 1 686 ? 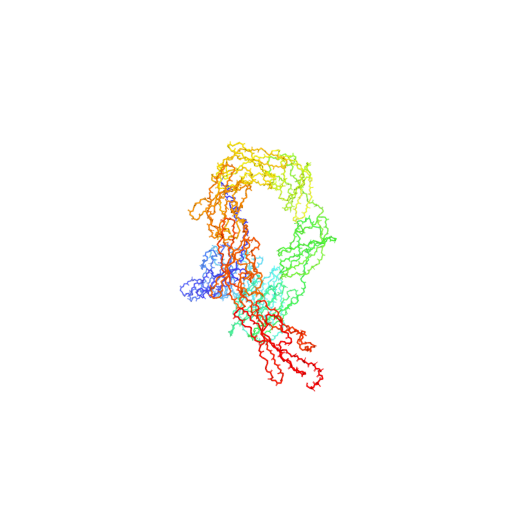-38.933 10.388 17.629 1.00 95.50 686 TRP A C 1
ATOM 5411 O O . TRP A 1 686 ? -39.760 11.294 17.734 1.00 95.50 686 TRP A O 1
ATOM 5421 N N . GLU A 1 687 ? -39.154 9.149 18.038 1.00 96.50 687 GLU A N 1
ATOM 5422 C CA . GLU A 1 687 ? -40.355 8.713 18.738 1.00 96.50 687 GLU A CA 1
ATOM 5423 C C . GLU A 1 687 ? -39.949 8.055 20.051 1.00 96.50 687 GLU A C 1
ATOM 5425 O O . GLU A 1 687 ? -39.010 7.253 20.086 1.00 96.50 687 GLU A O 1
ATOM 5430 N N . VAL A 1 688 ? -40.661 8.412 21.117 1.00 95.88 688 VAL A N 1
ATOM 5431 C CA . VAL A 1 688 ? -40.493 7.823 22.442 1.00 95.88 688 VAL A CA 1
ATOM 5432 C C . VAL A 1 688 ? -41.792 7.146 22.850 1.00 95.88 688 VAL A C 1
ATOM 5434 O O . VAL A 1 688 ? -42.873 7.730 22.726 1.00 95.88 688 VAL A O 1
ATOM 5437 N N . LYS A 1 689 ? -41.669 5.921 23.350 1.00 94.25 689 LYS A N 1
ATOM 5438 C CA . LYS A 1 689 ? -42.755 5.094 23.859 1.00 94.25 689 LYS A CA 1
ATOM 5439 C C . LYS A 1 689 ? -42.504 4.674 25.301 1.00 94.25 689 LYS A C 1
ATOM 5441 O O . LYS A 1 689 ? -41.366 4.705 25.778 1.00 94.25 689 LYS A O 1
ATOM 5446 N N . ASP A 1 690 ? -43.566 4.263 25.981 1.00 89.25 690 ASP A N 1
ATOM 5447 C CA . ASP A 1 690 ? -43.433 3.448 27.186 1.00 89.25 690 ASP A CA 1
ATOM 5448 C C . ASP A 1 690 ? -43.128 1.981 26.824 1.00 89.25 690 ASP A C 1
ATOM 5450 O O . ASP A 1 690 ? -43.225 1.571 25.668 1.00 89.25 690 ASP A O 1
ATOM 5454 N N . VAL A 1 691 ? -42.776 1.174 27.827 1.00 87.56 691 VAL A N 1
ATOM 5455 C CA . VAL A 1 691 ? -42.528 -0.273 27.665 1.00 87.56 691 VAL A CA 1
ATOM 5456 C C . VAL A 1 691 ? -43.782 -1.083 27.303 1.00 87.56 691 VAL A C 1
ATOM 5458 O O . VAL A 1 691 ? -43.675 -2.256 26.962 1.00 87.56 691 VAL A O 1
ATOM 5461 N N . ALA A 1 692 ? -44.974 -0.480 27.379 1.00 88.19 692 ALA A N 1
ATOM 5462 C CA . ALA A 1 692 ? -46.222 -1.078 26.906 1.00 88.19 692 ALA A CA 1
ATOM 5463 C C . ALA A 1 692 ? -46.487 -0.767 25.416 1.00 88.19 692 ALA A C 1
ATOM 5465 O O . ALA A 1 692 ? -47.459 -1.260 24.843 1.00 88.19 692 ALA A O 1
ATOM 5466 N N . GLY A 1 693 ? -45.616 0.022 24.775 1.00 86.12 693 GLY A N 1
ATOM 5467 C CA . GLY A 1 693 ? -45.671 0.374 23.361 1.00 86.12 693 GLY A CA 1
ATOM 5468 C C . GLY A 1 693 ? -46.505 1.618 23.031 1.00 86.12 693 GLY A C 1
ATOM 5469 O O . GLY A 1 693 ? -46.632 1.947 21.842 1.00 86.12 693 GLY A O 1
ATOM 5470 N N . ASN A 1 694 ? -47.041 2.324 24.034 1.00 91.12 694 ASN A N 1
ATOM 5471 C CA . ASN A 1 694 ? -47.805 3.557 23.843 1.00 91.12 694 ASN A CA 1
ATOM 5472 C C . ASN A 1 694 ? -46.868 4.707 23.469 1.00 91.12 694 ASN A C 1
ATOM 5474 O O . ASN A 1 694 ? -45.832 4.906 24.098 1.00 91.12 694 ASN A O 1
ATOM 5478 N N . ILE A 1 695 ? -47.240 5.495 22.458 1.00 94.62 695 ILE A N 1
ATOM 5479 C CA . ILE A 1 695 ? -46.446 6.649 22.018 1.00 94.62 695 ILE A CA 1
ATOM 5480 C C . ILE A 1 695 ? -46.615 7.786 23.024 1.00 94.62 695 ILE A C 1
ATOM 5482 O O . ILE A 1 695 ? -47.707 8.326 23.183 1.00 94.62 695 ILE A O 1
ATOM 5486 N N . LEU A 1 696 ? -45.512 8.171 23.665 1.00 92.75 696 LEU A N 1
ATOM 5487 C CA . LEU A 1 696 ? -45.460 9.274 24.624 1.00 92.75 696 LEU A CA 1
ATOM 5488 C C . LEU A 1 696 ? -45.151 10.610 23.942 1.00 92.75 696 LEU A C 1
ATOM 5490 O O . LEU A 1 696 ? -45.552 11.663 24.427 1.00 92.75 696 LEU A O 1
ATOM 5494 N N . GLY A 1 697 ? -44.450 10.581 22.806 1.00 93.31 697 GLY A N 1
ATOM 5495 C CA . GLY A 1 697 ? -44.210 11.778 22.011 1.00 93.31 697 GLY A CA 1
ATOM 5496 C C . GLY A 1 697 ? -43.338 11.541 20.783 1.00 93.31 697 GLY A C 1
ATOM 5497 O O . GLY A 1 697 ? -42.594 10.564 20.688 1.00 93.31 697 GLY A O 1
ATOM 5498 N N . THR A 1 698 ? -43.414 12.482 19.843 1.00 94.44 698 THR A N 1
ATOM 5499 C CA . THR A 1 698 ? -42.599 12.503 18.623 1.00 94.44 698 THR A CA 1
ATOM 5500 C C . THR A 1 698 ? -41.982 13.877 18.408 1.00 94.44 698 THR A C 1
ATOM 5502 O O . THR A 1 698 ? -42.652 14.893 18.607 1.00 94.44 698 THR A O 1
ATOM 5505 N N . LYS A 1 699 ? -40.737 13.934 17.925 1.00 94.56 699 LYS A N 1
ATOM 5506 C CA . LYS A 1 699 ? -40.063 15.195 17.599 1.00 94.56 699 LYS A CA 1
ATOM 5507 C C . LYS A 1 699 ? -39.258 15.099 16.312 1.00 94.56 699 LYS A C 1
ATOM 5509 O O . LYS A 1 699 ? -38.383 14.250 16.167 1.00 94.56 699 LYS A O 1
ATOM 5514 N N . LEU A 1 700 ? -39.507 16.038 15.403 1.00 92.31 700 LEU A N 1
ATOM 5515 C CA . LEU A 1 700 ? -38.704 16.235 14.202 1.00 92.31 700 LEU A CA 1
ATOM 5516 C C . LEU A 1 700 ? -37.551 17.202 14.495 1.00 92.31 700 LEU A C 1
ATOM 5518 O O . LEU A 1 700 ? -37.777 18.320 14.963 1.00 92.31 700 LEU A O 1
ATOM 5522 N N . LYS A 1 701 ? -36.316 16.791 14.198 1.00 87.25 701 LYS A N 1
ATOM 5523 C CA . LYS A 1 701 ? -35.122 17.635 14.312 1.00 87.25 701 LYS A CA 1
ATOM 5524 C C . LYS A 1 701 ? -34.670 18.116 12.930 1.00 87.25 701 LYS A C 1
ATOM 5526 O O . LYS A 1 701 ? -34.547 17.331 11.988 1.00 87.25 701 LYS A O 1
ATOM 5531 N N . GLY A 1 702 ? -34.462 19.427 12.809 1.00 72.88 702 GLY A N 1
ATOM 5532 C CA . GLY A 1 702 ? -33.911 20.089 11.623 1.00 72.88 702 GLY A CA 1
ATOM 5533 C C . GLY A 1 702 ? -32.401 19.906 11.456 1.00 72.88 702 GLY A C 1
ATOM 5534 O O . GLY A 1 702 ? -31.704 19.588 12.418 1.00 72.88 702 GLY A O 1
ATOM 5535 N N . SER A 1 703 ? -31.905 20.174 10.243 1.00 63.12 703 SER A N 1
ATOM 5536 C CA . SER A 1 703 ? -30.480 20.410 9.943 1.00 63.12 703 SER A CA 1
ATOM 5537 C C . SER A 1 703 ? -29.570 19.179 9.975 1.00 63.12 703 SER A C 1
ATOM 5539 O O . SER A 1 703 ? -28.445 19.270 10.464 1.00 63.12 703 SER A O 1
ATOM 5541 N N . SER A 1 704 ? -30.030 18.016 9.490 1.00 67.31 704 SER A N 1
ATOM 5542 C CA . SER A 1 704 ? -29.255 16.753 9.502 1.00 67.31 704 SER A CA 1
ATOM 5543 C C . SER A 1 704 ? -28.694 16.354 10.882 1.00 67.31 704 SER A C 1
ATOM 5545 O O . SER A 1 704 ? -27.815 15.502 10.978 1.00 67.31 704 SER A O 1
ATOM 5547 N N . SER A 1 705 ? -29.198 16.965 11.961 1.00 80.94 705 SER A N 1
ATOM 5548 C CA . SER A 1 705 ? -28.710 16.740 13.315 1.00 80.94 705 SER A CA 1
ATOM 5549 C C . SER A 1 705 ? -29.125 15.347 13.770 1.00 80.94 705 SER A C 1
ATOM 5551 O O . SER A 1 705 ? -30.312 15.046 13.892 1.00 80.94 705 SER A O 1
ATOM 5553 N N . THR A 1 706 ? -28.130 14.502 14.020 1.00 92.00 706 THR A N 1
ATOM 5554 C CA . THR A 1 706 ? -28.302 13.132 14.510 1.00 92.00 706 THR A CA 1
ATOM 5555 C C . THR A 1 706 ? -28.492 13.065 16.020 1.00 92.00 706 THR A C 1
ATOM 5557 O O . THR A 1 706 ? -28.462 11.970 16.580 1.00 92.00 706 THR A O 1
ATOM 5560 N N . THR A 1 707 ? -28.682 14.208 16.687 1.00 92.50 707 THR A N 1
ATOM 5561 C CA . THR A 1 707 ? -28.751 14.296 18.143 1.00 92.50 707 THR A CA 1
ATOM 5562 C C . THR A 1 707 ? -30.117 14.755 18.645 1.00 92.50 707 THR A C 1
ATOM 5564 O O . THR A 1 707 ? -30.823 15.539 18.000 1.00 92.50 707 THR A O 1
ATOM 5567 N N . MET A 1 708 ? -30.495 14.264 19.823 1.00 91.94 708 MET A N 1
ATOM 5568 C CA . MET A 1 708 ? -31.761 14.583 20.480 1.00 91.94 708 MET A CA 1
ATOM 5569 C C . MET A 1 708 ? -31.610 14.540 22.000 1.00 91.94 708 MET A C 1
ATOM 5571 O O . MET A 1 708 ? -30.765 13.819 22.515 1.00 91.94 708 MET A O 1
ATOM 5575 N N . THR A 1 709 ? -32.446 15.285 22.717 1.00 90.38 709 THR A N 1
ATOM 5576 C CA . THR A 1 709 ? -32.610 15.151 24.171 1.00 90.38 709 THR A CA 1
ATOM 5577 C C . THR A 1 709 ? -34.062 14.795 24.466 1.00 90.38 709 THR A C 1
ATOM 5579 O O . THR A 1 709 ? -34.974 15.310 23.811 1.00 90.38 709 THR A O 1
ATOM 5582 N N . LEU A 1 710 ? -34.303 13.907 25.431 1.00 89.25 710 LEU A N 1
ATOM 5583 C CA . LEU A 1 710 ? -35.667 13.455 25.738 1.00 89.25 710 LEU A CA 1
ATOM 5584 C C . LEU A 1 710 ? -36.540 14.569 26.316 1.00 89.25 710 LEU A C 1
ATOM 5586 O O . LEU A 1 710 ? -37.734 14.596 26.024 1.00 89.25 710 LEU A O 1
ATOM 5590 N N . ALA A 1 711 ? -35.936 15.535 27.017 1.00 83.62 711 ALA A N 1
ATOM 5591 C CA . ALA A 1 711 ? -36.619 16.734 27.508 1.00 83.62 711 ALA A CA 1
ATOM 5592 C C . ALA A 1 711 ? -37.314 17.553 26.400 1.00 83.62 711 ALA A C 1
ATOM 5594 O O . ALA A 1 711 ? -38.248 18.298 26.679 1.00 83.62 711 ALA A O 1
ATOM 5595 N N . LEU A 1 712 ? -36.873 17.440 25.138 1.00 87.94 712 LEU A N 1
ATOM 5596 C CA . LEU A 1 712 ? -37.500 18.131 24.003 1.00 87.94 712 LEU A CA 1
ATOM 5597 C C . LEU A 1 712 ? -38.713 17.390 23.421 1.00 87.94 712 LEU A C 1
ATOM 5599 O O . LEU A 1 712 ? -39.379 17.937 22.532 1.00 87.94 712 LEU A O 1
ATOM 5603 N N . ILE A 1 713 ? -38.955 16.153 23.864 1.00 90.50 713 ILE A N 1
ATOM 5604 C CA . ILE A 1 713 ? -40.013 15.270 23.360 1.00 90.50 713 ILE A CA 1
ATOM 5605 C C . ILE A 1 713 ? -41.120 15.107 24.401 1.00 90.50 713 ILE A C 1
ATOM 5607 O O . ILE A 1 713 ? -42.289 15.260 24.054 1.00 90.50 713 ILE A O 1
ATOM 5611 N N . LEU A 1 714 ? -40.759 14.811 25.652 1.00 87.81 714 LEU A N 1
ATOM 5612 C CA . LEU A 1 714 ? -41.704 14.623 26.752 1.00 87.81 714 LEU A CA 1
ATOM 5613 C C . LEU A 1 714 ? -41.118 15.073 28.098 1.00 87.81 714 LEU A C 1
ATOM 5615 O O . LEU A 1 714 ? -39.909 15.264 28.244 1.00 87.81 714 LEU A O 1
ATOM 5619 N N . THR A 1 715 ? -41.984 15.167 29.104 1.00 83.56 715 THR A N 1
ATOM 5620 C CA . THR A 1 715 ? -41.574 15.282 30.507 1.00 83.56 715 THR A CA 1
ATOM 5621 C C . THR A 1 715 ? -41.106 13.919 31.010 1.00 83.56 715 THR A C 1
ATOM 5623 O O . THR A 1 715 ? -41.910 13.003 31.149 1.00 83.56 715 THR A O 1
ATOM 5626 N N . VAL A 1 716 ? -39.807 13.775 31.270 1.00 78.56 716 VAL A N 1
ATOM 5627 C CA . VAL A 1 716 ? -39.209 12.511 31.722 1.00 78.56 716 VAL A CA 1
ATOM 5628 C C . VAL A 1 716 ? -39.491 12.273 33.204 1.00 78.56 716 VAL A C 1
ATOM 5630 O O . VAL A 1 716 ? -39.123 13.081 34.053 1.00 78.56 716 VAL A O 1
ATOM 5633 N N . GLU A 1 717 ? -40.076 11.123 33.512 1.00 75.94 717 GLU A N 1
ATOM 5634 C CA . GLU A 1 717 ? -40.150 10.570 34.863 1.00 75.94 717 GLU A CA 1
ATOM 5635 C C . GLU A 1 717 ? -38.936 9.674 35.159 1.00 75.94 717 GLU A C 1
ATOM 5637 O O . GLU A 1 717 ? -38.526 8.864 34.319 1.00 75.94 717 GLU A O 1
ATOM 5642 N N . TYR A 1 718 ? -38.382 9.812 36.364 1.00 72.12 718 TYR A N 1
ATOM 5643 C CA . TYR A 1 718 ? -37.243 9.036 36.855 1.00 72.12 718 TYR A CA 1
ATOM 5644 C C . TYR A 1 718 ? -37.674 7.644 37.349 1.00 72.12 718 TYR A C 1
ATOM 5646 O O . TYR A 1 718 ? -38.802 7.443 37.780 1.00 72.12 718 TYR A O 1
ATOM 5654 N N . ASN A 1 719 ? -36.756 6.681 37.278 1.00 67.50 719 ASN A N 1
ATOM 5655 C CA . ASN A 1 719 ? -36.941 5.237 37.468 1.00 67.50 719 ASN A CA 1
ATOM 5656 C C . ASN A 1 719 ? -37.923 4.570 36.483 1.00 67.50 719 ASN A C 1
ATOM 5658 O O . ASN A 1 719 ? -38.368 3.447 36.715 1.00 67.50 719 ASN A O 1
ATOM 5662 N N . LYS A 1 720 ? -38.211 5.221 35.348 1.00 76.00 720 LYS A N 1
ATOM 5663 C CA . LYS A 1 720 ? -38.915 4.621 34.207 1.00 76.00 720 LYS A CA 1
ATOM 5664 C C . LYS A 1 720 ? -37.952 4.284 33.069 1.00 76.00 720 LYS A C 1
ATOM 5666 O O . LYS A 1 720 ? -36.937 4.952 32.863 1.00 76.00 720 LYS A O 1
ATOM 5671 N N . THR A 1 721 ? -38.305 3.235 32.330 1.00 86.88 721 THR A N 1
ATOM 5672 C CA . THR A 1 721 ? -37.647 2.849 31.077 1.00 86.88 721 THR A CA 1
ATOM 5673 C C . THR A 1 721 ? -38.481 3.359 29.909 1.00 86.88 721 THR A C 1
ATOM 5675 O O . THR A 1 721 ? -39.699 3.184 29.902 1.00 86.88 721 THR A O 1
ATOM 5678 N N . TYR A 1 722 ? -37.823 3.970 28.930 1.00 90.69 722 TYR A N 1
ATOM 5679 C CA . TYR A 1 722 ? -38.444 4.476 27.711 1.00 90.69 722 TYR A CA 1
ATOM 5680 C C . TYR A 1 722 ? -37.889 3.747 26.499 1.00 90.69 722 TYR A C 1
ATOM 5682 O O . TYR A 1 722 ? -36.686 3.508 26.412 1.00 90.69 722 TYR A O 1
ATOM 5690 N N . GLU A 1 723 ? -38.753 3.444 25.540 1.00 95.00 723 GLU A N 1
ATOM 5691 C CA . GLU A 1 723 ? -38.370 2.894 24.246 1.00 95.00 723 GLU A CA 1
ATOM 5692 C C . GLU A 1 723 ? -38.232 4.026 23.227 1.00 95.00 723 GLU A C 1
ATOM 5694 O O . GLU A 1 723 ? -39.198 4.712 22.899 1.00 95.00 723 GLU A O 1
ATOM 5699 N N . VAL A 1 724 ? -37.023 4.238 22.716 1.00 95.12 724 VAL A N 1
ATOM 5700 C CA . VAL A 1 724 ? -36.704 5.286 21.745 1.00 95.12 724 VAL A CA 1
ATOM 5701 C C . VAL A 1 724 ? -36.390 4.649 20.401 1.00 95.12 724 VAL A C 1
ATOM 5703 O O . VAL A 1 724 ? -35.574 3.732 20.299 1.00 95.12 724 VAL A O 1
ATOM 5706 N N . ARG A 1 725 ? -37.004 5.168 19.340 1.00 95.75 725 ARG A N 1
ATOM 5707 C CA . ARG A 1 725 ? -36.657 4.820 17.959 1.00 95.75 725 ARG A CA 1
ATOM 5708 C C . ARG A 1 725 ? -36.617 6.064 17.087 1.00 95.75 725 ARG A C 1
ATOM 5710 O O . ARG A 1 725 ? -37.249 7.079 17.375 1.00 95.75 725 ARG A O 1
ATOM 5717 N N . VAL A 1 726 ? -35.859 5.985 16.003 1.00 96.19 726 VAL A N 1
ATOM 5718 C CA . VAL A 1 726 ? -35.591 7.116 15.112 1.00 96.19 726 VAL A CA 1
ATOM 5719 C C . VAL A 1 726 ? -35.744 6.690 13.657 1.00 96.19 726 VAL A C 1
ATOM 5721 O O . VAL A 1 726 ? -35.518 5.532 13.308 1.00 96.19 726 VAL A O 1
ATOM 5724 N N . ARG A 1 727 ? -36.170 7.621 12.803 1.00 95.12 727 ARG A N 1
ATOM 5725 C CA . ARG A 1 727 ? -36.184 7.455 11.345 1.00 95.12 727 ARG A CA 1
ATOM 5726 C C . ARG A 1 727 ? -35.558 8.651 10.649 1.00 95.12 727 ARG A C 1
ATOM 5728 O O . ARG A 1 727 ? -35.711 9.790 11.094 1.00 95.12 727 ARG A O 1
ATOM 5735 N N . ALA A 1 728 ? -34.892 8.393 9.530 1.00 93.75 728 ALA A N 1
ATOM 5736 C CA . ALA A 1 728 ? -34.393 9.433 8.642 1.00 93.75 728 ALA A CA 1
ATOM 5737 C C . ALA A 1 728 ? -35.488 9.877 7.663 1.00 93.75 728 ALA A C 1
ATOM 5739 O O . ALA A 1 728 ? -36.275 9.064 7.171 1.00 93.75 728 ALA A O 1
ATOM 5740 N N . LYS A 1 729 ? -35.530 11.175 7.360 1.00 90.56 729 LYS A N 1
ATOM 5741 C CA . LYS A 1 729 ? -36.399 11.763 6.335 1.00 90.56 729 LYS A CA 1
ATOM 5742 C C . LYS A 1 729 ? -35.545 12.573 5.371 1.00 90.56 729 LYS A C 1
ATOM 5744 O O . LYS A 1 729 ? -34.605 13.254 5.787 1.00 90.56 729 LYS A O 1
ATOM 5749 N N . THR A 1 730 ? -35.873 12.490 4.092 1.00 88.06 730 THR A N 1
ATOM 5750 C CA . THR A 1 730 ? -35.309 13.339 3.042 1.00 88.06 730 THR A CA 1
ATOM 5751 C C . THR A 1 730 ? -36.297 14.442 2.672 1.00 88.06 730 THR A C 1
ATOM 5753 O O . THR A 1 730 ? -37.369 14.561 3.271 1.00 88.06 730 THR A O 1
ATOM 5756 N N . SER A 1 731 ? -35.956 15.249 1.665 1.00 78.56 731 SER A N 1
ATOM 5757 C CA . SER A 1 731 ? -36.840 16.295 1.150 1.00 78.56 731 SER A CA 1
ATOM 5758 C C . SER A 1 731 ? -38.181 15.773 0.637 1.00 78.56 731 SER A C 1
ATOM 5760 O O . SER A 1 731 ? -39.169 16.496 0.726 1.00 78.56 731 SER A O 1
ATOM 5762 N N . THR A 1 732 ? -38.229 14.554 0.083 1.00 83.38 732 THR A N 1
ATOM 5763 C CA . THR A 1 732 ? -39.456 14.019 -0.530 1.00 83.38 732 THR A CA 1
ATOM 5764 C C . THR A 1 732 ? -39.899 12.661 0.004 1.00 83.38 732 THR A C 1
ATOM 5766 O O . THR A 1 732 ? -41.037 12.274 -0.258 1.00 83.38 732 THR A O 1
ATOM 5769 N N . LYS A 1 733 ? -39.071 11.950 0.786 1.00 87.25 733 LYS A N 1
ATOM 5770 C CA . LYS A 1 733 ? -39.420 10.628 1.323 1.00 87.25 733 LYS A CA 1
ATOM 5771 C C . LYS A 1 733 ? -39.205 10.524 2.834 1.00 87.25 733 LYS A C 1
ATOM 5773 O O . LYS A 1 733 ? -38.250 11.044 3.406 1.00 87.25 733 LYS A O 1
ATOM 5778 N N . THR A 1 734 ? -40.121 9.817 3.492 1.00 92.19 734 THR A N 1
ATOM 5779 C CA . THR A 1 734 ? -40.023 9.455 4.912 1.00 92.19 734 THR A CA 1
ATOM 5780 C C . THR A 1 734 ? -39.546 8.013 5.017 1.00 92.19 734 THR A C 1
ATOM 5782 O O . THR A 1 734 ? -40.170 7.134 4.430 1.00 92.19 734 THR A O 1
ATOM 5785 N N . GLY A 1 735 ? -38.445 7.774 5.733 1.00 92.38 735 GLY A N 1
ATOM 5786 C CA . GLY A 1 735 ? -37.935 6.427 5.982 1.00 92.38 735 GLY A CA 1
ATOM 5787 C C . GLY A 1 735 ? -38.712 5.673 7.057 1.00 92.38 735 GLY A C 1
ATOM 5788 O O . GLY A 1 735 ? -39.568 6.226 7.752 1.00 92.38 735 GLY A O 1
ATOM 5789 N N . ASN A 1 736 ? -38.378 4.397 7.221 1.00 94.62 736 ASN A N 1
ATOM 5790 C CA . ASN A 1 736 ? -38.917 3.570 8.296 1.00 94.62 736 ASN A CA 1
ATOM 5791 C C . ASN A 1 736 ? -38.159 3.818 9.607 1.00 94.62 736 ASN A C 1
ATOM 5793 O O . ASN A 1 736 ? -36.980 4.182 9.598 1.00 94.62 736 ASN A O 1
ATOM 5797 N N . TYR A 1 737 ? -38.836 3.616 10.740 1.00 94.81 737 TYR A N 1
ATOM 5798 C CA . TYR A 1 737 ? -38.162 3.579 12.038 1.00 94.81 737 TYR A CA 1
ATOM 5799 C C . TYR A 1 737 ? -37.200 2.396 12.087 1.00 94.81 737 TYR A C 1
ATOM 5801 O O . TYR A 1 737 ? -37.563 1.293 11.676 1.00 94.81 737 TYR A O 1
ATOM 5809 N N . GLY A 1 738 ? -35.980 2.636 12.572 1.00 93.50 738 GLY A N 1
ATOM 5810 C CA . GLY A 1 738 ? -35.042 1.558 12.858 1.00 93.50 738 GLY A CA 1
ATOM 5811 C C . GLY A 1 738 ? -35.365 0.840 14.163 1.00 93.50 738 GLY A C 1
ATOM 5812 O O . GLY A 1 738 ? -36.482 0.901 14.685 1.00 93.50 738 GLY A O 1
ATOM 5813 N N . SER A 1 739 ? -34.362 0.138 14.681 1.00 93.56 739 SER A N 1
ATOM 5814 C CA . SER A 1 739 ? -34.504 -0.673 15.886 1.00 93.56 739 SER A CA 1
ATOM 5815 C C . SER A 1 739 ? -34.841 0.178 17.109 1.00 93.56 739 SER A C 1
ATOM 5817 O O . SER A 1 739 ? -34.338 1.292 17.285 1.00 93.56 739 SER A O 1
ATOM 5819 N N . VAL A 1 740 ? -35.695 -0.381 17.964 1.00 93.81 740 VAL A N 1
ATOM 5820 C CA . VAL A 1 740 ? -36.031 0.197 19.264 1.00 93.81 740 VAL A CA 1
ATOM 5821 C C . VAL A 1 740 ? -34.830 0.074 20.197 1.00 93.81 740 VAL A C 1
ATOM 5823 O O . VAL A 1 740 ? -34.120 -0.929 20.188 1.00 93.81 740 VAL A O 1
ATOM 5826 N N . CYS A 1 741 ? -34.607 1.117 20.986 1.00 92.50 741 CYS A N 1
ATOM 5827 C CA . CYS A 1 741 ? -33.518 1.244 21.936 1.00 92.50 741 CYS A CA 1
ATOM 5828 C C . CYS A 1 741 ? -34.095 1.709 23.275 1.00 92.50 741 CYS A C 1
ATOM 5830 O O . CYS A 1 741 ? -34.795 2.718 23.324 1.00 92.50 741 CYS A O 1
ATOM 5832 N N . THR A 1 742 ? -33.832 0.989 24.360 1.00 92.62 742 THR A N 1
ATOM 5833 C CA . THR A 1 742 ? -34.319 1.366 25.692 1.00 92.62 742 THR A CA 1
ATOM 5834 C C . THR A 1 742 ? -33.370 2.367 26.350 1.00 92.62 742 THR A C 1
ATOM 5836 O O . THR A 1 742 ? -32.148 2.246 26.254 1.00 92.62 742 THR A O 1
ATOM 5839 N N . VAL A 1 743 ? -33.925 3.362 27.038 1.00 89.50 743 VAL A N 1
ATOM 5840 C CA . VAL A 1 743 ? -33.177 4.325 27.856 1.00 89.50 743 VAL A CA 1
ATOM 5841 C C . VAL A 1 743 ? -33.802 4.401 29.242 1.00 89.50 743 VAL A C 1
ATOM 5843 O O . VAL A 1 743 ? -35.026 4.403 29.384 1.00 89.50 743 VAL A O 1
ATOM 5846 N N . ILE A 1 744 ? -32.957 4.441 30.268 1.00 84.56 744 ILE A N 1
ATOM 5847 C CA . ILE A 1 744 ? -33.378 4.415 31.670 1.00 84.56 744 ILE A CA 1
ATOM 5848 C C . ILE A 1 744 ? -32.963 5.739 32.304 1.00 84.56 744 ILE A C 1
ATOM 5850 O O . ILE A 1 744 ? -31.846 6.199 32.091 1.00 84.56 744 ILE A O 1
ATOM 5854 N N . PHE A 1 745 ? -33.826 6.351 33.107 1.00 76.25 745 PHE A N 1
ATOM 5855 C CA . PHE A 1 745 ? -33.432 7.475 33.962 1.00 76.25 745 PHE A CA 1
ATOM 5856 C C . PHE A 1 745 ? -33.488 7.004 35.402 1.00 76.25 745 PHE A C 1
ATOM 5858 O O . PHE A 1 745 ? -34.531 6.522 35.818 1.00 76.25 745 PHE A O 1
ATOM 5865 N N . SER A 1 746 ? -32.405 7.114 36.167 1.00 67.56 746 SER A N 1
ATOM 5866 C CA . SER A 1 746 ? -32.400 6.709 37.583 1.00 67.56 746 SER A CA 1
ATOM 5867 C C . SER A 1 746 ? -32.458 7.916 38.516 1.00 67.56 746 SER A C 1
ATOM 5869 O O . SER A 1 746 ? -31.954 8.985 38.176 1.00 67.56 746 SER A O 1
ATOM 5871 N N . GLY A 1 747 ? -33.077 7.744 39.690 1.00 69.94 747 GLY A N 1
ATOM 5872 C CA . GLY A 1 747 ? -33.130 8.761 40.749 1.00 69.94 747 GLY A CA 1
ATOM 5873 C C . GLY A 1 747 ? -31.748 9.215 41.253 1.00 69.94 747 GLY A C 1
ATOM 5874 O O . GLY A 1 747 ? -30.713 8.658 40.888 1.00 69.94 747 GLY A O 1
ATOM 5875 N N . THR A 1 748 ? -31.716 10.241 42.110 1.00 78.00 748 THR A N 1
ATOM 5876 C CA . THR A 1 748 ? -30.452 10.793 42.633 1.00 78.00 748 THR A CA 1
ATOM 5877 C C . THR A 1 748 ? -29.892 9.994 43.808 1.00 78.00 748 THR A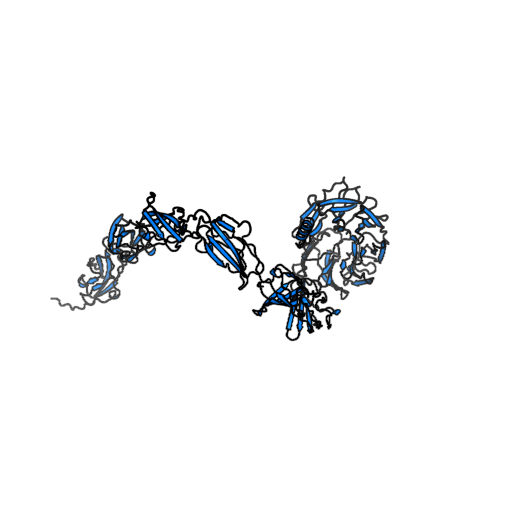 C 1
ATOM 5879 O O . THR A 1 748 ? -30.628 9.478 44.641 1.00 78.00 748 THR A O 1
ATOM 5882 N N . THR A 1 749 ? -28.568 9.916 43.900 1.00 84.81 749 THR A N 1
ATOM 5883 C CA . THR A 1 749 ? -27.845 9.261 44.994 1.00 84.81 749 THR A CA 1
ATOM 5884 C C . THR A 1 749 ? -26.835 10.220 45.597 1.00 84.81 749 THR A C 1
ATOM 5886 O O . THR A 1 749 ? -26.500 11.252 45.005 1.00 84.81 749 THR A O 1
ATOM 5889 N N . LEU A 1 750 ? -26.296 9.856 46.761 1.00 87.69 750 LEU A N 1
ATOM 5890 C CA . LEU A 1 750 ? -25.120 10.518 47.309 1.00 87.69 750 LEU A CA 1
ATOM 5891 C C . LEU A 1 750 ? -24.010 10.527 46.242 1.00 87.69 750 LEU A C 1
ATOM 5893 O O . LEU A 1 750 ? -23.825 9.541 45.523 1.00 87.69 750 LEU A O 1
ATOM 5897 N N . THR A 1 751 ? -23.290 11.639 46.114 1.00 86.44 751 THR A N 1
ATOM 5898 C CA . THR A 1 751 ? -22.122 11.700 45.228 1.00 86.44 751 THR A CA 1
ATOM 5899 C C . THR A 1 751 ? -21.105 10.661 45.696 1.00 86.44 751 THR A C 1
ATOM 5901 O O . THR A 1 751 ? -20.915 10.461 46.900 1.00 86.44 751 THR A O 1
ATOM 5904 N N . SER A 1 752 ? -20.436 10.000 44.748 1.00 82.31 752 SER A N 1
ATOM 5905 C CA . SER A 1 752 ? -19.517 8.884 45.027 1.00 82.31 752 SER A CA 1
ATOM 5906 C C . SER A 1 752 ? -18.443 9.227 46.064 1.00 82.31 752 SER A C 1
ATOM 5908 O O . SER A 1 752 ? -18.050 8.366 46.842 1.00 82.31 752 SER A O 1
ATOM 5910 N N . LYS A 1 753 ? -18.045 10.503 46.150 1.00 87.38 753 LYS A N 1
ATOM 5911 C CA . LYS A 1 753 ? -17.122 11.044 47.158 1.00 87.38 753 LYS A CA 1
ATOM 5912 C C . LYS A 1 753 ? -17.524 10.753 48.609 1.00 87.38 753 LYS A C 1
ATOM 5914 O O . LYS A 1 753 ? -16.643 10.656 49.454 1.00 87.38 753 LYS A O 1
ATOM 5919 N N . TYR A 1 754 ? -18.817 10.681 48.916 1.00 87.06 754 TYR A N 1
ATOM 5920 C CA . TYR A 1 754 ? -19.304 10.503 50.289 1.00 87.06 754 TYR A CA 1
ATOM 5921 C C . TYR A 1 754 ? -19.852 9.103 50.547 1.00 87.06 754 TYR A C 1
ATOM 5923 O O . TYR A 1 754 ? -20.282 8.817 51.663 1.00 87.06 754 TYR A O 1
ATOM 5931 N N . CYS A 1 755 ? -19.856 8.231 49.537 1.00 88.31 755 CYS A N 1
ATOM 5932 C CA . CYS A 1 755 ? -20.372 6.890 49.713 1.00 88.31 755 CYS A CA 1
ATOM 5933 C C . CYS A 1 755 ? -19.317 5.957 50.297 1.00 88.31 755 CYS A C 1
ATOM 5935 O O . CYS A 1 755 ? -18.225 5.835 49.754 1.00 88.31 755 CYS A O 1
ATOM 5937 N N . GLY A 1 756 ? -19.644 5.316 51.418 1.00 88.69 756 GLY A N 1
ATOM 5938 C CA . GLY A 1 756 ? -18.750 4.416 52.146 1.00 88.69 756 GLY A CA 1
ATOM 5939 C C . GLY A 1 756 ? -17.687 5.118 52.995 1.00 88.69 756 GLY A C 1
ATOM 5940 O O . GLY A 1 756 ? -16.818 4.441 53.536 1.00 88.69 756 GLY A O 1
ATOM 5941 N N . ILE A 1 757 ? -17.729 6.450 53.126 1.00 91.81 757 ILE A N 1
ATOM 5942 C CA . ILE A 1 757 ? -16.711 7.194 53.881 1.00 91.81 757 ILE A CA 1
ATOM 5943 C C . ILE A 1 757 ? -17.078 7.365 55.355 1.00 91.81 757 ILE A C 1
ATOM 5945 O O . ILE A 1 757 ? -18.249 7.305 55.742 1.00 91.81 757 ILE A O 1
ATOM 5949 N N . THR A 1 758 ? -16.065 7.706 56.150 1.00 93.19 758 THR A N 1
ATOM 5950 C CA . THR A 1 758 ? -16.242 8.303 57.475 1.00 93.19 758 THR A CA 1
ATOM 5951 C C . THR A 1 758 ? -16.204 9.826 57.361 1.00 93.19 758 THR A C 1
ATOM 5953 O O . THR A 1 758 ? -15.250 10.389 56.823 1.00 93.19 758 THR A O 1
ATOM 5956 N N . LEU A 1 759 ? -17.241 10.501 57.855 1.00 91.75 759 LEU A N 1
ATOM 5957 C CA . LEU A 1 759 ? -17.296 11.958 57.940 1.00 91.75 759 LEU A CA 1
ATOM 5958 C C . LEU A 1 759 ? -16.188 12.496 58.855 1.00 91.75 759 LEU A C 1
ATOM 5960 O O . LEU A 1 759 ? -15.827 11.874 59.850 1.00 91.75 759 LEU A O 1
ATOM 5964 N N . THR A 1 760 ? -15.691 13.693 58.558 1.00 89.75 760 THR A N 1
ATOM 5965 C CA . THR A 1 760 ? -14.696 14.396 59.378 1.00 89.75 760 THR A CA 1
ATOM 5966 C C . THR A 1 760 ? -15.324 15.127 60.567 1.00 89.75 760 THR A C 1
ATOM 5968 O O . THR A 1 760 ? -14.665 15.324 61.582 1.00 89.75 760 THR A O 1
ATOM 5971 N N . ALA A 1 761 ? -16.602 15.508 60.469 1.00 88.25 761 ALA A N 1
ATOM 5972 C CA . ALA A 1 761 ? -17.380 16.136 61.538 1.00 88.25 761 ALA A CA 1
ATOM 5973 C C . ALA A 1 761 ? -18.878 15.825 61.371 1.00 88.25 761 ALA A C 1
ATOM 5975 O O . ALA A 1 761 ? -19.354 15.641 60.250 1.00 88.25 761 ALA A O 1
ATOM 5976 N N . LEU A 1 762 ? -19.656 15.829 62.462 1.00 88.88 762 LEU A N 1
ATOM 5977 C CA . LEU A 1 762 ? -21.105 15.552 62.399 1.00 88.88 762 LEU A CA 1
ATOM 5978 C C . LEU A 1 762 ? -21.898 16.584 61.576 1.00 88.88 762 LEU A C 1
ATOM 5980 O O . LEU A 1 762 ? -22.973 16.277 61.070 1.00 88.88 762 LEU A O 1
ATOM 5984 N N . ASN A 1 763 ? -21.386 17.806 61.431 1.00 90.44 763 ASN A N 1
ATOM 5985 C CA . ASN A 1 763 ? -22.001 18.873 60.637 1.00 90.44 763 ASN A CA 1
ATOM 5986 C C . ASN A 1 763 ? -21.413 19.009 59.224 1.00 90.44 763 ASN A C 1
ATOM 5988 O O . ASN A 1 763 ? -21.687 20.011 58.556 1.00 90.44 763 ASN A O 1
ATOM 5992 N N . GLN A 1 764 ? -20.607 18.044 58.769 1.00 91.88 764 GLN A N 1
ATOM 5993 C CA . GLN A 1 764 ? -20.054 18.055 57.419 1.00 91.88 764 GLN A CA 1
ATOM 5994 C C . GLN A 1 764 ? -21.186 18.062 56.381 1.00 91.88 764 GLN A C 1
ATOM 5996 O O . GLN A 1 764 ? -22.165 17.321 56.496 1.00 91.88 764 GLN A O 1
ATOM 6001 N N . SER A 1 765 ? -21.045 18.907 55.357 1.00 93.19 765 SER A N 1
ATOM 6002 C CA . SER A 1 765 ? -21.959 18.917 54.216 1.00 93.19 765 SER A CA 1
ATOM 6003 C C . SER A 1 765 ? -21.732 17.693 53.333 1.00 93.19 765 SER A C 1
ATOM 6005 O O . SER A 1 765 ? -20.609 17.449 52.879 1.00 93.19 765 SER A O 1
ATOM 6007 N N . VAL A 1 766 ? -22.811 16.966 53.056 1.00 92.94 766 VAL A N 1
ATOM 6008 C CA . VAL A 1 766 ? -22.857 15.851 52.104 1.00 92.94 766 VAL A CA 1
ATOM 6009 C C . VAL A 1 766 ? -23.657 16.259 50.875 1.00 92.94 766 VAL A C 1
ATOM 6011 O O . VAL A 1 766 ? -24.612 17.023 50.986 1.00 92.94 766 VAL A O 1
ATOM 6014 N N . PHE A 1 767 ? -23.251 15.770 49.704 1.00 93.00 767 PHE A N 1
ATOM 6015 C CA . PHE A 1 767 ? -23.794 16.184 48.408 1.00 93.00 767 PHE A CA 1
ATOM 6016 C C . PHE A 1 767 ? -24.383 14.975 47.681 1.00 93.00 767 PHE A C 1
ATOM 6018 O O . PHE A 1 767 ? -23.755 13.914 47.663 1.00 93.00 767 PHE A O 1
ATOM 6025 N N . CYS A 1 768 ? -25.542 15.142 47.050 1.00 89.06 768 CYS A N 1
ATOM 6026 C CA . CYS A 1 768 ? -26.120 14.210 46.082 1.00 89.06 768 CYS A CA 1
ATOM 6027 C C . CYS A 1 768 ? -25.907 14.716 44.647 1.00 89.06 768 CYS A C 1
ATOM 6029 O O . CYS A 1 768 ? -25.560 15.881 44.430 1.00 89.06 768 CYS A O 1
ATOM 6031 N N . ASN A 1 769 ? -26.074 13.830 43.666 1.00 84.50 769 ASN A N 1
ATOM 6032 C CA . ASN A 1 769 ? -25.985 14.203 42.256 1.00 84.50 769 ASN A CA 1
ATOM 6033 C C . ASN A 1 769 ? -27.126 15.175 41.916 1.00 84.50 769 ASN A C 1
ATOM 6035 O O . ASN A 1 769 ? -28.303 14.830 42.031 1.00 84.50 769 ASN A O 1
ATOM 6039 N N . GLN A 1 770 ? -26.792 16.401 41.517 1.00 83.88 770 GLN A N 1
ATOM 6040 C CA . GLN A 1 770 ? -27.805 17.412 41.233 1.00 83.88 770 GLN A CA 1
ATOM 6041 C C . GLN A 1 770 ? -28.664 16.996 40.031 1.00 83.88 770 GLN A C 1
ATOM 6043 O O . GLN A 1 770 ? -28.144 16.669 38.965 1.00 83.88 770 GLN A O 1
ATOM 6048 N N . ILE A 1 771 ? -29.983 17.048 40.203 1.00 76.44 771 ILE A N 1
ATOM 6049 C CA . ILE A 1 771 ? -30.964 16.756 39.161 1.00 76.44 771 ILE A CA 1
ATOM 6050 C C . ILE A 1 771 ? -31.475 18.071 38.552 1.00 76.44 771 ILE A C 1
ATOM 6052 O O . ILE A 1 771 ? -31.982 18.925 39.288 1.00 76.44 771 ILE A O 1
ATOM 6056 N N . PRO A 1 772 ? -31.364 18.267 37.224 1.00 68.25 772 PRO A N 1
ATOM 6057 C CA . PRO A 1 772 ? -31.923 19.438 36.555 1.00 68.25 772 PRO A CA 1
ATOM 6058 C C . PRO A 1 772 ? -33.433 19.570 36.792 1.00 68.25 772 PRO A C 1
ATOM 6060 O O . PRO A 1 772 ? -34.158 18.580 36.772 1.00 68.25 772 PRO A O 1
ATOM 6063 N N . ASN A 1 773 ? -33.910 20.803 36.985 1.00 69.75 773 ASN A N 1
ATOM 6064 C CA . ASN A 1 773 ? -35.317 21.153 37.247 1.00 69.75 773 ASN A CA 1
ATOM 6065 C C . ASN A 1 773 ? -35.917 20.624 38.565 1.00 69.75 773 ASN A C 1
ATOM 6067 O O . ASN A 1 773 ? -37.094 20.875 38.828 1.00 69.75 773 ASN A O 1
ATOM 6071 N N . ALA A 1 774 ? -35.139 19.946 39.415 1.00 78.00 774 ALA A N 1
ATOM 6072 C CA . ALA A 1 774 ? -35.580 19.640 40.770 1.00 78.00 774 ALA A CA 1
ATOM 6073 C C . ALA A 1 774 ? -35.738 20.943 41.569 1.00 78.00 774 ALA A C 1
ATOM 6075 O O . ALA A 1 774 ? -34.817 21.758 41.658 1.00 78.00 774 ALA A O 1
ATOM 6076 N N . ILE A 1 775 ? -36.913 21.134 42.163 1.00 82.69 775 ILE A N 1
ATOM 6077 C CA . ILE A 1 775 ? -37.222 22.280 43.027 1.00 82.69 775 ILE A CA 1
ATOM 6078 C C . ILE A 1 775 ? -36.841 22.015 44.488 1.00 82.69 775 ILE A C 1
ATOM 6080 O O . ILE A 1 775 ? -36.862 22.932 45.304 1.00 82.69 775 ILE A O 1
ATOM 6084 N N . GLY A 1 776 ? -36.482 20.774 44.820 1.00 88.25 776 GLY A N 1
ATOM 6085 C CA . GLY A 1 776 ? -36.115 20.340 46.161 1.00 88.25 776 GLY A CA 1
ATOM 6086 C C . GLY A 1 776 ? -35.613 18.899 46.197 1.00 88.25 776 GLY A C 1
ATOM 6087 O O . GLY A 1 776 ? -35.560 18.228 45.167 1.00 88.25 776 GLY A O 1
ATOM 6088 N N . TYR A 1 777 ? -35.260 18.431 47.393 1.00 91.69 777 TYR A N 1
ATOM 6089 C CA . TYR A 1 777 ? -34.794 17.069 47.656 1.00 91.69 777 TYR A CA 1
ATOM 6090 C C . TYR A 1 777 ? -35.342 16.567 48.993 1.00 91.69 777 TYR A C 1
ATOM 6092 O O . TYR A 1 777 ? -35.445 17.326 49.962 1.00 91.69 777 TYR A O 1
ATOM 6100 N N . GLU A 1 778 ? -35.657 15.277 49.064 1.00 92.94 778 GLU A N 1
ATOM 6101 C CA . GLU A 1 778 ? -35.957 14.588 50.318 1.00 92.94 778 GLU A CA 1
ATOM 6102 C C . GLU A 1 778 ? -34.836 13.601 50.632 1.00 92.94 778 GLU A C 1
ATOM 6104 O O . GLU A 1 778 ? -34.496 12.741 49.817 1.00 92.94 778 GLU A O 1
ATOM 6109 N N . TRP A 1 779 ? -34.248 13.771 51.811 1.00 94.38 779 TRP A N 1
ATOM 6110 C CA . TRP A 1 779 ? -33.144 12.975 52.326 1.00 94.38 779 TRP A CA 1
ATOM 6111 C C . TRP A 1 779 ? -33.681 12.025 53.383 1.00 94.38 779 TRP A C 1
ATOM 6113 O O . TRP A 1 779 ? -34.291 12.474 54.350 1.00 94.38 779 TRP A O 1
ATOM 6123 N N . GLU A 1 780 ? -33.433 10.732 53.234 1.00 95.06 780 GLU A N 1
ATOM 6124 C CA . GLU A 1 780 ? -33.800 9.740 54.235 1.00 95.06 780 GLU A CA 1
ATOM 6125 C C . GLU A 1 780 ? -32.546 9.059 54.773 1.00 95.06 780 GLU A C 1
ATOM 6127 O O . GLU A 1 780 ? -31.725 8.553 54.004 1.00 95.06 780 GLU A O 1
ATOM 6132 N N . VAL A 1 781 ? -32.403 9.069 56.099 1.00 95.00 781 VAL A N 1
ATOM 6133 C CA . VAL A 1 781 ? -31.282 8.442 56.799 1.00 95.00 781 VAL A CA 1
ATOM 6134 C C . VAL A 1 781 ? -31.793 7.332 57.708 1.00 95.00 781 VAL A C 1
ATOM 6136 O O . VAL A 1 781 ? -32.626 7.576 58.574 1.00 95.00 781 VAL A O 1
ATOM 6139 N N . THR A 1 782 ? -31.269 6.122 57.550 1.00 95.81 782 THR A N 1
ATOM 6140 C CA . THR A 1 782 ? -31.568 4.965 58.398 1.00 95.81 782 THR A CA 1
ATOM 6141 C C . THR A 1 782 ? -30.412 4.705 59.363 1.00 95.81 782 THR A C 1
ATOM 6143 O O . THR A 1 782 ? -29.259 4.595 58.940 1.00 95.81 782 THR A O 1
ATOM 6146 N N . SER A 1 783 ? -30.704 4.609 60.661 1.00 90.62 783 SER A N 1
ATOM 6147 C CA . SER A 1 783 ? -29.731 4.285 61.711 1.00 90.62 783 SER A CA 1
ATOM 6148 C C . SER A 1 783 ? -29.265 2.823 61.656 1.00 90.62 783 SER A C 1
ATOM 6150 O O . SER A 1 783 ? -29.963 1.980 61.088 1.00 90.62 783 SER A O 1
ATOM 6152 N N . PRO A 1 784 ? -28.150 2.471 62.332 1.00 87.81 784 PRO A N 1
ATOM 6153 C CA . PRO A 1 784 ? -27.763 1.070 62.521 1.00 87.81 784 PRO A CA 1
ATOM 6154 C C . PRO A 1 784 ? -28.839 0.217 63.212 1.00 87.81 784 PRO A C 1
ATOM 6156 O O . PRO A 1 784 ? -28.860 -0.997 63.051 1.00 87.81 784 PRO A O 1
ATOM 6159 N N . THR A 1 785 ? -29.716 0.842 64.002 1.00 87.75 785 THR A N 1
ATOM 6160 C CA . THR A 1 785 ? -30.830 0.183 64.701 1.00 87.75 785 THR A CA 1
ATOM 6161 C C . THR A 1 785 ? -32.108 0.107 63.859 1.00 87.75 785 THR A C 1
ATOM 6163 O O . THR A 1 785 ? -33.118 -0.398 64.339 1.00 87.75 785 THR A O 1
ATOM 6166 N N . GLY A 1 786 ? -32.080 0.602 62.615 1.00 87.75 786 GLY A N 1
ATOM 6167 C CA . GLY A 1 786 ? -33.212 0.588 61.685 1.00 87.75 786 GLY A CA 1
ATOM 6168 C C . GLY A 1 786 ? -34.178 1.771 61.813 1.00 87.75 786 GLY A C 1
ATOM 6169 O O . GLY A 1 786 ? -35.183 1.805 61.109 1.00 87.75 786 GLY A O 1
ATOM 6170 N N . ALA A 1 787 ? -33.900 2.754 62.674 1.00 91.19 787 ALA A N 1
ATOM 6171 C CA . ALA A 1 787 ? -34.725 3.956 62.791 1.00 91.19 787 ALA A CA 1
ATOM 6172 C C . ALA A 1 787 ? -34.551 4.853 61.555 1.00 91.19 787 ALA A C 1
ATOM 6174 O O . ALA A 1 787 ? -33.424 5.106 61.132 1.00 91.19 787 ALA A O 1
ATOM 6175 N N . ILE A 1 788 ? -35.654 5.340 60.985 1.00 94.06 788 ILE A N 1
ATOM 6176 C CA . ILE A 1 788 ? -35.668 6.119 59.739 1.00 94.06 788 ILE A CA 1
ATOM 6177 C C . ILE A 1 788 ? -35.927 7.599 60.047 1.00 94.06 788 ILE A C 1
ATOM 6179 O O . ILE A 1 788 ? -36.895 7.939 60.726 1.00 94.06 788 ILE A O 1
ATOM 6183 N N . TYR A 1 789 ? -35.085 8.477 59.503 1.00 93.19 789 TYR A N 1
ATOM 6184 C CA . TYR A 1 789 ? -35.156 9.930 59.653 1.00 93.19 789 TYR A CA 1
ATOM 6185 C C . TYR A 1 789 ? -35.302 10.605 58.279 1.00 93.19 789 TYR A C 1
ATOM 6187 O O . TYR A 1 789 ? -34.293 10.908 57.632 1.00 93.19 789 TYR A O 1
ATOM 6195 N N . PRO A 1 790 ? -36.537 10.839 57.802 1.00 93.44 790 PRO A N 1
ATOM 6196 C CA . PRO A 1 790 ? -36.778 11.581 56.573 1.00 93.44 790 PRO A CA 1
ATOM 6197 C C . PRO A 1 790 ? -36.725 13.094 56.824 1.00 93.44 790 PRO A C 1
ATOM 6199 O O . PRO A 1 790 ? -37.275 13.610 57.802 1.00 93.44 790 PRO A O 1
ATOM 6202 N N . LYS A 1 791 ? -36.098 13.838 55.911 1.00 94.50 791 LYS A N 1
ATOM 6203 C CA . LYS A 1 791 ? -36.058 15.301 55.926 1.00 94.50 791 LYS A CA 1
ATOM 6204 C C . LYS A 1 791 ? -36.239 15.869 54.526 1.00 94.50 791 LYS A C 1
ATOM 6206 O O . LYS A 1 791 ? -35.434 15.644 53.625 1.00 94.50 791 LYS A O 1
ATOM 6211 N N . ARG A 1 792 ? -37.295 16.665 54.371 1.00 93.69 792 ARG A N 1
ATOM 6212 C CA . ARG A 1 792 ? -37.664 17.318 53.115 1.00 93.69 792 ARG A CA 1
ATOM 6213 C C . ARG A 1 792 ? -37.131 18.746 53.054 1.00 93.69 792 ARG A C 1
ATOM 6215 O O . ARG A 1 792 ? -37.324 19.516 53.996 1.00 93.69 792 ARG A O 1
ATOM 6222 N N . PHE A 1 793 ? -36.530 19.107 51.924 1.00 91.50 793 PHE A N 1
ATOM 6223 C CA . PHE A 1 793 ? -36.088 20.465 51.626 1.00 91.50 793 PHE A CA 1
ATOM 6224 C C . PHE A 1 793 ? -36.641 20.918 50.271 1.00 91.50 793 PHE A C 1
ATOM 6226 O O . PHE A 1 793 ? -36.258 20.397 49.228 1.00 91.50 793 PHE A O 1
ATOM 6233 N N . ASN A 1 794 ? -37.521 21.919 50.274 1.00 87.62 794 ASN A N 1
ATOM 6234 C CA . ASN A 1 794 ? -38.169 22.445 49.065 1.00 87.62 794 ASN A CA 1
ATOM 6235 C C . ASN A 1 794 ? -37.346 23.572 48.413 1.00 87.62 794 ASN A C 1
ATOM 6237 O O . ASN A 1 794 ? -37.877 24.637 48.103 1.00 87.62 794 ASN A O 1
ATOM 6241 N N . THR A 1 795 ? -36.034 23.372 48.269 1.00 86.62 795 THR A N 1
ATOM 6242 C CA . THR A 1 795 ? -35.150 24.325 47.586 1.00 86.62 795 THR A CA 1
ATOM 6243 C C . THR A 1 795 ? -34.179 23.603 46.660 1.00 86.62 795 THR A C 1
ATOM 6245 O O . THR A 1 795 ? -33.543 22.629 47.060 1.00 86.62 795 THR A O 1
ATOM 6248 N N . ALA A 1 796 ? -34.005 24.111 45.437 1.00 77.25 796 ALA A N 1
ATOM 6249 C CA . ALA A 1 796 ? -33.141 23.502 44.420 1.00 77.25 796 ALA A CA 1
ATOM 6250 C C . ALA A 1 796 ? -31.658 23.413 44.839 1.00 77.25 796 ALA A C 1
ATOM 6252 O O . ALA A 1 796 ? -30.912 22.583 44.323 1.00 77.25 796 ALA A O 1
ATOM 6253 N N . THR A 1 797 ? -31.225 24.238 45.799 1.00 83.50 797 THR A N 1
ATOM 6254 C CA . THR A 1 797 ? -29.877 24.215 46.390 1.00 83.50 797 THR A CA 1
ATOM 6255 C C . THR A 1 797 ? -29.674 23.088 47.405 1.00 83.50 797 THR A C 1
ATOM 6257 O O . THR A 1 797 ? -28.538 22.809 47.774 1.00 83.50 797 THR A O 1
ATOM 6260 N N . SER A 1 798 ? -30.731 22.379 47.813 1.00 85.25 798 SER A N 1
ATOM 6261 C CA . SER A 1 798 ? -30.664 21.262 48.769 1.00 85.25 798 SER A CA 1
ATOM 6262 C C . SER A 1 798 ? -30.172 19.947 48.169 1.00 85.25 798 SER A C 1
ATOM 6264 O O . SER A 1 798 ? -30.397 18.880 48.742 1.00 85.25 798 SER A O 1
ATOM 6266 N N . TYR A 1 799 ? -29.452 20.018 47.047 1.00 84.75 799 TYR A N 1
ATOM 6267 C CA . TYR A 1 799 ? -28.631 18.908 46.573 1.00 84.75 799 TYR A CA 1
ATOM 6268 C C . TYR A 1 799 ? -27.435 18.652 47.511 1.00 84.75 799 TYR A C 1
ATOM 6270 O O . TYR A 1 799 ? -26.745 17.647 47.361 1.00 84.75 799 TYR A O 1
ATOM 6278 N N . PHE A 1 800 ? -27.215 19.513 48.513 1.00 91.25 800 PHE A N 1
ATOM 6279 C CA . PHE A 1 800 ? -26.353 19.253 49.660 1.00 91.25 800 PHE A CA 1
ATOM 6280 C C . PHE A 1 800 ? -27.024 19.628 50.985 1.00 91.25 800 PHE A C 1
ATOM 6282 O O . PHE A 1 800 ? -27.876 20.516 51.039 1.00 91.25 800 PHE A O 1
ATOM 6289 N N . VAL A 1 801 ? -26.612 18.969 52.070 1.00 92.06 801 VAL A N 1
ATOM 6290 C CA . VAL A 1 801 ? -27.122 19.218 53.426 1.00 92.06 801 VAL A CA 1
ATOM 6291 C C . VAL A 1 801 ? -26.032 18.954 54.468 1.00 92.06 801 VAL A C 1
ATOM 6293 O O . VAL A 1 801 ? -25.202 18.063 54.288 1.00 92.06 801 VAL A O 1
ATOM 6296 N N . LYS A 1 802 ? -26.007 19.720 55.568 1.00 92.69 802 LYS A N 1
ATOM 6297 C CA . LYS A 1 802 ? -25.195 19.360 56.745 1.00 92.69 802 LYS A CA 1
ATOM 6298 C C . LYS A 1 802 ? -25.788 18.102 57.368 1.00 92.69 802 LYS A C 1
ATOM 6300 O O . LYS A 1 802 ? -26.985 18.084 57.640 1.00 92.69 802 LYS A O 1
ATOM 6305 N N . PHE A 1 803 ? -24.985 17.069 57.609 1.00 92.06 803 PHE A N 1
ATOM 6306 C CA . PHE A 1 803 ? -25.521 15.765 58.019 1.00 92.06 803 PHE A CA 1
ATOM 6307 C C . PHE A 1 803 ? -26.367 15.838 59.310 1.00 92.06 803 PHE A C 1
ATOM 6309 O O . PHE A 1 803 ? -27.473 15.303 59.362 1.00 92.06 803 PHE A O 1
ATOM 6316 N N . ASN A 1 804 ? -25.928 16.626 60.296 1.00 89.25 804 ASN A N 1
ATOM 6317 C CA . ASN A 1 804 ? -26.678 16.900 61.529 1.00 89.25 804 ASN A CA 1
ATOM 6318 C C . ASN A 1 804 ? -27.921 17.807 61.383 1.00 89.25 804 ASN A C 1
ATOM 6320 O O . ASN A 1 804 ? -28.581 18.095 62.377 1.00 89.25 804 ASN A O 1
ATOM 6324 N N . ALA A 1 805 ? -28.232 18.316 60.189 1.00 91.00 805 ALA A N 1
ATOM 6325 C CA . ALA A 1 805 ? -29.461 19.078 59.948 1.00 91.00 805 ALA A CA 1
ATOM 6326 C C . ALA A 1 805 ? -30.661 18.171 59.618 1.00 91.00 805 ALA A C 1
ATOM 6328 O O . ALA A 1 805 ? -31.807 18.627 59.649 1.00 91.00 805 ALA A O 1
ATOM 6329 N N . ILE A 1 806 ? -30.404 16.899 59.288 1.00 89.56 806 ILE A N 1
ATOM 6330 C CA . ILE A 1 806 ? -31.437 15.887 59.034 1.00 89.56 806 ILE A CA 1
ATOM 6331 C C . ILE A 1 806 ? -31.973 15.350 60.369 1.00 89.56 806 ILE A C 1
ATOM 6333 O O . ILE A 1 806 ? -33.182 15.313 60.585 1.00 89.56 806 ILE A O 1
ATOM 6337 N N . PHE A 1 807 ? -31.062 14.967 61.265 1.00 89.44 807 PHE A N 1
ATOM 6338 C CA . PHE A 1 807 ? -31.314 14.408 62.596 1.00 89.44 807 PHE A CA 1
ATOM 6339 C C . PHE A 1 807 ? -30.088 14.658 63.493 1.00 89.44 807 PHE A C 1
ATOM 6341 O O . PHE A 1 807 ? -29.119 15.265 63.041 1.00 89.44 807 PHE A O 1
ATOM 6348 N N . THR A 1 808 ? -30.100 14.190 64.745 1.00 87.19 808 THR A N 1
ATOM 6349 C CA . THR A 1 808 ? -28.943 14.273 65.657 1.00 87.19 808 THR A CA 1
ATOM 6350 C C . THR A 1 808 ? -28.116 12.979 65.588 1.00 87.19 808 THR A C 1
ATOM 6352 O O . THR A 1 808 ? -28.467 12.019 66.275 1.00 87.19 808 THR A O 1
ATOM 6355 N N . PRO A 1 809 ? -27.045 12.909 64.771 1.00 88.06 809 PRO A N 1
ATOM 6356 C CA . PRO A 1 809 ? -26.244 11.699 64.615 1.00 88.06 809 PRO A CA 1
ATOM 6357 C C . PRO A 1 809 ? -25.384 11.387 65.842 1.00 88.06 809 PRO A C 1
ATOM 6359 O O . PRO A 1 809 ? -24.752 12.272 66.416 1.00 88.06 809 PRO A O 1
ATOM 6362 N N . GLU A 1 810 ? -25.298 10.105 66.187 1.00 87.62 810 GLU A N 1
ATOM 6363 C CA . GLU A 1 810 ? -24.322 9.585 67.150 1.00 87.62 810 GLU A CA 1
ATOM 6364 C C . GLU A 1 810 ? -22.931 9.447 66.518 1.00 87.62 810 GLU A C 1
ATOM 6366 O O . GLU A 1 810 ? -22.811 9.161 65.322 1.00 87.62 810 GLU A O 1
ATOM 6371 N N . TYR A 1 811 ? -21.881 9.606 67.326 1.00 89.19 811 TYR A N 1
ATOM 6372 C CA . TYR A 1 811 ? -20.492 9.388 66.918 1.00 89.19 811 TYR A CA 1
ATOM 6373 C C . TYR A 1 811 ? -20.186 7.892 66.704 1.00 89.19 811 TYR A C 1
ATOM 6375 O O . TYR A 1 811 ? -20.681 7.030 67.424 1.00 89.19 811 TYR A O 1
ATOM 6383 N N . GLY A 1 812 ? -19.338 7.579 65.721 1.00 88.44 812 GLY A N 1
ATOM 6384 C CA . GLY A 1 812 ? -18.838 6.230 65.438 1.00 88.44 812 GLY A CA 1
ATOM 6385 C C . GLY A 1 812 ? -19.885 5.232 64.926 1.00 88.44 812 GLY A C 1
ATOM 6386 O O . GLY A 1 812 ? -19.719 4.030 65.128 1.00 88.44 812 GLY A O 1
ATOM 6387 N N . LYS A 1 813 ? -20.972 5.700 64.300 1.00 91.50 813 LYS A N 1
ATOM 6388 C CA . LYS A 1 813 ? -22.070 4.867 63.774 1.00 91.50 813 LYS A CA 1
ATOM 6389 C C . LYS A 1 813 ? -22.184 4.983 62.253 1.00 91.50 813 LYS A C 1
ATOM 6391 O O . LYS A 1 813 ? -21.941 6.046 61.690 1.00 91.50 813 LYS A O 1
ATOM 6396 N N . THR A 1 814 ? -22.612 3.907 61.596 1.00 93.94 814 THR A N 1
ATOM 6397 C CA . THR A 1 814 ? -22.852 3.868 60.142 1.00 93.94 814 THR A CA 1
ATOM 6398 C C . THR A 1 814 ? -24.340 3.945 59.821 1.00 93.94 814 THR A C 1
ATOM 6400 O O . THR A 1 814 ? -25.133 3.163 60.336 1.00 93.94 814 THR A O 1
ATOM 6403 N N . TYR A 1 815 ? -24.714 4.864 58.939 1.00 94.38 815 TYR A N 1
ATOM 6404 C CA . TYR A 1 815 ? -26.086 5.121 58.513 1.00 94.38 815 TYR A CA 1
ATOM 6405 C C . TYR A 1 815 ? -26.259 4.799 57.029 1.00 94.38 815 TYR A C 1
ATOM 6407 O O . TYR A 1 815 ? -25.317 4.962 56.255 1.00 94.38 815 TYR A O 1
ATOM 6415 N N . GLN A 1 816 ? -27.458 4.382 56.619 1.00 95.56 816 GLN A N 1
ATOM 6416 C CA . GLN A 1 816 ? -27.826 4.270 55.202 1.00 95.56 816 GLN A CA 1
ATOM 6417 C C . GLN A 1 816 ? -28.552 5.537 54.762 1.00 95.56 816 GLN A C 1
ATOM 6419 O O . GLN A 1 816 ? -29.477 5.977 55.435 1.00 95.56 816 GLN A O 1
ATOM 6424 N N . VAL A 1 817 ? -28.141 6.129 53.645 1.00 93.88 817 VAL A N 1
ATOM 6425 C CA . VAL A 1 817 ? -28.703 7.375 53.117 1.00 93.88 817 VAL A CA 1
ATOM 6426 C C . VAL A 1 817 ? -29.264 7.126 51.725 1.00 93.88 817 VAL A C 1
ATOM 6428 O O . VAL A 1 817 ? -28.539 6.667 50.842 1.00 93.88 817 VAL A O 1
ATOM 6431 N N . ARG A 1 818 ? -30.534 7.469 51.508 1.00 92.44 818 ARG A N 1
ATOM 6432 C CA . ARG A 1 818 ? -31.164 7.506 50.178 1.00 92.44 818 ARG A CA 1
ATOM 6433 C C . ARG A 1 818 ? -31.824 8.861 49.943 1.00 92.44 818 ARG A C 1
ATOM 6435 O O . ARG A 1 818 ? -32.266 9.513 50.887 1.00 92.44 818 ARG A O 1
ATOM 6442 N N . ILE A 1 819 ? -31.854 9.309 48.689 1.00 90.88 819 ILE A N 1
ATOM 6443 C CA . ILE A 1 819 ? -32.334 10.646 48.316 1.00 90.88 819 ILE A CA 1
ATOM 6444 C C . ILE A 1 819 ? -33.318 10.526 47.152 1.00 90.88 819 ILE A C 1
ATOM 6446 O O . ILE A 1 819 ? -33.095 9.735 46.239 1.00 90.88 819 ILE A O 1
ATOM 6450 N N . LYS A 1 820 ? -34.392 11.320 47.166 1.00 87.06 820 LYS A N 1
ATOM 6451 C CA . LYS A 1 820 ? -35.262 11.526 45.997 1.00 87.06 820 LYS A CA 1
ATOM 6452 C C . LYS A 1 820 ? -35.329 13.009 45.610 1.00 87.06 820 LYS A C 1
ATOM 6454 O O . LYS A 1 820 ? -35.340 13.866 46.501 1.00 87.06 820 LYS A O 1
ATOM 6459 N N . PRO A 1 821 ? -35.357 13.344 44.308 1.00 84.50 821 PRO A N 1
ATOM 6460 C CA . PRO A 1 821 ? -35.599 14.711 43.853 1.00 84.50 821 PRO A CA 1
ATOM 6461 C C . PRO A 1 821 ? -37.091 15.070 43.964 1.00 84.50 821 PRO A C 1
ATOM 6463 O O . PRO A 1 821 ? -37.956 14.203 43.869 1.00 84.50 821 PRO A O 1
ATOM 6466 N N . ILE A 1 822 ? -37.400 16.354 44.139 1.00 83.06 822 ILE A N 1
ATOM 6467 C CA . ILE A 1 822 ? -38.768 16.894 44.195 1.00 83.06 822 ILE A CA 1
ATOM 6468 C C . ILE A 1 822 ? -38.972 17.814 42.994 1.00 83.06 822 ILE A C 1
ATOM 6470 O O . ILE A 1 822 ? -38.138 18.689 42.745 1.00 83.06 822 ILE A O 1
ATOM 6474 N N . PHE A 1 823 ? -40.091 17.665 42.286 1.00 76.56 823 PHE A N 1
ATOM 6475 C CA . PHE A 1 823 ? -40.468 18.492 41.138 1.00 76.56 823 PHE A CA 1
ATOM 6476 C C . PHE A 1 823 ? -41.791 19.227 41.393 1.00 76.56 823 PHE A C 1
ATOM 6478 O O . PHE A 1 823 ? -42.527 18.916 42.326 1.00 76.56 823 PHE A O 1
ATOM 6485 N N . SER A 1 824 ? -42.121 20.206 40.545 1.00 71.88 824 SER A N 1
ATOM 6486 C CA . SER A 1 824 ? -43.415 20.909 40.600 1.00 71.88 824 SER A CA 1
ATOM 6487 C C . SER A 1 824 ? -44.606 20.017 40.228 1.00 71.88 824 SER A C 1
ATOM 6489 O O . SER A 1 824 ? -45.739 20.335 40.577 1.00 71.88 824 SER A O 1
ATOM 6491 N N . THR A 1 825 ? -44.354 18.908 39.529 1.00 65.50 825 THR A N 1
ATOM 6492 C CA . THR A 1 825 ? -45.355 17.945 39.047 1.00 65.50 825 THR A CA 1
ATOM 6493 C C . THR A 1 825 ? -45.521 16.724 39.955 1.00 65.50 825 THR A C 1
ATOM 6495 O O . THR A 1 825 ? -46.365 15.880 39.670 1.00 65.50 825 THR A O 1
ATOM 6498 N N . GLY A 1 826 ? -44.718 16.602 41.017 1.00 69.25 826 GLY A N 1
ATOM 6499 C CA . GLY A 1 826 ? -44.701 15.446 41.916 1.00 69.25 826 GLY A CA 1
ATOM 6500 C C . GLY A 1 826 ? -43.303 15.123 42.450 1.00 69.25 826 GLY A C 1
ATOM 6501 O O . GLY A 1 826 ? -42.299 15.684 42.004 1.00 69.25 826 GLY A O 1
ATOM 6502 N N . ASP A 1 827 ? -43.238 14.213 43.419 1.00 75.69 827 ASP A N 1
ATOM 6503 C CA . ASP A 1 827 ? -41.976 13.705 43.962 1.00 75.69 827 ASP A CA 1
ATOM 6504 C C . ASP A 1 827 ? -41.388 12.634 43.029 1.00 75.69 827 ASP A C 1
ATOM 6506 O O . ASP A 1 827 ? -42.120 11.834 42.449 1.00 75.69 827 ASP A O 1
ATOM 6510 N N . GLY A 1 828 ? -40.061 12.604 42.894 1.00 70.94 828 GLY A N 1
ATOM 6511 C CA . GLY A 1 828 ? -39.360 11.465 42.309 1.00 70.94 828 GLY A CA 1
ATOM 6512 C C . GLY A 1 828 ? -39.264 10.290 43.285 1.00 70.94 828 GLY A C 1
ATOM 6513 O O . GLY A 1 828 ? -39.669 10.370 44.441 1.00 70.94 828 GLY A O 1
ATOM 6514 N N . GLU A 1 829 ? -38.663 9.201 42.831 1.00 78.69 829 GLU A N 1
ATOM 6515 C CA . GLU A 1 829 ? -38.402 8.017 43.652 1.00 78.69 829 GLU A CA 1
ATOM 6516 C C . GLU A 1 829 ? -37.027 8.083 44.332 1.00 78.69 829 GLU A C 1
ATOM 6518 O O . GLU A 1 829 ? -36.118 8.787 43.874 1.00 78.69 829 GLU A O 1
ATOM 6523 N N . PHE A 1 830 ? -36.856 7.331 45.424 1.00 83.38 830 PHE A N 1
ATOM 6524 C CA . PHE A 1 830 ? -35.561 7.230 46.100 1.00 83.38 830 PHE A CA 1
ATOM 6525 C C . PHE A 1 830 ? -34.530 6.534 45.201 1.00 83.38 830 PHE A C 1
ATOM 6527 O O . PHE A 1 830 ? -34.779 5.453 44.665 1.00 83.38 830 PHE A O 1
ATOM 6534 N N . GLY A 1 831 ? -33.356 7.149 45.048 1.00 79.06 831 GLY A N 1
ATOM 6535 C CA . GLY A 1 831 ? -32.194 6.498 44.452 1.00 79.06 831 GLY A CA 1
ATOM 6536 C C . GLY A 1 831 ? -31.602 5.421 45.365 1.00 79.06 831 GLY A C 1
ATOM 6537 O O . GLY A 1 831 ? -32.062 5.197 46.487 1.00 79.06 831 GLY A O 1
ATOM 6538 N N . ALA A 1 832 ? -30.553 4.755 44.880 1.00 83.38 832 ALA A N 1
ATOM 6539 C CA . ALA A 1 832 ? -29.866 3.708 45.628 1.00 83.38 832 ALA A CA 1
ATOM 6540 C C . ALA A 1 832 ? -29.372 4.202 47.001 1.00 83.38 832 ALA A C 1
ATOM 6542 O O . ALA A 1 832 ? -28.824 5.302 47.125 1.00 83.38 832 ALA A O 1
ATOM 6543 N N . ALA A 1 833 ? -29.560 3.360 48.020 1.00 88.31 833 ALA A N 1
ATOM 6544 C CA . ALA A 1 833 ? -29.063 3.614 49.363 1.00 88.31 833 ALA A CA 1
ATOM 6545 C C . ALA A 1 833 ? -27.534 3.530 49.405 1.00 88.31 833 ALA A C 1
ATOM 6547 O O . ALA A 1 833 ? -26.912 2.728 48.708 1.00 88.31 833 ALA A O 1
ATOM 6548 N N . CYS A 1 834 ? -26.940 4.369 50.241 1.00 90.94 834 CYS A N 1
ATOM 6549 C CA . CYS A 1 834 ? -25.505 4.518 50.361 1.00 90.94 834 CYS A CA 1
ATOM 6550 C C . CYS A 1 834 ? -25.098 4.620 51.837 1.00 90.94 834 CYS A C 1
ATOM 6552 O O . CYS A 1 834 ? -25.674 5.406 52.588 1.00 90.94 834 CYS A O 1
ATOM 6554 N N . SER A 1 835 ? -24.083 3.859 52.252 1.00 92.75 835 SER A N 1
ATOM 6555 C CA . SER A 1 835 ? -23.605 3.856 53.637 1.00 92.75 835 SER A CA 1
ATOM 6556 C C . SER A 1 835 ? -22.685 5.039 53.937 1.00 92.75 835 SER A C 1
ATOM 6558 O O . SER A 1 835 ? -21.806 5.347 53.134 1.00 92.75 835 SER A O 1
ATOM 6560 N N . LEU A 1 836 ? -22.810 5.636 55.119 1.00 93.62 836 LEU A N 1
ATOM 6561 C CA . LEU A 1 836 ? -21.963 6.730 55.592 1.00 93.62 836 LEU A CA 1
ATOM 6562 C C . LEU A 1 836 ? -21.710 6.598 57.097 1.00 93.62 836 LEU A C 1
ATOM 6564 O O . LEU A 1 836 ? -22.646 6.408 57.873 1.00 93.62 836 LEU A O 1
ATOM 6568 N N . THR A 1 837 ? -20.451 6.708 57.515 1.00 94.88 837 THR A N 1
ATOM 6569 C CA . THR A 1 837 ? -20.032 6.541 58.915 1.00 94.88 837 THR A CA 1
ATOM 6570 C C . THR A 1 837 ? -19.741 7.895 59.556 1.00 94.88 837 THR A C 1
ATOM 6572 O O . THR A 1 837 ? -19.100 8.753 58.956 1.00 94.88 837 THR A O 1
ATOM 6575 N N . THR A 1 838 ? -20.216 8.136 60.774 1.00 92.75 838 THR A N 1
ATOM 6576 C CA . THR A 1 838 ? -19.876 9.345 61.538 1.00 92.75 838 THR A CA 1
ATOM 6577 C C . THR A 1 838 ? -18.483 9.220 62.164 1.00 92.75 838 THR A C 1
ATOM 6579 O O . THR A 1 838 ? -18.039 8.102 62.436 1.00 92.75 838 THR A O 1
ATOM 6582 N N . PRO A 1 839 ? -17.764 10.336 62.404 1.00 91.00 839 PRO A N 1
ATOM 6583 C CA . PRO A 1 839 ? -16.453 10.291 63.048 1.00 91.00 839 PRO A CA 1
ATOM 6584 C C . PRO A 1 839 ? -16.534 9.607 64.412 1.00 91.00 839 PRO A C 1
ATOM 6586 O O . PRO A 1 839 ? -17.587 9.610 65.053 1.00 91.00 839 PRO A O 1
ATOM 6589 N N . ALA A 1 840 ? -15.414 9.062 64.886 1.00 88.62 840 ALA A N 1
ATOM 6590 C CA . ALA A 1 840 ? -15.298 8.643 66.279 1.00 88.62 840 ALA A CA 1
ATOM 6591 C C . ALA A 1 840 ? -15.562 9.834 67.218 1.00 88.62 840 ALA A C 1
ATOM 6593 O O . ALA A 1 840 ? -15.352 10.984 66.831 1.00 88.62 840 ALA A O 1
ATOM 6594 N N . PHE A 1 841 ? -16.021 9.562 68.443 1.00 87.25 841 PHE A N 1
ATOM 6595 C CA . PHE A 1 841 ? -16.231 10.607 69.447 1.00 87.25 841 PHE A CA 1
ATOM 6596 C C . PHE A 1 841 ? -14.869 11.273 69.721 1.00 87.25 841 PHE A C 1
ATOM 6598 O O . PHE A 1 841 ? -13.974 10.577 70.208 1.00 87.25 841 PHE A O 1
ATOM 6605 N N . PRO A 1 842 ? -14.676 12.566 69.380 1.00 83.50 842 PRO A N 1
ATOM 6606 C CA . PRO A 1 842 ? -13.392 13.228 69.566 1.00 83.50 842 PRO A CA 1
ATOM 6607 C C . PRO A 1 842 ? -13.033 13.343 71.048 1.00 83.50 842 PRO A C 1
ATOM 6609 O O . PRO A 1 842 ? -13.911 13.388 71.912 1.00 83.50 842 PRO A O 1
ATOM 6612 N N . ASP A 1 843 ? -11.737 13.413 71.340 1.00 80.19 843 ASP A N 1
ATOM 6613 C CA . ASP A 1 843 ? -11.283 13.561 72.715 1.00 80.19 843 ASP A CA 1
ATOM 6614 C C . ASP A 1 843 ? -11.504 15.000 73.217 1.00 80.19 843 ASP A C 1
ATOM 6616 O O . ASP A 1 843 ? -10.993 15.955 72.630 1.00 80.19 843 ASP A O 1
ATOM 6620 N N . ILE A 1 844 ? -12.241 15.173 74.320 1.00 81.00 844 ILE A N 1
ATOM 6621 C CA . ILE A 1 844 ? -12.264 16.445 75.059 1.00 81.00 844 ILE A CA 1
ATOM 6622 C C . ILE A 1 844 ? -10.922 16.625 75.757 1.00 81.00 844 ILE A C 1
ATOM 6624 O O . ILE A 1 844 ? -10.448 15.725 76.448 1.00 81.00 844 ILE A O 1
ATOM 6628 N N . SER A 1 845 ? -10.330 17.802 75.582 1.00 75.31 845 SER A N 1
ATOM 6629 C CA . SER A 1 845 ? -9.088 18.202 76.240 1.00 75.31 845 SER A CA 1
ATOM 6630 C C . SER A 1 845 ? -9.297 19.525 76.962 1.00 75.31 845 SER A C 1
ATOM 6632 O O . SER A 1 845 ? -10.076 20.364 76.511 1.00 75.31 845 SER A O 1
ATOM 6634 N N . LEU A 1 846 ? -8.609 19.716 78.083 1.00 78.69 846 LEU A N 1
ATOM 6635 C CA . LEU A 1 846 ? -8.524 21.024 78.731 1.00 78.69 846 LEU A CA 1
ATOM 6636 C C . LEU A 1 846 ? -7.790 22.005 77.807 1.00 78.69 846 LEU A C 1
ATOM 6638 O O . LEU A 1 846 ? -6.928 21.592 77.029 1.00 78.69 846 LEU A O 1
ATOM 6642 N N . ILE A 1 847 ? -8.138 23.289 77.867 1.00 77.62 847 ILE A N 1
ATOM 6643 C CA . ILE A 1 847 ? -7.419 24.318 77.107 1.00 77.62 847 ILE A CA 1
ATOM 6644 C C . ILE A 1 847 ? -6.019 24.479 77.723 1.00 77.62 847 ILE A C 1
ATOM 6646 O O . ILE A 1 847 ? -5.896 24.689 78.927 1.00 77.62 847 ILE A O 1
ATOM 6650 N N . GLU A 1 848 ? -4.964 24.363 76.907 1.00 66.56 848 GLU A N 1
ATOM 6651 C CA . GLU A 1 848 ? -3.560 24.302 77.365 1.00 66.56 848 GLU A CA 1
ATOM 6652 C C . GLU A 1 848 ? -3.148 25.464 78.275 1.00 66.56 848 GLU A C 1
ATOM 6654 O O . GLU A 1 848 ? -2.382 25.250 79.205 1.00 66.56 848 GLU A O 1
ATOM 6659 N N . THR A 1 849 ? -3.676 26.672 78.055 1.00 66.75 849 THR A N 1
ATOM 6660 C CA . THR A 1 849 ? -3.356 27.859 78.867 1.00 66.75 849 THR A CA 1
ATOM 6661 C C . THR A 1 849 ? -3.826 27.752 80.306 1.00 66.75 849 THR A C 1
ATOM 6663 O O . THR A 1 849 ? -3.248 28.386 81.185 1.00 66.75 849 THR A O 1
ATOM 6666 N N . ASP A 1 850 ? -4.871 26.963 80.548 1.00 67.00 850 ASP A N 1
ATOM 6667 C CA . ASP A 1 850 ? -5.336 26.723 81.901 1.00 67.00 850 ASP A CA 1
ATOM 6668 C C . ASP A 1 850 ? -4.443 25.660 82.547 1.00 67.00 850 ASP A C 1
ATOM 6670 O O . ASP A 1 850 ? -4.237 25.684 83.753 1.00 67.00 850 ASP A O 1
ATOM 6674 N N . CYS A 1 851 ? -3.855 24.746 81.776 1.00 66.94 851 CYS A N 1
ATOM 6675 C CA . CYS A 1 851 ? -3.154 23.617 82.349 1.00 66.94 851 CYS A CA 1
ATOM 6676 C C . CYS A 1 851 ? -1.777 23.988 82.931 1.00 66.94 851 CYS A C 1
ATOM 6678 O O . CYS A 1 851 ? -0.900 24.451 82.210 1.00 66.94 851 CYS A O 1
ATOM 6680 N N . GLY A 1 852 ? -1.571 23.776 84.238 1.00 64.06 852 GLY A N 1
ATOM 6681 C CA . GLY A 1 852 ? -0.350 24.201 84.938 1.00 64.06 852 GLY A CA 1
ATOM 6682 C C . GLY A 1 852 ? -0.330 25.682 85.333 1.00 64.06 852 GLY A C 1
ATOM 6683 O O . GLY A 1 852 ? 0.682 26.156 85.847 1.00 64.06 852 GLY A O 1
ATOM 6684 N N . SER A 1 853 ? -1.429 26.410 85.108 1.00 66.38 853 SER A N 1
ATOM 6685 C CA . SER A 1 853 ? -1.572 27.808 85.520 1.00 66.38 853 SER A CA 1
ATOM 6686 C C . SER A 1 853 ? -1.890 27.947 87.013 1.00 66.38 853 SER A C 1
ATOM 6688 O O . SER A 1 853 ? -2.462 27.053 87.647 1.00 66.38 853 SER A O 1
ATOM 6690 N N . GLU A 1 854 ? -1.514 29.088 87.588 1.00 69.94 854 GLU A N 1
ATOM 6691 C CA . GLU A 1 854 ? -1.873 29.444 88.959 1.00 69.94 854 GLU A CA 1
ATOM 6692 C C . GLU A 1 854 ? -3.310 29.973 89.010 1.00 69.94 854 GLU A C 1
ATOM 6694 O O . GLU A 1 854 ? -3.707 30.836 88.220 1.00 69.94 854 GLU A O 1
ATOM 6699 N N . ILE A 1 855 ? -4.095 29.476 89.967 1.00 70.06 855 ILE A N 1
ATOM 6700 C CA . ILE A 1 855 ? -5.452 29.975 90.197 1.00 70.06 855 ILE A CA 1
ATOM 6701 C C . ILE A 1 855 ? -5.351 31.260 91.023 1.00 70.06 855 ILE A C 1
ATOM 6703 O O . ILE A 1 855 ? -5.031 31.220 92.211 1.00 70.06 855 ILE A O 1
ATOM 6707 N N . THR A 1 856 ? -5.645 32.401 90.400 1.00 67.12 856 THR A N 1
ATOM 6708 C CA . THR A 1 856 ? -5.502 33.739 91.017 1.00 67.12 856 THR A CA 1
ATOM 6709 C C . THR A 1 856 ? -6.836 34.362 91.439 1.00 67.12 856 THR A C 1
ATOM 6711 O O . THR A 1 856 ? -6.859 35.396 92.106 1.00 67.12 856 THR A O 1
ATOM 6714 N N . SER A 1 857 ? -7.968 33.742 91.082 1.00 75.75 857 SER A N 1
ATOM 6715 C CA . SER A 1 857 ? -9.308 34.207 91.451 1.00 75.75 857 SER A CA 1
ATOM 6716 C C . SER A 1 857 ? -10.306 33.056 91.567 1.00 75.75 857 SER A C 1
ATOM 6718 O O . SER A 1 857 ? -10.367 32.188 90.698 1.00 75.75 857 SER A O 1
ATOM 6720 N N . LEU A 1 858 ? -11.180 33.107 92.579 1.00 70.75 858 LEU A N 1
ATOM 6721 C CA . LEU A 1 858 ? -12.296 32.161 92.721 1.00 70.75 858 LEU A CA 1
ATOM 6722 C C . LEU A 1 858 ? -13.325 32.261 91.583 1.00 70.75 858 LEU A C 1
ATOM 6724 O O . LEU A 1 858 ? -14.088 31.327 91.378 1.00 70.75 858 LEU A O 1
ATOM 6728 N N . ASN A 1 859 ? -13.341 33.363 90.826 1.00 78.88 859 ASN A N 1
ATOM 6729 C CA . ASN A 1 859 ? -14.234 33.527 89.676 1.00 78.88 859 ASN A CA 1
ATOM 6730 C C . ASN A 1 859 ? -13.630 33.027 88.352 1.00 78.88 859 ASN A C 1
ATOM 6732 O O . ASN A 1 859 ? -14.297 33.124 87.321 1.00 78.88 859 ASN A O 1
ATOM 6736 N N . GLN A 1 860 ? -12.396 32.514 88.356 1.00 80.69 860 GLN A N 1
ATOM 6737 C CA . GLN A 1 860 ? -11.737 31.977 87.164 1.00 80.69 860 GLN A CA 1
ATOM 6738 C C . GLN A 1 860 ? -12.463 30.722 86.650 1.00 80.69 860 GLN A C 1
ATOM 6740 O O . GLN A 1 860 ? -13.076 29.981 87.420 1.00 80.69 860 GLN A O 1
ATOM 6745 N N . ASN A 1 861 ? -12.403 30.488 85.340 1.00 84.81 861 ASN A N 1
ATOM 6746 C CA . ASN A 1 861 ? -12.942 29.292 84.699 1.00 84.81 861 ASN A CA 1
ATOM 6747 C C . ASN A 1 861 ? -11.800 28.387 84.241 1.00 84.81 861 ASN A C 1
ATOM 6749 O O . ASN A 1 861 ? -10.811 28.880 83.708 1.00 84.81 861 ASN A O 1
ATOM 6753 N N . ILE A 1 862 ? -11.988 27.078 84.378 1.00 83.62 862 ILE A N 1
ATOM 6754 C CA . ILE A 1 862 ? -11.188 26.048 83.718 1.00 83.62 862 ILE A CA 1
ATOM 6755 C C . ILE A 1 862 ? -11.984 25.566 82.517 1.00 83.62 862 ILE A C 1
ATOM 6757 O O . ILE A 1 862 ? -13.092 25.052 82.677 1.00 83.62 862 ILE A O 1
ATOM 6761 N N . SER A 1 863 ? -11.437 25.743 81.321 1.00 86.88 863 SER A N 1
ATOM 6762 C CA . SER A 1 863 ? -12.148 25.466 80.075 1.00 86.88 863 SER A CA 1
ATOM 6763 C C . SER A 1 863 ? -11.646 24.192 79.399 1.00 86.88 863 SER A C 1
ATOM 6765 O O . SER A 1 863 ? -10.496 23.779 79.543 1.00 86.88 863 SER A O 1
ATOM 6767 N N . CYS A 1 864 ? -12.518 23.567 78.614 1.00 85.25 864 CYS A N 1
ATOM 6768 C CA . CYS A 1 864 ? -12.188 22.440 77.749 1.00 85.25 864 CYS A CA 1
ATOM 6769 C C . CYS A 1 864 ? -12.638 22.704 76.310 1.00 85.25 864 CYS A C 1
ATOM 6771 O O . CYS A 1 864 ? -13.424 23.616 76.041 1.00 85.25 864 CYS A O 1
ATOM 6773 N N . THR A 1 865 ? -12.126 21.914 75.369 1.00 85.06 865 THR A N 1
ATOM 6774 C CA . THR A 1 865 ? -12.495 22.008 73.958 1.00 85.06 865 THR A CA 1
ATOM 6775 C C . THR A 1 865 ? -13.986 21.683 73.776 1.00 85.06 865 THR A C 1
ATOM 6777 O O . THR A 1 865 ? -14.418 20.569 74.084 1.00 85.06 865 THR A O 1
ATOM 6780 N N . PRO A 1 866 ? -14.812 22.622 73.271 1.00 83.50 866 PRO A N 1
ATOM 6781 C CA . PRO A 1 866 ? -16.219 22.337 73.030 1.00 83.50 866 PRO A CA 1
ATOM 6782 C C . PRO A 1 866 ? -16.359 21.355 71.863 1.00 83.50 866 PRO A C 1
ATOM 6784 O O . PRO A 1 866 ? -15.883 21.617 70.757 1.00 83.50 866 PRO A O 1
ATOM 6787 N N . ILE A 1 867 ? -17.055 20.240 72.089 1.00 84.38 867 ILE A N 1
ATOM 6788 C CA . ILE A 1 867 ? -17.350 19.248 71.047 1.00 84.38 867 ILE A CA 1
ATOM 6789 C C . ILE A 1 867 ? -18.816 19.353 70.630 1.00 84.38 867 ILE A C 1
ATOM 6791 O O . ILE A 1 867 ? -19.729 19.379 71.457 1.00 84.38 867 ILE A O 1
ATOM 6795 N N . LEU A 1 868 ? -19.053 19.376 69.317 1.00 82.81 868 LEU A N 1
ATOM 6796 C CA . LEU A 1 868 ? -20.393 19.438 68.741 1.00 82.81 868 LEU A CA 1
ATOM 6797 C C . LEU A 1 868 ? -21.253 18.248 69.209 1.00 82.81 868 LEU A C 1
ATOM 6799 O O . LEU A 1 868 ? -20.868 17.095 69.041 1.00 82.81 868 LEU A O 1
ATOM 6803 N N . GLY A 1 869 ? -22.438 18.516 69.760 1.00 79.00 869 GLY A N 1
ATOM 6804 C CA . GLY A 1 869 ? -23.370 17.475 70.217 1.00 79.00 869 GLY A CA 1
ATOM 6805 C C . GLY A 1 869 ? -23.156 16.982 71.654 1.00 79.00 869 GLY A C 1
ATOM 6806 O O . GLY A 1 869 ? -23.960 16.180 72.127 1.00 79.00 869 GLY A O 1
ATOM 6807 N N . VAL A 1 870 ? -22.131 17.470 72.366 1.00 84.31 870 VAL A N 1
ATOM 6808 C CA . VAL A 1 870 ? -21.998 17.259 73.817 1.00 84.31 870 VAL A CA 1
ATOM 6809 C C . VAL A 1 870 ? -22.996 18.150 74.555 1.00 84.31 870 VAL A C 1
ATOM 6811 O O . VAL A 1 870 ? -23.055 19.355 74.320 1.00 84.31 870 VAL A O 1
ATOM 6814 N N . LEU A 1 871 ? -23.789 17.547 75.441 1.00 84.81 871 LEU A N 1
ATOM 6815 C CA . LEU A 1 871 ? -24.866 18.217 76.179 1.00 84.81 871 LEU A CA 1
ATOM 6816 C C . LEU A 1 871 ? -24.459 18.609 77.599 1.00 84.81 871 LEU A C 1
ATOM 6818 O O . LEU A 1 871 ? -24.957 19.596 78.138 1.00 84.81 871 LEU A O 1
ATOM 6822 N N . LYS A 1 872 ? -23.590 17.807 78.218 1.00 88.38 872 LYS A N 1
ATOM 6823 C CA . LYS A 1 872 ? -23.052 18.037 79.560 1.00 88.38 872 LYS A CA 1
ATOM 6824 C C . LYS A 1 872 ? -21.599 17.584 79.623 1.00 88.38 872 LYS A C 1
ATOM 6826 O O . LYS A 1 872 ? -21.208 16.642 78.930 1.00 88.38 872 LYS A O 1
ATOM 6831 N N . TYR A 1 873 ? -20.847 18.238 80.492 1.00 88.12 873 TYR A N 1
ATOM 6832 C CA . TYR A 1 873 ? -19.464 17.935 80.824 1.00 88.12 873 TYR A CA 1
ATOM 6833 C C . TYR A 1 873 ? -19.422 17.493 82.284 1.00 88.12 873 TYR A C 1
ATOM 6835 O O . TYR A 1 873 ? -20.061 18.111 83.134 1.00 88.12 873 TYR A O 1
ATOM 6843 N N . GLU A 1 874 ? -18.714 16.407 82.572 1.00 88.62 874 GLU A N 1
ATOM 6844 C CA . GLU A 1 874 ? -18.472 15.932 83.933 1.00 88.62 874 GLU A CA 1
ATOM 6845 C C . GLU A 1 874 ? -16.995 16.130 84.262 1.00 88.62 874 GLU A C 1
ATOM 6847 O O . GLU A 1 874 ? -16.119 15.655 83.536 1.00 88.62 874 GLU A O 1
ATOM 6852 N N . TRP A 1 875 ? -16.740 16.839 85.355 1.00 86.44 875 TRP A N 1
ATOM 6853 C CA . TRP A 1 875 ? -15.423 17.230 85.833 1.00 86.44 875 TRP A CA 1
ATOM 6854 C C . TRP A 1 875 ? -15.109 16.458 87.106 1.00 86.44 875 TRP A C 1
ATOM 6856 O O . TRP A 1 875 ? -15.935 16.381 88.016 1.00 86.44 875 TRP A O 1
ATOM 6866 N N . GLN A 1 876 ? -13.911 15.893 87.181 1.00 83.56 876 GLN A N 1
ATOM 6867 C CA . GLN A 1 876 ? -13.401 15.247 88.385 1.00 83.56 876 GLN A CA 1
ATOM 6868 C C . GLN A 1 876 ? -12.107 15.916 88.816 1.00 83.56 876 GLN A C 1
ATOM 6870 O O . GLN A 1 876 ? -11.216 16.125 87.994 1.00 83.56 876 GLN A O 1
ATOM 6875 N N . ILE A 1 877 ? -12.037 16.241 90.106 1.00 78.62 877 ILE A N 1
ATOM 6876 C CA . ILE A 1 877 ? -10.985 17.045 90.722 1.00 78.62 877 ILE A CA 1
ATOM 6877 C C . ILE A 1 877 ? -10.430 16.261 91.913 1.00 78.62 877 ILE A C 1
ATOM 6879 O O . ILE A 1 877 ? -11.193 15.787 92.757 1.00 78.62 877 ILE A O 1
ATOM 6883 N N . TYR A 1 878 ? -9.110 16.132 91.978 1.00 73.81 878 TYR A N 1
ATOM 6884 C CA . TYR A 1 878 ? -8.390 15.378 93.003 1.00 73.81 878 TYR A CA 1
ATOM 6885 C C . TYR A 1 878 ? -7.366 16.281 93.682 1.00 73.81 878 TYR A C 1
ATOM 6887 O O . TYR A 1 878 ? -6.523 16.835 92.986 1.00 73.81 878 TYR A O 1
ATOM 6895 N N . ALA A 1 879 ? -7.385 16.409 95.007 1.00 67.50 879 ALA A N 1
ATOM 6896 C CA . ALA A 1 879 ? -6.258 17.002 95.729 1.00 67.50 879 ALA A CA 1
ATOM 6897 C C . ALA A 1 879 ? -5.124 15.961 95.871 1.00 67.50 879 ALA A C 1
ATOM 6899 O O . ALA A 1 879 ? -5.403 14.776 96.080 1.00 67.50 879 ALA A O 1
ATOM 6900 N N . ILE A 1 880 ? -3.852 16.365 95.722 1.00 63.88 880 ILE A N 1
ATOM 6901 C CA . ILE A 1 880 ? -2.694 15.437 95.762 1.00 63.88 880 ILE A CA 1
ATOM 6902 C C . ILE A 1 880 ? -2.560 14.700 97.114 1.00 63.88 880 ILE A C 1
ATOM 6904 O O . ILE A 1 880 ? -1.992 13.611 97.167 1.00 63.88 880 ILE A O 1
ATOM 6908 N N . ASP A 1 881 ? -3.131 15.237 98.190 1.00 59.47 881 ASP A N 1
ATOM 6909 C CA . ASP A 1 881 ? -3.161 14.659 99.540 1.00 59.47 881 ASP A CA 1
ATOM 6910 C C . ASP A 1 881 ? -4.329 13.680 99.798 1.00 59.47 881 ASP A C 1
ATOM 6912 O O . ASP A 1 881 ? -4.457 13.139 100.897 1.00 59.47 881 ASP A O 1
ATOM 6916 N N . GLY A 1 882 ? -5.138 13.372 98.778 1.00 58.12 882 GLY A N 1
ATOM 6917 C CA . GLY A 1 882 ? -6.112 12.276 98.815 1.00 58.12 882 GLY A CA 1
ATOM 6918 C C . GLY A 1 882 ? -7.559 12.678 99.112 1.00 58.12 882 GLY A C 1
ATOM 6919 O O . GLY A 1 882 ? -8.403 11.793 99.270 1.00 58.12 882 GLY A O 1
ATOM 6920 N N . PHE A 1 883 ? -7.893 13.973 99.142 1.00 57.53 883 PHE A N 1
ATOM 6921 C CA . PHE A 1 883 ? -9.291 14.405 99.248 1.00 57.53 883 PHE A CA 1
ATOM 6922 C C . PHE A 1 883 ? -10.026 14.284 97.898 1.00 57.53 883 PHE A C 1
ATOM 6924 O O . PHE A 1 883 ? -9.641 14.890 96.894 1.00 57.53 883 PHE A O 1
ATOM 6931 N N . TYR A 1 884 ? -11.106 13.494 97.875 1.00 57.22 884 TYR A N 1
ATOM 6932 C CA . TYR A 1 884 ? -11.994 13.344 96.717 1.00 57.22 884 TYR A CA 1
ATOM 6933 C C . TYR A 1 884 ? -13.086 14.417 96.733 1.00 57.22 884 TYR A C 1
ATOM 6935 O O . TYR A 1 884 ? -13.841 14.520 97.701 1.00 57.22 884 TYR A O 1
ATOM 6943 N N . VAL A 1 885 ? -13.215 15.173 95.641 1.00 62.16 885 VAL A N 1
ATOM 6944 C CA . VAL A 1 885 ? -14.390 16.018 95.394 1.00 62.16 885 VAL A CA 1
ATOM 6945 C C . VAL A 1 885 ? -15.347 15.248 94.482 1.00 62.16 885 VAL A C 1
ATOM 6947 O O . VAL A 1 885 ? -14.927 14.687 93.469 1.00 62.16 885 VAL A O 1
ATOM 6950 N N . ASN A 1 886 ? -16.637 15.210 94.839 1.00 67.94 886 ASN A N 1
ATOM 6951 C CA . ASN A 1 886 ? -17.669 14.602 93.995 1.00 67.94 886 ASN A CA 1
ATOM 6952 C C . ASN A 1 886 ? -17.633 15.186 92.569 1.00 67.94 886 ASN A C 1
ATOM 6954 O O . ASN A 1 886 ? -17.353 16.377 92.420 1.00 67.94 886 ASN A O 1
ATOM 6958 N N . PRO A 1 887 ? -17.938 14.390 91.526 1.00 76.88 887 PRO A N 1
ATOM 6959 C CA . PRO A 1 887 ? -17.931 14.877 90.153 1.00 76.88 887 PRO A CA 1
ATOM 6960 C C . PRO A 1 887 ? -18.885 16.061 89.993 1.00 76.88 887 PRO A C 1
ATOM 6962 O O . PRO A 1 887 ? -20.038 15.997 90.423 1.00 76.88 887 PRO A O 1
ATOM 6965 N N . ILE A 1 888 ? -18.413 17.129 89.357 1.00 85.38 888 ILE A N 1
ATOM 6966 C CA . ILE A 1 888 ? -19.221 18.318 89.079 1.00 85.38 888 ILE A CA 1
ATOM 6967 C C . ILE A 1 888 ? -19.674 18.244 87.632 1.00 85.38 888 ILE A C 1
ATOM 6969 O O . ILE A 1 888 ? -18.869 18.004 86.737 1.00 85.38 888 ILE A O 1
ATOM 6973 N N . THR A 1 889 ? -20.961 18.461 87.382 1.00 87.75 889 THR A N 1
ATOM 6974 C CA . THR A 1 889 ? -21.498 18.497 86.020 1.00 87.75 889 THR A CA 1
ATOM 6975 C C . THR A 1 889 ? -21.821 19.917 85.597 1.00 87.75 889 THR A C 1
ATOM 6977 O O . THR A 1 889 ? -22.573 20.603 86.288 1.00 87.75 889 THR A O 1
ATOM 6980 N N . THR A 1 890 ? -21.344 20.324 84.426 1.00 88.19 890 THR A N 1
ATOM 6981 C CA . THR A 1 890 ? -21.668 21.617 83.813 1.00 88.19 890 THR A CA 1
ATOM 6982 C C . THR A 1 890 ? -22.348 21.404 82.460 1.00 88.19 890 THR A C 1
ATOM 6984 O O . THR A 1 890 ? -22.138 20.402 81.776 1.00 88.19 890 THR A O 1
ATOM 6987 N N . THR A 1 891 ? -23.197 22.345 82.050 1.00 88.25 891 THR A N 1
ATOM 6988 C CA . THR A 1 891 ? -23.773 22.383 80.689 1.00 88.25 891 THR A CA 1
ATOM 6989 C C . THR A 1 891 ? -22.921 23.208 79.725 1.00 88.25 891 THR A C 1
ATOM 6991 O O . THR A 1 891 ? -23.127 23.172 78.516 1.00 88.25 891 THR A O 1
ATOM 6994 N N . THR A 1 892 ? -21.962 23.962 80.255 1.00 88.00 892 THR A N 1
ATOM 6995 C CA . THR A 1 892 ? -20.977 24.750 79.515 1.00 88.00 892 THR A CA 1
ATOM 6996 C C . THR A 1 892 ? -19.629 24.025 79.482 1.00 88.00 892 THR A C 1
ATOM 6998 O O . THR A 1 892 ? -19.326 23.286 80.420 1.00 88.00 892 THR A O 1
ATOM 7001 N N . PRO A 1 893 ? -18.780 24.250 78.461 1.00 88.31 893 PRO A N 1
ATOM 7002 C CA . PRO A 1 893 ? -17.462 23.617 78.334 1.00 88.31 893 PRO A CA 1
ATOM 7003 C C . PRO A 1 893 ? -16.418 24.227 79.288 1.00 88.31 893 PRO A C 1
ATOM 7005 O O . PRO A 1 893 ? -15.233 24.269 78.975 1.00 88.31 893 PRO A O 1
ATOM 7008 N N . TYR A 1 894 ? -16.852 24.737 80.437 1.00 87.56 894 TYR A N 1
ATOM 7009 C CA . TYR A 1 894 ? -15.986 25.264 81.477 1.00 87.56 894 TYR A CA 1
ATOM 7010 C C . TYR A 1 894 ? -16.572 24.985 82.860 1.00 87.56 894 TYR A C 1
ATOM 7012 O O . TYR A 1 894 ? -17.795 24.913 83.018 1.00 87.56 894 TYR A O 1
ATOM 7020 N N . LEU A 1 895 ? -15.682 24.876 83.840 1.00 86.44 895 LEU A N 1
ATOM 7021 C CA . LEU A 1 895 ? -15.954 24.760 85.267 1.00 86.44 895 LEU A CA 1
ATOM 7022 C C . LEU A 1 895 ? -15.472 26.037 85.966 1.00 86.44 895 LEU A C 1
ATOM 7024 O O . LEU A 1 895 ? -14.321 26.425 85.771 1.00 86.44 895 LEU A O 1
ATOM 7028 N N . ASN A 1 896 ? -16.307 26.693 86.777 1.00 85.56 896 ASN A N 1
ATOM 7029 C CA . ASN A 1 896 ? -15.848 27.832 87.575 1.00 85.56 896 ASN A CA 1
ATOM 7030 C C . ASN A 1 896 ? -15.152 27.331 88.846 1.00 85.56 896 ASN A C 1
ATOM 7032 O O . ASN A 1 896 ? -15.616 26.375 89.466 1.00 85.56 896 ASN A O 1
ATOM 7036 N N . ILE A 1 897 ? -14.057 27.975 89.256 1.00 78.88 897 ILE A N 1
ATOM 7037 C CA . ILE A 1 897 ? -13.302 27.542 90.438 1.00 78.88 897 ILE A CA 1
ATOM 7038 C C . ILE A 1 897 ? -14.198 27.513 91.677 1.00 78.88 897 ILE A C 1
ATOM 7040 O O . ILE A 1 897 ? -14.230 26.498 92.359 1.00 78.88 897 ILE A O 1
ATOM 7044 N N . LYS A 1 898 ? -15.016 28.539 91.933 1.00 77.81 898 LYS A N 1
ATOM 7045 C CA . LYS A 1 898 ? -15.903 28.568 93.115 1.00 77.81 898 LYS A CA 1
ATOM 7046 C C . LYS A 1 898 ? -16.871 27.379 93.238 1.00 77.81 898 LYS A C 1
ATOM 7048 O O . LYS A 1 898 ? -17.461 27.201 94.300 1.00 77.81 898 LYS A O 1
ATOM 7053 N N . ASP A 1 899 ? -17.073 26.604 92.170 1.00 79.56 899 ASP A N 1
ATOM 7054 C CA . ASP A 1 899 ? -18.021 25.490 92.140 1.00 79.56 899 ASP A CA 1
ATOM 7055 C C . ASP A 1 899 ? -17.490 24.238 92.872 1.00 79.56 899 ASP A C 1
ATOM 7057 O O . ASP A 1 899 ? -18.239 23.283 93.078 1.00 79.56 899 ASP A O 1
ATOM 7061 N N . PHE A 1 900 ? -16.226 24.240 93.316 1.00 74.44 900 PHE A N 1
ATOM 7062 C CA . PHE A 1 900 ? -15.678 23.243 94.242 1.00 74.44 900 PHE A CA 1
ATOM 7063 C C . PHE A 1 900 ? -15.043 23.892 95.478 1.00 74.44 900 PHE A C 1
ATOM 7065 O O . PHE A 1 900 ? -14.871 25.104 95.539 1.00 74.44 900 PHE A O 1
ATOM 7072 N N . ARG A 1 901 ? -14.717 23.092 96.501 1.00 70.19 901 ARG A N 1
ATOM 7073 C CA . ARG A 1 901 ? -14.041 23.568 97.718 1.00 70.19 901 ARG A CA 1
ATOM 7074 C C . ARG A 1 901 ? -12.526 23.518 97.521 1.00 70.19 901 ARG A C 1
ATOM 7076 O O . ARG A 1 901 ? -11.987 22.426 97.356 1.00 70.19 901 ARG A O 1
ATOM 7083 N N . GLN A 1 902 ? -11.854 24.668 97.567 1.00 67.38 902 GLN A N 1
ATOM 7084 C CA . GLN A 1 902 ? -10.390 24.753 97.503 1.00 67.38 902 GLN A CA 1
ATOM 7085 C C . GLN A 1 902 ? -9.769 24.819 98.898 1.00 67.38 902 GLN A C 1
ATOM 7087 O O . GLN A 1 902 ? -10.326 25.412 99.821 1.00 67.38 902 GLN A O 1
ATOM 7092 N N . GLU A 1 903 ? -8.574 24.261 99.014 1.00 66.75 903 GLU A N 1
ATOM 7093 C CA . GLU A 1 903 ? -7.643 24.454 100.114 1.00 66.75 903 GLU A CA 1
ATOM 7094 C C . GLU A 1 903 ? -6.446 25.268 99.610 1.00 66.75 903 GLU A C 1
ATOM 7096 O O . GLU A 1 903 ? -6.093 25.229 98.425 1.00 66.75 903 GLU A O 1
ATOM 7101 N N . ASN A 1 904 ? -5.864 26.070 100.499 1.00 62.97 904 ASN A N 1
ATOM 7102 C CA . ASN A 1 904 ? -4.756 26.958 100.159 1.00 62.97 904 ASN A CA 1
ATOM 7103 C C . ASN A 1 904 ? -3.452 26.165 100.047 1.00 62.97 904 ASN A C 1
ATOM 7105 O O . ASN A 1 904 ? -3.164 25.347 100.919 1.00 62.97 904 ASN A O 1
ATOM 7109 N N . SER A 1 905 ? -2.630 26.489 99.046 1.00 65.00 905 SER A N 1
ATOM 7110 C CA . SER A 1 905 ? -1.332 25.846 98.806 1.00 65.00 905 SER A CA 1
ATOM 7111 C C . SER A 1 905 ? -1.439 24.356 98.473 1.00 65.00 905 SER A C 1
ATOM 7113 O O . SER A 1 905 ? -0.523 23.589 98.773 1.00 65.00 905 SER A O 1
ATOM 7115 N N . THR A 1 906 ? -2.544 23.953 97.837 1.00 67.44 906 THR A N 1
ATOM 7116 C CA . THR A 1 906 ? -2.841 22.559 97.483 1.00 67.44 906 THR A CA 1
ATOM 7117 C C . THR A 1 906 ? -2.837 22.371 95.970 1.00 67.44 906 THR A C 1
ATOM 7119 O O . THR A 1 906 ? -3.382 23.179 95.215 1.00 67.44 906 THR A O 1
ATOM 7122 N N . PHE A 1 907 ? -2.241 21.264 95.524 1.00 69.94 907 PHE A N 1
ATOM 7123 C CA . PHE A 1 907 ? -2.242 20.878 94.120 1.00 69.94 907 PHE A CA 1
ATOM 7124 C C . PHE A 1 907 ? -3.484 20.061 93.764 1.00 69.94 907 PHE A C 1
ATOM 7126 O O . PHE A 1 907 ? -3.782 19.064 94.427 1.00 69.94 907 PHE A O 1
ATOM 7133 N N . TYR A 1 908 ? -4.155 20.436 92.675 1.00 73.75 908 TYR A N 1
ATOM 7134 C CA . TYR A 1 908 ? -5.340 19.741 92.170 1.00 73.75 908 TYR A CA 1
ATOM 7135 C C . TYR A 1 908 ? -5.083 19.093 90.817 1.00 73.75 908 TYR A C 1
ATOM 7137 O O . TYR A 1 908 ? -4.587 19.757 89.915 1.00 73.75 908 TYR A O 1
ATOM 7145 N N . SER A 1 909 ? -5.469 17.827 90.653 1.00 75.12 909 SER A N 1
ATOM 7146 C CA . SER A 1 909 ? -5.526 17.138 89.368 1.00 75.12 909 SER A CA 1
ATOM 7147 C C . SER A 1 909 ? -6.953 17.125 88.825 1.00 75.12 909 SER A C 1
ATOM 7149 O O . SER A 1 909 ? -7.872 16.724 89.536 1.00 75.12 909 SER A O 1
ATOM 7151 N N . ILE A 1 910 ? -7.153 17.554 87.581 1.00 80.06 910 ILE A N 1
ATOM 7152 C CA . ILE A 1 910 ? -8.477 17.720 86.971 1.00 80.06 910 ILE A CA 1
ATOM 7153 C C . ILE A 1 910 ? -8.567 16.912 85.683 1.00 80.06 910 ILE A C 1
ATOM 7155 O O . ILE A 1 910 ? -7.665 16.966 84.847 1.00 80.06 910 ILE A O 1
ATOM 7159 N N . ARG A 1 911 ? -9.682 16.195 85.515 1.00 81.25 911 ARG A N 1
ATOM 7160 C CA . ARG A 1 911 ? -10.062 15.520 84.268 1.00 81.25 911 ARG A CA 1
ATOM 7161 C C . ARG A 1 911 ? -11.506 15.824 83.889 1.00 81.25 911 ARG A C 1
ATOM 7163 O O . ARG A 1 911 ? -12.347 16.034 84.763 1.00 81.25 911 ARG A O 1
ATOM 7170 N N . VAL A 1 912 ? -11.799 15.801 82.593 1.00 86.12 912 VAL A N 1
ATOM 7171 C CA . VAL A 1 912 ? -13.123 16.106 82.037 1.00 86.12 912 VAL A CA 1
ATOM 7172 C C . VAL A 1 912 ? -13.535 15.048 81.014 1.00 86.12 912 VAL A C 1
ATOM 7174 O O . VAL A 1 912 ? -12.698 14.495 80.303 1.00 86.12 912 VAL A O 1
ATOM 7177 N N . LYS A 1 913 ? -14.832 14.750 80.940 1.00 85.94 913 LYS A N 1
ATOM 7178 C CA . LYS A 1 913 ? -15.435 13.987 79.837 1.00 85.94 913 LYS A CA 1
ATOM 7179 C C . LYS A 1 913 ? -16.792 14.579 79.470 1.00 85.94 913 LYS A C 1
ATOM 7181 O O . LYS A 1 913 ? -17.431 15.245 80.285 1.00 85.94 913 LYS A O 1
ATOM 7186 N N . GLY A 1 914 ? -17.255 14.284 78.263 1.00 86.31 914 GLY A N 1
ATOM 7187 C CA . GLY A 1 914 ? -18.539 14.753 77.753 1.00 86.31 914 GLY A CA 1
ATOM 7188 C C . GLY A 1 914 ? -19.530 13.619 77.561 1.00 86.31 914 GLY A C 1
ATOM 7189 O O . GLY A 1 914 ? -19.150 12.464 77.356 1.00 86.31 914 GLY A O 1
ATOM 7190 N N . ILE A 1 915 ? -20.811 13.970 77.585 1.00 85.12 915 ILE A N 1
ATOM 7191 C CA . ILE A 1 915 ? -21.909 13.078 77.215 1.00 85.12 915 ILE A CA 1
ATOM 7192 C C . ILE A 1 915 ? -22.734 13.673 76.072 1.00 85.12 915 ILE A C 1
ATOM 7194 O O . ILE A 1 915 ? -23.101 14.849 76.084 1.00 85.12 915 ILE A O 1
ATOM 7198 N N . THR A 1 916 ? -23.033 12.829 75.086 1.00 82.44 916 THR A N 1
ATOM 7199 C CA . THR A 1 916 ? -24.087 13.051 74.079 1.00 82.44 916 THR A CA 1
ATOM 7200 C C . THR A 1 916 ? -25.393 12.387 74.541 1.00 82.44 916 THR A C 1
ATOM 7202 O O . THR A 1 916 ? -25.437 11.826 75.624 1.00 82.44 916 THR A O 1
ATOM 7205 N N . ASN A 1 917 ? -26.476 12.384 73.762 1.00 71.38 917 ASN A N 1
ATOM 7206 C CA . ASN A 1 917 ? -27.749 11.777 74.201 1.00 71.38 917 ASN A CA 1
ATOM 7207 C C . ASN A 1 917 ? -27.641 10.339 74.756 1.00 71.38 917 ASN A C 1
ATOM 7209 O O . ASN A 1 917 ? -28.406 9.976 75.646 1.00 71.38 917 ASN A O 1
ATOM 7213 N N . THR A 1 918 ? -26.717 9.527 74.238 1.00 72.50 918 THR A N 1
ATOM 7214 C CA . THR A 1 918 ? -26.639 8.084 74.532 1.00 72.50 918 THR A CA 1
ATOM 7215 C C . THR A 1 918 ? -25.230 7.589 74.862 1.00 72.50 918 THR A C 1
ATOM 7217 O O . THR A 1 918 ? -25.079 6.458 75.323 1.00 72.50 918 THR A O 1
ATOM 7220 N N . GLN A 1 919 ? -24.189 8.410 74.670 1.00 79.25 919 GLN A N 1
ATOM 7221 C CA . GLN A 1 919 ? -22.796 7.980 74.806 1.00 79.25 919 GLN A CA 1
ATOM 7222 C C . GLN A 1 919 ? -21.986 8.930 75.694 1.00 79.25 919 GLN A C 1
ATOM 7224 O O . GLN A 1 919 ? -21.863 10.119 75.390 1.00 79.25 919 GLN A O 1
ATOM 7229 N N . TRP A 1 920 ? -21.385 8.376 76.753 1.00 80.62 920 TRP A N 1
ATOM 7230 C CA . TRP A 1 920 ? -20.294 9.005 77.500 1.00 80.62 920 TRP A CA 1
ATOM 7231 C C . TRP A 1 920 ? -18.967 8.793 76.776 1.00 80.62 920 TRP A C 1
ATOM 7233 O O . TRP A 1 920 ? -18.672 7.696 76.295 1.00 80.62 920 TRP A O 1
ATOM 7243 N N . GLN A 1 921 ? -18.136 9.826 76.759 1.00 79.69 921 GLN A N 1
ATOM 7244 C CA . GLN A 1 921 ? -16.727 9.683 76.428 1.00 79.69 921 GLN A CA 1
ATOM 7245 C C . GLN A 1 921 ? -15.988 8.955 77.570 1.00 79.69 921 GLN A C 1
ATOM 7247 O O . GLN A 1 921 ? -16.373 9.036 78.739 1.00 79.69 921 GLN A O 1
ATOM 7252 N N . VAL A 1 922 ? -14.906 8.249 77.243 1.00 76.44 922 VAL A N 1
ATOM 7253 C CA . VAL A 1 922 ? -13.980 7.703 78.246 1.00 76.44 922 VAL A CA 1
ATOM 7254 C C . VAL A 1 922 ? -13.194 8.854 78.882 1.00 76.44 922 VAL A C 1
ATOM 7256 O O . VAL A 1 922 ? -12.838 9.809 78.196 1.00 76.44 922 VAL A O 1
ATOM 7259 N N . TRP A 1 923 ? -12.903 8.763 80.183 1.00 73.19 923 TRP A N 1
ATOM 7260 C CA . TRP A 1 923 ? -12.036 9.722 80.870 1.00 73.19 923 TRP A CA 1
ATOM 7261 C C . TRP A 1 923 ? -10.666 9.798 80.196 1.00 73.19 923 TRP A C 1
ATOM 7263 O O . TRP A 1 923 ? -9.952 8.795 80.139 1.00 73.19 923 TRP A O 1
ATOM 7273 N N . LYS A 1 924 ? -10.276 10.987 79.739 1.00 62.38 924 LYS A N 1
ATOM 7274 C CA . LYS A 1 924 ? -8.942 11.251 79.200 1.00 62.38 924 LYS A CA 1
ATOM 7275 C C . LYS A 1 924 ? -8.464 12.633 79.640 1.00 62.38 924 LYS A C 1
ATOM 7277 O O . LYS A 1 924 ? -9.258 13.561 79.717 1.00 62.38 924 LYS A O 1
ATOM 7282 N N . LEU A 1 925 ? -7.155 12.714 79.888 1.00 61.38 925 LEU A N 1
ATOM 7283 C CA . LEU A 1 925 ? -6.372 13.875 80.332 1.00 61.38 925 LEU A CA 1
ATOM 7284 C C . LEU A 1 925 ? -6.507 14.247 81.825 1.00 61.38 925 LEU A C 1
ATOM 7286 O O . LEU A 1 925 ? -7.604 14.446 82.331 1.00 61.38 925 LEU A O 1
ATOM 7290 N N . LEU A 1 926 ? -5.359 14.345 82.507 1.00 63.09 926 LEU A N 1
ATOM 7291 C CA . LEU A 1 926 ? -5.176 14.849 83.874 1.00 63.09 926 LEU A CA 1
ATOM 7292 C C . LEU A 1 926 ? -4.309 16.106 83.776 1.00 63.09 926 LEU A C 1
ATOM 7294 O O . LEU A 1 926 ? -3.214 16.036 83.220 1.00 63.09 926 LEU A O 1
ATOM 7298 N N . CYS A 1 927 ? -4.776 17.229 84.308 1.00 65.12 927 CYS A N 1
ATOM 7299 C CA . CYS A 1 927 ? -3.965 18.436 84.433 1.00 65.12 927 CYS A CA 1
ATOM 7300 C C . CYS A 1 927 ? -3.808 18.862 85.896 1.00 65.12 927 CYS A C 1
ATOM 7302 O O . CYS A 1 927 ? -4.752 18.699 86.661 1.00 65.12 927 CYS A O 1
ATOM 7304 N N . TYR A 1 928 ? -2.649 19.415 86.272 1.00 62.69 928 TYR A N 1
ATOM 7305 C CA . TYR A 1 928 ? -2.336 19.863 87.631 1.00 62.69 928 TYR A CA 1
ATOM 7306 C C . TYR A 1 928 ? -2.420 21.396 87.779 1.00 62.69 928 TYR A C 1
ATOM 7308 O O . TYR A 1 928 ? -1.974 22.116 86.891 1.00 62.69 928 TYR A O 1
ATOM 7316 N N . TYR A 1 929 ? -2.942 21.885 88.908 1.00 61.84 929 TYR A N 1
ATOM 7317 C CA . TYR A 1 929 ? -3.066 23.313 89.264 1.00 61.84 929 TYR A CA 1
ATOM 7318 C C . TYR A 1 929 ? -2.552 23.575 90.682 1.00 61.84 929 TYR A C 1
ATOM 7320 O O . TYR A 1 929 ? -2.646 22.675 91.513 1.00 61.84 929 TYR A O 1
ATOM 7328 N N . ASN A 1 930 ? -2.078 24.796 90.971 1.00 55.66 930 ASN A N 1
ATOM 7329 C CA . ASN A 1 930 ? -1.639 25.243 92.305 1.00 55.66 930 ASN A CA 1
ATOM 7330 C C . ASN A 1 930 ? -2.499 26.422 92.816 1.00 55.66 930 ASN A C 1
ATOM 7332 O O . ASN A 1 930 ? -2.880 27.295 92.031 1.00 55.66 930 ASN A O 1
ATOM 7336 N N . THR A 1 931 ? -2.788 26.472 94.121 1.00 55.50 931 THR A N 1
ATOM 7337 C CA . THR A 1 931 ? -3.513 27.574 94.784 1.00 55.50 931 THR A CA 1
ATOM 7338 C C . THR A 1 931 ? -2.563 28.367 95.690 1.00 55.50 931 THR A C 1
ATOM 7340 O O . THR A 1 931 ? -1.925 27.786 96.553 1.00 55.50 931 THR A O 1
ATOM 7343 N N . ILE A 1 932 ? -2.460 29.697 95.573 1.00 49.53 932 ILE A N 1
ATOM 7344 C CA . ILE A 1 932 ? -1.676 30.520 96.523 1.00 49.53 932 ILE A CA 1
ATOM 7345 C C . ILE A 1 932 ? -2.579 31.609 97.103 1.00 49.53 932 ILE A C 1
ATOM 7347 O O . ILE A 1 932 ? -2.578 32.749 96.654 1.00 49.53 932 ILE A O 1
ATOM 7351 N N . TYR A 1 933 ? -3.373 31.260 98.115 1.00 44.53 933 TYR A N 1
ATOM 7352 C CA . TYR A 1 933 ? -4.040 32.256 98.954 1.00 44.53 933 TYR A CA 1
ATOM 7353 C C . TYR A 1 933 ? -3.273 32.387 100.273 1.00 44.53 933 TYR A C 1
ATOM 7355 O O . TYR A 1 933 ? -3.320 31.505 101.132 1.00 44.53 933 TYR A O 1
ATOM 7363 N N . THR A 1 934 ? -2.587 33.512 100.463 1.00 39.31 934 THR A N 1
ATOM 7364 C CA . THR A 1 934 ? -2.230 33.997 101.799 1.00 39.31 934 THR A CA 1
ATOM 7365 C C . THR A 1 934 ? -3.383 34.846 102.319 1.00 39.31 934 THR A C 1
ATOM 7367 O O . THR A 1 934 ? -3.390 36.059 102.132 1.00 39.31 934 THR A O 1
ATOM 7370 N N . GLU A 1 935 ? -4.357 34.225 102.982 1.00 35.34 935 GLU A N 1
ATOM 7371 C CA . GLU A 1 935 ? -5.184 34.955 103.943 1.00 35.34 935 GLU A CA 1
ATOM 7372 C C . GLU A 1 935 ? -4.668 34.675 105.356 1.00 35.34 935 GLU A C 1
ATOM 7374 O O . GLU A 1 935 ? -4.605 33.535 105.826 1.00 35.34 935 GLU A O 1
ATOM 7379 N N . ILE A 1 936 ? -4.240 35.753 106.012 1.00 34.97 936 ILE A N 1
ATOM 7380 C CA . ILE A 1 936 ? -3.885 35.807 107.425 1.00 34.97 936 ILE A CA 1
ATOM 7381 C C . ILE A 1 936 ? -5.121 35.377 108.221 1.00 34.97 936 ILE A C 1
ATOM 7383 O O . ILE A 1 936 ? -6.159 36.032 108.170 1.00 34.97 936 ILE A O 1
ATOM 7387 N N . ARG A 1 937 ? -5.010 34.284 108.985 1.00 35.12 937 ARG A N 1
ATOM 7388 C CA . ARG A 1 937 ? -6.019 33.932 109.990 1.00 35.12 937 ARG A CA 1
ATOM 7389 C C . ARG A 1 937 ? -6.117 35.066 111.014 1.00 35.12 937 ARG A C 1
ATOM 7391 O O . ARG A 1 937 ? -5.154 35.300 111.737 1.00 35.12 937 ARG A O 1
ATOM 7398 N N . TYR A 1 938 ? -7.303 35.636 111.193 1.00 31.98 938 TYR A N 1
ATOM 7399 C CA . TYR A 1 938 ? -7.749 36.057 112.520 1.00 31.98 938 TYR A CA 1
ATOM 7400 C C . TYR A 1 938 ? -8.940 35.187 112.919 1.00 31.98 938 TYR A C 1
ATOM 7402 O O . TYR A 1 938 ? -9.993 35.218 112.293 1.00 31.98 938 TYR A O 1
ATOM 7410 N N . ARG A 1 939 ? -8.737 34.367 113.955 1.00 32.78 939 ARG A N 1
ATOM 7411 C CA . ARG A 1 939 ? -9.818 33.809 114.773 1.00 32.78 939 ARG A CA 1
ATOM 7412 C C . ARG A 1 939 ? -10.260 34.910 115.738 1.00 32.78 939 ARG A C 1
ATOM 7414 O O . ARG A 1 939 ? -9.426 35.328 116.540 1.00 32.78 939 ARG A O 1
ATOM 7421 N N . ILE A 1 940 ? -11.535 35.290 115.698 1.00 33.09 940 ILE A N 1
ATOM 7422 C CA . ILE A 1 940 ? -12.453 35.204 116.848 1.00 33.09 940 ILE A CA 1
ATOM 7423 C C . ILE A 1 940 ? -13.738 34.586 116.313 1.00 33.09 940 ILE A C 1
ATOM 7425 O O . ILE A 1 940 ? -14.226 35.097 115.282 1.00 33.09 940 ILE A O 1
#

Secondary structure (DSSP, 8-state):
-HHHHHHHHHHTS--------EEEEEESSBSTTSB-EEEEEETTSTT-EEEEEPPPP-SSS----SEEEEEEE-TTS-EEEEE---STTS-S-EEEEEETTTTEEEEEEE--TTT----TTPPPEE-TTS-EEEE-SS-TTTTS-EEEEEETTTTEEEEEEE--SSS--S-S-EEE-TTS-EEEE-SSEEEEEETTTTEEEEEEE-SS-----EE-TTSEEEEE-S-BTTTTBS--EEEEETTTTEEEEEPPPP-----------------SS------TTTTEEEEEETTTTEEEEEEE--------PPEEEE-TTS-EEEEEEETTTEEEEEEEETTTTEEEEEEE-SSTT-PPPTT-----PPPP-B-B-GGGTTEE-S-TTS-EEBPPPTT-SEEEEEEEETTEEEEEE-SSS--EE-GGGGTPPTT-EEEEEEEEEETTEE------EEEE--S---EE-B-GGGSSEEPS-TTSEEEBPPPTT-SEEEEEEEETTT--EEEEEE-SEEEGGGSTT--TT-EEEEEEEEEETTEE-EE--EEEEE--SSPPPB-BPTT-TTPBPSSTT--EEBPPPTT-SEEEEEEEETTT--EEEEE--TT--EE-GGGSTT--TT-EEEEEEEEEETTEE------EEEEPPSSPPPB-B-GGGTTEEES-TTSPEEB---TT-SEEEEEEEETT--EEEEEEEPTT--EE-GGGTS-PPTT-EEEEEEEEE-SS-BPPB---EEEEEPPP-B-GGGTTPBPSSTT-EEEBPPPTT--EEEEEEE-TT--EEEEEE-STTTTEEEGGGTS-PPTT-EEEEEEEEEETTEE------EEEEPPP-PPP-B-TTTTT-EE--TT-EEEB---TT--EEEEEEEETTSPBPPPEEESSSEEEGGGS---TT-EEEEEEEEE-SS-BPPPEEEEEEEE---PPP---